Protein AF-A0A4Q6B9K8-F1 (afdb_monomer)

Foldseek 3Di:
DDDDDDDDDYDDDDDDDDDDDDDKDQQPFDADDLLQQLFKKFKAFPVQLFGQAIWTAQDQFKTKFFQVVPVPHDQQRIWIGGQVDDIFGWPDKDQQDDPDDDALPSRMMMTGTPDGDDPSRDHFAAQQDCQVQAFHKWKWKFQAIQDPDDDRPPPVRNNRHITMDIWGFNHQDPDDSDHGKTKIFAAPRHFDWRSHGNTFIWDDDPNDIHGQWGFRFDDCVVWVQQDDDTTGHTITITHGVNLCQVVCCVVVVDHGDDDPVRDDDDNDDSDPDDPDDDQAQLSLQSDDDLPDLVVLVNQLLLVQLDDADADPLRGGDADSVRSVSSLVSSLVSCVVVLADELADDDDDPNPPSNAHADPQNLLNCLPSRRQEYAYEQHQHQDPVSVLSNVNHAYYHHEQHDHDDHAADELLSVQRYQYYAHENHERNHDQQNVLNNQNHAYYHYYPYEDEQEDENPHAHHAYYAYYQYHYPAEYEYDYQNHAEDAHAYAEHYEYDLHHQRHAYAHEHNYQEYEYEQHVQRVCNHQYDAYENHAYYDYDDPCLNNQNHAEAHHEQHEDPDDPPAQQSNQNHAEHAQANHADQDYEHLANNARHAYDHHDHYAHQEDYQNHRPQRHAYYHHDQYAHEDARNCPPVQNYAEYEHANYQYPALANCLRHARHAYYHHEHNPNAAPADNHNVPNHLNHQEYAHAQGEHAECVRVLSRLNHQYYHHANYAYADPLVVLSNQNHNAYEHEAYNYPDDDDNYPNPDHYDYYYPDPPD

Radius of gyration: 46.2 Å; Cα contacts (8 Å, |Δi|>4): 1924; chains: 1; bounding box: 108×88×118 Å

Sequence (759 aa):
MKHILFPLILLSLALSCGRGVSELKIIDGKSPSADVRSSTVSLVQSQTNLSFCSGTLIARNLVLTAAHCITDKKVEAIEVRLDQGETYQVLQLAPYKSEQKFGVNFDVAWVMLDRDVPEGYEPMELLRDPSVLSGENVRIAGYGQTASICKPGDTACATGNLFEAETTVSEFLDRGRWHKLLLTHSNDRQGPCLGDSGGPLFAKIGTKTFLAGNFVGWDKRLVPEVASKICDKGEAIYNAAGLYFDWIEASSGIKLLFTAASNSLPKESLEPVFTGKPKNFAEWCQYRNHEDPAWYTMQRIISLAGDFALDNNGDIRANFDDCSIAAENLKAKIKADRGLDLDAYAPTSFGEKAVITDLSPLAALADFGIDRISLKGHRIEDFSPLLNLRRLKKVEIINNEASVFGPLDAGTLTSVETLTVRNSPGAMRLDNLPSVKSLRFLEIAGEAIPSEMVWDTSLVRNITLDNVRASDTLNFSMPKLQNLTVKARIAISLPNHLPELQTLQLQDLTAFNMPRSLPKARSITVLNSQQINRLSGAVRFEDLTSLETLEMRDNQGIEDFALLPKLMKLRSVILSGNGFRSIDGFQSLPKLTRLDISTNQLEVLPYFEDLPSIDELDASSNLLTGDLGLDGVDSLKSLNLSDNPLSSLIGISRLPQLTKLDVEHIRNGTLDSLEGLSGIETLEQLRMGRNSFRSVKEFLRFPKLQVLVLSDNQIQDISKLKALGELGYLEVVNNPLTAWTCPLSNVKFCRFEWANSNL

Structure (mmCIF, N/CA/C/O backbone):
data_AF-A0A4Q6B9K8-F1
#
_entry.id   AF-A0A4Q6B9K8-F1
#
loop_
_atom_site.group_PDB
_atom_site.id
_atom_site.type_symbol
_atom_site.label_atom_id
_atom_site.label_alt_id
_atom_site.label_comp_id
_atom_site.label_asym_id
_atom_site.label_entity_id
_atom_site.label_seq_id
_atom_site.pdbx_PDB_ins_code
_atom_site.Cartn_x
_atom_site.Cartn_y
_atom_site.Cartn_z
_atom_site.occupancy
_atom_site.B_iso_or_equiv
_atom_site.auth_seq_id
_atom_site.auth_comp_id
_atom_site.auth_asym_id
_atom_site.auth_atom_id
_atom_site.pdbx_PDB_model_num
ATOM 1 N N . MET A 1 1 ? -49.668 71.266 -7.932 1.00 33.38 1 MET A N 1
ATOM 2 C CA . MET A 1 1 ? -48.649 70.187 -7.883 1.00 33.38 1 MET A CA 1
ATOM 3 C C . MET A 1 1 ? -47.981 70.280 -6.516 1.00 33.38 1 MET A C 1
ATOM 5 O O . MET A 1 1 ? -47.536 71.369 -6.214 1.00 33.38 1 MET A O 1
ATOM 9 N N . LYS A 1 2 ? -47.906 69.304 -5.609 1.00 31.75 2 LYS A N 1
ATOM 10 C CA . LYS A 1 2 ? -48.245 67.874 -5.531 1.00 31.75 2 LYS A CA 1
ATOM 11 C C . LYS A 1 2 ? -48.672 67.577 -4.072 1.00 31.75 2 LYS A C 1
ATOM 13 O O . LYS A 1 2 ? -48.239 68.260 -3.153 1.00 31.75 2 LYS A O 1
ATOM 18 N N . HIS A 1 3 ? -49.517 66.561 -3.935 1.00 35.41 3 HIS A N 1
ATOM 19 C CA . HIS A 1 3 ? -50.049 65.892 -2.736 1.00 35.41 3 HIS A CA 1
ATOM 20 C C . HIS A 1 3 ? -48.977 65.038 -1.998 1.00 35.41 3 HIS A C 1
ATOM 22 O O . HIS A 1 3 ? -47.942 64.785 -2.607 1.00 35.41 3 HIS A O 1
ATOM 28 N N . ILE A 1 4 ? -49.090 64.526 -0.756 1.00 37.62 4 ILE A N 1
ATOM 29 C CA . ILE A 1 4 ? -50.190 64.176 0.184 1.00 37.62 4 ILE A CA 1
ATOM 30 C C . ILE A 1 4 ? -49.670 64.343 1.641 1.00 37.62 4 ILE A C 1
ATOM 32 O O . ILE A 1 4 ? -48.490 64.099 1.890 1.00 37.62 4 ILE A O 1
ATOM 36 N N . LEU A 1 5 ? -50.561 64.636 2.604 1.00 30.39 5 LEU A N 1
ATOM 37 C CA . LEU A 1 5 ? -50.374 64.411 4.051 1.00 30.39 5 LEU A CA 1
ATOM 38 C C . LEU A 1 5 ? -51.597 63.659 4.642 1.00 30.39 5 LEU A C 1
ATOM 40 O O . LEU A 1 5 ? -52.724 63.872 4.202 1.00 30.39 5 LEU A O 1
ATOM 44 N N . PHE A 1 6 ? -51.319 62.793 5.624 1.00 29.17 6 PHE A N 1
ATOM 45 C CA . PHE A 1 6 ? -52.181 62.128 6.639 1.00 29.17 6 PHE A CA 1
ATOM 46 C C . PHE A 1 6 ? -53.029 63.162 7.466 1.00 29.17 6 PHE A C 1
ATOM 48 O O . PHE A 1 6 ? -52.753 64.351 7.300 1.00 29.17 6 PHE A O 1
ATOM 55 N N . PRO A 1 7 ? -53.892 62.838 8.479 1.00 52.19 7 PRO A N 1
ATOM 56 C CA . PRO A 1 7 ? -54.614 61.595 8.873 1.00 52.19 7 PRO A CA 1
ATOM 57 C C . PRO A 1 7 ? -55.960 61.714 9.679 1.00 52.19 7 PRO A C 1
ATOM 59 O O . PRO A 1 7 ? -56.424 62.802 9.987 1.00 52.19 7 PRO A O 1
ATOM 62 N N . LEU A 1 8 ? -56.445 60.537 10.146 1.00 30.70 8 LEU A N 1
ATOM 63 C CA . LEU A 1 8 ? -56.975 60.187 11.500 1.00 30.70 8 LEU A CA 1
ATOM 64 C C . LEU A 1 8 ? -58.469 60.446 11.880 1.00 30.70 8 LEU A C 1
ATOM 66 O O . LEU A 1 8 ? -58.947 61.572 11.876 1.00 30.70 8 LEU A O 1
ATOM 70 N N . ILE A 1 9 ? -59.094 59.360 12.397 1.00 30.59 9 ILE A N 1
ATOM 71 C CA . ILE A 1 9 ? -59.856 59.231 13.677 1.00 30.59 9 ILE A CA 1
ATOM 72 C C . ILE A 1 9 ? -61.399 58.968 13.706 1.00 30.59 9 ILE A C 1
ATOM 74 O O . ILE A 1 9 ? -62.207 59.826 13.386 1.00 30.59 9 ILE A O 1
ATOM 78 N N . LEU A 1 10 ? -61.717 57.774 14.266 1.00 28.80 10 LEU A N 1
ATOM 79 C CA . LEU A 1 10 ? -62.749 57.330 15.253 1.00 28.80 10 LEU A CA 1
ATOM 80 C C . LEU A 1 10 ? -64.261 57.106 14.928 1.00 28.80 10 LEU A C 1
ATOM 82 O O . LEU A 1 10 ? -65.040 58.039 14.811 1.00 28.80 10 LEU A O 1
ATOM 86 N N . LEU A 1 11 ? -64.646 55.813 15.046 1.00 28.38 11 LEU A N 1
ATOM 87 C CA . LEU A 1 11 ? -65.524 55.173 16.073 1.00 28.38 11 LEU A CA 1
ATOM 88 C C . LEU A 1 11 ? -67.074 55.194 15.983 1.00 28.38 11 LEU A C 1
ATOM 90 O O . LEU A 1 11 ? -67.688 56.253 15.988 1.00 28.38 11 LEU A O 1
ATOM 94 N N . SER A 1 12 ? -67.686 53.993 16.088 1.00 27.38 12 SER A N 1
ATOM 95 C CA . SER A 1 12 ? -68.827 53.558 16.964 1.00 27.38 12 SER A CA 1
ATOM 96 C C . SER A 1 12 ? -69.593 52.368 16.314 1.00 27.38 12 SER A C 1
ATOM 98 O O . SER A 1 12 ? -69.889 52.429 15.129 1.00 27.38 12 SER A O 1
ATOM 100 N N . LEU A 1 13 ? -69.697 51.151 16.892 1.00 29.06 13 LEU A N 1
ATOM 101 C CA . LEU A 1 13 ? -70.411 50.598 18.080 1.00 29.06 13 LEU A CA 1
ATOM 102 C C . LEU A 1 13 ? -71.788 49.962 17.752 1.00 29.06 13 LEU A C 1
ATOM 104 O O . LEU A 1 13 ? -72.696 50.678 17.352 1.00 29.06 13 LEU A O 1
ATOM 108 N N . ALA A 1 14 ? -71.937 48.647 18.010 1.00 27.25 14 ALA A N 1
ATOM 109 C CA . ALA A 1 14 ? -73.146 47.931 18.499 1.00 27.25 14 ALA A CA 1
ATOM 110 C C . ALA A 1 14 ? -72.857 46.401 18.577 1.00 27.25 14 ALA A C 1
ATOM 112 O O . ALA A 1 14 ? -72.518 45.798 17.567 1.00 27.25 14 ALA A O 1
ATOM 113 N N . LEU A 1 15 ? -72.710 45.796 19.768 1.00 30.47 15 LEU A N 1
ATOM 114 C CA . LEU A 1 15 ? -73.724 45.168 20.655 1.00 30.47 15 LEU A CA 1
ATOM 115 C C . LEU A 1 15 ? -74.064 43.692 20.334 1.00 30.47 15 LEU A C 1
ATOM 117 O O . LEU A 1 15 ? -74.739 43.400 19.355 1.00 30.47 15 LEU A O 1
ATOM 121 N N . SER A 1 16 ? -73.678 42.779 21.239 1.00 26.70 16 SER A N 1
ATOM 122 C CA . SER A 1 16 ? -74.329 41.475 21.467 1.00 26.70 16 SER A CA 1
ATOM 123 C C . SER A 1 16 ? -73.978 40.925 22.861 1.00 26.70 16 SER A C 1
ATOM 125 O O . SER A 1 16 ? -72.825 40.966 23.280 1.00 26.70 16 SER A O 1
ATOM 127 N N . CYS A 1 17 ? -75.010 40.449 23.562 1.00 27.56 17 CYS A N 1
ATOM 128 C CA . CYS A 1 17 ? -75.104 40.068 24.974 1.00 27.56 17 CYS A CA 1
ATOM 129 C C . CYS A 1 17 ? -74.109 39.013 25.488 1.00 27.56 17 CYS A C 1
ATOM 131 O O . CYS A 1 17 ? -73.735 38.074 24.790 1.00 27.56 17 CYS A O 1
ATOM 133 N N . GLY A 1 18 ? -73.788 39.142 26.780 1.00 33.41 18 GLY A N 1
ATOM 134 C CA . GLY A 1 18 ? -72.961 38.224 27.551 1.00 33.41 18 GLY A CA 1
ATOM 135 C C . GLY A 1 18 ? -73.574 36.843 27.808 1.00 33.41 18 GLY A C 1
ATOM 136 O O . GLY A 1 18 ? -74.774 36.681 28.027 1.00 33.41 18 GLY A O 1
ATOM 137 N N . ARG A 1 19 ? -72.675 35.859 27.852 1.00 28.89 19 ARG A N 1
ATOM 138 C CA . ARG A 1 19 ? -72.798 34.580 28.555 1.00 28.89 19 ARG A CA 1
ATOM 139 C C . ARG A 1 19 ? -71.547 34.419 29.417 1.00 28.89 19 ARG A C 1
ATOM 141 O O . ARG A 1 19 ? -70.468 34.843 29.014 1.00 28.89 19 ARG A O 1
ATOM 148 N N . GLY A 1 20 ? -71.746 33.884 30.619 1.00 29.70 20 GLY A N 1
ATOM 149 C CA . GLY A 1 20 ? -70.755 33.806 31.686 1.00 29.70 20 GLY A CA 1
ATOM 150 C C . GLY A 1 20 ? -69.458 33.116 31.274 1.00 29.70 20 GLY A C 1
ATOM 151 O O . GLY A 1 20 ? -69.468 32.076 30.622 1.00 29.70 20 GLY A O 1
ATOM 152 N N . VAL A 1 21 ? -68.350 33.718 31.694 1.00 32.97 21 VAL A N 1
ATOM 153 C CA . VAL A 1 21 ? -67.008 33.144 31.633 1.00 32.97 21 VAL A CA 1
ATOM 154 C C . VAL A 1 21 ? -66.766 32.440 32.966 1.00 32.97 21 VAL A C 1
ATOM 156 O O . VAL A 1 21 ? -66.747 33.094 34.005 1.00 32.97 21 VAL A O 1
ATOM 159 N N . SER A 1 22 ? -66.628 31.116 32.949 1.00 36.06 22 SER A N 1
ATOM 160 C CA . SER A 1 22 ? -66.145 30.332 34.091 1.00 36.06 22 SER A CA 1
ATOM 161 C C . SER A 1 22 ? -65.715 28.940 33.622 1.00 36.06 22 SER A C 1
ATOM 163 O O . SER A 1 22 ? -66.409 27.958 33.867 1.00 36.06 22 SER A O 1
ATOM 165 N N . GLU A 1 23 ? -64.554 28.845 32.981 1.00 33.56 23 GLU A N 1
ATOM 166 C CA . GLU A 1 23 ? -63.808 27.584 32.888 1.00 33.56 23 GLU A CA 1
ATOM 167 C C . GLU A 1 23 ? -62.324 27.882 33.169 1.00 33.56 23 GLU A C 1
ATOM 169 O O . GLU A 1 23 ? -61.596 28.387 32.322 1.00 33.56 23 GLU A O 1
ATOM 174 N N . LEU A 1 24 ? -61.904 27.635 34.411 1.00 37.47 24 LEU A N 1
ATOM 175 C CA . LEU A 1 24 ? -60.509 27.549 34.875 1.00 37.47 24 LEU A CA 1
ATOM 176 C C . LEU A 1 24 ? -60.312 26.135 35.454 1.00 37.47 24 LEU A C 1
ATOM 178 O O . LEU A 1 24 ? -61.333 25.549 35.817 1.00 37.47 24 LEU A O 1
ATOM 182 N N . LYS A 1 25 ? -59.060 25.641 35.573 1.00 50.19 25 LYS A N 1
ATOM 183 C CA . LYS A 1 25 ? -58.497 24.728 36.623 1.00 50.19 25 LYS A CA 1
ATOM 184 C C . LYS A 1 25 ? -57.404 23.781 36.058 1.00 50.19 25 LYS A C 1
ATOM 186 O O . LYS A 1 25 ? -57.462 23.466 34.878 1.00 50.19 25 LYS A O 1
ATOM 191 N N . ILE A 1 26 ? -56.520 23.220 36.910 1.00 49.00 26 ILE A N 1
ATOM 192 C CA . ILE A 1 26 ? -56.069 21.801 36.795 1.00 49.00 26 ILE A CA 1
ATOM 193 C C . ILE A 1 26 ? -57.290 20.997 36.354 1.00 49.00 26 ILE A C 1
ATOM 195 O O . ILE A 1 26 ? -58.329 21.191 36.971 1.00 49.00 26 ILE A O 1
ATOM 199 N N . ILE A 1 27 ? -57.262 20.176 35.307 1.00 47.72 27 ILE A N 1
ATOM 200 C CA . ILE A 1 27 ? -58.531 19.624 34.798 1.00 47.72 27 ILE A CA 1
ATOM 201 C C . ILE A 1 27 ? -59.299 18.931 35.970 1.00 47.72 27 ILE A C 1
ATOM 203 O O . ILE A 1 27 ? -58.695 18.207 36.758 1.00 47.72 27 ILE A O 1
ATOM 207 N N . ASP A 1 28 ? -60.568 19.310 36.211 1.00 49.44 28 ASP A N 1
ATOM 208 C CA . ASP A 1 28 ? -61.411 18.948 37.382 1.00 49.44 28 ASP A CA 1
ATOM 209 C C . ASP A 1 28 ? -60.836 19.160 38.810 1.00 49.44 28 ASP A C 1
ATOM 211 O O . ASP A 1 28 ? -61.362 18.622 39.788 1.00 49.44 28 ASP A O 1
ATOM 215 N N . GLY A 1 29 ? -59.834 20.025 38.982 1.00 58.72 29 GLY A N 1
ATOM 216 C CA . GLY A 1 29 ? -59.271 20.387 40.284 1.00 58.72 29 GLY A CA 1
ATOM 217 C C . GLY A 1 29 ? -60.322 20.931 41.262 1.00 58.72 29 GLY A C 1
ATOM 218 O O . GLY A 1 29 ? -61.122 21.821 40.928 1.00 58.72 29 GLY A O 1
ATOM 219 N N . LYS A 1 30 ? -60.326 20.397 42.488 1.00 72.25 30 LYS A N 1
ATOM 220 C CA . LYS A 1 30 ? -61.183 20.861 43.590 1.00 72.25 30 LYS A CA 1
ATOM 221 C C . LYS A 1 30 ? -60.432 21.858 44.471 1.00 72.25 30 LYS A C 1
ATOM 223 O O . LYS A 1 30 ? -59.213 22.000 44.383 1.00 72.25 30 LYS A O 1
ATOM 228 N N . SER A 1 31 ? -61.175 22.584 45.307 1.00 79.00 31 SER A N 1
ATOM 229 C CA . SER A 1 31 ? -60.559 23.428 46.331 1.00 79.00 31 SER A CA 1
ATOM 230 C C . SER A 1 31 ? -59.670 22.566 47.236 1.00 79.00 31 SER A C 1
ATOM 232 O O . SER A 1 31 ? -60.151 21.535 47.706 1.00 79.00 31 SER A O 1
ATOM 234 N N . PRO A 1 32 ? -58.419 22.978 47.495 1.00 85.19 32 PRO A N 1
ATOM 235 C CA . PRO A 1 32 ? -57.452 22.144 48.195 1.00 85.19 32 PRO A CA 1
ATOM 236 C C . PRO A 1 32 ? -57.866 21.901 49.646 1.00 85.19 32 PRO A C 1
ATOM 238 O O . PRO A 1 32 ? -58.441 22.787 50.302 1.00 85.19 32 PRO A O 1
ATOM 241 N N . SER A 1 33 ? -57.569 20.702 50.142 1.00 87.88 33 SER A N 1
ATOM 242 C CA . SER A 1 33 ? -57.733 20.333 51.544 1.00 87.88 33 SER A CA 1
ATOM 243 C C . SER A 1 33 ? -56.728 21.076 52.429 1.00 87.88 33 SER A C 1
ATOM 245 O O . SER A 1 33 ? -55.745 21.641 51.951 1.00 87.88 33 SER A O 1
ATOM 247 N N . ALA A 1 34 ? -56.976 21.101 53.741 1.00 85.38 34 ALA A N 1
ATOM 248 C CA . ALA A 1 34 ? -56.171 21.888 54.679 1.00 85.38 34 ALA A CA 1
ATOM 249 C C . ALA A 1 34 ? -54.674 21.526 54.644 1.00 85.38 34 ALA A C 1
ATOM 251 O O . ALA A 1 34 ? -53.839 22.422 54.644 1.00 85.38 34 ALA A O 1
ATOM 252 N N . ASP A 1 35 ? -54.345 20.236 54.543 1.00 84.12 35 ASP A N 1
ATOM 253 C CA . ASP A 1 35 ? -52.968 19.737 54.453 1.00 84.12 35 ASP A CA 1
ATOM 254 C C . ASP A 1 35 ? -52.276 20.105 53.130 1.00 84.12 35 ASP A C 1
ATOM 256 O O . ASP A 1 35 ? -51.075 20.377 53.104 1.00 84.12 35 ASP A O 1
ATOM 260 N N . VAL A 1 36 ? -53.028 20.174 52.029 1.00 90.06 36 VAL A N 1
ATOM 261 C CA . VAL A 1 36 ? -52.501 20.620 50.732 1.00 90.06 36 VAL A CA 1
ATOM 262 C C . VAL A 1 36 ? -52.221 22.122 50.755 1.00 90.06 36 VAL A C 1
ATOM 264 O O . VAL A 1 36 ? -51.150 22.543 50.318 1.00 90.06 36 VAL A O 1
ATOM 267 N N . ARG A 1 37 ? -53.126 22.924 51.336 1.00 88.62 37 ARG A N 1
ATOM 268 C CA . ARG A 1 37 ? -52.934 24.378 51.515 1.00 88.62 37 ARG A CA 1
ATOM 269 C C . ARG A 1 37 ? -51.747 24.713 52.406 1.00 88.62 37 ARG A C 1
ATOM 271 O O . ARG A 1 37 ? -51.006 25.642 52.111 1.00 88.62 37 ARG A O 1
ATOM 278 N N . SER A 1 38 ? -51.564 23.952 53.482 1.00 91.00 38 SER A N 1
ATOM 279 C CA . SER A 1 38 ? -50.523 24.214 54.477 1.00 91.00 38 SER A CA 1
ATOM 280 C C . SER A 1 38 ? -49.116 23.843 54.008 1.00 91.00 38 SER A C 1
ATOM 282 O O . SER A 1 38 ? -48.158 24.148 54.712 1.00 91.00 38 SER A O 1
ATOM 284 N N . SER A 1 39 ? -48.967 23.154 52.872 1.00 93.56 39 SER A N 1
ATOM 285 C CA . SER A 1 39 ? -47.677 22.607 52.430 1.00 93.56 39 SER A CA 1
ATOM 286 C C . SER A 1 39 ? -47.313 22.906 50.978 1.00 93.56 39 SER A C 1
ATOM 288 O O . SER A 1 39 ? -46.127 22.927 50.655 1.00 93.56 39 SER A O 1
ATOM 290 N N . THR A 1 40 ? -48.283 23.154 50.098 1.00 95.31 40 THR A N 1
ATOM 291 C CA . THR A 1 40 ? -48.011 23.451 48.685 1.00 95.31 40 THR A CA 1
ATOM 292 C C . THR A 1 40 ? -47.751 24.940 48.509 1.00 95.31 40 THR A C 1
ATOM 294 O O . THR A 1 40 ? -48.475 25.769 49.056 1.00 95.31 40 THR A O 1
ATOM 297 N N . VAL A 1 41 ? -46.724 25.290 47.737 1.00 95.06 41 VAL A N 1
ATOM 298 C CA . VAL A 1 41 ? -46.307 26.682 47.518 1.00 95.06 41 VAL A CA 1
ATOM 299 C C . VAL A 1 41 ? -46.141 26.995 46.036 1.00 95.06 41 VAL A C 1
ATOM 301 O O . VAL A 1 41 ? -45.921 26.102 45.217 1.00 95.06 41 VAL A O 1
ATOM 304 N N . SER A 1 42 ? -46.231 28.276 45.691 1.00 92.75 42 SER A N 1
ATOM 305 C CA . SER A 1 42 ? -46.005 28.779 44.337 1.00 92.75 42 SER A CA 1
ATOM 306 C C . SER A 1 42 ? -44.632 29.432 44.247 1.00 92.75 42 SER A C 1
ATOM 308 O O . SER A 1 42 ? -44.327 30.331 45.027 1.00 92.75 42 SER A O 1
ATOM 310 N N . LEU A 1 43 ? -43.837 29.068 43.243 1.00 92.81 43 LEU A N 1
ATOM 311 C CA . LEU A 1 43 ? -42.643 29.820 42.861 1.00 92.81 43 LEU A CA 1
ATOM 312 C C . LEU A 1 43 ? -43.061 30.941 41.907 1.00 92.81 43 LEU A C 1
ATOM 314 O O . LEU A 1 43 ? -43.675 30.688 40.866 1.00 92.81 43 LEU A O 1
ATOM 318 N N . VAL A 1 44 ? -42.746 32.183 42.270 1.00 89.69 44 VAL A N 1
ATOM 319 C CA . VAL A 1 44 ? -43.129 33.385 41.521 1.00 89.69 44 VAL A CA 1
ATOM 320 C C . VAL A 1 44 ? -41.903 34.189 41.101 1.00 89.69 44 VAL A C 1
ATOM 322 O O . VAL A 1 44 ? -40.861 34.166 41.754 1.00 89.69 44 VAL A O 1
ATOM 325 N N . GLN A 1 45 ? -42.001 34.888 39.972 1.00 87.62 45 GLN A N 1
ATOM 326 C CA . GLN A 1 45 ? -40.935 35.766 39.493 1.00 87.62 45 GLN A CA 1
ATOM 327 C C . GLN A 1 45 ? -41.019 37.133 40.187 1.00 87.62 45 GLN A C 1
ATOM 329 O O . GLN A 1 45 ? -42.007 37.843 39.999 1.00 87.62 45 GLN A O 1
ATOM 334 N N . SER A 1 46 ? -39.965 37.558 40.890 1.00 85.31 46 SER A N 1
ATOM 335 C CA . SER A 1 46 ? -39.985 38.744 41.775 1.00 85.31 46 SER A CA 1
ATOM 336 C C . SER A 1 46 ? -40.416 40.049 41.084 1.00 85.31 46 SER A C 1
ATOM 338 O O . SER A 1 46 ? -41.046 40.912 41.682 1.00 85.31 46 SER A O 1
ATOM 340 N N . GLN A 1 47 ? -40.112 40.213 39.790 1.00 80.88 47 GLN A N 1
ATOM 341 C CA . GLN A 1 47 ? -40.454 41.433 39.037 1.00 80.88 47 GLN A CA 1
ATOM 342 C C . GLN A 1 47 ? -41.918 41.503 38.589 1.00 80.88 47 GLN A C 1
ATOM 344 O O . GLN A 1 47 ? -42.445 42.591 38.371 1.00 80.88 47 GLN A O 1
ATOM 349 N N . THR A 1 48 ? -42.555 40.353 38.373 1.00 78.38 48 THR A N 1
ATOM 350 C CA . THR A 1 48 ? -43.879 40.264 37.737 1.00 78.38 48 THR A CA 1
ATOM 351 C C . THR A 1 48 ? -44.933 39.652 38.658 1.00 78.38 48 THR A C 1
ATOM 353 O O . THR A 1 48 ? -46.119 39.741 38.351 1.00 78.38 48 THR A O 1
ATOM 356 N N . ASN A 1 49 ? -44.513 39.039 39.773 1.00 77.38 49 ASN A N 1
ATOM 357 C CA . ASN A 1 49 ? -45.324 38.229 40.686 1.00 77.38 49 ASN A CA 1
ATOM 358 C C . ASN A 1 49 ? -46.097 37.096 39.974 1.00 77.38 49 ASN A C 1
ATOM 360 O O . ASN A 1 49 ? -47.112 36.600 40.466 1.00 77.38 49 ASN A O 1
ATOM 364 N N . LEU A 1 50 ? -45.633 36.699 38.783 1.00 79.94 50 LEU A N 1
ATOM 365 C CA . LEU A 1 50 ? -46.229 35.620 38.004 1.00 79.94 50 LEU A CA 1
ATOM 366 C C . LEU A 1 50 ? -45.721 34.277 38.524 1.00 79.94 50 LEU A C 1
ATOM 368 O O . LEU A 1 50 ? -44.509 34.068 38.623 1.00 79.94 50 LEU A O 1
ATOM 372 N N . SER A 1 51 ? -46.656 33.374 38.825 1.00 84.19 51 SER A N 1
ATOM 373 C CA . SER A 1 51 ? -46.353 31.976 39.136 1.00 84.19 51 SER A CA 1
ATOM 374 C C . SER A 1 51 ? -45.811 31.271 37.896 1.00 84.19 51 SER A C 1
ATOM 376 O O . SER A 1 51 ? -46.363 31.426 36.805 1.00 84.19 51 SER A O 1
ATOM 378 N N . PHE A 1 52 ? -44.714 30.531 38.055 1.00 85.12 52 PHE A N 1
ATOM 379 C CA . PHE A 1 52 ? -44.094 29.778 36.960 1.00 85.12 52 PHE A CA 1
ATOM 380 C C . PHE A 1 52 ? -43.844 28.304 37.291 1.00 85.12 52 PHE A C 1
ATOM 382 O O . PHE A 1 52 ? -43.683 27.510 36.369 1.00 85.12 52 PHE A O 1
ATOM 389 N N . CYS A 1 53 ? -43.803 27.950 38.574 1.00 91.50 53 CYS A N 1
ATOM 390 C CA . CYS A 1 53 ? -43.661 26.586 39.069 1.00 91.50 53 CYS A CA 1
ATOM 391 C C . CYS A 1 53 ? -44.356 26.454 40.427 1.00 91.50 53 CYS A C 1
ATOM 393 O O . CYS A 1 53 ? -44.685 27.448 41.081 1.00 91.50 53 CYS A O 1
ATOM 395 N N . SER A 1 54 ? -44.509 25.217 40.876 1.00 93.94 54 SER A N 1
ATOM 396 C CA . SER A 1 54 ? -45.009 24.857 42.197 1.00 93.94 54 SER A CA 1
ATOM 397 C C . SER A 1 54 ? -43.893 24.230 43.044 1.00 93.94 54 SER A C 1
ATOM 399 O O . SER A 1 54 ? -42.791 23.940 42.568 1.00 93.94 54 SER A O 1
ATOM 401 N N . GLY A 1 55 ? -44.156 24.047 44.330 1.00 96.00 55 GLY A N 1
ATOM 402 C CA . GLY A 1 55 ? -43.235 23.409 45.262 1.00 96.00 55 GLY A CA 1
ATOM 403 C C . GLY A 1 55 ? -43.953 22.885 46.497 1.00 96.00 55 GLY A C 1
ATOM 404 O O . GLY A 1 55 ? -45.145 23.129 46.684 1.00 96.00 55 GLY A O 1
ATOM 40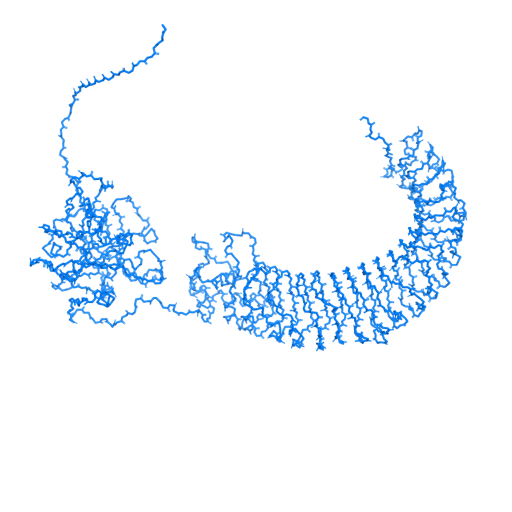5 N N . THR A 1 56 ? -43.217 22.187 47.357 1.00 97.75 56 THR A N 1
ATOM 406 C CA . THR A 1 56 ? -43.742 21.637 48.615 1.00 97.75 56 THR A CA 1
ATOM 407 C C . THR A 1 56 ? -42.834 21.987 49.784 1.00 97.75 56 THR A C 1
ATOM 409 O O . THR A 1 56 ? -41.630 21.761 49.705 1.00 97.75 56 THR A O 1
ATOM 412 N N . LEU A 1 57 ? -43.389 22.495 50.882 1.00 96.69 57 LEU A N 1
ATOM 413 C CA . LEU A 1 57 ? -42.672 22.688 52.141 1.00 96.69 57 LEU A CA 1
ATOM 414 C C . LEU A 1 57 ? -42.261 21.331 52.718 1.00 96.69 57 LEU A C 1
ATOM 416 O O . LEU A 1 57 ? -43.109 20.493 53.013 1.00 96.69 57 LEU A O 1
ATOM 420 N N . ILE A 1 58 ? -40.957 21.136 52.898 1.00 96.06 58 ILE A N 1
ATOM 421 C CA . ILE A 1 58 ? -40.346 19.935 53.496 1.00 96.06 58 ILE A CA 1
ATOM 422 C C . ILE A 1 58 ? -39.601 20.252 54.804 1.00 96.06 58 ILE A C 1
ATOM 424 O O . ILE A 1 58 ? -39.344 19.360 55.609 1.00 96.06 58 ILE A O 1
ATOM 428 N N . ALA A 1 59 ? -39.343 21.538 55.065 1.00 95.44 59 ALA A N 1
ATOM 429 C CA . ALA A 1 59 ? -39.064 22.098 56.388 1.00 95.44 59 ALA A CA 1
ATOM 430 C C . ALA A 1 59 ? -39.690 23.501 56.498 1.00 95.44 59 ALA A C 1
ATOM 432 O O . ALA A 1 59 ? -40.183 24.037 55.504 1.00 95.44 59 ALA A O 1
ATOM 433 N N . ARG A 1 60 ? -39.671 24.119 57.689 1.00 94.69 60 ARG A N 1
ATOM 434 C CA . ARG A 1 60 ? -40.319 25.429 57.926 1.00 94.69 60 ARG A CA 1
ATOM 435 C C . ARG A 1 60 ? -39.778 26.565 57.055 1.00 94.69 60 ARG A C 1
ATOM 437 O O . ARG A 1 60 ? -40.474 27.549 56.855 1.00 94.69 60 ARG A O 1
ATOM 444 N N . ASN A 1 61 ? -38.579 26.424 56.512 1.00 96.25 61 ASN A N 1
ATOM 445 C CA . ASN A 1 61 ? -37.959 27.372 55.595 1.00 96.25 61 ASN A CA 1
ATOM 446 C C . ASN A 1 61 ? -37.375 26.682 54.350 1.00 96.25 61 ASN A C 1
ATOM 448 O O . ASN A 1 61 ? -36.504 27.251 53.699 1.00 96.25 61 ASN A O 1
ATOM 452 N N . LEU A 1 62 ? -37.809 25.459 54.018 1.00 97.62 62 LEU A N 1
ATOM 453 C CA . LEU A 1 62 ? -37.244 2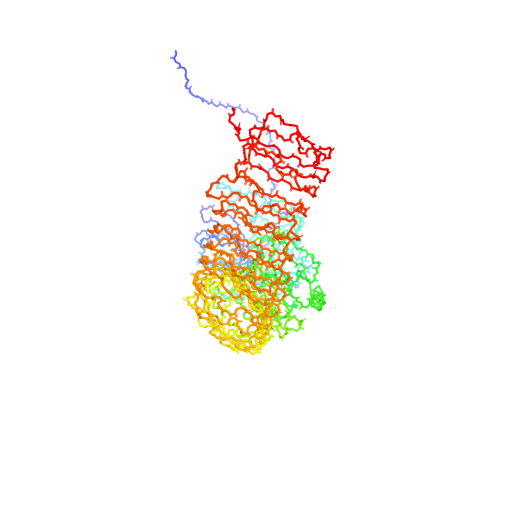4.689 52.908 1.00 97.62 62 LEU A CA 1
ATOM 454 C C . LEU A 1 62 ? -38.342 24.093 52.030 1.00 97.62 62 LEU A C 1
ATOM 456 O O . LEU A 1 62 ? -39.221 23.375 52.509 1.00 97.62 62 LEU A O 1
ATOM 460 N N . VAL A 1 63 ? -38.248 24.364 50.732 1.00 97.81 63 VAL A N 1
ATOM 461 C CA . VAL A 1 63 ? -39.205 23.957 49.702 1.00 97.81 63 VAL A CA 1
ATOM 462 C C . VAL A 1 63 ? -38.530 23.017 48.712 1.00 97.81 63 VAL A C 1
ATOM 464 O O . VAL A 1 63 ? -37.463 23.339 48.199 1.00 97.81 63 VAL A O 1
ATOM 467 N N . LEU A 1 64 ? -39.160 21.887 48.397 1.00 97.50 64 LEU A N 1
ATOM 468 C CA . LEU A 1 64 ? -38.776 20.998 47.299 1.00 97.50 64 LEU A CA 1
ATOM 469 C C . LEU A 1 64 ? -39.508 21.401 46.010 1.00 97.50 64 LEU A C 1
ATOM 471 O O . LEU A 1 64 ? -40.702 21.694 46.046 1.00 97.50 64 LEU A O 1
ATOM 475 N N . THR A 1 65 ? -38.809 21.409 44.878 1.00 96.31 65 THR A N 1
ATOM 476 C CA . THR A 1 65 ? -39.343 21.750 43.549 1.00 96.31 65 THR A CA 1
ATOM 477 C C . THR A 1 65 ? -38.559 21.016 42.445 1.00 96.31 65 THR A C 1
ATOM 479 O O . THR A 1 65 ? -37.675 20.210 42.737 1.00 96.31 65 THR A O 1
ATOM 482 N N . ALA A 1 66 ? -38.872 21.256 41.170 1.00 93.00 66 ALA A N 1
ATOM 483 C CA . ALA A 1 66 ? -38.128 20.701 40.037 1.00 93.00 66 ALA A CA 1
ATOM 484 C C . ALA A 1 66 ? -36.871 21.538 39.729 1.00 93.00 66 ALA A C 1
ATOM 486 O O . ALA A 1 66 ? -36.876 22.764 39.860 1.00 93.00 66 ALA A O 1
ATOM 487 N N . ALA A 1 67 ? -35.782 20.904 39.291 1.00 91.75 67 ALA A N 1
ATOM 488 C CA . ALA A 1 67 ? -34.531 21.608 38.999 1.00 91.75 67 ALA A CA 1
ATOM 489 C C . ALA A 1 67 ? -34.663 22.571 37.815 1.00 91.75 67 ALA A C 1
ATOM 491 O O . ALA A 1 67 ? -34.128 23.686 37.865 1.00 91.75 67 ALA A O 1
ATOM 492 N N . HIS A 1 68 ? -35.415 22.205 36.775 1.00 88.25 68 HIS A N 1
ATOM 493 C CA . HIS A 1 68 ? -35.643 23.079 35.621 1.00 88.25 68 HIS A CA 1
ATOM 494 C C . HIS A 1 68 ? -36.365 24.389 35.988 1.00 88.25 68 HIS A C 1
ATOM 496 O O . HIS A 1 68 ? -36.237 25.378 35.270 1.00 88.25 68 HIS A O 1
ATOM 502 N N . CYS A 1 69 ? -37.070 24.441 37.126 1.00 89.19 69 CYS A N 1
ATOM 503 C CA . CYS A 1 69 ? -37.697 25.667 37.625 1.00 89.19 69 CYS A CA 1
ATOM 504 C C . CYS A 1 69 ? -36.670 26.721 38.063 1.00 89.19 69 CYS A C 1
ATOM 506 O O . CYS A 1 69 ? -36.956 27.918 37.997 1.00 89.19 69 CYS A O 1
ATOM 508 N N . ILE A 1 70 ? -35.476 26.299 38.493 1.00 89.25 70 ILE A N 1
ATOM 509 C CA . ILE A 1 70 ? -34.467 27.185 39.095 1.00 89.25 70 ILE A CA 1
ATOM 510 C C . ILE A 1 70 ? -33.162 27.291 38.291 1.00 89.25 70 ILE A C 1
ATOM 512 O O . ILE A 1 70 ? -32.416 28.243 38.492 1.00 89.25 70 ILE A O 1
ATOM 516 N N . THR A 1 71 ? -32.875 26.345 37.387 1.00 83.12 71 THR A N 1
ATOM 517 C CA . THR A 1 71 ? -31.534 26.151 36.787 1.00 83.12 71 THR A CA 1
ATOM 518 C C . THR A 1 71 ? -30.990 27.377 36.040 1.00 83.12 71 THR A C 1
ATOM 520 O O . THR A 1 71 ? -29.796 27.651 36.126 1.00 83.12 71 THR A O 1
ATOM 523 N N . ASP A 1 72 ? -31.853 28.160 35.388 1.00 79.38 72 ASP A N 1
ATOM 524 C CA . ASP A 1 72 ? -31.459 29.359 34.626 1.00 79.38 72 ASP A CA 1
ATOM 525 C C . ASP A 1 72 ? -31.836 30.679 35.323 1.00 79.38 72 ASP A C 1
ATOM 527 O O . ASP A 1 72 ? -31.865 31.749 34.707 1.00 79.38 72 ASP A O 1
ATOM 531 N N . LYS A 1 73 ? -32.174 30.625 36.615 1.00 82.12 73 LYS A N 1
ATOM 532 C CA . LYS A 1 73 ? -32.644 31.782 37.382 1.00 82.12 73 LYS A CA 1
ATOM 533 C C . LYS A 1 73 ? -31.663 32.118 38.498 1.00 82.12 73 LYS A C 1
ATOM 535 O O . LYS A 1 73 ? -31.114 31.247 39.165 1.00 82.12 73 LYS A O 1
ATOM 540 N N . LYS A 1 74 ? -31.457 33.416 38.716 1.00 87.31 74 LYS A N 1
ATOM 541 C CA . LYS A 1 74 ? -30.741 33.905 39.898 1.00 87.31 74 LYS A CA 1
ATOM 542 C C . LYS A 1 74 ? -31.631 33.774 41.131 1.00 87.31 74 LYS A C 1
ATOM 544 O O . LYS A 1 74 ? -32.850 33.866 41.003 1.00 87.31 74 LYS A O 1
ATOM 549 N N . VAL A 1 75 ? -31.015 33.620 42.301 1.00 88.81 75 VAL A N 1
ATOM 550 C CA . VAL A 1 75 ? -31.706 33.529 43.598 1.00 88.81 75 VAL A CA 1
ATOM 551 C C . VAL A 1 75 ? -32.695 34.683 43.777 1.00 88.81 75 VAL A C 1
ATOM 553 O O . VAL A 1 75 ? -33.857 34.454 44.079 1.00 88.81 75 VAL A O 1
ATOM 556 N N . GLU A 1 76 ? -32.276 35.910 43.465 1.00 90.31 76 GLU A N 1
ATOM 557 C CA . GLU A 1 76 ? -33.073 37.126 43.670 1.00 90.31 76 GLU A CA 1
ATOM 558 C C . GLU A 1 76 ? -34.224 37.277 42.659 1.00 90.31 76 GLU A C 1
ATOM 560 O O . GLU A 1 76 ? -35.066 38.164 42.792 1.00 90.31 76 GLU A O 1
ATOM 565 N N . ALA A 1 77 ? -34.251 36.444 41.613 1.00 90.69 77 ALA A N 1
ATOM 566 C CA . ALA A 1 77 ? -35.305 36.443 40.602 1.00 90.69 77 ALA A CA 1
ATOM 567 C C . ALA A 1 77 ? -36.483 35.521 40.964 1.00 90.69 77 ALA A C 1
ATOM 569 O O . ALA A 1 77 ? -37.453 35.462 40.199 1.00 90.69 77 ALA A O 1
ATOM 570 N N . ILE A 1 78 ? -36.376 34.788 42.077 1.00 93.44 78 ILE A N 1
ATOM 571 C CA . ILE A 1 78 ? -37.373 33.837 42.556 1.00 93.44 78 ILE A CA 1
ATOM 572 C C . ILE A 1 78 ? -37.836 34.261 43.943 1.00 93.44 78 ILE A C 1
ATOM 574 O O . ILE A 1 78 ? -37.033 34.518 44.835 1.00 93.44 78 ILE A O 1
ATOM 578 N N . GLU A 1 79 ? -39.144 34.246 44.130 1.00 94.69 79 GLU A N 1
ATOM 579 C CA . GLU A 1 79 ? -39.789 34.331 45.430 1.00 94.69 79 GLU A CA 1
ATOM 580 C C . GLU A 1 79 ? -40.732 33.133 45.604 1.00 94.69 79 GLU A C 1
ATOM 582 O O . GLU A 1 79 ? -41.162 32.510 44.627 1.00 94.69 79 GLU A O 1
ATOM 587 N N . VAL A 1 80 ? -41.067 32.801 46.848 1.00 95.19 80 VAL A N 1
ATOM 588 C CA . VAL A 1 80 ? -42.005 31.718 47.171 1.00 95.19 80 VAL A CA 1
ATOM 589 C C . VAL A 1 80 ? -43.240 32.293 47.843 1.00 95.19 80 VAL A C 1
ATOM 591 O O . VAL A 1 80 ? -43.137 33.019 48.825 1.00 95.19 80 VAL A O 1
ATOM 594 N N . ARG A 1 81 ? -44.422 31.949 47.337 1.00 92.25 81 ARG A N 1
ATOM 595 C CA . ARG A 1 81 ? -45.712 32.412 47.852 1.00 92.25 81 ARG A CA 1
ATOM 596 C C . ARG A 1 81 ? -46.512 31.253 48.440 1.00 92.25 81 ARG A C 1
ATOM 598 O O . ARG A 1 81 ? -46.654 30.212 47.797 1.00 92.25 81 ARG A O 1
ATOM 605 N N . LEU A 1 82 ? -47.043 31.457 49.642 1.00 91.44 82 LEU A N 1
ATOM 606 C CA . LEU A 1 82 ? -47.905 30.506 50.351 1.00 91.44 82 LEU A CA 1
ATOM 607 C C . LEU A 1 82 ? -49.391 30.641 49.934 1.00 91.44 82 LEU A C 1
ATOM 609 O O . LEU A 1 82 ? -49.795 31.696 49.438 1.00 91.44 82 LEU A O 1
ATOM 613 N N . ASP A 1 83 ? -50.229 29.614 50.147 1.00 82.75 83 ASP A N 1
ATOM 614 C CA . ASP A 1 83 ? -51.679 29.678 49.854 1.00 82.75 83 ASP A CA 1
ATOM 615 C C . ASP A 1 83 ? -52.420 30.636 50.799 1.00 82.75 83 ASP A C 1
ATOM 617 O O . ASP A 1 83 ? -52.643 30.316 51.957 1.00 82.75 83 ASP A O 1
ATOM 621 N N . GLN A 1 84 ? -52.872 31.792 50.302 1.00 74.75 84 GLN A N 1
ATOM 622 C CA . GLN A 1 84 ? -53.472 32.865 51.125 1.00 74.75 84 GLN A CA 1
ATOM 623 C C . GLN A 1 84 ? -52.485 33.529 52.107 1.00 74.75 84 GLN A C 1
ATOM 625 O O . GLN A 1 84 ? -52.909 34.209 53.042 1.00 74.75 84 GLN A O 1
ATOM 630 N N . GLY A 1 85 ? -51.177 33.349 51.900 1.00 73.12 85 GLY A N 1
ATOM 631 C CA . GLY A 1 85 ? -50.121 33.926 52.731 1.00 73.12 85 GLY A CA 1
ATOM 632 C C . GLY A 1 85 ? -49.267 34.969 52.011 1.00 73.12 85 GLY A C 1
ATOM 633 O O . GLY A 1 85 ? -49.511 35.340 50.862 1.00 73.12 85 GLY A O 1
ATOM 634 N N . GLU A 1 86 ? -48.248 35.451 52.719 1.00 85.00 86 GLU A N 1
ATOM 635 C CA . GLU A 1 86 ? -47.270 36.396 52.182 1.00 85.00 86 GLU A CA 1
ATOM 636 C C . GLU A 1 86 ? -46.234 35.704 51.280 1.00 85.00 86 GLU A C 1
ATOM 638 O O . GLU A 1 86 ? -46.116 34.475 51.230 1.00 85.00 86 GLU A O 1
ATOM 643 N N . THR A 1 87 ? -45.475 36.526 50.560 1.00 90.19 87 THR A N 1
ATOM 644 C CA . THR A 1 87 ? -44.367 36.100 49.706 1.00 90.19 87 THR A CA 1
ATOM 645 C C . THR A 1 87 ? -43.035 36.164 50.472 1.00 90.19 87 THR A C 1
ATOM 647 O O . THR A 1 87 ? -42.790 37.081 51.260 1.00 90.19 87 THR A O 1
ATOM 650 N N . TYR A 1 88 ? -42.166 35.185 50.230 1.00 95.12 88 TYR A N 1
ATOM 651 C CA . TYR A 1 88 ? -40.880 34.968 50.889 1.00 95.12 88 TYR A CA 1
ATOM 652 C C . TYR A 1 88 ? -39.739 35.116 49.893 1.00 95.12 88 TYR A C 1
ATOM 654 O O . TYR A 1 88 ? -39.838 34.662 48.749 1.00 95.12 88 TYR A O 1
ATOM 662 N N . GLN A 1 89 ? -38.646 35.724 50.348 1.00 95.75 89 GLN A N 1
ATOM 663 C CA . GLN A 1 89 ? -37.431 35.824 49.550 1.00 95.75 89 GLN A CA 1
ATOM 664 C C . GLN A 1 89 ? -36.689 34.492 49.594 1.00 95.75 89 GLN A C 1
ATOM 666 O O . GLN A 1 89 ? -36.692 33.795 50.611 1.00 95.75 89 GLN A O 1
ATOM 671 N N . VAL A 1 90 ? -36.030 34.144 48.493 1.00 96.56 90 VAL A N 1
ATOM 672 C CA . VAL A 1 90 ? -35.155 32.974 48.458 1.00 96.56 90 VAL A CA 1
ATOM 673 C C . VAL A 1 90 ? -33.769 33.376 48.951 1.00 96.56 90 VAL A C 1
ATOM 675 O O . VAL A 1 90 ? -33.159 34.301 48.424 1.00 96.56 90 VAL A O 1
ATOM 678 N N . LEU A 1 91 ? -33.264 32.669 49.960 1.00 94.38 91 LEU A N 1
ATOM 679 C CA . LEU A 1 91 ? -31.916 32.854 50.499 1.00 94.38 91 LEU A CA 1
ATOM 680 C C . LEU A 1 91 ? -30.886 32.023 49.729 1.00 94.38 91 LEU A C 1
ATOM 682 O O . LEU A 1 91 ? -29.781 32.478 49.442 1.00 94.38 91 LEU A O 1
ATOM 686 N N . GLN A 1 92 ? -31.249 30.782 49.418 1.00 94.25 92 GLN A N 1
ATOM 687 C CA . GLN A 1 92 ? -30.382 29.821 48.752 1.00 94.25 92 GLN A CA 1
ATOM 688 C C . GLN A 1 92 ? -31.235 28.825 47.972 1.00 94.25 92 GLN A C 1
ATOM 690 O O . GLN A 1 92 ? -32.367 28.537 48.337 1.00 94.25 92 GLN A O 1
ATOM 695 N N . LEU A 1 93 ? -30.688 28.270 46.904 1.00 93.88 93 LEU A N 1
ATOM 696 C CA . LEU A 1 93 ? -31.296 27.182 46.151 1.00 93.88 93 LEU A CA 1
ATOM 697 C C . LEU A 1 93 ? -30.196 26.235 45.691 1.00 93.88 93 LEU A C 1
ATOM 699 O O . LEU A 1 93 ? -29.060 26.667 45.470 1.00 93.88 93 LEU A O 1
ATOM 703 N N . ALA A 1 94 ? -30.527 24.961 45.524 1.00 90.50 94 ALA A N 1
ATOM 704 C CA . ALA A 1 94 ? -29.626 24.009 44.895 1.00 90.50 94 ALA A CA 1
ATOM 705 C C . ALA A 1 94 ? -30.409 23.008 44.039 1.00 90.50 94 ALA A C 1
ATOM 707 O O . ALA A 1 94 ? -31.297 22.323 44.557 1.00 90.50 94 ALA A O 1
ATOM 708 N N . PRO A 1 95 ? -30.077 22.881 42.742 1.00 90.06 95 PRO A N 1
ATOM 709 C CA . PRO A 1 95 ? -30.515 21.744 41.953 1.00 90.06 95 PRO A CA 1
ATOM 710 C C . PRO A 1 95 ? -29.672 20.519 42.306 1.00 90.06 95 PRO A C 1
ATOM 712 O O . PRO A 1 95 ? -28.469 20.629 42.573 1.00 90.06 95 PRO A O 1
ATOM 715 N N . TYR A 1 96 ? -30.287 19.344 42.267 1.00 85.75 96 TYR A N 1
ATOM 716 C CA . TYR A 1 96 ? -29.556 18.091 42.320 1.00 85.75 96 TYR A CA 1
ATOM 717 C C . TYR A 1 96 ? -28.722 17.944 41.040 1.00 85.75 96 TYR A C 1
ATOM 719 O O . TYR A 1 96 ? -29.234 18.050 39.926 1.00 85.75 96 TYR A O 1
ATOM 727 N N . LYS A 1 97 ? -27.408 17.752 41.193 1.00 69.50 97 LYS A N 1
ATOM 728 C CA . LYS A 1 97 ? -26.465 17.604 40.077 1.00 69.50 97 LYS A CA 1
ATOM 729 C C . LYS A 1 97 ? -26.039 16.144 39.982 1.00 69.50 97 LYS A C 1
ATOM 731 O O . LYS A 1 97 ? -25.221 15.702 40.779 1.00 69.50 97 LYS A O 1
ATOM 736 N N . SER A 1 98 ? -26.587 15.427 39.005 1.00 59.41 98 SER A N 1
ATOM 737 C CA . SER A 1 98 ? -26.073 14.121 38.583 1.00 59.41 98 SER A CA 1
ATOM 738 C C . SER A 1 98 ? -25.024 14.314 37.485 1.00 59.41 98 SER A C 1
ATOM 740 O O . SER A 1 98 ? -25.182 15.194 36.634 1.00 59.41 98 SER A O 1
ATOM 742 N N . GLU A 1 99 ? -23.974 13.487 37.471 1.00 49.12 99 GLU A N 1
ATOM 743 C CA . GLU A 1 99 ? -23.004 13.422 36.362 1.00 49.12 99 GLU A CA 1
ATOM 744 C C . GLU A 1 99 ? -23.669 12.978 35.043 1.00 49.12 99 GLU A C 1
ATOM 746 O O . GLU A 1 99 ? -23.124 13.179 33.962 1.00 49.12 99 GLU A O 1
ATOM 751 N N . GLN A 1 100 ? -24.888 12.436 35.116 1.00 50.41 100 GLN A N 1
ATOM 752 C CA . GLN A 1 100 ? -25.656 11.930 33.988 1.00 50.41 100 GLN A CA 1
ATOM 753 C C . GLN A 1 100 ? -26.836 12.854 33.639 1.00 50.41 100 GLN A C 1
ATOM 755 O O . GLN A 1 100 ? -27.803 12.971 34.396 1.00 50.41 100 GLN A O 1
ATOM 760 N N . LYS A 1 101 ? -26.802 13.500 32.464 1.00 52.09 101 LYS A N 1
ATOM 761 C CA . LYS A 1 101 ? -27.911 14.333 31.955 1.00 52.09 101 LYS A CA 1
ATOM 762 C C . LYS A 1 101 ? -28.863 13.516 31.080 1.00 52.09 101 LYS A C 1
ATOM 764 O O . LYS A 1 101 ? -28.530 13.210 29.940 1.00 52.09 101 LYS A O 1
ATOM 769 N N . PHE A 1 102 ? -30.081 13.235 31.558 1.00 52.78 102 PHE A N 1
ATOM 770 C CA . PHE A 1 102 ? -31.054 12.437 30.789 1.00 52.78 102 PHE A CA 1
ATOM 771 C C . PHE A 1 102 ? -32.507 12.956 30.751 1.00 52.78 102 PHE A C 1
ATOM 773 O O . PHE A 1 102 ? -33.409 12.186 30.414 1.00 52.78 102 PHE A O 1
ATOM 780 N N . GLY A 1 103 ? -32.759 14.246 30.992 1.00 69.00 103 GLY A N 1
ATOM 781 C CA . GLY A 1 103 ? -34.107 14.833 30.893 1.00 69.00 103 GLY A CA 1
ATOM 782 C C . GLY A 1 103 ? -34.845 14.819 32.233 1.00 69.00 103 GLY A C 1
ATOM 783 O O . GLY A 1 103 ? -34.352 15.427 33.171 1.00 69.00 103 GLY A O 1
ATOM 784 N N . VAL A 1 104 ? -35.999 14.141 32.322 1.00 70.75 104 VAL A N 1
ATOM 785 C CA . VAL A 1 104 ? -36.854 14.082 33.536 1.00 70.75 104 VAL A CA 1
ATOM 786 C C . VAL A 1 104 ? -36.220 13.347 34.728 1.00 70.75 104 VAL A C 1
ATOM 788 O O . VAL A 1 104 ? -36.639 13.548 35.865 1.00 70.75 104 VAL A O 1
ATOM 791 N N . ASN A 1 105 ? -35.195 12.517 34.498 1.00 77.81 105 ASN A N 1
ATOM 792 C CA . ASN A 1 105 ? -34.438 11.908 35.593 1.00 77.81 105 ASN A CA 1
ATOM 793 C C . ASN A 1 105 ? -33.715 12.987 36.395 1.00 77.81 105 ASN A C 1
ATOM 795 O O . ASN A 1 105 ? -33.098 13.874 35.805 1.00 77.81 105 ASN A O 1
ATOM 799 N N . PHE A 1 106 ? -33.692 12.843 37.720 1.00 82.31 106 PHE A N 1
ATOM 800 C CA . PHE A 1 106 ? -32.886 13.693 38.603 1.00 82.31 106 PHE A CA 1
ATOM 801 C C . PHE A 1 106 ? -33.267 15.186 38.591 1.00 82.31 106 PHE A C 1
ATOM 803 O O . PHE A 1 106 ? -32.563 16.002 39.181 1.00 82.31 106 PHE A O 1
ATOM 810 N N . ASP A 1 107 ? -34.386 15.547 37.958 1.00 87.81 107 ASP A N 1
ATOM 811 C CA . ASP A 1 107 ? -34.944 16.899 37.922 1.00 87.81 107 ASP A CA 1
ATOM 812 C C . ASP A 1 107 ? -35.587 17.297 39.268 1.00 87.81 107 ASP A C 1
ATOM 814 O O . ASP A 1 107 ? -36.805 17.388 39.426 1.00 87.81 107 ASP A O 1
ATOM 818 N N . VAL A 1 108 ? -34.756 17.489 40.289 1.00 90.81 108 VAL A N 1
ATOM 819 C CA . VAL A 1 108 ? -35.187 17.894 41.630 1.00 90.81 108 VAL A CA 1
ATOM 820 C C . VAL A 1 108 ? -34.286 18.993 42.178 1.00 90.81 108 VAL A C 1
ATOM 822 O O . VAL A 1 108 ? -33.081 19.031 41.931 1.00 90.81 108 VAL A O 1
ATOM 825 N N . ALA A 1 109 ? -34.874 19.905 42.933 1.00 93.62 109 ALA A N 1
ATOM 826 C CA . ALA A 1 109 ? -34.191 21.011 43.570 1.00 93.62 109 ALA A CA 1
ATOM 827 C C . ALA A 1 109 ? -34.828 21.344 44.910 1.00 93.62 109 ALA A C 1
ATOM 829 O O . ALA A 1 109 ? -36.017 21.110 45.115 1.00 93.62 109 ALA A O 1
ATOM 830 N N . TRP A 1 110 ? -34.059 21.976 45.790 1.00 96.31 110 TRP A N 1
ATOM 831 C CA . TRP A 1 110 ? -34.619 22.654 46.951 1.00 96.31 110 TRP A CA 1
ATOM 832 C C . TRP A 1 110 ? -34.354 24.160 46.902 1.00 96.31 110 TRP A C 1
ATOM 834 O O . TRP A 1 110 ? -33.395 24.632 46.283 1.00 96.31 110 TRP A O 1
ATOM 844 N N . VAL A 1 111 ? -35.231 24.906 47.567 1.00 96.88 111 VAL A N 1
ATOM 845 C CA . VAL A 1 111 ? -35.231 26.363 47.703 1.00 96.88 111 VAL A CA 1
ATOM 846 C C . VAL A 1 111 ? -35.398 26.701 49.186 1.00 96.88 111 VAL A C 1
ATOM 848 O O . VAL A 1 111 ? -36.351 26.261 49.825 1.00 96.88 111 VAL A O 1
ATOM 851 N N . MET A 1 112 ? -34.458 27.460 49.737 1.00 97.25 112 MET A N 1
ATOM 852 C CA . MET A 1 112 ? -34.428 27.918 51.124 1.00 97.25 112 MET A CA 1
ATOM 853 C C . MET A 1 112 ? -35.020 29.322 51.218 1.00 97.25 112 MET A C 1
ATOM 855 O O . MET A 1 112 ? -34.580 30.233 50.514 1.00 97.25 112 MET A O 1
ATOM 859 N N . LEU A 1 113 ? -35.988 29.496 52.108 1.00 97.00 113 LEU A N 1
ATOM 860 C CA . LEU A 1 113 ? -36.624 30.773 52.408 1.00 97.00 113 LEU A CA 1
ATOM 861 C C . LEU A 1 113 ? -35.754 31.600 53.362 1.00 97.00 113 LEU A C 1
ATOM 863 O O . LEU A 1 113 ? -34.990 31.058 54.162 1.00 97.00 113 LEU A O 1
ATOM 867 N N . ASP A 1 114 ? -35.893 32.920 53.296 1.00 95.88 114 ASP A N 1
ATOM 868 C CA . ASP A 1 114 ? -35.197 33.878 54.162 1.00 95.88 114 ASP A CA 1
ATOM 869 C C . ASP A 1 114 ? -35.584 33.773 55.648 1.00 95.88 114 ASP A C 1
ATOM 871 O O . ASP A 1 114 ? -34.819 34.192 56.519 1.00 95.88 114 ASP A O 1
ATOM 875 N N . ARG A 1 115 ? -36.758 33.206 55.945 1.00 95.38 115 ARG A N 1
ATOM 876 C CA . ARG A 1 115 ? -37.290 32.994 57.298 1.00 95.38 115 ARG A CA 1
ATOM 877 C C . ARG A 1 115 ? -38.294 31.837 57.329 1.00 95.38 115 ARG A C 1
ATOM 879 O O . ARG A 1 115 ? -38.789 31.413 56.287 1.00 95.38 115 ARG A O 1
ATOM 886 N N . ASP A 1 116 ? -38.615 31.364 58.531 1.00 96.12 116 ASP A N 1
ATOM 887 C CA . ASP A 1 116 ? -39.633 30.329 58.740 1.00 96.12 116 ASP A CA 1
ATOM 888 C C . ASP A 1 116 ? -41.040 30.800 58.330 1.00 96.12 116 ASP A C 1
ATOM 890 O O . ASP A 1 116 ? -41.422 31.960 58.529 1.00 96.12 116 ASP A O 1
ATOM 894 N N . VAL A 1 117 ? -41.838 29.869 57.806 1.00 94.31 117 VAL A N 1
ATOM 895 C CA . VAL A 1 117 ? -43.276 30.054 57.570 1.00 94.31 117 VAL A CA 1
ATOM 896 C C . VAL A 1 117 ? -44.058 30.136 58.897 1.00 94.31 117 VAL A C 1
ATOM 898 O O . VAL A 1 117 ? -43.633 29.558 59.906 1.00 94.31 117 VAL A O 1
ATOM 901 N N . PRO A 1 118 ? -45.194 30.862 58.942 1.00 92.62 118 PRO A N 1
ATOM 902 C CA . PRO A 1 118 ? -46.000 31.027 60.147 1.00 92.62 118 PRO A CA 1
ATOM 903 C C . PRO A 1 118 ? -46.688 29.725 60.568 1.00 92.62 118 PRO A C 1
ATOM 905 O O . PRO A 1 118 ? -46.778 28.759 59.810 1.00 92.62 118 PRO A O 1
ATOM 908 N N . GLU A 1 119 ? -47.221 29.719 61.791 1.00 87.56 119 GLU A N 1
ATOM 909 C CA . GLU A 1 119 ? -48.093 28.640 62.260 1.00 87.56 119 GLU A CA 1
ATOM 910 C C . GLU A 1 119 ? -49.294 28.440 61.321 1.00 87.56 119 GLU A C 1
ATOM 912 O O . GLU A 1 119 ? -49.865 29.403 60.807 1.00 87.56 119 GLU A O 1
ATOM 917 N N . GLY A 1 120 ? -49.666 27.177 61.096 1.00 86.31 120 GLY A N 1
ATOM 918 C CA . GLY A 1 120 ? -50.690 26.788 60.122 1.00 86.31 120 GLY A CA 1
ATOM 919 C C . GLY A 1 120 ? -50.133 26.324 58.772 1.00 86.31 120 GLY A C 1
ATOM 920 O O . GLY A 1 120 ? -50.884 25.726 58.004 1.00 86.31 120 GLY A O 1
ATOM 921 N N . TYR A 1 121 ? -48.835 26.524 58.509 1.00 91.69 121 TYR A N 1
ATOM 922 C CA . TYR A 1 121 ? -48.112 25.895 57.401 1.00 91.69 121 TYR A CA 1
ATOM 923 C C . TYR A 1 121 ? -47.181 24.812 57.935 1.00 91.69 121 TYR A C 1
ATOM 925 O O . TYR A 1 121 ? -46.244 25.090 58.685 1.00 91.69 121 TYR A O 1
ATOM 933 N N . GLU A 1 122 ? -47.457 23.568 57.556 1.00 88.56 122 GLU A N 1
ATOM 934 C CA . GLU A 1 122 ? -46.813 22.386 58.117 1.00 88.56 122 GLU A CA 1
ATOM 935 C C . GLU A 1 122 ? -45.997 21.662 57.040 1.00 88.56 122 GLU A C 1
ATOM 937 O O . GLU A 1 122 ? -46.556 21.287 56.001 1.00 88.56 122 GLU A O 1
ATOM 942 N N . PRO A 1 123 ? -44.687 21.446 57.266 1.00 93.50 123 PRO A N 1
ATOM 943 C CA . PRO A 1 123 ? -43.850 20.705 56.336 1.00 93.50 123 PRO A CA 1
ATOM 944 C C . PRO A 1 123 ? -44.287 19.250 56.168 1.00 93.50 123 PRO A C 1
ATOM 946 O O . PRO A 1 123 ? -44.701 18.585 57.120 1.00 93.50 123 PRO A O 1
ATOM 949 N N . MET A 1 124 ? -44.128 18.734 54.955 1.00 93.56 124 MET A N 1
ATOM 950 C CA . MET A 1 124 ? -44.487 17.369 54.598 1.00 93.56 124 MET A CA 1
ATOM 951 C C . MET A 1 124 ? -43.311 16.420 54.770 1.00 93.56 124 MET A C 1
ATOM 953 O O . MET A 1 124 ? -42.201 16.673 54.303 1.00 93.56 124 MET A O 1
ATOM 957 N N . GLU A 1 125 ? -43.575 15.287 55.417 1.00 91.88 125 GLU A N 1
ATOM 958 C CA . GLU A 1 125 ? -42.596 14.213 55.537 1.00 91.88 125 GLU A CA 1
ATOM 959 C C . GLU A 1 125 ? -42.457 13.457 54.212 1.00 91.88 125 GLU A C 1
ATOM 961 O O . GLU A 1 125 ? -43.454 13.105 53.578 1.00 91.88 125 GLU A O 1
ATOM 966 N N . LEU A 1 126 ? -41.215 13.189 53.807 1.00 90.81 126 LEU A N 1
ATOM 967 C CA . LEU A 1 126 ? -40.914 12.462 52.578 1.00 90.81 126 LEU A CA 1
ATOM 968 C C . LEU A 1 126 ? -41.161 10.956 52.748 1.00 90.81 126 LEU A C 1
ATOM 970 O O . LEU A 1 126 ? -40.667 10.341 53.695 1.00 90.81 126 LEU A O 1
ATOM 974 N N . LEU A 1 127 ? -41.857 10.338 51.793 1.00 88.38 127 LEU A N 1
ATOM 975 C CA . LEU A 1 127 ? -41.980 8.881 51.715 1.00 88.38 127 LEU A CA 1
ATOM 976 C C . LEU A 1 127 ? -40.688 8.290 51.134 1.00 88.38 127 LEU A C 1
ATOM 978 O O . LEU A 1 127 ? -40.405 8.496 49.955 1.00 88.38 127 LEU A O 1
ATOM 982 N N . ARG A 1 128 ? -39.896 7.567 51.942 1.00 81.12 128 ARG A N 1
ATOM 983 C CA . ARG A 1 128 ? -38.607 7.004 51.491 1.00 81.12 128 ARG A CA 1
ATOM 984 C C . ARG A 1 128 ? -38.773 5.890 50.462 1.00 81.12 128 ARG A C 1
ATOM 986 O O . ARG A 1 128 ? -37.965 5.838 49.544 1.00 81.12 128 ARG A O 1
ATOM 993 N N . ASP A 1 129 ? -39.785 5.035 50.611 1.00 79.88 129 ASP A N 1
ATOM 994 C CA . ASP A 1 129 ? -40.086 3.969 49.649 1.00 79.88 129 ASP A CA 1
ATOM 995 C C . ASP A 1 129 ? -41.400 4.229 48.899 1.00 79.88 129 ASP A C 1
ATOM 997 O O . ASP A 1 129 ? -42.473 3.859 49.380 1.00 79.88 129 ASP A O 1
ATOM 1001 N N . PRO A 1 130 ? -41.359 4.865 47.719 1.00 81.56 130 PRO A N 1
ATOM 1002 C CA . PRO A 1 130 ? -42.550 5.054 46.907 1.00 81.56 130 PRO A CA 1
ATOM 1003 C C . PRO A 1 130 ? -42.856 3.870 45.977 1.00 81.56 130 PRO A C 1
ATOM 1005 O O . PRO A 1 130 ? -43.861 3.920 45.271 1.00 81.56 130 PRO A O 1
ATOM 1008 N N . SER A 1 131 ? -42.046 2.799 45.962 1.00 80.88 131 SER A N 1
ATOM 1009 C CA . SER A 1 131 ? -42.291 1.639 45.084 1.00 80.88 131 SER A CA 1
ATOM 1010 C C . SER A 1 131 ? -43.605 0.921 45.416 1.00 80.88 131 SER A C 1
ATOM 1012 O O . SER A 1 131 ? -44.280 0.397 44.526 1.00 80.88 131 SER A O 1
ATOM 1014 N N . VAL A 1 132 ? -44.020 1.000 46.685 1.00 80.31 132 VAL A N 1
ATOM 1015 C CA . VAL A 1 132 ? -45.283 0.462 47.211 1.00 80.31 132 VAL A CA 1
ATOM 1016 C C . VAL A 1 132 ? -46.530 1.149 46.656 1.00 80.31 132 VAL A C 1
ATOM 1018 O O . VAL A 1 132 ? -47.633 0.678 46.901 1.00 80.31 132 VAL A O 1
ATOM 1021 N N . LEU A 1 133 ? -46.380 2.267 45.941 1.00 86.62 133 LEU A N 1
ATOM 1022 C CA . LEU A 1 133 ? -47.511 3.056 45.463 1.00 86.62 133 LEU A CA 1
ATOM 1023 C C . LEU A 1 133 ? -48.058 2.595 44.112 1.00 86.62 133 LEU A C 1
ATOM 1025 O O . LEU A 1 133 ? -49.080 3.120 43.693 1.00 86.62 133 LEU A O 1
ATOM 1029 N N . SER A 1 134 ? -47.424 1.648 43.415 1.00 88.06 134 SER A N 1
ATOM 1030 C CA . SER A 1 134 ? -47.925 1.187 42.109 1.00 88.06 134 SER A CA 1
ATOM 1031 C C . SER A 1 134 ? -49.347 0.618 42.233 1.00 88.06 134 SER A C 1
ATOM 1033 O O . SER A 1 134 ? -49.561 -0.382 42.912 1.00 88.06 134 SER A O 1
ATOM 1035 N N . GLY A 1 135 ? -50.315 1.250 41.567 1.00 85.75 135 GLY A N 1
ATOM 1036 C CA . GLY A 1 135 ? -51.746 0.939 41.641 1.00 85.75 135 GLY A CA 1
ATOM 1037 C C . GLY A 1 135 ? -52.526 1.687 42.732 1.00 85.75 135 GLY A C 1
ATOM 1038 O O . GLY A 1 135 ? -53.750 1.570 42.778 1.00 85.75 135 GLY A O 1
ATOM 1039 N N . GLU A 1 136 ? -51.862 2.469 43.585 1.00 88.75 136 GLU A N 1
ATOM 1040 C CA . GLU A 1 136 ? -52.489 3.198 44.691 1.00 88.75 136 GLU A CA 1
ATOM 1041 C C . GLU A 1 136 ? -53.021 4.573 44.267 1.00 88.75 136 GLU A C 1
ATOM 1043 O O . GLU A 1 136 ? -52.453 5.263 43.412 1.00 88.75 136 GLU A O 1
ATOM 1048 N N . ASN A 1 137 ? -54.107 5.002 44.919 1.00 90.25 137 ASN A N 1
ATOM 1049 C CA . ASN A 1 137 ? -54.666 6.340 44.738 1.00 90.25 137 ASN A CA 1
ATOM 1050 C C . ASN A 1 137 ? -53.844 7.381 45.502 1.00 90.25 137 ASN A C 1
ATOM 1052 O O . ASN A 1 137 ? -53.589 7.258 46.701 1.00 90.25 137 ASN A O 1
ATOM 1056 N N . VAL A 1 138 ? -53.488 8.452 44.806 1.00 91.75 138 VAL A N 1
ATOM 1057 C CA . VAL A 1 138 ? -52.660 9.549 45.304 1.00 91.75 138 VAL A CA 1
ATOM 1058 C C . VAL A 1 138 ? -53.315 10.889 44.985 1.00 91.75 138 VAL A C 1
ATOM 1060 O O . VAL A 1 138 ? -54.209 10.984 44.141 1.00 91.75 138 VAL A O 1
ATOM 1063 N N . ARG A 1 139 ? -52.894 11.946 45.681 1.00 91.88 139 ARG A N 1
ATOM 1064 C CA . ARG A 1 139 ? -53.345 13.315 45.397 1.00 91.88 139 ARG A CA 1
ATOM 1065 C C . ARG A 1 139 ? -52.213 14.117 44.793 1.00 91.88 139 ARG A C 1
ATOM 1067 O O . ARG A 1 139 ? -51.101 14.065 45.298 1.00 91.88 139 ARG A O 1
ATOM 1074 N N . ILE A 1 140 ? -52.506 14.892 43.766 1.00 91.06 140 ILE A N 1
ATOM 1075 C CA . ILE A 1 140 ? -51.571 15.848 43.175 1.00 91.06 140 ILE A CA 1
ATOM 1076 C C . ILE A 1 140 ? -52.087 17.262 43.415 1.00 91.06 140 ILE A C 1
ATOM 1078 O O . ILE A 1 140 ? -53.301 17.471 43.488 1.00 91.06 140 ILE A O 1
ATOM 1082 N N . ALA A 1 141 ? -51.185 18.228 43.554 1.00 91.00 141 ALA A N 1
ATOM 1083 C CA . ALA A 1 141 ? -51.567 19.626 43.706 1.00 91.00 141 ALA A CA 1
ATOM 1084 C C . ALA A 1 141 ? -50.561 20.568 43.050 1.00 91.00 141 ALA A C 1
ATOM 1086 O O . ALA A 1 141 ? -49.399 20.215 42.843 1.00 91.00 141 ALA A O 1
ATOM 1087 N N . GLY A 1 142 ? -51.012 21.784 42.761 1.00 90.19 142 GLY A N 1
ATOM 1088 C CA . GLY A 1 142 ? -50.154 22.832 42.233 1.00 90.19 142 GLY A CA 1
ATOM 1089 C C . GLY A 1 142 ? -50.912 24.092 41.826 1.00 90.19 142 GLY A C 1
ATOM 1090 O O . GLY A 1 142 ? -52.126 24.220 42.018 1.00 90.19 142 GLY A O 1
ATOM 1091 N N . TYR A 1 143 ? -50.142 25.052 41.325 1.00 86.19 143 TYR A N 1
ATOM 1092 C CA . TYR A 1 143 ? -50.565 26.402 40.947 1.00 86.19 143 TYR A CA 1
ATOM 1093 C C . TYR A 1 143 ? -50.649 26.604 39.424 1.00 86.19 143 TYR A C 1
ATOM 1095 O O . TYR A 1 143 ? -50.740 27.739 38.941 1.00 86.19 143 TYR A O 1
ATOM 1103 N N . GLY A 1 144 ? -50.581 25.512 38.666 1.00 76.75 144 GLY A N 1
ATOM 1104 C CA . GLY A 1 144 ? -50.600 25.480 37.214 1.00 76.75 144 GLY A CA 1
ATOM 1105 C C . GLY A 1 144 ? -51.926 25.930 36.609 1.00 76.75 144 GLY A C 1
ATOM 1106 O O . GLY A 1 144 ? -52.965 26.027 37.267 1.00 76.75 144 GLY A O 1
ATOM 1107 N N . GLN A 1 145 ? -51.878 26.271 35.321 1.00 69.62 145 GLN A N 1
ATOM 1108 C CA . GLN A 1 145 ? -52.982 26.921 34.614 1.00 69.62 145 GLN A CA 1
ATOM 1109 C C . GLN A 1 145 ? -53.217 26.305 33.230 1.00 69.62 145 GLN A C 1
ATOM 1111 O O . GLN A 1 145 ? -52.286 25.912 32.532 1.00 69.62 145 GLN A O 1
ATOM 1116 N N . THR A 1 146 ? -54.480 26.300 32.796 1.00 60.25 146 THR A N 1
ATOM 1117 C CA . THR A 1 146 ? -54.934 25.819 31.477 1.00 60.25 146 THR A CA 1
ATOM 1118 C C . THR A 1 146 ? -54.762 26.821 30.333 1.00 60.25 146 THR A C 1
ATOM 1120 O O . THR A 1 146 ? -55.187 26.538 29.212 1.00 60.25 146 THR A O 1
ATOM 1123 N N . ALA A 1 147 ? -54.147 27.986 30.568 1.00 56.72 147 ALA A N 1
ATOM 1124 C CA . ALA A 1 147 ? -53.919 29.013 29.551 1.00 56.72 147 ALA A CA 1
ATOM 1125 C C . ALA A 1 147 ? -52.437 29.096 29.143 1.00 56.72 147 ALA A C 1
ATOM 1127 O O . ALA A 1 147 ? -51.539 29.126 29.981 1.00 56.72 147 ALA A O 1
ATOM 1128 N N . SER A 1 148 ? -52.163 29.167 27.838 1.00 53.84 148 SER A N 1
ATOM 1129 C CA . SER A 1 148 ? -50.802 29.296 27.308 1.00 53.84 148 SER A CA 1
ATOM 1130 C C . SER A 1 148 ? -50.302 30.747 27.347 1.00 53.84 148 SER A C 1
ATOM 1132 O O . SER A 1 148 ? -50.808 31.589 26.606 1.00 53.84 148 SER A O 1
ATOM 1134 N N . ILE A 1 149 ? -49.230 30.968 28.119 1.00 54.34 149 ILE A N 1
ATOM 1135 C CA . ILE A 1 149 ? -48.370 32.168 28.205 1.00 54.34 149 ILE A CA 1
ATOM 1136 C C . ILE A 1 149 ? -49.036 33.389 28.869 1.00 54.34 149 ILE A C 1
ATOM 1138 O O . ILE A 1 149 ? -49.682 34.209 28.219 1.00 54.34 149 ILE A O 1
ATOM 1142 N N . CYS A 1 150 ? -48.763 33.562 30.164 1.00 54.91 150 CYS A N 1
ATOM 1143 C CA . CYS A 1 150 ? -49.107 34.757 30.934 1.00 54.91 150 CYS A CA 1
ATOM 1144 C C . CYS A 1 150 ? -48.308 35.987 30.467 1.00 54.91 150 CYS A C 1
ATOM 1146 O O . CYS A 1 150 ? -47.084 35.928 30.331 1.00 54.91 150 CYS A O 1
ATOM 1148 N N . LYS A 1 151 ? -48.987 37.120 30.249 1.00 54.50 151 LYS A N 1
ATOM 1149 C CA . LYS A 1 151 ? -48.350 38.411 29.929 1.00 54.50 151 LYS A CA 1
ATOM 1150 C C . LYS A 1 151 ? -48.324 39.329 31.161 1.00 54.50 151 LYS A C 1
ATOM 1152 O O . LYS A 1 151 ? -49.214 39.231 32.005 1.00 54.50 151 LYS A O 1
ATOM 1157 N N . PRO A 1 152 ? -47.349 40.253 31.274 1.00 51.56 152 PRO A N 1
ATOM 1158 C CA . PRO A 1 152 ? -47.350 41.258 32.338 1.00 51.56 152 PRO A CA 1
ATOM 1159 C C . PRO A 1 152 ? -48.660 42.065 32.337 1.00 51.56 152 PRO A C 1
ATOM 1161 O O . PRO A 1 152 ? -49.026 42.634 31.309 1.00 51.56 152 PRO A O 1
ATOM 1164 N N . GLY A 1 153 ? -49.361 42.101 33.476 1.00 53.88 153 GLY A N 1
ATOM 1165 C CA . GLY A 1 153 ? -50.656 42.783 33.640 1.00 53.88 153 GLY A CA 1
ATOM 1166 C C . GLY A 1 153 ? -51.892 41.872 33.627 1.00 53.88 153 GLY A C 1
ATOM 1167 O O . GLY A 1 153 ? -52.997 42.362 33.851 1.00 53.88 153 GLY A O 1
ATOM 1168 N N . ASP A 1 154 ? -51.727 40.566 33.404 1.00 56.31 154 ASP A N 1
ATOM 1169 C CA . ASP A 1 154 ? -52.831 39.602 33.399 1.00 56.31 154 ASP A CA 1
ATOM 1170 C C . ASP A 1 154 ? -53.208 39.180 34.836 1.00 56.31 154 ASP A C 1
ATOM 1172 O O . ASP A 1 154 ? -52.519 38.382 35.480 1.00 56.31 154 ASP A O 1
ATOM 1176 N N . THR A 1 155 ? -54.285 39.753 35.385 1.00 50.91 155 THR A N 1
ATOM 1177 C CA . THR A 1 155 ? -54.699 39.546 36.790 1.00 50.91 155 THR A CA 1
ATOM 1178 C C . THR A 1 155 ? -55.143 38.112 37.087 1.00 50.91 155 THR A C 1
ATOM 1180 O O . THR A 1 155 ? -55.020 37.667 38.231 1.00 50.91 155 THR A O 1
ATOM 1183 N N . ALA A 1 156 ? -55.584 37.370 36.063 1.00 49.44 156 ALA A N 1
ATOM 1184 C CA . ALA A 1 156 ? -55.905 35.945 36.158 1.00 49.44 156 ALA A CA 1
ATOM 1185 C C . ALA A 1 156 ? -54.651 35.077 36.391 1.00 49.44 156 ALA A C 1
ATOM 1187 O O . ALA A 1 156 ? -54.709 34.103 37.136 1.00 49.44 156 ALA A O 1
ATOM 1188 N N . CYS A 1 157 ? -53.504 35.475 35.829 1.00 53.06 157 CYS A N 1
ATOM 1189 C CA . CYS A 1 157 ? -52.218 34.804 36.028 1.00 53.06 157 CYS A CA 1
ATOM 1190 C C . CYS A 1 157 ? -51.475 35.261 37.293 1.00 53.06 157 CYS A C 1
ATOM 1192 O O . CYS A 1 157 ? -50.693 34.500 37.862 1.00 53.06 157 CYS A O 1
ATOM 1194 N N . ALA A 1 158 ? -51.691 36.505 37.732 1.00 48.31 158 ALA A N 1
ATOM 1195 C CA . ALA A 1 158 ? -50.968 37.112 38.852 1.00 48.31 158 ALA A CA 1
ATOM 1196 C C . ALA A 1 158 ? -51.270 36.457 40.215 1.00 48.31 158 ALA A C 1
ATOM 1198 O O . ALA A 1 158 ? -50.458 36.540 41.138 1.00 48.31 158 ALA A O 1
ATOM 1199 N N . THR A 1 159 ? -52.418 35.784 40.354 1.00 53.38 159 THR A N 1
ATOM 1200 C CA . THR A 1 159 ? -52.911 35.300 41.655 1.00 53.38 159 THR A CA 1
ATOM 1201 C C . THR A 1 159 ? -52.929 33.788 41.836 1.00 53.38 159 THR A C 1
ATOM 1203 O O . THR A 1 159 ? -53.134 33.391 42.970 1.00 53.38 159 THR A O 1
ATOM 1206 N N . GLY A 1 160 ? -52.637 32.985 40.794 1.00 63.94 160 GLY A N 1
ATOM 1207 C CA . GLY A 1 160 ? -52.505 31.514 40.808 1.00 63.94 160 GLY A CA 1
ATOM 1208 C C . GLY A 1 160 ? -53.236 30.811 41.958 1.00 63.94 160 GLY A C 1
ATOM 1209 O O . GLY A 1 160 ? -52.709 30.739 43.063 1.00 63.94 160 GLY A O 1
ATOM 1210 N N . ASN A 1 161 ? -54.443 30.300 41.718 1.00 75.94 161 ASN A N 1
ATOM 1211 C CA . ASN A 1 161 ? -55.158 29.536 42.740 1.00 75.94 161 ASN A CA 1
ATOM 1212 C C . ASN A 1 161 ? -54.537 28.142 42.876 1.00 75.94 161 ASN A C 1
ATOM 1214 O O . ASN A 1 161 ? -54.279 27.489 41.867 1.00 75.94 161 ASN A O 1
ATOM 1218 N N . LEU A 1 162 ? -54.350 27.683 44.113 1.00 84.88 162 LEU A N 1
ATOM 1219 C CA . LEU A 1 162 ? -53.974 26.303 44.396 1.00 84.88 162 LEU A CA 1
ATOM 1220 C C . LEU A 1 162 ? -55.162 25.378 44.122 1.00 84.88 162 LEU A C 1
ATOM 1222 O O . LEU A 1 162 ? -56.278 25.634 44.588 1.00 84.88 162 LEU A O 1
ATOM 1226 N N . PHE A 1 163 ? -54.907 24.281 43.418 1.00 84.94 163 PHE A N 1
ATOM 1227 C CA . PHE A 1 163 ? -55.881 23.220 43.185 1.00 84.94 163 PHE A CA 1
ATOM 1228 C C . PHE A 1 163 ? -55.295 21.859 43.543 1.00 84.94 163 PHE A C 1
ATOM 1230 O O . PHE A 1 163 ? -54.082 21.663 43.501 1.00 84.94 163 PHE A O 1
ATOM 1237 N N . GLU A 1 164 ? -56.177 20.914 43.863 1.00 87.88 164 GLU A N 1
ATOM 1238 C CA . GLU A 1 164 ? -55.818 19.508 44.048 1.00 87.88 164 GLU A CA 1
ATOM 1239 C C . GLU A 1 164 ? -56.674 18.590 43.171 1.00 87.88 164 GLU A C 1
ATOM 1241 O O . GLU A 1 164 ? -57.838 18.894 42.885 1.00 87.88 164 GLU A O 1
ATOM 1246 N N . ALA A 1 165 ? -56.113 17.443 42.794 1.00 85.25 165 ALA A N 1
ATOM 1247 C CA . ALA A 1 165 ? -56.800 16.373 42.080 1.00 85.25 165 ALA A CA 1
ATOM 1248 C C . ALA A 1 165 ? -56.396 14.996 42.630 1.00 85.25 165 ALA A C 1
ATOM 1250 O O . ALA A 1 165 ? -55.320 14.826 43.202 1.00 85.25 165 ALA A O 1
ATOM 1251 N N . GLU A 1 166 ? -57.275 14.010 42.461 1.00 86.31 166 GLU A N 1
ATOM 1252 C CA . GLU A 1 166 ? -56.991 12.601 42.753 1.00 86.31 166 GLU A CA 1
ATOM 1253 C C . GLU A 1 166 ? -56.572 11.890 41.462 1.00 86.31 166 GLU A C 1
ATOM 1255 O O . GLU A 1 166 ? -57.155 12.122 40.404 1.00 86.31 166 GLU A O 1
ATOM 1260 N N . THR A 1 167 ? -55.552 11.040 41.555 1.00 86.06 167 THR A N 1
ATOM 1261 C CA . THR A 1 167 ? -55.020 10.217 40.460 1.00 86.06 167 THR A CA 1
ATOM 1262 C C . THR A 1 167 ? -54.518 8.884 41.026 1.00 86.06 167 THR A C 1
ATOM 1264 O O . THR A 1 167 ? -54.606 8.635 42.229 1.00 86.06 167 THR A O 1
ATOM 1267 N N . THR A 1 168 ? -53.994 8.013 40.173 1.00 88.31 168 THR A N 1
ATOM 1268 C CA . THR A 1 168 ? -53.435 6.713 40.545 1.00 88.31 168 THR A CA 1
ATOM 1269 C C . THR A 1 168 ? -52.009 6.632 40.020 1.00 88.31 168 THR A C 1
ATOM 1271 O O . THR A 1 168 ? -51.743 7.058 38.895 1.00 88.31 168 THR A O 1
ATOM 1274 N N . VAL A 1 169 ? -51.084 6.081 40.803 1.00 90.75 169 VAL A N 1
ATOM 1275 C CA . VAL A 1 169 ? -49.740 5.759 40.299 1.00 90.75 169 VAL A CA 1
ATOM 1276 C C . VAL A 1 169 ? -49.859 4.522 39.411 1.00 90.75 169 VAL A C 1
ATOM 1278 O O . VAL A 1 169 ? -50.229 3.455 39.893 1.00 90.75 169 VAL A O 1
ATOM 1281 N N . SER A 1 170 ? -49.583 4.648 38.116 1.00 86.94 170 SER A N 1
ATOM 1282 C CA . SER A 1 170 ? -49.646 3.527 37.175 1.00 86.94 170 SER A CA 1
ATOM 1283 C C . SER A 1 170 ? -48.450 2.594 37.327 1.00 86.94 170 SER A C 1
ATOM 1285 O O . SER A 1 170 ? -48.616 1.376 37.338 1.00 86.94 170 SER A O 1
ATOM 1287 N N . GLU A 1 171 ? -47.249 3.152 37.484 1.00 87.50 171 GLU A N 1
ATOM 1288 C CA . GLU A 1 171 ? -46.017 2.373 37.569 1.00 87.50 171 GLU A CA 1
ATOM 1289 C C . GLU A 1 171 ? -44.914 3.120 38.335 1.00 87.50 171 GLU A C 1
ATOM 1291 O O . GLU A 1 171 ? -44.745 4.334 38.200 1.00 87.50 171 GLU A O 1
ATOM 1296 N N . PHE A 1 172 ? -44.115 2.377 39.105 1.00 87.25 172 PHE A N 1
ATOM 1297 C CA . PHE A 1 172 ? -42.806 2.822 39.580 1.00 87.25 172 PHE A CA 1
ATOM 1298 C C . PHE A 1 172 ? -41.707 2.347 38.617 1.00 87.25 172 PHE A C 1
ATOM 1300 O O . PHE A 1 172 ? -41.470 1.149 38.453 1.00 87.25 172 PHE A O 1
ATOM 1307 N N . LEU A 1 173 ? -41.029 3.290 37.966 1.00 80.31 173 LEU A N 1
ATOM 1308 C CA . LEU A 1 173 ? -40.029 3.037 36.935 1.00 80.31 173 LEU A CA 1
ATOM 1309 C C . LEU A 1 173 ? -38.614 3.075 37.513 1.00 80.31 173 LEU A C 1
ATOM 1311 O O . LEU A 1 173 ? -38.086 4.142 37.823 1.00 80.31 173 LEU A O 1
ATOM 1315 N N . ASP A 1 174 ? -37.969 1.913 37.561 1.00 78.31 174 ASP A N 1
ATOM 1316 C CA . ASP A 1 174 ? -36.543 1.769 37.864 1.00 78.31 174 ASP A CA 1
ATOM 1317 C C . ASP A 1 174 ? -35.901 0.743 36.919 1.00 78.31 174 ASP A C 1
ATOM 1319 O O . ASP A 1 174 ? -35.571 -0.382 37.292 1.00 78.31 174 ASP A O 1
ATOM 1323 N N . ARG A 1 175 ? -35.831 1.096 35.629 1.00 67.62 175 ARG A N 1
ATOM 1324 C CA . ARG A 1 175 ? -35.321 0.215 34.569 1.00 67.62 175 ARG A CA 1
ATOM 1325 C C . ARG A 1 175 ? -34.723 0.987 33.396 1.00 67.62 175 ARG A C 1
ATOM 1327 O O . ARG A 1 175 ? -35.299 1.954 32.890 1.00 67.62 175 ARG A O 1
ATOM 1334 N N . GLY A 1 176 ? -33.601 0.483 32.883 1.00 66.38 176 GLY A N 1
ATOM 1335 C CA . GLY A 1 176 ? -32.928 1.042 31.711 1.00 66.38 176 GLY A CA 1
ATOM 1336 C C . GLY A 1 176 ? -32.533 2.504 31.927 1.00 66.38 176 GLY A C 1
ATOM 1337 O O . GLY A 1 176 ? -31.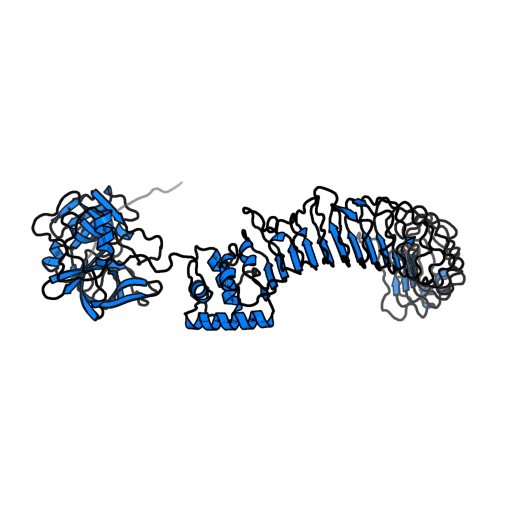766 2.812 32.830 1.00 66.38 176 GLY A O 1
ATOM 1338 N N . ARG A 1 177 ? -33.064 3.405 31.091 1.00 64.06 177 ARG A N 1
ATOM 1339 C CA . ARG A 1 177 ? -32.813 4.852 31.191 1.00 64.06 177 ARG A CA 1
ATOM 1340 C C . ARG A 1 177 ? -33.707 5.581 32.197 1.00 64.06 177 ARG A C 1
ATOM 1342 O O . ARG A 1 177 ? -33.519 6.778 32.350 1.00 64.06 177 ARG A O 1
ATOM 1349 N N . TRP A 1 178 ? -34.715 4.932 32.780 1.00 74.38 178 TRP A N 1
ATOM 1350 C CA . TRP A 1 178 ? -35.666 5.552 33.710 1.00 74.38 178 TRP A CA 1
ATOM 1351 C C . TRP A 1 178 ? -35.295 5.141 35.118 1.00 74.38 178 TRP A C 1
ATOM 1353 O O . TRP A 1 178 ? -35.318 3.949 35.427 1.00 74.38 178 TRP A O 1
ATOM 1363 N N . HIS A 1 179 ? -34.921 6.112 35.939 1.00 74.06 179 HIS A N 1
ATOM 1364 C CA . HIS A 1 179 ? -34.391 5.826 37.259 1.00 74.06 179 HIS A CA 1
ATOM 1365 C C . HIS A 1 179 ? -35.277 6.445 38.328 1.00 74.06 179 HIS A C 1
ATOM 1367 O O . HIS A 1 179 ? -35.348 7.666 38.450 1.00 74.06 179 HIS A O 1
ATOM 1373 N N . LYS A 1 180 ? -35.934 5.570 39.094 1.00 80.12 180 LYS A N 1
ATOM 1374 C CA . LYS A 1 180 ? -36.720 5.901 40.283 1.00 80.12 180 LYS A CA 1
ATOM 1375 C C . LYS A 1 180 ? -37.786 6.987 40.049 1.00 80.12 180 LYS A C 1
ATOM 1377 O O . LYS A 1 180 ? -37.892 7.954 40.807 1.00 80.12 180 LYS A O 1
ATOM 1382 N N . LEU A 1 181 ? -38.588 6.815 39.000 1.00 87.69 181 LEU A N 1
ATOM 1383 C CA . LEU A 1 181 ? -39.691 7.716 38.648 1.00 87.69 181 LEU A CA 1
ATOM 1384 C C . LEU A 1 181 ? -41.045 7.104 39.018 1.00 87.69 181 LEU A C 1
ATOM 1386 O O . LEU A 1 181 ? -41.240 5.898 38.906 1.00 87.69 181 LEU A O 1
ATOM 1390 N N . LEU A 1 182 ? -41.998 7.944 39.408 1.00 90.50 182 LEU A N 1
ATOM 1391 C CA . LEU A 1 182 ? -43.405 7.587 39.565 1.00 90.50 182 LEU A CA 1
ATOM 1392 C C . LEU A 1 182 ? -44.176 8.073 38.342 1.00 90.50 182 LEU A C 1
ATOM 1394 O O . LEU A 1 182 ? -44.154 9.262 38.018 1.00 90.50 182 LEU A O 1
ATOM 1398 N N . LEU A 1 183 ? -44.868 7.154 37.683 1.00 89.38 183 LEU A N 1
ATOM 1399 C CA . LEU A 1 183 ? -45.780 7.453 36.594 1.00 89.38 183 LEU A CA 1
ATOM 1400 C C . LEU A 1 183 ? -47.203 7.471 37.150 1.00 89.38 183 LEU A C 1
ATOM 1402 O O . LEU A 1 183 ? -47.594 6.575 37.894 1.00 89.38 183 LEU A O 1
ATOM 1406 N N . THR A 1 184 ? -47.965 8.517 36.848 1.00 86.88 184 THR A N 1
ATOM 1407 C CA . THR A 1 184 ? -49.363 8.655 37.287 1.00 86.88 184 THR A CA 1
ATOM 1408 C C . THR A 1 184 ? -50.291 8.652 36.098 1.00 86.88 184 THR A C 1
ATOM 1410 O O . THR A 1 184 ? -49.953 9.237 35.078 1.00 86.88 184 THR A O 1
ATOM 1413 N N . HIS A 1 185 ? -51.468 8.050 36.230 1.00 78.88 185 HIS A N 1
ATOM 1414 C CA . HIS A 1 185 ? -52.475 8.028 35.178 1.00 78.88 185 HIS A CA 1
ATOM 1415 C C . HIS A 1 185 ? -53.453 9.201 35.334 1.00 78.88 185 HIS A C 1
ATOM 1417 O O . HIS A 1 185 ? -54.314 9.218 36.217 1.00 78.88 185 HIS A O 1
ATOM 1423 N N . SER A 1 186 ? -53.310 10.193 34.464 1.00 63.69 186 SER A N 1
ATOM 1424 C CA . SER A 1 186 ? -54.137 11.395 34.376 1.00 63.69 186 SER A CA 1
ATOM 1425 C C . SER A 1 186 ? -55.132 11.225 33.214 1.00 63.69 186 SER A C 1
ATOM 1427 O O . SER A 1 186 ? -54.757 11.179 32.046 1.00 63.69 186 SER A O 1
ATOM 1429 N N . ASN A 1 187 ? -56.425 11.044 33.505 1.00 59.59 187 ASN A N 1
ATOM 1430 C CA . ASN A 1 187 ? -57.436 10.913 32.444 1.00 59.59 187 ASN A CA 1
ATOM 1431 C C . ASN A 1 187 ? -57.679 12.268 31.737 1.00 59.59 187 ASN A C 1
ATOM 1433 O O . ASN A 1 187 ? -57.191 13.303 32.182 1.00 59.59 187 ASN A O 1
ATOM 1437 N N . ASP A 1 188 ? -58.495 12.290 30.671 1.00 57.00 188 ASP A N 1
ATOM 1438 C CA . ASP A 1 188 ? -58.867 13.504 29.906 1.00 57.00 188 ASP A CA 1
ATOM 1439 C C . ASP A 1 188 ? -59.397 14.682 30.750 1.00 57.00 188 ASP A C 1
ATOM 1441 O O . ASP A 1 188 ? -59.598 15.785 30.227 1.00 57.00 188 ASP A O 1
ATOM 1445 N N . ARG A 1 189 ? -59.693 14.428 32.028 1.00 52.22 189 ARG A N 1
ATOM 1446 C CA . ARG A 1 189 ? -60.290 15.353 32.974 1.00 52.22 189 ARG A CA 1
ATOM 1447 C C . ARG A 1 189 ? -59.447 15.644 34.209 1.00 52.22 189 ARG A C 1
ATOM 1449 O O . ARG A 1 189 ? -59.924 16.431 35.002 1.00 52.22 189 ARG A O 1
ATOM 1456 N N . GLN A 1 190 ? -58.264 15.063 34.420 1.00 62.91 190 GLN A N 1
ATOM 1457 C CA . GLN A 1 190 ? -57.493 15.220 35.667 1.00 62.91 190 GLN A CA 1
ATOM 1458 C C . GLN A 1 190 ? -56.002 15.086 35.380 1.00 62.91 190 GLN A C 1
ATOM 1460 O O . GLN A 1 190 ? -55.630 14.034 34.889 1.00 62.91 190 GLN A O 1
ATOM 1465 N N . GLY A 1 191 ? -55.163 16.081 35.699 1.00 73.12 191 GLY A N 1
ATOM 1466 C CA . GLY A 1 191 ? -53.704 15.994 35.520 1.00 73.12 191 GLY A CA 1
ATOM 1467 C C . GLY A 1 191 ? -52.966 17.325 35.709 1.00 73.12 191 GLY A C 1
ATOM 1468 O O . GLY A 1 191 ? -53.615 18.376 35.705 1.00 73.12 191 GLY A O 1
ATOM 1469 N N . PRO A 1 192 ? -51.630 17.305 35.887 1.00 80.06 192 PRO A N 1
ATOM 1470 C CA . PRO A 1 192 ? -50.841 18.522 36.031 1.00 80.06 192 PRO A CA 1
ATOM 1471 C C . PRO A 1 192 ? -50.809 19.348 34.733 1.00 80.06 192 PRO A C 1
ATOM 1473 O O . PRO A 1 192 ? -50.978 18.845 33.620 1.00 80.06 192 PRO A O 1
ATOM 1476 N N . CYS A 1 193 ? -50.570 20.641 34.888 1.00 77.56 193 CYS A N 1
ATOM 1477 C CA . CYS A 1 193 ? -50.584 21.665 33.853 1.00 77.56 193 CYS A CA 1
ATOM 1478 C C . CYS A 1 193 ? -49.270 22.460 33.820 1.00 77.56 193 CYS A C 1
ATOM 1480 O O . CYS A 1 193 ? -48.388 22.315 34.670 1.00 77.56 193 CYS A O 1
ATOM 1482 N N . LEU A 1 194 ? -49.138 23.361 32.840 1.00 75.50 194 LEU A N 1
ATOM 1483 C CA . LEU A 1 194 ? -48.067 24.360 32.848 1.00 75.50 194 LEU A CA 1
ATOM 1484 C C . LEU A 1 194 ? -48.088 25.159 34.161 1.00 75.50 194 LEU A C 1
ATOM 1486 O O . LEU A 1 194 ? -49.097 25.772 34.506 1.00 75.50 194 LEU A O 1
ATOM 1490 N N . GLY A 1 195 ? -46.957 25.168 34.870 1.00 78.38 195 GLY A N 1
ATOM 1491 C CA . GLY A 1 195 ? -46.805 25.811 36.182 1.00 78.38 195 GLY A CA 1
ATOM 1492 C C . GLY A 1 195 ? -46.924 24.862 37.381 1.00 78.38 195 GLY A C 1
ATOM 1493 O O . GLY A 1 195 ? -46.564 25.248 38.493 1.00 78.38 195 GLY A O 1
ATOM 1494 N N . ASP A 1 196 ? -47.336 23.608 37.173 1.00 87.56 196 ASP A N 1
ATOM 1495 C CA . ASP A 1 196 ? -47.353 22.598 38.242 1.00 87.56 196 ASP A CA 1
ATOM 1496 C C . ASP A 1 196 ? -45.987 21.948 38.478 1.00 87.56 196 ASP A C 1
ATOM 1498 O O . ASP A 1 196 ? -45.831 21.207 39.446 1.00 87.56 196 ASP A O 1
ATOM 1502 N N . SER A 1 197 ? -44.986 22.199 37.623 1.00 90.75 197 SER A N 1
ATOM 1503 C CA . SER A 1 197 ? -43.627 21.662 37.785 1.00 90.75 197 SER A CA 1
ATOM 1504 C C . SER A 1 197 ? -43.103 21.911 39.199 1.00 90.75 197 SER A C 1
ATOM 1506 O O . SER A 1 197 ? -43.157 23.034 39.694 1.00 90.75 197 SER A O 1
ATOM 1508 N N . GLY A 1 198 ? -42.607 20.861 39.849 1.00 92.50 198 GLY A N 1
ATOM 1509 C CA . GLY A 1 198 ? -42.175 20.861 41.246 1.00 92.50 198 GLY A CA 1
ATOM 1510 C C . GLY A 1 198 ? -43.288 20.643 42.277 1.00 92.50 198 GLY A C 1
ATOM 1511 O O . GLY A 1 198 ? -42.984 20.482 43.457 1.00 92.50 198 GLY A O 1
ATOM 1512 N N . GLY A 1 199 ? -44.554 20.603 41.855 1.00 93.44 199 GLY A N 1
ATOM 1513 C CA . GLY A 1 199 ? -45.714 20.378 42.715 1.00 93.44 199 GLY A CA 1
ATOM 1514 C C . GLY A 1 199 ? -45.783 18.959 43.302 1.00 93.44 199 GLY A C 1
ATOM 1515 O O . GLY A 1 199 ? -45.199 18.025 42.739 1.00 93.44 199 GLY A O 1
ATOM 1516 N N . PRO A 1 200 ? -46.470 18.788 44.443 1.00 95.31 200 PRO A N 1
ATOM 1517 C CA . PRO A 1 200 ? -46.500 17.537 45.194 1.00 95.31 200 PRO A CA 1
ATOM 1518 C C . PRO A 1 200 ? -47.345 16.433 44.555 1.00 95.31 200 PRO A C 1
ATOM 1520 O O . PRO A 1 200 ? -48.432 16.669 44.027 1.00 95.31 200 PRO A O 1
ATOM 1523 N N . LEU A 1 201 ? -46.880 15.199 44.748 1.00 94.62 201 LEU A N 1
ATOM 1524 C CA . LEU A 1 201 ? -47.674 13.975 44.758 1.00 94.62 201 LEU A CA 1
ATOM 1525 C C . LEU A 1 201 ? -47.725 13.452 46.196 1.00 94.62 201 LEU A C 1
ATOM 1527 O O . LEU A 1 201 ? -46.723 12.998 46.752 1.00 94.62 201 LEU A O 1
ATOM 1531 N N . PHE A 1 202 ? -48.902 13.534 46.801 1.00 94.62 202 PHE A N 1
ATOM 1532 C CA . PHE A 1 202 ? -49.194 13.098 48.156 1.00 94.62 202 PHE A CA 1
ATOM 1533 C C . PHE A 1 202 ? -49.697 11.658 48.183 1.00 94.62 202 PHE A C 1
ATOM 1535 O O . PHE A 1 202 ? -50.684 11.318 47.526 1.00 94.62 202 PHE A O 1
ATOM 1542 N N . ALA A 1 203 ? -49.088 10.843 49.039 1.00 92.19 203 ALA A N 1
ATOM 1543 C CA . ALA A 1 203 ? -49.531 9.487 49.330 1.00 92.19 203 ALA A CA 1
ATOM 1544 C C . ALA A 1 203 ? -50.005 9.383 50.781 1.00 92.19 203 ALA A C 1
ATOM 1546 O O . ALA A 1 203 ? -49.394 9.949 51.689 1.00 92.19 203 ALA A O 1
ATOM 1547 N N . LYS A 1 204 ? -51.096 8.652 51.019 1.00 88.75 204 LYS A N 1
ATOM 1548 C CA . LYS A 1 204 ? -51.612 8.414 52.369 1.00 88.75 204 LYS A CA 1
ATOM 1549 C C . LYS A 1 204 ? -51.290 6.987 52.798 1.00 88.75 204 LYS A C 1
ATOM 1551 O O . LYS A 1 204 ? -51.831 6.046 52.232 1.00 88.75 204 LYS A O 1
ATOM 1556 N N . ILE A 1 205 ? -50.456 6.837 53.825 1.00 83.31 205 ILE A N 1
ATOM 1557 C CA . ILE A 1 205 ? -50.111 5.538 54.415 1.00 83.31 205 ILE A CA 1
ATOM 1558 C C . ILE A 1 205 ? -50.699 5.492 55.827 1.00 83.31 205 ILE A C 1
ATOM 1560 O O . ILE A 1 205 ? -50.301 6.242 56.724 1.00 83.31 205 ILE A O 1
ATOM 1564 N N . GLY A 1 206 ? -51.712 4.644 56.020 1.00 83.06 206 GLY A N 1
ATOM 1565 C CA . GLY A 1 206 ? -52.507 4.625 57.248 1.00 83.06 206 GLY A CA 1
ATOM 1566 C C . GLY A 1 206 ? -53.263 5.944 57.459 1.00 83.06 206 GLY A C 1
ATOM 1567 O O . GLY A 1 206 ? -54.067 6.362 56.625 1.00 83.06 206 GLY A O 1
ATOM 1568 N N . THR A 1 207 ? -53.031 6.611 58.590 1.00 83.00 207 THR A N 1
ATOM 1569 C CA . THR A 1 207 ? -53.662 7.904 58.916 1.00 83.00 207 THR A CA 1
ATOM 1570 C C . THR A 1 207 ? -52.835 9.117 58.492 1.00 83.00 207 THR A C 1
ATOM 1572 O O . THR A 1 207 ? -53.340 10.235 58.577 1.00 83.00 207 THR A O 1
ATOM 1575 N N . LYS A 1 208 ? -51.596 8.917 58.026 1.00 85.31 208 LYS A N 1
ATOM 1576 C CA . LYS A 1 208 ? -50.634 9.987 57.750 1.00 85.31 208 LYS A CA 1
ATOM 1577 C C . LYS A 1 208 ? -50.451 10.216 56.249 1.00 85.31 208 LYS A C 1
ATOM 1579 O O . LYS A 1 208 ? -50.425 9.267 55.467 1.00 85.31 208 LYS A O 1
ATOM 1584 N N . THR A 1 209 ? -50.317 11.482 55.867 1.00 89.56 209 THR A N 1
ATOM 1585 C CA . THR A 1 209 ? -49.993 11.914 54.502 1.00 89.56 209 THR A CA 1
ATOM 1586 C C . THR A 1 209 ? -48.488 12.156 54.387 1.00 89.56 209 THR A C 1
ATOM 1588 O O . THR A 1 209 ? -47.894 12.758 55.281 1.00 89.56 209 THR A O 1
ATOM 1591 N N . PHE A 1 210 ? -47.890 11.698 53.291 1.00 91.62 210 PHE A N 1
ATOM 1592 C CA . PHE A 1 210 ? -46.479 11.861 52.952 1.00 91.62 210 PHE A CA 1
ATOM 1593 C C . PHE A 1 210 ? -46.329 12.503 51.571 1.00 91.62 210 PHE A C 1
ATOM 1595 O O . PHE A 1 210 ? -47.192 12.332 50.706 1.00 91.62 210 PHE A O 1
ATOM 1602 N N . LEU A 1 211 ? -45.204 13.179 51.342 1.00 94.25 211 LEU A N 1
ATOM 1603 C CA . LEU A 1 211 ? -44.768 13.594 50.011 1.00 94.25 211 LEU A CA 1
ATOM 1604 C C . LEU A 1 211 ? -44.044 12.425 49.336 1.00 94.25 211 LEU A C 1
ATOM 1606 O O . LEU A 1 211 ? -42.940 12.054 49.734 1.00 94.25 211 LEU A O 1
ATOM 1610 N N . ALA A 1 212 ? -44.672 11.837 48.324 1.00 92.81 212 ALA A N 1
ATOM 1611 C CA . ALA A 1 212 ? -44.133 10.694 47.595 1.00 92.81 212 ALA A CA 1
ATOM 1612 C C . ALA A 1 212 ? -43.358 11.097 46.337 1.00 92.81 212 ALA A C 1
ATOM 1614 O O . ALA A 1 212 ? -42.367 10.450 45.996 1.00 92.81 212 ALA A O 1
ATOM 1615 N N . GLY A 1 213 ? -43.744 12.193 45.684 1.00 93.31 213 GLY A N 1
ATOM 1616 C CA . GLY A 1 213 ? -42.990 12.700 44.547 1.00 93.31 213 GLY A CA 1
ATOM 1617 C C . GLY A 1 213 ? -43.186 14.177 44.256 1.00 93.31 213 GLY A C 1
ATOM 1618 O O . GLY A 1 213 ? -44.089 14.810 44.797 1.00 93.31 213 GLY A O 1
ATOM 1619 N N . ASN A 1 214 ? -42.329 14.715 43.392 1.00 93.12 214 ASN A N 1
ATOM 1620 C CA . ASN A 1 214 ? -42.441 16.066 42.847 1.00 93.12 214 ASN A CA 1
ATOM 1621 C C . ASN A 1 214 ? -42.568 16.007 41.321 1.00 93.12 214 ASN A C 1
ATOM 1623 O O . ASN A 1 214 ? -41.854 15.248 40.667 1.00 93.12 214 ASN A O 1
ATOM 1627 N N . PHE A 1 215 ? -43.489 16.786 40.759 1.00 92.50 215 PHE A N 1
ATOM 1628 C CA . PHE A 1 215 ? -43.792 16.749 39.330 1.00 92.50 215 PHE A CA 1
ATOM 1629 C C . PHE A 1 215 ? -42.627 17.291 38.491 1.00 92.50 215 PHE A C 1
ATOM 1631 O O . PHE A 1 215 ? -42.086 18.349 38.815 1.00 92.50 215 PHE A O 1
ATOM 1638 N N . VAL A 1 216 ? -42.252 16.604 37.409 1.00 88.31 216 VAL A N 1
ATOM 1639 C CA . VAL A 1 216 ? -41.111 17.004 36.552 1.00 88.31 216 VAL A CA 1
ATOM 1640 C C . VAL A 1 216 ? -41.445 17.147 35.075 1.00 88.31 216 VAL A C 1
ATOM 1642 O O . VAL A 1 216 ? -40.632 17.644 34.299 1.00 88.31 216 VAL A O 1
ATOM 1645 N N . GLY A 1 217 ? -42.655 16.767 34.676 1.00 83.31 217 GLY A N 1
ATOM 1646 C CA . GLY A 1 217 ? -43.130 16.921 33.310 1.00 83.31 217 GLY A CA 1
ATOM 1647 C C . GLY A 1 217 ? -43.491 15.592 32.666 1.00 83.31 217 GLY A C 1
ATOM 1648 O O . GLY A 1 217 ? -44.040 14.691 33.300 1.00 83.31 217 GLY A O 1
ATOM 1649 N N . TRP A 1 218 ? -43.189 15.500 31.374 1.00 76.00 218 TRP A N 1
ATOM 1650 C CA . TRP A 1 218 ? -43.653 14.436 30.492 1.00 76.00 218 TRP A CA 1
ATOM 1651 C C . TRP A 1 218 ? -42.548 14.030 29.521 1.00 76.00 218 TRP A C 1
ATOM 1653 O O . TRP A 1 218 ? -41.735 14.861 29.109 1.00 76.00 218 TRP A O 1
ATOM 1663 N N . ASP A 1 219 ? -42.541 12.764 29.101 1.00 68.50 219 ASP A N 1
ATOM 1664 C CA . ASP A 1 219 ? -41.622 12.272 28.077 1.00 68.50 219 ASP A CA 1
ATOM 1665 C C . ASP A 1 219 ? -42.363 11.416 27.050 1.00 68.50 219 ASP A C 1
ATOM 1667 O O . ASP A 1 219 ? -42.904 10.364 27.382 1.00 68.50 219 ASP A O 1
ATOM 1671 N N . LYS A 1 220 ? -42.335 11.837 25.778 1.00 64.75 220 LYS A N 1
ATOM 1672 C CA . LYS A 1 220 ? -43.049 11.174 24.671 1.00 64.75 220 LYS A CA 1
ATOM 1673 C C . LYS A 1 220 ? -42.684 9.699 24.474 1.00 64.75 220 LYS A C 1
ATOM 1675 O O . LYS A 1 220 ? -43.406 8.983 23.788 1.00 64.75 220 LYS A O 1
ATOM 1680 N N . ARG A 1 221 ? -41.540 9.251 25.006 1.00 64.19 221 ARG A N 1
ATOM 1681 C CA . ARG A 1 221 ? -41.098 7.848 24.934 1.00 64.19 221 ARG A CA 1
ATOM 1682 C C . ARG A 1 221 ? -41.779 6.964 25.975 1.00 64.19 221 ARG A C 1
ATOM 1684 O O . ARG A 1 221 ? -41.841 5.759 25.762 1.00 64.19 221 ARG A O 1
ATOM 1691 N N . LEU A 1 222 ? -42.230 7.549 27.084 1.00 64.81 222 LEU A N 1
ATOM 1692 C CA . LEU A 1 222 ? -43.031 6.877 28.108 1.00 64.81 222 LEU A CA 1
ATOM 1693 C C . LEU A 1 222 ? -44.521 7.111 27.893 1.00 64.81 222 LEU A C 1
ATOM 1695 O O . LEU A 1 222 ? -45.304 6.202 28.113 1.00 64.81 222 LEU A O 1
ATOM 1699 N N . VAL A 1 223 ? -44.883 8.302 27.416 1.00 63.25 223 VAL A N 1
ATOM 1700 C CA . VAL A 1 223 ? -46.266 8.763 27.294 1.00 63.25 223 VAL A CA 1
ATOM 1701 C C . VAL A 1 223 ? -46.506 9.166 25.836 1.00 63.25 223 VAL A C 1
ATOM 1703 O O . VAL A 1 223 ? -46.275 10.314 25.467 1.00 63.25 223 VAL A O 1
ATOM 1706 N N . PRO A 1 224 ? -46.876 8.234 24.941 1.00 54.09 224 PRO A N 1
ATOM 1707 C CA . PRO A 1 224 ? -46.980 8.517 23.506 1.00 54.09 224 PRO A CA 1
ATOM 1708 C C . PRO A 1 224 ? -48.156 9.440 23.149 1.00 54.09 224 PRO A C 1
ATOM 1710 O O . PRO A 1 224 ? -48.125 10.102 22.111 1.00 54.09 224 PRO A O 1
ATOM 1713 N N . GLU A 1 225 ? -49.179 9.494 24.007 1.00 55.91 225 GLU A N 1
ATOM 1714 C CA . GLU A 1 225 ? -50.459 10.180 23.786 1.00 55.91 225 GLU A CA 1
ATOM 1715 C C . GLU A 1 225 ? -50.468 11.667 24.192 1.00 55.91 225 GLU A C 1
ATOM 1717 O O . GLU A 1 225 ? -51.538 12.208 24.440 1.00 55.91 225 GLU A O 1
ATOM 1722 N N . VAL A 1 226 ? -49.318 12.362 24.216 1.00 53.72 226 VAL A N 1
ATOM 1723 C CA . VAL A 1 226 ? -49.251 13.797 24.584 1.00 53.72 226 VAL A CA 1
ATOM 1724 C C . VAL A 1 226 ? -50.111 14.649 23.638 1.00 53.72 226 VAL A C 1
ATOM 1726 O O . VAL A 1 226 ? -49.670 15.072 22.559 1.00 53.72 226 VAL A O 1
ATOM 1729 N N . ALA A 1 227 ? -51.349 14.918 24.045 1.00 45.97 227 ALA A N 1
ATOM 1730 C CA . ALA A 1 227 ? -52.345 15.651 23.284 1.00 45.97 227 ALA A CA 1
ATOM 1731 C C . ALA A 1 227 ? -52.623 17.010 23.949 1.00 45.97 227 ALA A C 1
ATOM 1733 O O . ALA A 1 227 ? -53.442 17.139 24.853 1.00 45.97 227 ALA A O 1
ATOM 1734 N N . SER A 1 228 ? -52.008 18.051 23.374 1.00 48.59 228 SER A N 1
ATOM 1735 C CA . SER A 1 228 ? -52.188 19.495 23.632 1.00 48.59 228 SER A CA 1
ATOM 1736 C C . SER A 1 228 ? -51.147 20.167 24.547 1.00 48.59 228 SER A C 1
ATOM 1738 O O . SER A 1 228 ? -50.690 19.635 25.545 1.00 48.59 228 SER A O 1
ATOM 1740 N N . LYS A 1 229 ? -50.724 21.376 24.152 1.00 52.50 229 LYS A N 1
ATOM 1741 C CA . LYS A 1 229 ? -49.530 22.092 24.645 1.00 52.50 229 LYS A CA 1
ATOM 1742 C C . LYS A 1 229 ? -49.711 22.841 25.987 1.00 52.50 229 LYS A C 1
ATOM 1744 O O . LYS A 1 229 ? -48.945 23.771 26.228 1.00 52.50 229 LYS A O 1
ATOM 1749 N N . ILE A 1 230 ? -50.718 22.534 26.816 1.00 56.81 230 ILE A N 1
ATOM 1750 C CA . ILE A 1 230 ? -51.049 23.386 27.986 1.00 56.81 230 ILE A CA 1
ATOM 1751 C C . ILE A 1 230 ? -51.326 22.605 29.282 1.00 56.81 230 ILE A C 1
ATOM 1753 O O . ILE A 1 230 ? -50.769 22.940 30.324 1.00 56.81 230 ILE A O 1
ATOM 1757 N N . CYS A 1 231 ? -52.135 21.552 29.219 1.00 63.41 231 CYS A N 1
ATOM 1758 C CA . CYS A 1 231 ? -52.320 20.573 30.291 1.00 63.41 231 CYS A CA 1
ATOM 1759 C C . CYS A 1 231 ? -52.351 19.205 29.632 1.00 63.41 231 CYS A C 1
ATOM 1761 O O . CYS A 1 231 ? -52.999 19.070 28.588 1.00 63.41 231 CYS A O 1
ATOM 1763 N N . ASP A 1 232 ? -51.628 18.238 30.185 1.00 60.41 232 ASP A N 1
ATOM 1764 C CA . ASP A 1 232 ? -51.500 16.951 29.513 1.00 60.41 232 ASP A CA 1
ATOM 1765 C C . ASP A 1 232 ? -52.677 16.027 29.830 1.00 60.41 232 ASP A C 1
ATOM 1767 O O . ASP A 1 232 ? -53.274 16.080 30.908 1.00 60.41 232 ASP A O 1
ATOM 1771 N N . LYS A 1 233 ? -52.997 15.188 28.850 1.00 59.06 233 LYS A N 1
ATOM 1772 C CA . LYS A 1 233 ? -53.983 14.114 28.921 1.00 59.06 233 LYS A CA 1
ATOM 1773 C C . LYS A 1 233 ? -53.188 12.824 28.767 1.00 59.06 233 LYS A C 1
ATOM 1775 O O . LYS A 1 233 ? -52.592 12.622 27.715 1.00 59.06 233 LYS A O 1
ATOM 1780 N N . GLY A 1 234 ? -53.119 11.987 29.796 1.00 66.69 234 GLY A N 1
ATOM 1781 C CA . GLY A 1 234 ? -52.290 10.782 29.764 1.00 66.69 234 GLY A CA 1
ATOM 1782 C C . GLY A 1 234 ? -51.477 10.606 31.035 1.00 66.69 234 GLY A C 1
ATOM 1783 O O . GLY A 1 234 ? -51.973 10.831 32.124 1.00 66.69 234 GLY A O 1
ATOM 1784 N N . GLU A 1 235 ? -50.231 10.161 30.946 1.00 77.00 235 GLU A N 1
ATOM 1785 C CA . GLU A 1 235 ? -49.438 9.896 32.145 1.00 77.00 235 GLU A CA 1
ATOM 1786 C C . GLU A 1 235 ? -48.511 11.056 32.518 1.00 77.00 235 GLU A C 1
ATOM 1788 O O . GLU A 1 235 ? -47.892 11.659 31.649 1.00 77.00 235 GLU A O 1
ATOM 1793 N N . ALA A 1 236 ? -48.382 11.368 33.809 1.00 84.31 236 ALA A N 1
ATOM 1794 C CA . ALA A 1 236 ? -47.488 12.415 34.311 1.00 84.31 236 ALA A CA 1
ATOM 1795 C C . ALA A 1 236 ? -46.337 11.824 35.133 1.00 84.31 236 ALA A C 1
ATOM 1797 O O . ALA A 1 236 ? -46.539 10.877 35.900 1.00 84.31 236 ALA A O 1
ATOM 1798 N N . ILE A 1 237 ? -45.136 12.394 34.974 1.00 89.25 237 ILE A N 1
ATOM 1799 C CA . ILE A 1 237 ? -43.896 11.883 35.567 1.00 89.25 237 ILE A CA 1
ATOM 1800 C C . ILE A 1 237 ? -43.534 12.691 36.812 1.00 89.25 237 ILE A C 1
ATOM 1802 O O . ILE A 1 237 ? -43.439 13.922 36.781 1.00 89.25 237 ILE A O 1
ATOM 1806 N N . TYR A 1 238 ? -43.274 11.975 37.901 1.00 92.50 238 TYR A N 1
ATOM 1807 C CA . TYR A 1 238 ? -42.832 12.518 39.177 1.00 92.50 238 TYR A CA 1
ATOM 1808 C C . TYR A 1 238 ? -41.503 11.881 39.585 1.00 92.50 238 TYR A C 1
ATOM 1810 O O . TYR A 1 238 ? -41.316 10.671 39.454 1.00 92.50 238 TYR A O 1
ATOM 1818 N N . ASN A 1 239 ? -40.587 12.680 40.126 1.00 90.94 239 ASN A N 1
ATOM 1819 C CA . ASN A 1 239 ? -39.412 12.149 40.815 1.00 90.94 239 ASN A CA 1
ATOM 1820 C C . ASN A 1 239 ? -39.824 11.603 42.184 1.00 90.94 239 ASN A C 1
ATOM 1822 O O . ASN A 1 239 ? -40.619 12.228 42.883 1.00 90.94 239 ASN A O 1
ATOM 1826 N N . ALA A 1 240 ? -39.265 10.462 42.587 1.00 90.88 240 ALA A N 1
ATOM 1827 C CA . ALA A 1 240 ? -39.452 9.890 43.918 1.00 90.88 240 ALA A CA 1
ATOM 1828 C C . ALA A 1 240 ? -38.768 10.757 44.997 1.00 90.88 240 ALA A C 1
ATOM 1830 O O . ALA A 1 240 ? -37.559 10.668 45.214 1.00 90.88 240 ALA A O 1
ATOM 1831 N N . ALA A 1 241 ? -39.540 11.594 45.696 1.00 87.94 241 ALA A N 1
ATOM 1832 C CA . ALA A 1 241 ? -39.004 12.664 46.543 1.00 87.94 241 ALA A CA 1
ATOM 1833 C C . ALA A 1 241 ? -38.149 12.146 47.715 1.00 87.94 241 ALA A C 1
ATOM 1835 O O . ALA A 1 241 ? -37.104 12.719 48.027 1.00 87.94 241 ALA A O 1
ATOM 1836 N N . GLY A 1 242 ? -38.549 11.042 48.355 1.00 85.69 242 GLY A N 1
ATOM 1837 C CA . GLY A 1 242 ? -37.843 10.516 49.528 1.00 85.69 242 GLY A CA 1
ATOM 1838 C C . GLY A 1 242 ? -36.474 9.902 49.257 1.00 85.69 242 GLY A C 1
ATOM 1839 O O . GLY A 1 242 ? -35.689 9.769 50.199 1.00 85.69 242 GLY A O 1
ATOM 1840 N N . LEU A 1 243 ? -36.136 9.604 48.001 1.00 82.31 243 LEU A N 1
ATOM 1841 C CA . LEU A 1 243 ? -34.795 9.133 47.644 1.00 82.31 243 LEU A CA 1
ATOM 1842 C C . LEU A 1 243 ? -33.747 10.244 47.744 1.00 82.31 243 LEU A C 1
ATOM 1844 O O . LEU A 1 243 ? -32.572 9.977 47.973 1.00 82.31 243 LEU A O 1
ATOM 1848 N N . TYR A 1 244 ? -34.179 11.501 47.651 1.00 85.94 244 TYR A N 1
ATOM 1849 C CA . TYR A 1 244 ? -33.309 12.670 47.735 1.00 85.94 244 TYR A CA 1
ATOM 1850 C C . TYR A 1 244 ? -33.100 13.178 49.158 1.00 85.94 244 TYR A C 1
ATOM 1852 O O . TYR A 1 244 ? -32.332 14.116 49.348 1.00 85.94 244 TYR A O 1
ATOM 1860 N N . PHE A 1 245 ? -33.737 12.570 50.163 1.00 86.44 245 PHE A N 1
ATOM 1861 C CA . PHE A 1 245 ? -33.683 13.022 51.556 1.00 86.44 245 PHE A CA 1
ATOM 1862 C C . PHE A 1 245 ? -32.246 13.259 52.039 1.00 86.44 245 PHE A C 1
ATOM 1864 O O . PHE A 1 245 ? -31.946 14.325 52.568 1.00 86.44 245 PHE A O 1
ATOM 1871 N N . ASP A 1 246 ? -31.350 12.291 51.829 1.00 83.88 246 ASP A N 1
ATOM 1872 C CA . ASP A 1 246 ? -29.976 12.367 52.335 1.00 83.88 246 ASP A CA 1
ATOM 1873 C C . ASP A 1 246 ? -29.191 13.494 51.646 1.00 83.88 246 ASP A C 1
ATOM 1875 O O . ASP A 1 246 ? -28.440 14.222 52.297 1.00 83.88 246 ASP A O 1
ATOM 1879 N N . TRP A 1 247 ? -29.401 13.685 50.338 1.00 87.75 247 TRP A N 1
ATOM 1880 C CA . TRP A 1 247 ? -28.829 14.818 49.611 1.00 87.75 247 TRP A CA 1
ATOM 1881 C C . TRP A 1 247 ? -29.402 16.148 50.104 1.00 87.75 247 TRP A C 1
ATOM 1883 O O . TRP A 1 247 ? -28.638 17.098 50.274 1.00 87.75 247 TRP A O 1
ATOM 1893 N N . ILE A 1 248 ? -30.712 16.233 50.352 1.00 90.31 248 ILE A N 1
ATOM 1894 C CA . ILE A 1 248 ? -31.354 17.455 50.843 1.00 90.31 248 ILE A CA 1
ATOM 1895 C C . ILE A 1 248 ? -30.756 17.837 52.195 1.00 90.31 248 ILE A C 1
ATOM 1897 O O . ILE A 1 248 ? -30.301 18.969 52.339 1.00 90.31 248 ILE A O 1
ATOM 1901 N N . GLU A 1 249 ? -30.680 16.917 53.160 1.00 89.81 249 GLU A N 1
ATOM 1902 C CA . GLU A 1 249 ? -30.087 17.218 54.470 1.00 89.81 249 GLU A CA 1
ATOM 1903 C C . GLU A 1 249 ? -28.614 17.623 54.348 1.00 89.81 249 GLU A C 1
ATOM 1905 O O . GLU A 1 249 ? -28.189 18.616 54.938 1.00 89.81 249 GLU A O 1
ATOM 1910 N N . ALA A 1 250 ? -27.834 16.889 53.547 1.00 85.12 250 ALA A N 1
ATOM 1911 C CA . ALA A 1 250 ? -26.406 17.147 53.390 1.00 85.12 250 ALA A CA 1
ATOM 1912 C C . ALA A 1 250 ? -26.111 18.487 52.698 1.00 85.12 250 ALA A C 1
ATOM 1914 O O . ALA A 1 250 ? -25.153 19.167 53.062 1.00 85.12 250 ALA A O 1
ATOM 1915 N N . SER A 1 251 ? -26.909 18.864 51.696 1.00 88.50 251 SER A N 1
ATOM 1916 C CA . SER A 1 251 ? -26.671 20.064 50.884 1.00 88.50 251 SER A CA 1
ATOM 1917 C C . SER A 1 251 ? -27.350 21.322 51.428 1.00 88.50 251 SER A C 1
ATOM 1919 O O . SER A 1 251 ? -26.803 22.409 51.255 1.00 88.50 251 SER A O 1
ATOM 1921 N N . SER A 1 252 ? -28.501 21.195 52.095 1.00 90.31 252 SER A N 1
ATOM 1922 C CA . SER A 1 252 ? -29.198 22.325 52.730 1.00 90.31 252 SER A CA 1
ATOM 1923 C C . SER A 1 252 ? -28.737 22.583 54.167 1.00 90.31 252 SER A C 1
ATOM 1925 O O . SER A 1 252 ? -28.873 23.697 54.665 1.00 90.31 252 SER A O 1
ATOM 1927 N N . GLY A 1 253 ? -28.212 21.563 54.856 1.00 90.81 253 GLY A N 1
ATOM 1928 C CA . GLY A 1 253 ? -27.905 21.627 56.286 1.00 90.81 253 GLY A CA 1
ATOM 1929 C C . GLY A 1 253 ? -29.139 21.586 57.200 1.00 90.81 253 GLY A C 1
ATOM 1930 O O . GLY A 1 253 ? -28.993 21.716 58.416 1.00 90.81 253 GLY A O 1
ATOM 1931 N N . ILE A 1 254 ? -30.343 21.399 56.648 1.00 91.44 254 ILE A N 1
ATOM 1932 C CA . ILE A 1 254 ? -31.602 21.309 57.395 1.00 91.44 254 ILE A CA 1
ATOM 1933 C C . ILE A 1 254 ? -31.941 19.845 57.654 1.00 91.44 254 ILE A C 1
ATOM 1935 O O . ILE A 1 254 ? -31.946 19.032 56.734 1.00 91.44 254 ILE A O 1
ATOM 1939 N N . LYS A 1 255 ? -32.270 19.515 58.906 1.00 89.62 255 LYS A N 1
ATOM 1940 C CA . LYS A 1 255 ? -32.791 18.189 59.253 1.00 89.62 255 LYS A CA 1
ATOM 1941 C C . LYS A 1 255 ? -34.271 18.099 58.913 1.00 89.62 255 LYS A C 1
ATOM 1943 O O . LYS A 1 255 ? -35.057 18.919 59.389 1.00 89.62 255 LYS A O 1
ATOM 1948 N N . LEU A 1 256 ? -34.644 17.101 58.123 1.00 88.44 256 LEU A N 1
ATOM 1949 C CA . LEU A 1 256 ? -36.026 16.889 57.706 1.00 88.44 256 LEU A CA 1
ATOM 1950 C C . LEU A 1 256 ? -36.802 16.080 58.755 1.00 88.44 256 LEU A C 1
ATOM 1952 O O . LEU A 1 256 ? -36.230 15.338 59.557 1.00 88.44 256 LEU A O 1
ATOM 1956 N N . LEU A 1 257 ? -38.131 16.217 58.749 1.00 81.56 257 LEU A N 1
ATOM 1957 C CA . LEU A 1 257 ? -39.009 15.394 59.584 1.00 81.56 257 LEU A CA 1
ATOM 1958 C C . LEU A 1 257 ? -38.862 13.916 59.192 1.00 81.56 257 LEU A C 1
ATOM 1960 O O . LEU A 1 257 ? -38.924 13.573 58.013 1.00 81.56 257 LEU A O 1
ATOM 1964 N N . PHE A 1 258 ? -38.675 13.043 60.185 1.00 73.38 258 PHE A N 1
ATOM 1965 C CA . PHE A 1 258 ? -38.540 11.603 59.972 1.00 73.38 258 PHE A CA 1
ATOM 1966 C C . PHE A 1 258 ? -39.222 10.807 61.087 1.00 73.38 258 PHE A C 1
ATOM 1968 O O . PHE A 1 258 ? -38.852 10.897 62.260 1.00 73.38 258 PHE A O 1
ATOM 1975 N N . THR A 1 259 ? -40.197 9.977 60.720 1.00 67.06 259 THR A N 1
ATOM 1976 C CA . THR A 1 259 ? -40.849 9.014 61.607 1.00 67.06 259 THR A CA 1
ATOM 1977 C C . THR A 1 259 ? -40.401 7.594 61.276 1.00 67.06 259 THR A C 1
ATOM 1979 O O . THR A 1 259 ? -40.816 6.999 60.282 1.00 67.06 259 THR A O 1
ATOM 1982 N N . ALA A 1 260 ? -39.589 7.021 62.172 1.00 58.41 260 ALA A N 1
ATOM 1983 C CA . ALA A 1 260 ? -38.987 5.690 62.031 1.00 58.41 260 ALA A CA 1
ATOM 1984 C C . ALA A 1 260 ? -40.000 4.551 61.794 1.00 58.41 260 ALA A C 1
ATOM 1986 O O . ALA A 1 260 ? -39.639 3.510 61.256 1.00 58.41 260 ALA A O 1
ATOM 1987 N N . ALA A 1 261 ? -41.268 4.745 62.170 1.00 50.62 261 ALA A N 1
ATOM 1988 C CA . ALA A 1 261 ? -42.330 3.753 62.016 1.00 50.62 261 ALA A CA 1
ATOM 1989 C C . ALA A 1 261 ? -42.824 3.561 60.566 1.00 50.62 261 ALA A C 1
ATOM 1991 O O . ALA A 1 261 ? -43.602 2.643 60.331 1.00 50.62 261 ALA A O 1
ATOM 1992 N N . SER A 1 262 ? -42.411 4.407 59.609 1.00 50.78 262 SER A N 1
ATOM 1993 C CA . SER A 1 262 ? -42.951 4.394 58.237 1.00 50.78 262 SER A CA 1
ATOM 1994 C C . SER A 1 262 ? -41.959 4.053 57.121 1.00 50.78 262 SER A C 1
ATOM 1996 O O . SER A 1 262 ? -42.395 3.934 55.986 1.00 50.78 262 SER A O 1
ATOM 1998 N N . ASN A 1 263 ? -40.658 3.880 57.389 1.00 50.44 263 ASN A N 1
ATOM 1999 C CA . ASN A 1 263 ? -39.659 3.692 56.329 1.00 50.44 263 ASN A CA 1
ATOM 2000 C C . ASN A 1 263 ? -38.375 3.023 56.851 1.00 50.44 263 ASN A C 1
ATOM 2002 O O . ASN A 1 263 ? -37.540 3.681 57.473 1.00 50.44 263 ASN A O 1
ATOM 2006 N N . SER A 1 264 ? -38.181 1.735 56.556 1.00 47.97 264 SER A N 1
ATOM 2007 C CA . SER A 1 264 ? -36.906 1.029 56.746 1.00 47.97 264 SER A CA 1
ATOM 2008 C C . SER A 1 264 ? -36.269 0.705 55.392 1.00 47.97 264 SER A C 1
ATOM 2010 O O . SER A 1 264 ? -36.169 -0.462 55.019 1.00 47.97 264 SER A O 1
ATOM 2012 N N . LEU A 1 265 ? -35.851 1.728 54.646 1.00 52.34 265 LEU A N 1
ATOM 2013 C CA . LEU A 1 265 ? -34.888 1.531 53.562 1.00 52.34 265 LEU A CA 1
ATOM 2014 C C . LEU A 1 265 ? -33.489 1.919 54.066 1.00 52.34 265 LEU A C 1
ATOM 2016 O O . LEU A 1 265 ? -33.344 2.971 54.698 1.00 52.34 265 LEU A O 1
ATOM 2020 N N . PRO A 1 266 ? -32.455 1.087 53.841 1.00 48.47 266 PRO A N 1
ATOM 2021 C CA . PRO A 1 266 ? -31.076 1.500 54.059 1.00 48.47 266 PRO A CA 1
ATOM 2022 C C . PRO A 1 266 ? -30.717 2.664 53.124 1.00 48.47 266 PRO A C 1
ATOM 2024 O O . PRO A 1 266 ? -31.391 2.892 52.124 1.00 48.47 266 PRO A O 1
ATOM 2027 N N . LYS A 1 267 ? -29.648 3.401 53.456 1.00 47.47 267 LYS A N 1
ATOM 2028 C CA . LYS A 1 267 ? -29.056 4.435 52.592 1.00 47.47 267 LYS A CA 1
ATOM 2029 C C . LYS A 1 267 ? -28.732 3.843 51.214 1.00 47.47 267 LYS A C 1
ATOM 2031 O O . LYS A 1 267 ? -27.660 3.268 51.040 1.00 47.47 267 LYS A O 1
ATOM 2036 N N . GLU A 1 268 ? -29.644 3.942 50.256 1.00 49.22 268 GLU A N 1
ATOM 2037 C CA . GLU A 1 268 ? -29.365 3.588 48.869 1.00 49.22 268 GLU A CA 1
ATOM 2038 C C . GLU A 1 268 ? -28.697 4.771 48.167 1.00 49.22 268 GLU A C 1
ATOM 2040 O O . GLU A 1 268 ? -29.137 5.917 48.262 1.00 49.22 268 GLU A O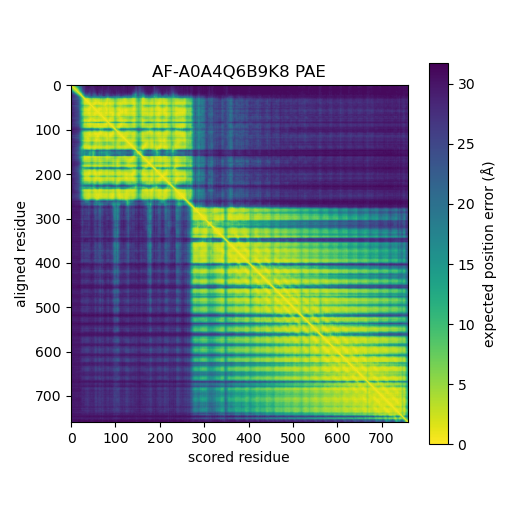 1
ATOM 2045 N N . SER A 1 269 ? -27.589 4.472 47.492 1.00 45.94 269 SER A N 1
ATOM 2046 C CA . SER A 1 269 ? -26.890 5.399 46.606 1.00 45.94 269 SER A CA 1
ATOM 2047 C C . SER A 1 269 ? -27.786 5.739 45.412 1.00 45.94 269 SER A C 1
ATOM 2049 O O . SER A 1 269 ? -28.300 4.836 44.759 1.00 45.94 269 SER A O 1
ATOM 2051 N N . LEU A 1 270 ? -27.930 7.030 45.104 1.00 51.81 270 LEU A N 1
ATOM 2052 C CA . LEU A 1 270 ? -28.621 7.548 43.913 1.00 51.81 270 LEU A CA 1
ATOM 2053 C C . LEU A 1 270 ? -27.813 7.367 42.607 1.00 51.81 270 LEU A C 1
ATOM 2055 O O . LEU A 1 270 ? -28.213 7.888 41.565 1.00 51.81 270 LEU A O 1
ATOM 2059 N N . GLU A 1 271 ? -26.669 6.674 42.639 1.00 44.03 271 GLU A N 1
ATOM 2060 C CA . GLU A 1 271 ? -25.847 6.456 41.445 1.00 44.03 271 GLU A CA 1
ATOM 2061 C C . GLU A 1 271 ? -26.214 5.160 40.699 1.00 44.03 271 GLU A C 1
ATOM 2063 O O . GLU A 1 271 ? -26.255 4.087 41.309 1.00 44.03 271 GLU A O 1
ATOM 2068 N N . PRO A 1 272 ? -26.429 5.208 39.370 1.00 43.00 272 PRO A N 1
ATOM 2069 C CA . PRO A 1 272 ? -26.615 4.005 38.568 1.00 43.00 272 PRO A CA 1
ATOM 2070 C C . PRO A 1 272 ? -25.328 3.161 38.489 1.00 43.00 272 PRO A C 1
ATOM 2072 O O . PRO A 1 272 ? -24.209 3.664 38.463 1.00 43.00 272 PRO A O 1
ATOM 2075 N N . VAL A 1 273 ? -25.513 1.843 38.398 1.00 43.62 273 VAL A N 1
ATOM 2076 C CA . VAL A 1 273 ? -24.550 0.754 38.690 1.00 43.62 273 VAL A CA 1
ATOM 2077 C C . VAL A 1 273 ? -23.294 0.661 37.789 1.00 43.62 273 VAL A C 1
ATOM 2079 O O . VAL A 1 273 ? -22.483 -0.240 37.975 1.00 43.62 273 VAL A O 1
ATOM 2082 N N . PHE A 1 274 ? -23.027 1.577 36.856 1.00 47.38 274 PHE A N 1
ATOM 2083 C CA . PHE A 1 274 ? -21.846 1.467 35.978 1.00 47.38 274 PHE A CA 1
ATOM 2084 C C . PHE A 1 274 ? -20.792 2.542 36.253 1.00 47.38 274 PHE A C 1
ATOM 2086 O O . PHE A 1 274 ? -20.557 3.429 35.440 1.00 47.38 274 PHE A O 1
ATOM 2093 N N . THR A 1 275 ?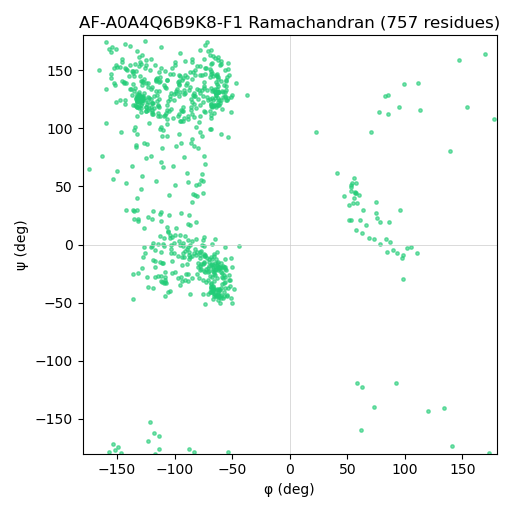 -20.107 2.426 37.391 1.00 43.28 275 THR A N 1
ATOM 2094 C CA . THR A 1 275 ? -18.987 3.302 37.791 1.00 43.28 275 THR A CA 1
ATOM 2095 C C . THR A 1 275 ? -17.613 2.827 37.283 1.00 43.28 275 THR A C 1
ATOM 2097 O O . THR A 1 275 ? -16.574 3.257 37.780 1.00 43.28 275 THR A O 1
ATOM 2100 N N . GLY A 1 276 ? -17.559 1.948 36.274 1.00 59.59 276 GLY A N 1
ATOM 2101 C CA . GLY A 1 276 ? -16.298 1.482 35.685 1.00 59.59 276 GLY A CA 1
ATOM 2102 C C . GLY A 1 276 ? -16.418 1.087 34.215 1.00 59.59 276 GLY A C 1
ATOM 2103 O O . GLY A 1 276 ? -17.497 0.704 33.760 1.00 59.59 276 GLY A O 1
ATOM 2104 N N . LYS A 1 277 ? -15.296 1.159 33.477 1.00 66.56 277 LYS A N 1
ATOM 2105 C CA . LYS A 1 277 ? -15.216 0.625 32.108 1.00 66.56 277 LYS A CA 1
ATOM 2106 C C . LYS A 1 277 ? -15.632 -0.861 32.118 1.00 66.56 277 LYS A C 1
ATOM 2108 O O . LYS A 1 277 ? -15.142 -1.602 32.979 1.00 66.56 277 LYS A O 1
ATOM 2113 N N . PRO A 1 278 ? -16.507 -1.303 31.196 1.00 78.25 278 PRO A N 1
ATOM 2114 C CA . PRO A 1 278 ? -16.940 -2.695 31.114 1.00 78.25 278 PRO A CA 1
ATOM 2115 C C . PRO A 1 278 ? -15.768 -3.685 31.014 1.00 78.25 278 PRO A C 1
ATOM 2117 O O . PRO A 1 278 ? -14.743 -3.406 30.387 1.00 78.25 278 PRO A O 1
ATOM 2120 N N . LYS A 1 279 ? -15.907 -4.863 31.630 1.00 78.19 279 LYS A N 1
ATOM 2121 C CA . LYS A 1 279 ? -14.816 -5.848 31.763 1.00 78.19 279 LYS A CA 1
ATOM 2122 C C . LYS A 1 279 ? -14.871 -6.981 30.747 1.00 78.19 279 LYS A C 1
ATOM 2124 O O . LYS A 1 279 ? -13.855 -7.619 30.485 1.00 78.19 279 LYS A O 1
ATOM 2129 N N . ASN A 1 280 ? -16.045 -7.273 30.203 1.00 84.75 280 ASN A N 1
ATOM 2130 C CA . ASN A 1 280 ? -16.261 -8.381 29.277 1.00 84.75 280 ASN A CA 1
ATOM 2131 C C . ASN A 1 280 ? -17.194 -7.970 28.133 1.00 84.75 280 ASN A C 1
ATOM 2133 O O . ASN A 1 280 ? -17.779 -6.888 28.147 1.00 84.75 280 ASN A O 1
ATOM 2137 N N . PHE A 1 281 ? -17.319 -8.840 27.128 1.00 86.31 281 PHE A N 1
ATOM 2138 C CA . PHE A 1 281 ? -18.092 -8.546 25.923 1.00 86.31 281 PHE A CA 1
ATOM 2139 C C . PHE A 1 281 ? -19.568 -8.264 26.224 1.00 86.31 281 PHE A C 1
ATOM 2141 O O . PHE A 1 281 ? -20.141 -7.369 25.615 1.00 86.31 281 PHE A O 1
ATOM 2148 N N . ALA A 1 282 ? -20.179 -8.998 27.161 1.00 82.25 282 ALA A N 1
ATOM 2149 C CA . ALA A 1 282 ? -21.589 -8.824 27.502 1.00 82.25 282 ALA A CA 1
ATOM 2150 C C . ALA A 1 282 ? -21.845 -7.449 28.137 1.00 82.25 282 ALA A C 1
ATOM 2152 O O . ALA A 1 282 ? -22.761 -6.745 27.720 1.00 82.25 282 ALA A O 1
ATOM 2153 N N . GLU A 1 283 ? -20.989 -7.026 29.073 1.00 81.19 283 GLU A N 1
ATOM 2154 C CA . GLU A 1 283 ? -21.065 -5.690 29.675 1.00 81.19 283 GLU A CA 1
ATOM 2155 C C . GLU A 1 283 ? -20.810 -4.588 28.635 1.00 81.19 283 GLU A C 1
ATOM 2157 O O . GLU A 1 283 ? -21.563 -3.619 28.567 1.00 81.19 283 GLU A O 1
ATOM 2162 N N . TRP A 1 284 ? -19.797 -4.746 27.772 1.00 83.44 284 TRP A N 1
ATOM 2163 C CA . TRP A 1 284 ? -19.530 -3.799 26.680 1.00 83.44 284 TRP A CA 1
ATOM 2164 C C . TRP A 1 284 ? -20.697 -3.712 25.692 1.00 83.44 284 TRP A C 1
ATOM 2166 O O . TRP A 1 284 ? -21.042 -2.627 25.232 1.00 83.44 284 TRP A O 1
ATOM 2176 N N . CYS A 1 285 ? -21.339 -4.839 25.391 1.00 79.50 285 CYS A N 1
ATOM 2177 C CA . CYS A 1 285 ? -22.484 -4.903 24.491 1.00 79.50 285 CYS A CA 1
ATOM 2178 C C . CYS A 1 285 ? -23.715 -4.162 25.034 1.00 79.50 285 CYS A C 1
ATOM 2180 O O . CYS A 1 285 ? -24.526 -3.653 24.256 1.00 79.50 285 CYS A O 1
ATOM 2182 N N . GLN A 1 286 ? -23.822 -4.024 26.356 1.00 75.69 286 GLN A N 1
ATOM 2183 C CA . GLN A 1 286 ? -24.878 -3.268 27.035 1.00 75.69 286 GLN A CA 1
ATOM 2184 C C . GLN A 1 286 ? -24.482 -1.841 27.412 1.00 75.69 286 GLN A C 1
ATOM 2186 O O . GLN A 1 286 ? -25.346 -1.052 27.791 1.00 75.69 286 GLN A O 1
ATOM 2191 N N . TYR A 1 287 ? -23.203 -1.491 27.293 1.00 75.50 287 TYR A N 1
ATOM 2192 C CA . TYR A 1 287 ? -22.710 -0.142 27.544 1.00 75.50 287 TYR A CA 1
ATOM 2193 C C . TYR A 1 287 ? -23.462 0.849 26.646 1.00 75.50 287 TYR A C 1
ATOM 2195 O O . TYR A 1 287 ? -23.753 0.513 25.511 1.00 75.50 287 TYR A O 1
ATOM 2203 N N . ARG A 1 288 ? -23.885 2.022 27.124 1.00 68.50 288 ARG A N 1
ATOM 2204 C CA . ARG A 1 288 ? -24.648 3.007 26.317 1.00 68.50 288 ARG A CA 1
ATOM 2205 C C . ARG A 1 288 ? -24.215 4.430 26.665 1.00 68.50 288 ARG A C 1
ATOM 2207 O O . ARG A 1 288 ? -25.033 5.270 27.030 1.00 68.50 288 ARG A O 1
ATOM 2214 N N . ASN A 1 289 ? -22.908 4.679 26.604 1.00 71.94 289 ASN A N 1
ATOM 2215 C CA . ASN A 1 289 ? -22.330 5.986 26.900 1.00 71.94 289 ASN A CA 1
ATOM 2216 C C . ASN A 1 289 ? -21.726 6.620 25.640 1.00 71.94 289 ASN A C 1
ATOM 2218 O O . ASN A 1 289 ? -20.604 6.306 25.264 1.00 71.94 289 ASN A O 1
ATOM 2222 N N . HIS A 1 290 ? -22.460 7.538 25.010 1.00 69.12 290 HIS A N 1
ATOM 2223 C CA . HIS A 1 290 ? -22.020 8.232 23.791 1.00 69.12 290 HIS A CA 1
ATOM 2224 C C . HIS A 1 290 ? -20.879 9.233 24.015 1.00 69.12 290 HIS A C 1
ATOM 2226 O O . HIS A 1 290 ? -20.304 9.719 23.041 1.00 69.12 290 HIS A O 1
ATOM 2232 N N . GLU A 1 291 ? -20.582 9.561 25.274 1.00 68.69 291 GLU A N 1
ATOM 2233 C CA . GLU A 1 291 ? -19.481 10.451 25.644 1.00 68.69 291 GLU A CA 1
ATOM 2234 C C . GLU A 1 291 ? -18.163 9.689 25.851 1.00 68.69 291 GLU A C 1
ATOM 2236 O O . GLU A 1 291 ? -17.102 10.307 25.807 1.00 68.69 291 GLU A O 1
ATOM 2241 N N . ASP A 1 292 ? -18.202 8.359 26.024 1.00 76.12 292 ASP A N 1
ATOM 2242 C CA . ASP A 1 292 ? -16.997 7.525 26.092 1.00 76.12 292 ASP A CA 1
ATOM 2243 C C . ASP A 1 292 ? -16.548 7.138 24.670 1.00 76.12 292 ASP A C 1
ATOM 2245 O O . ASP A 1 292 ? -17.278 6.429 23.972 1.00 76.12 292 ASP A O 1
ATOM 2249 N N . PRO A 1 293 ? -15.344 7.530 24.215 1.00 78.00 293 PRO A N 1
ATOM 2250 C CA . PRO A 1 293 ? -14.858 7.171 22.886 1.00 78.00 293 PRO A CA 1
ATOM 2251 C C . PRO A 1 293 ? -14.761 5.656 22.632 1.00 78.00 293 PRO A C 1
ATOM 2253 O O . PRO A 1 293 ? -14.877 5.219 21.483 1.00 78.00 293 PRO A O 1
ATOM 2256 N N . ALA A 1 294 ? -14.616 4.837 23.682 1.00 83.88 294 ALA A N 1
ATOM 2257 C CA . ALA A 1 294 ? -14.615 3.376 23.581 1.00 83.88 294 ALA A CA 1
ATOM 2258 C C . ALA A 1 294 ? -15.952 2.816 23.055 1.00 83.88 294 ALA A C 1
ATOM 2260 O O . ALA A 1 294 ? -16.001 1.717 22.492 1.00 83.88 294 ALA A O 1
ATOM 2261 N N . TRP A 1 295 ? -17.040 3.582 23.187 1.00 79.25 295 TRP A N 1
ATOM 2262 C CA . TRP A 1 295 ? -18.359 3.232 22.669 1.00 79.25 295 TRP A CA 1
ATOM 2263 C C . TRP A 1 295 ? -18.347 2.923 21.171 1.00 79.25 295 TRP A C 1
ATOM 2265 O O . TRP A 1 295 ? -18.917 1.918 20.741 1.00 79.25 295 TRP A O 1
ATOM 2275 N N . TYR A 1 296 ? -17.656 3.742 20.375 1.00 80.44 296 TYR A N 1
ATOM 2276 C CA . TYR A 1 296 ? -17.636 3.610 18.916 1.00 80.44 296 TYR A CA 1
ATOM 2277 C C . TYR A 1 296 ? -16.896 2.351 18.458 1.00 80.44 296 TYR A C 1
ATOM 2279 O O . TYR A 1 296 ? -17.343 1.661 17.537 1.00 80.44 296 TYR A O 1
ATOM 2287 N N . THR A 1 297 ? -15.822 1.982 19.158 1.00 87.88 297 THR A N 1
ATOM 2288 C CA . THR A 1 297 ? -15.121 0.709 18.948 1.00 87.88 297 THR A CA 1
ATOM 2289 C C . THR A 1 297 ? -16.049 -0.466 19.202 1.00 87.88 297 THR A C 1
ATOM 2291 O O . THR A 1 297 ? -16.103 -1.396 18.396 1.00 87.88 297 THR A O 1
ATOM 2294 N N . MET A 1 298 ? -16.829 -0.420 20.286 1.00 86.44 298 MET A N 1
ATOM 2295 C CA . MET A 1 298 ? -17.752 -1.505 20.588 1.00 86.44 298 MET A CA 1
ATOM 2296 C C . MET A 1 298 ? -18.920 -1.572 19.601 1.00 86.44 298 MET A C 1
ATOM 2298 O O . MET A 1 298 ? -19.248 -2.662 19.138 1.00 86.44 298 MET A O 1
ATOM 2302 N N . GLN A 1 299 ? -19.501 -0.439 19.198 1.00 80.88 299 GLN A N 1
ATOM 2303 C CA . GLN A 1 299 ? -20.513 -0.406 18.134 1.00 80.88 299 GLN A CA 1
ATOM 2304 C C . GLN A 1 299 ? -19.995 -1.069 16.855 1.00 80.88 299 GLN A C 1
ATOM 2306 O O . GLN A 1 299 ? -20.685 -1.899 16.256 1.00 80.88 299 GLN A O 1
ATOM 2311 N N . ARG A 1 300 ? -18.740 -0.790 16.478 1.00 83.88 300 ARG A N 1
ATOM 2312 C CA . ARG A 1 300 ? -18.104 -1.441 15.331 1.00 83.88 300 ARG A CA 1
ATOM 2313 C C . ARG A 1 300 ? -17.970 -2.946 15.537 1.00 83.88 300 ARG A C 1
ATOM 2315 O O . ARG A 1 300 ? -18.364 -3.704 14.655 1.00 83.88 300 ARG A O 1
ATOM 2322 N N . ILE A 1 301 ? -17.472 -3.385 16.690 1.00 87.62 301 ILE A N 1
ATOM 2323 C CA . ILE A 1 301 ? -17.324 -4.807 17.023 1.00 87.62 301 ILE A CA 1
ATOM 2324 C C . ILE A 1 301 ? -18.675 -5.538 16.954 1.00 87.62 301 ILE A C 1
ATOM 2326 O O . ILE A 1 301 ? -18.760 -6.598 16.335 1.00 87.62 301 ILE A O 1
ATOM 2330 N N . ILE A 1 302 ? -19.739 -4.972 17.532 1.00 82.19 302 ILE A N 1
ATOM 2331 C CA . ILE A 1 302 ? -21.076 -5.585 17.516 1.00 82.19 302 ILE A CA 1
ATOM 2332 C C . ILE A 1 302 ? -21.630 -5.613 16.090 1.00 82.19 302 ILE A C 1
ATOM 2334 O O . ILE A 1 302 ? -22.159 -6.640 15.679 1.00 82.19 302 ILE A O 1
ATOM 2338 N N . SER A 1 303 ? -21.432 -4.558 15.289 1.00 80.06 303 SER A N 1
ATOM 2339 C CA . SER A 1 303 ? -21.874 -4.537 13.882 1.00 80.06 303 SER A CA 1
ATOM 2340 C C . SER A 1 303 ? -21.288 -5.683 13.048 1.00 80.06 303 SER A C 1
ATOM 2342 O O . SER A 1 303 ? -21.878 -6.118 12.063 1.00 80.06 303 SER A O 1
ATOM 2344 N N . LEU A 1 304 ? -20.121 -6.210 13.438 1.00 82.12 304 LEU A N 1
ATOM 2345 C CA . LEU A 1 304 ? -19.508 -7.345 12.754 1.00 82.12 304 LEU A CA 1
ATOM 2346 C C . LEU A 1 304 ? -20.167 -8.678 13.115 1.00 82.12 304 LEU A C 1
ATOM 2348 O O . LEU A 1 304 ? -20.038 -9.617 12.327 1.00 82.12 304 LEU A O 1
ATOM 2352 N N . ALA A 1 305 ? -20.860 -8.759 14.252 1.00 79.75 305 ALA A N 1
ATOM 2353 C CA . ALA A 1 305 ? -21.507 -9.962 14.762 1.00 79.75 305 ALA A CA 1
ATOM 2354 C C . ALA A 1 305 ? -22.844 -10.302 14.071 1.00 79.75 305 ALA A C 1
ATOM 2356 O O . ALA A 1 305 ? -23.370 -11.390 14.292 1.00 79.75 305 ALA A O 1
ATOM 2357 N N . GLY A 1 306 ? -23.395 -9.416 13.234 1.00 73.00 306 GLY A N 1
ATOM 2358 C CA . GLY A 1 306 ? -24.618 -9.673 12.465 1.00 73.00 306 GLY A CA 1
ATOM 2359 C C . GLY A 1 306 ? -25.550 -8.466 12.370 1.00 73.00 306 GLY A C 1
ATOM 2360 O O . GLY A 1 306 ? -25.203 -7.368 12.801 1.00 73.00 306 GLY A O 1
ATOM 2361 N N . ASP A 1 307 ? -26.736 -8.688 11.802 1.00 66.50 307 ASP A N 1
ATOM 2362 C CA . ASP A 1 307 ? -27.768 -7.661 11.653 1.00 66.50 307 ASP A CA 1
ATOM 2363 C C . ASP A 1 307 ? -28.507 -7.462 12.981 1.00 66.50 307 ASP A C 1
ATOM 2365 O O . ASP A 1 307 ? -29.327 -8.288 13.386 1.00 66.50 307 ASP A O 1
ATOM 2369 N N . PHE A 1 308 ? -28.219 -6.355 13.662 1.00 67.81 308 PHE A N 1
ATOM 2370 C CA . PHE A 1 308 ? -28.957 -5.937 14.850 1.00 67.81 308 PHE A CA 1
ATOM 2371 C C . PHE A 1 308 ? -29.941 -4.824 14.506 1.00 67.81 308 PHE A C 1
ATOM 2373 O O . PHE A 1 308 ? -29.674 -3.974 13.654 1.00 67.81 308 PHE A O 1
ATOM 2380 N N . ALA A 1 309 ? -31.079 -4.806 15.202 1.00 61.19 309 ALA A N 1
ATOM 2381 C CA . ALA A 1 309 ? -32.021 -3.701 15.099 1.00 61.19 309 ALA A CA 1
ATOM 2382 C C . ALA A 1 309 ? -31.351 -2.406 15.574 1.00 61.19 309 ALA A C 1
ATOM 2384 O O . ALA A 1 309 ? -30.684 -2.401 16.607 1.00 61.19 309 ALA A O 1
ATOM 2385 N N . LEU A 1 310 ? -31.545 -1.313 14.839 1.00 60.78 310 LEU A N 1
ATOM 2386 C CA . LEU A 1 310 ? -31.074 0.006 15.251 1.00 60.78 310 LEU A CA 1
ATOM 2387 C C . LEU A 1 310 ? -32.164 0.725 16.057 1.00 60.78 310 LEU A C 1
ATOM 2389 O O . LEU A 1 310 ? -33.357 0.546 15.799 1.00 60.78 310 LEU A O 1
ATOM 2393 N N . ASP A 1 311 ? -31.772 1.523 17.043 1.00 58.91 311 ASP A N 1
ATOM 2394 C CA . ASP A 1 311 ? -32.672 2.446 17.723 1.00 58.91 311 ASP A CA 1
ATOM 2395 C C . ASP A 1 311 ? -32.834 3.764 16.938 1.00 58.91 311 ASP A C 1
ATOM 2397 O O . ASP A 1 311 ? -32.287 3.949 15.850 1.00 58.91 311 ASP A O 1
ATOM 2401 N N . ASN A 1 312 ? -33.620 4.697 17.479 1.00 51.75 312 ASN A N 1
ATOM 2402 C CA . ASN A 1 312 ? -33.927 5.964 16.806 1.00 51.75 312 ASN A CA 1
ATOM 2403 C C . ASN A 1 312 ? -32.714 6.901 16.653 1.00 51.75 312 ASN A C 1
ATOM 2405 O O . ASN A 1 312 ? -32.805 7.881 15.915 1.00 51.75 312 ASN A O 1
ATOM 2409 N N . ASN A 1 313 ? -31.604 6.621 17.338 1.00 53.22 313 ASN A N 1
ATOM 2410 C CA . ASN A 1 313 ? -30.339 7.335 17.181 1.00 53.22 313 ASN A CA 1
ATOM 2411 C C . ASN A 1 313 ? -29.418 6.653 16.159 1.00 53.22 313 ASN A C 1
ATOM 2413 O O . ASN A 1 313 ? -28.338 7.164 15.866 1.00 53.22 313 ASN A O 1
ATOM 2417 N N . GLY A 1 314 ? -29.862 5.525 15.598 1.00 57.69 314 GLY A N 1
ATOM 2418 C CA . GLY A 1 314 ? -29.087 4.674 14.715 1.00 57.69 314 GLY A CA 1
ATOM 2419 C C . GLY A 1 314 ? -28.255 3.637 15.460 1.00 57.69 314 GLY A C 1
ATOM 2420 O O . GLY A 1 314 ? -27.571 2.887 14.788 1.00 57.69 314 GLY A O 1
ATOM 2421 N N . ASP A 1 315 ? -28.302 3.540 16.791 1.00 61.25 315 ASP A N 1
ATOM 2422 C CA . ASP A 1 315 ? -27.421 2.653 17.558 1.00 61.25 315 ASP A CA 1
ATOM 2423 C C . ASP A 1 315 ? -27.924 1.211 17.604 1.00 61.25 315 ASP A C 1
ATOM 2425 O O . ASP A 1 315 ? -29.127 0.957 17.625 1.00 61.25 315 ASP A O 1
ATOM 2429 N N . ILE A 1 316 ? -27.009 0.243 17.697 1.00 64.19 316 ILE A N 1
ATOM 2430 C CA . ILE A 1 316 ? -27.379 -1.170 17.830 1.00 64.19 316 ILE A CA 1
ATOM 2431 C C . ILE A 1 316 ? -28.167 -1.400 19.133 1.00 64.19 316 ILE A C 1
ATOM 2433 O O . ILE A 1 316 ? -27.662 -1.202 20.243 1.00 64.19 316 ILE A O 1
ATOM 2437 N N . ARG A 1 317 ? -29.409 -1.879 19.009 1.00 64.50 317 ARG A N 1
ATOM 2438 C CA . ARG A 1 317 ? -30.287 -2.284 20.110 1.00 64.50 317 ARG A CA 1
ATOM 2439 C C . ARG A 1 317 ? -30.031 -3.757 20.435 1.00 64.50 317 ARG A C 1
ATOM 2441 O O . ARG A 1 317 ? -30.410 -4.631 19.665 1.00 64.50 317 ARG A O 1
ATOM 2448 N N . ALA A 1 318 ? -29.396 -4.013 21.577 1.00 59.88 318 ALA A N 1
ATOM 2449 C CA . ALA A 1 318 ? -29.109 -5.360 22.065 1.00 59.88 318 ALA A CA 1
ATOM 2450 C C . ALA A 1 318 ? -29.507 -5.477 23.544 1.00 59.88 318 ALA A C 1
ATOM 2452 O O . ALA A 1 318 ? -29.113 -4.641 24.361 1.00 59.88 318 ALA A O 1
ATOM 2453 N N . ASN A 1 319 ? -30.308 -6.486 23.883 1.00 60.44 319 ASN A N 1
ATOM 2454 C CA . ASN A 1 319 ? -30.552 -6.934 25.255 1.00 60.44 319 ASN A CA 1
ATOM 2455 C C . ASN A 1 319 ? -29.494 -7.986 25.685 1.00 60.44 319 ASN A C 1
ATOM 2457 O O . ASN A 1 319 ? -28.542 -8.257 24.957 1.00 60.44 319 ASN A O 1
ATOM 2461 N N . PHE A 1 320 ? -29.609 -8.568 26.886 1.00 55.34 320 PHE A N 1
ATOM 2462 C CA . PHE A 1 320 ? -28.634 -9.565 27.372 1.00 55.34 320 PHE A CA 1
ATOM 2463 C C . PHE A 1 320 ? -28.590 -10.851 26.523 1.00 55.34 320 PHE A C 1
ATOM 2465 O O . PHE A 1 320 ? -27.503 -11.379 26.259 1.00 55.34 320 PHE A O 1
ATOM 2472 N N . ASP A 1 321 ? -29.746 -11.325 26.055 1.00 61.62 321 ASP A N 1
ATOM 2473 C CA . ASP A 1 321 ? -29.839 -12.503 25.188 1.00 61.62 321 ASP A CA 1
ATOM 2474 C C . ASP A 1 321 ? -29.219 -12.208 23.809 1.00 61.62 321 ASP A C 1
ATOM 2476 O O . ASP A 1 321 ? -28.422 -13.001 23.301 1.00 61.62 321 ASP A O 1
ATOM 2480 N N . ASP A 1 322 ? -29.464 -11.011 23.265 1.00 70.81 322 ASP A N 1
ATOM 2481 C CA . ASP A 1 322 ? -28.879 -10.524 22.012 1.00 70.81 322 ASP A CA 1
ATOM 2482 C C . ASP A 1 322 ? -27.350 -10.429 22.109 1.00 70.81 322 ASP A C 1
ATOM 2484 O O . ASP A 1 322 ? -26.645 -10.789 21.169 1.00 70.81 322 ASP A O 1
ATOM 2488 N N . CYS A 1 323 ? -26.813 -9.992 23.252 1.00 76.56 323 CYS A N 1
ATOM 2489 C CA . CYS A 1 323 ? -25.370 -9.890 23.476 1.00 76.56 323 CYS A CA 1
ATOM 2490 C C . CYS A 1 323 ? -24.672 -11.253 23.551 1.00 76.56 323 CYS A C 1
ATOM 2492 O O . CYS A 1 323 ? -23.552 -11.398 23.055 1.00 76.56 323 CYS A O 1
ATOM 2494 N N . SER A 1 324 ? -25.321 -12.262 24.136 1.00 79.88 324 SER A N 1
ATOM 2495 C CA . SER A 1 324 ? -24.782 -13.628 24.152 1.00 79.88 324 SER A CA 1
ATOM 2496 C C . SER A 1 324 ? -24.731 -14.214 22.738 1.00 79.88 324 SER A C 1
ATOM 2498 O O . SER A 1 324 ? -23.715 -14.783 22.334 1.00 79.88 324 SER A O 1
ATOM 2500 N N . ILE A 1 325 ? -25.791 -14.003 21.952 1.00 81.00 325 ILE A N 1
ATOM 2501 C CA . ILE A 1 325 ? -25.853 -14.420 20.546 1.00 81.00 325 ILE A CA 1
ATOM 2502 C C . ILE A 1 325 ? -24.804 -13.668 19.716 1.00 81.00 325 ILE A C 1
ATOM 2504 O O . ILE A 1 325 ? -24.068 -14.283 18.943 1.00 81.00 325 ILE A O 1
ATOM 2508 N N . ALA A 1 326 ? -24.674 -12.355 19.917 1.00 82.94 326 ALA A N 1
ATOM 2509 C CA . ALA A 1 326 ? -23.672 -11.526 19.257 1.00 82.94 326 ALA A CA 1
ATOM 2510 C C . ALA A 1 326 ? -22.250 -12.036 19.518 1.00 82.94 326 ALA A C 1
ATOM 2512 O O . ALA A 1 326 ? -21.447 -12.138 18.593 1.00 82.94 326 ALA A O 1
ATOM 2513 N N . ALA A 1 327 ? -21.937 -12.402 20.764 1.00 86.31 327 ALA A N 1
ATOM 2514 C CA . ALA A 1 327 ? -20.630 -12.943 21.115 1.00 86.31 327 ALA A CA 1
ATOM 2515 C C . ALA A 1 327 ? -20.321 -14.233 20.337 1.00 86.31 327 ALA A C 1
ATOM 2517 O O . ALA A 1 327 ? -19.227 -14.374 19.788 1.00 86.31 327 ALA A O 1
ATOM 2518 N N . GLU A 1 328 ? -21.275 -15.163 20.260 1.00 87.81 328 GLU A N 1
ATOM 2519 C CA . GLU A 1 328 ? -21.099 -16.428 19.539 1.00 87.81 328 GLU A CA 1
ATOM 2520 C C . GLU A 1 328 ? -21.001 -16.227 18.023 1.00 87.81 328 GLU A C 1
ATOM 2522 O O . GLU A 1 328 ? -20.113 -16.800 17.384 1.00 87.81 328 GLU A O 1
ATOM 2527 N N . ASN A 1 329 ? -21.819 -15.345 17.446 1.00 87.56 329 ASN A N 1
ATOM 2528 C CA . ASN A 1 329 ? -21.722 -15.001 16.028 1.00 87.56 329 ASN A CA 1
ATOM 2529 C C . ASN A 1 329 ? -20.376 -14.348 15.694 1.00 87.56 329 ASN A C 1
ATOM 2531 O O . ASN A 1 329 ? -19.736 -14.707 14.702 1.00 87.56 329 ASN A O 1
ATOM 2535 N N . LEU A 1 330 ? -19.908 -13.427 16.541 1.00 89.38 330 LEU A N 1
ATOM 2536 C CA . LEU A 1 330 ? -18.610 -12.784 16.370 1.00 89.38 330 LEU A CA 1
ATOM 2537 C C . LEU A 1 330 ? -17.471 -13.805 16.449 1.00 89.38 330 LEU A C 1
ATOM 2539 O O . LEU A 1 330 ? -16.583 -13.787 15.600 1.00 89.38 330 LEU A O 1
ATOM 2543 N N . LYS A 1 331 ? -17.506 -14.735 17.415 1.00 89.94 331 LYS A N 1
ATOM 2544 C CA . LYS A 1 331 ? -16.532 -15.838 17.495 1.00 89.94 331 LYS A CA 1
ATOM 2545 C C . LYS A 1 331 ? -16.559 -16.710 16.244 1.00 89.94 331 LYS A C 1
ATOM 2547 O O . LYS A 1 331 ? -15.497 -17.072 15.740 1.00 89.94 331 LYS A O 1
ATOM 2552 N N . ALA A 1 332 ? -17.742 -17.053 15.734 1.00 88.06 332 ALA A N 1
ATOM 2553 C CA . ALA A 1 332 ? -17.879 -17.850 14.518 1.00 88.06 332 ALA A CA 1
ATOM 2554 C C . ALA A 1 332 ? -17.271 -17.131 13.305 1.00 88.06 332 ALA A C 1
ATOM 2556 O O . ALA A 1 332 ? -16.524 -17.744 12.540 1.00 88.06 332 ALA A O 1
ATOM 2557 N N . LYS A 1 333 ? -17.515 -15.822 13.179 1.00 87.44 333 LYS A N 1
ATOM 2558 C CA . LYS A 1 333 ? -16.958 -14.989 12.110 1.00 87.44 333 LYS A CA 1
ATOM 2559 C C . LYS A 1 333 ? -15.443 -14.837 12.218 1.00 87.44 333 LYS A C 1
ATOM 2561 O O . LYS A 1 333 ? -14.743 -15.110 11.252 1.00 87.44 333 LYS A O 1
ATOM 2566 N N . ILE A 1 334 ? -14.917 -14.530 13.405 1.00 90.00 334 ILE A N 1
ATOM 2567 C CA . ILE A 1 334 ? -13.465 -14.477 13.650 1.00 90.00 334 ILE A CA 1
ATOM 2568 C C . ILE A 1 334 ? -12.820 -15.834 13.360 1.00 90.00 334 ILE A C 1
ATOM 2570 O O . ILE A 1 334 ? -11.726 -15.886 12.813 1.00 90.00 334 ILE A O 1
ATOM 2574 N N . LYS A 1 335 ? -13.481 -16.951 13.675 1.00 87.69 335 LYS A N 1
ATOM 2575 C CA . LYS A 1 335 ? -12.966 -18.287 13.352 1.00 87.69 335 LYS A CA 1
ATOM 2576 C C . LYS A 1 335 ? -12.915 -18.546 11.841 1.00 87.69 335 LYS A C 1
ATOM 2578 O O . LYS A 1 335 ? -11.989 -19.217 11.391 1.00 87.69 335 LYS A O 1
ATOM 2583 N N . ALA A 1 336 ? -13.889 -18.044 11.082 1.00 86.81 336 ALA A N 1
ATOM 2584 C CA . ALA A 1 336 ? -13.940 -18.171 9.627 1.00 86.81 336 ALA A CA 1
ATOM 2585 C C . ALA A 1 336 ? -12.916 -17.257 8.929 1.00 86.81 336 ALA A C 1
ATOM 2587 O O . ALA A 1 336 ? -12.098 -17.738 8.147 1.00 86.81 336 ALA A O 1
ATOM 2588 N N . ASP A 1 337 ? -12.914 -15.969 9.272 1.00 84.31 337 ASP A N 1
ATOM 2589 C CA . ASP A 1 337 ? -12.101 -14.935 8.616 1.00 84.31 337 ASP A CA 1
ATOM 2590 C C . ASP A 1 337 ? -10.690 -14.821 9.208 1.00 84.31 337 ASP A C 1
ATOM 2592 O O . ASP A 1 337 ? -9.824 -14.122 8.676 1.00 84.31 337 ASP A O 1
ATOM 2596 N N . ARG A 1 338 ? -10.462 -15.491 10.343 1.00 83.50 338 ARG A N 1
ATOM 2597 C CA . ARG A 1 338 ? -9.244 -15.439 11.161 1.00 83.50 338 ARG A CA 1
ATOM 2598 C C . ARG A 1 338 ? -8.877 -14.029 11.647 1.00 83.50 338 ARG A C 1
ATOM 2600 O O . ARG A 1 338 ? -7.809 -13.815 12.208 1.00 83.50 338 ARG A O 1
ATOM 2607 N N . GLY A 1 339 ? -9.772 -13.053 11.525 1.00 89.94 339 GLY A N 1
ATOM 2608 C CA . GLY A 1 339 ? -9.459 -11.674 11.872 1.00 89.94 339 GLY A CA 1
ATOM 2609 C C . GLY A 1 339 ? -10.652 -10.795 12.199 1.00 89.94 339 GLY A C 1
ATOM 2610 O O . GLY A 1 339 ? -11.797 -11.240 12.215 1.00 89.94 339 GLY A O 1
ATOM 2611 N N . LEU A 1 340 ? -10.337 -9.534 12.475 1.00 91.88 340 LEU A N 1
ATOM 2612 C CA . LEU A 1 340 ? -11.270 -8.483 12.848 1.00 91.88 340 LEU A CA 1
ATOM 2613 C C . LEU A 1 340 ? -10.965 -7.221 12.020 1.00 91.88 340 LEU A C 1
ATOM 2615 O O . LEU A 1 340 ? -9.926 -6.594 12.218 1.00 91.88 340 LEU A O 1
ATOM 2619 N N . ASP A 1 341 ? -11.855 -6.856 11.093 1.00 90.81 341 ASP A N 1
ATOM 2620 C CA . ASP A 1 341 ? -11.758 -5.600 10.328 1.00 90.81 341 ASP A CA 1
ATOM 2621 C C . ASP A 1 341 ? -12.576 -4.508 11.005 1.00 90.81 341 ASP A C 1
ATOM 2623 O O . ASP A 1 341 ? -13.807 -4.502 10.936 1.00 90.81 341 ASP A O 1
ATOM 2627 N N . LEU A 1 342 ? -11.886 -3.563 11.638 1.00 90.81 342 LEU A N 1
ATOM 2628 C CA . LEU A 1 342 ? -12.518 -2.413 12.273 1.00 90.81 342 LEU A CA 1
ATOM 2629 C C . LEU A 1 342 ? -12.468 -1.163 11.393 1.00 90.81 342 LEU A C 1
ATOM 2631 O O . LEU A 1 342 ? -12.755 -0.087 11.894 1.00 90.81 342 LEU A O 1
ATOM 2635 N N . ASP A 1 343 ? -12.156 -1.285 10.101 1.00 88.38 343 ASP A N 1
ATOM 2636 C CA . ASP A 1 343 ? -12.044 -0.188 9.128 1.00 88.38 343 ASP A CA 1
ATOM 2637 C C . ASP A 1 343 ? -13.225 0.793 9.191 1.00 88.38 343 ASP A C 1
ATOM 2639 O O . ASP A 1 343 ? -14.387 0.380 9.329 1.00 88.38 343 ASP A O 1
ATOM 2643 N N . ALA A 1 344 ? -12.919 2.087 9.081 1.00 77.88 344 ALA A N 1
ATOM 2644 C CA . ALA A 1 344 ? -13.902 3.147 8.937 1.00 77.88 344 ALA A CA 1
ATOM 2645 C C . ALA A 1 344 ? -14.641 2.993 7.599 1.00 77.88 344 ALA A C 1
ATOM 2647 O O . ALA A 1 344 ? -14.029 2.799 6.547 1.00 77.88 344 ALA A O 1
ATOM 2648 N N . TYR A 1 345 ? -15.968 3.101 7.630 1.00 64.94 345 TYR A N 1
ATOM 2649 C CA . TYR A 1 345 ? -16.797 3.125 6.426 1.00 64.94 345 TYR A CA 1
ATOM 2650 C C . TYR A 1 345 ? -17.126 4.567 6.018 1.00 64.94 345 TYR A C 1
ATOM 2652 O O . TYR A 1 345 ? -17.437 5.406 6.861 1.00 64.94 345 TYR A O 1
ATOM 2660 N N . ALA A 1 346 ? -17.122 4.838 4.708 1.00 44.53 346 ALA A N 1
ATOM 2661 C CA . ALA A 1 346 ? -17.801 5.999 4.123 1.00 44.53 346 ALA A CA 1
ATOM 2662 C C . ALA A 1 346 ? -19.320 5.925 4.422 1.00 44.53 346 ALA A C 1
ATOM 2664 O O . ALA A 1 346 ? -19.830 4.829 4.663 1.00 44.53 346 ALA A O 1
ATOM 2665 N N . PRO A 1 347 ? -20.055 7.052 4.460 1.00 44.84 347 PRO A N 1
ATOM 2666 C CA . PRO A 1 347 ? -21.130 7.264 5.419 1.00 44.84 347 PRO A CA 1
ATOM 2667 C C . PRO A 1 347 ? -22.329 6.354 5.146 1.00 44.84 347 PRO A C 1
ATOM 2669 O O . PRO A 1 347 ? -23.193 6.652 4.326 1.00 44.84 347 PRO A O 1
ATOM 2672 N N . THR A 1 348 ? -22.427 5.260 5.895 1.00 42.81 348 THR A N 1
ATOM 2673 C CA . THR A 1 348 ? -23.730 4.723 6.285 1.00 42.81 348 THR A CA 1
ATOM 2674 C C . THR A 1 348 ? -24.324 5.635 7.365 1.00 42.81 348 THR A C 1
ATOM 2676 O O . THR A 1 348 ? -23.658 6.550 7.846 1.00 42.81 348 THR A O 1
ATOM 2679 N N . SER A 1 349 ? -25.582 5.407 7.734 1.00 44.91 349 SER A N 1
ATOM 2680 C CA . SER A 1 349 ? -26.476 6.200 8.607 1.00 44.91 349 SER A CA 1
ATOM 2681 C C . SER A 1 349 ? -25.925 6.783 9.930 1.00 44.91 349 SER A C 1
ATOM 2683 O O . SER A 1 349 ? -26.656 7.489 10.616 1.00 44.91 349 SER A O 1
ATOM 2685 N N . PHE A 1 350 ? -24.661 6.537 10.278 1.00 44.31 350 PHE A N 1
ATOM 2686 C CA . PHE A 1 350 ? -23.958 6.997 11.477 1.00 44.31 350 PHE A CA 1
ATOM 2687 C C . PHE A 1 350 ? -23.156 8.308 11.306 1.00 44.31 350 PHE A C 1
ATOM 2689 O O . PHE A 1 350 ? -22.728 8.887 12.304 1.00 44.31 350 PHE A O 1
ATOM 2696 N N . GLY A 1 351 ? -22.964 8.820 10.081 1.00 48.34 351 GLY A N 1
ATOM 2697 C CA . GLY A 1 351 ? -22.230 10.078 9.834 1.00 48.34 351 GLY A CA 1
ATOM 2698 C C . GLY A 1 351 ? -20.751 10.044 10.271 1.00 48.34 351 GLY A C 1
ATOM 2699 O O . GLY A 1 351 ? -20.182 8.972 10.450 1.00 48.34 351 GLY A O 1
ATOM 2700 N N . GLU A 1 352 ? -20.123 11.212 10.481 1.00 49.56 352 GLU A N 1
ATOM 2701 C CA . GLU A 1 352 ? -18.722 11.384 10.950 1.00 49.56 352 GLU A CA 1
ATOM 2702 C C . GLU A 1 352 ? -18.390 10.685 12.296 1.00 49.56 352 GLU A C 1
ATOM 2704 O O . GLU A 1 352 ? -17.248 10.713 12.746 1.00 49.56 352 GLU A O 1
ATOM 2709 N N . LYS A 1 353 ? -19.363 10.030 12.945 1.00 53.38 353 LYS A N 1
ATOM 2710 C CA . LYS A 1 353 ? -19.247 9.402 14.271 1.00 53.38 353 LYS A CA 1
ATOM 2711 C C . LYS A 1 353 ? -18.678 7.973 14.266 1.00 53.38 353 LYS A C 1
ATOM 2713 O O . LYS A 1 353 ? -18.611 7.360 15.319 1.00 53.38 353 LYS A O 1
ATOM 2718 N N . ALA A 1 354 ? -18.276 7.416 13.122 1.00 61.84 354 ALA A N 1
ATOM 2719 C CA . ALA A 1 354 ? -17.729 6.049 13.038 1.00 61.84 354 ALA A CA 1
ATOM 2720 C C . ALA A 1 354 ? -16.191 5.963 13.181 1.00 61.84 354 ALA A C 1
ATOM 2722 O O . ALA A 1 354 ? -15.610 4.897 12.971 1.00 61.84 354 ALA A O 1
ATOM 2723 N N . VAL A 1 355 ? -15.529 7.077 13.510 1.00 79.50 355 VAL A N 1
ATOM 2724 C CA . VAL A 1 355 ? -14.073 7.144 13.703 1.00 79.50 355 VAL A CA 1
ATOM 2725 C C . VAL A 1 355 ? -13.712 6.575 15.073 1.00 79.50 355 VAL A C 1
ATOM 2727 O O . VAL A 1 355 ? -14.148 7.090 16.101 1.00 79.50 355 VAL A O 1
ATOM 2730 N N . ILE A 1 356 ? -12.894 5.525 15.092 1.00 86.94 356 ILE A N 1
ATOM 2731 C CA . ILE A 1 356 ? -12.387 4.925 16.325 1.00 86.94 356 ILE A CA 1
ATOM 2732 C C . ILE A 1 356 ? -11.201 5.745 16.844 1.00 86.94 356 ILE A C 1
ATOM 2734 O O . ILE A 1 356 ? -10.285 6.076 16.088 1.00 86.94 356 ILE A O 1
ATOM 2738 N N . THR A 1 357 ? -11.207 6.036 18.146 1.00 85.50 357 THR A N 1
ATOM 2739 C CA . THR A 1 357 ? -10.088 6.682 18.855 1.00 85.50 357 THR A CA 1
ATOM 2740 C C . THR A 1 357 ? -9.580 5.870 20.057 1.00 85.50 357 THR A C 1
ATOM 2742 O O . THR A 1 357 ? -8.388 5.925 20.350 1.00 85.50 357 THR A O 1
ATOM 2745 N N . ASP A 1 358 ? -10.433 5.061 20.706 1.00 86.56 358 ASP A N 1
ATOM 2746 C CA . ASP A 1 358 ? -10.098 4.249 21.892 1.00 86.56 358 ASP A CA 1
ATOM 2747 C C . ASP A 1 358 ? -10.296 2.741 21.631 1.00 86.56 358 ASP A C 1
ATOM 2749 O O . ASP A 1 358 ? -11.418 2.260 21.466 1.00 86.56 358 ASP A O 1
ATOM 2753 N N . LEU A 1 359 ? -9.203 1.968 21.635 1.00 90.56 359 LEU A N 1
ATOM 2754 C CA . LEU A 1 359 ? -9.208 0.514 21.417 1.00 90.56 359 LEU A CA 1
ATOM 2755 C C . LEU A 1 359 ? -9.396 -0.331 22.692 1.00 90.56 359 LEU A C 1
ATOM 2757 O O . LEU A 1 359 ? -9.348 -1.561 22.616 1.00 90.56 359 LEU A O 1
ATOM 2761 N N . SER A 1 360 ? -9.619 0.272 23.862 1.00 88.00 360 SER A N 1
ATOM 2762 C CA . SER A 1 360 ? -9.763 -0.453 25.136 1.00 88.00 360 SER A CA 1
ATOM 2763 C C . SER A 1 360 ? -10.793 -1.600 25.133 1.00 88.00 360 SER A C 1
ATOM 2765 O O . SER A 1 360 ? -10.514 -2.612 25.787 1.00 88.00 360 SER A O 1
ATOM 2767 N N . PRO A 1 361 ? -11.897 -1.574 24.350 1.00 90.81 361 PRO A N 1
ATOM 2768 C CA . PRO A 1 361 ? -12.812 -2.717 24.255 1.00 90.81 361 PRO A CA 1
ATOM 2769 C C . PRO A 1 361 ? -12.186 -4.006 23.709 1.00 90.81 361 PRO A C 1
ATOM 2771 O O . PRO A 1 361 ? -12.709 -5.090 23.966 1.00 90.81 361 PRO A O 1
ATOM 2774 N N . LEU A 1 362 ? -11.045 -3.942 23.008 1.00 92.00 362 LEU A N 1
ATOM 2775 C CA . LEU A 1 362 ? -10.350 -5.140 22.518 1.00 92.00 362 LEU A CA 1
ATOM 2776 C C . LEU A 1 362 ? -9.929 -6.091 23.646 1.00 92.00 362 LEU A C 1
ATOM 2778 O O . LEU A 1 362 ? -9.800 -7.293 23.409 1.00 92.00 362 LEU A O 1
ATOM 2782 N N . ALA A 1 363 ? -9.772 -5.595 24.879 1.00 88.75 363 ALA A N 1
ATOM 2783 C CA . ALA A 1 363 ? -9.491 -6.432 26.044 1.00 88.75 363 ALA A CA 1
ATOM 2784 C C . ALA A 1 363 ? -10.569 -7.511 26.267 1.00 88.75 363 ALA A C 1
ATOM 2786 O O . ALA A 1 363 ? -10.249 -8.633 26.658 1.00 88.75 363 ALA A O 1
ATOM 2787 N N . ALA A 1 364 ? -11.830 -7.212 25.941 1.00 88.81 364 ALA A N 1
ATOM 2788 C CA . ALA A 1 364 ? -12.940 -8.153 26.058 1.00 88.81 364 ALA A CA 1
ATOM 2789 C C . ALA A 1 364 ? -12.917 -9.275 25.003 1.00 88.81 364 ALA A C 1
ATOM 2791 O O . ALA A 1 364 ? -13.656 -10.252 25.129 1.00 88.81 364 ALA A O 1
ATOM 2792 N N . LEU A 1 365 ? -12.072 -9.149 23.973 1.00 90.62 365 LEU A N 1
ATOM 2793 C CA . LEU A 1 365 ? -11.946 -10.099 22.866 1.00 90.62 365 LEU A CA 1
ATOM 2794 C C . LEU A 1 365 ? -10.690 -10.980 22.960 1.00 90.62 365 LEU A C 1
ATOM 2796 O O . LEU A 1 365 ? -10.397 -11.726 22.024 1.00 90.62 365 LEU A O 1
ATOM 2800 N N . ALA A 1 366 ? -9.950 -10.932 24.073 1.00 87.75 366 ALA A N 1
ATOM 2801 C CA . ALA A 1 366 ? -8.667 -11.626 24.231 1.00 87.75 366 ALA A CA 1
ATOM 2802 C C . ALA A 1 366 ? -8.722 -13.133 23.885 1.00 87.75 366 ALA A C 1
ATOM 2804 O O . ALA A 1 366 ? -7.787 -13.667 23.281 1.00 87.75 366 ALA A O 1
ATOM 2805 N N . ASP A 1 367 ? -9.837 -13.801 24.202 1.00 87.50 367 ASP A N 1
ATOM 2806 C CA . A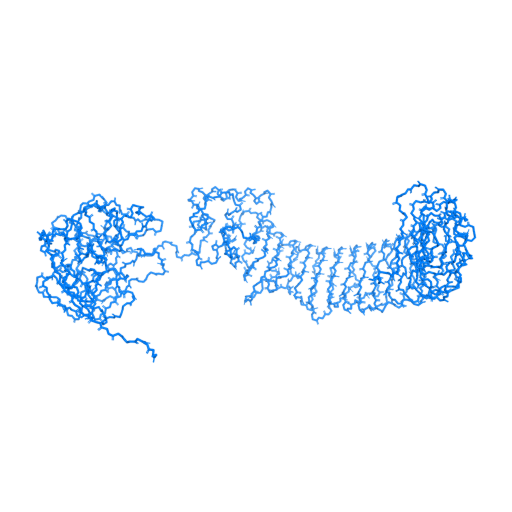SP A 1 367 ? -10.032 -15.244 23.995 1.00 87.50 367 ASP A CA 1
ATOM 2807 C C . ASP A 1 367 ? -10.765 -15.602 22.688 1.00 87.50 367 ASP A C 1
ATOM 2809 O O . ASP A 1 367 ? -11.008 -16.776 22.408 1.00 87.50 367 ASP A O 1
ATOM 2813 N N . PHE A 1 368 ? -11.091 -14.618 21.842 1.00 89.88 368 PHE A N 1
ATOM 2814 C CA . PHE A 1 368 ? -11.840 -14.846 20.596 1.00 89.88 368 PHE A CA 1
ATOM 2815 C C . PHE A 1 368 ? -10.960 -15.423 19.477 1.00 89.88 368 PHE A C 1
ATOM 2817 O O . PHE A 1 368 ? -11.457 -15.817 18.426 1.00 89.88 368 PHE A O 1
ATOM 2824 N N . GLY A 1 369 ? -9.648 -15.519 19.706 1.00 91.00 369 GLY A N 1
ATOM 2825 C CA . GLY A 1 369 ? -8.714 -16.151 18.780 1.00 91.00 369 GLY A CA 1
ATOM 2826 C C . GLY A 1 369 ? -8.397 -15.322 17.536 1.00 91.00 369 GLY A C 1
ATOM 2827 O O . GLY A 1 369 ? -8.049 -15.901 16.512 1.00 91.00 369 GLY A O 1
ATOM 2828 N N . ILE A 1 370 ? -8.494 -13.995 17.640 1.00 93.88 370 ILE A N 1
ATOM 2829 C CA . ILE A 1 370 ? -8.168 -13.039 16.575 1.00 93.88 370 ILE A CA 1
ATOM 2830 C C . ILE A 1 370 ? -6.685 -13.171 16.208 1.00 93.88 370 ILE A C 1
ATOM 2832 O O . ILE A 1 370 ? -5.822 -12.965 17.066 1.00 93.88 370 ILE A O 1
ATOM 2836 N N . ASP A 1 371 ? -6.389 -13.507 14.947 1.00 94.12 371 ASP A N 1
ATOM 2837 C CA . ASP A 1 371 ? -5.014 -13.574 14.435 1.00 94.12 371 ASP A CA 1
ATOM 2838 C C . ASP A 1 371 ? -4.660 -12.464 13.432 1.00 94.12 371 ASP A C 1
ATOM 2840 O O . ASP A 1 371 ? -3.478 -12.160 13.257 1.00 94.12 371 ASP A O 1
ATOM 2844 N N . ARG A 1 372 ? -5.652 -11.763 12.876 1.00 95.31 372 ARG A N 1
ATOM 2845 C CA . ARG A 1 372 ? -5.473 -10.538 12.083 1.00 95.31 372 ARG A CA 1
ATOM 2846 C C . ARG A 1 372 ? -6.351 -9.403 12.602 1.00 95.31 372 ARG A C 1
ATOM 2848 O O . ARG A 1 372 ? -7.522 -9.628 12.892 1.00 95.31 372 ARG A O 1
ATOM 2855 N N . ILE A 1 373 ? -5.826 -8.182 12.628 1.00 94.94 373 ILE A N 1
ATOM 2856 C CA . ILE A 1 373 ? -6.631 -6.967 12.807 1.00 94.94 373 ILE A CA 1
ATOM 2857 C C . ILE A 1 373 ? -6.315 -5.938 11.718 1.00 94.94 373 ILE A C 1
ATOM 2859 O O . ILE A 1 373 ? -5.148 -5.784 11.348 1.00 94.94 373 ILE A O 1
ATOM 2863 N N . SER A 1 374 ? -7.345 -5.248 11.222 1.00 94.25 374 SER A N 1
ATOM 2864 C CA . SER A 1 374 ? -7.192 -4.089 10.334 1.00 94.25 374 SER A CA 1
ATOM 2865 C C . SER A 1 374 ? -7.881 -2.860 10.908 1.00 94.25 374 SER A C 1
ATOM 2867 O O . SER A 1 374 ? -8.988 -2.941 11.452 1.00 94.25 374 SER A O 1
ATOM 2869 N N . LEU A 1 375 ? -7.165 -1.740 10.839 1.00 92.69 375 LEU A N 1
ATOM 2870 C CA . LEU A 1 375 ? -7.521 -0.449 11.408 1.00 92.69 375 LEU A CA 1
ATOM 2871 C C . LEU A 1 375 ? -7.280 0.630 10.349 1.00 92.69 375 LEU A C 1
ATOM 2873 O O . LEU A 1 375 ? -6.206 1.235 10.301 1.00 92.69 375 LEU A O 1
ATOM 2877 N N . LYS A 1 376 ? -8.269 0.854 9.475 1.00 91.50 376 LYS A N 1
ATOM 2878 C CA . LYS A 1 376 ? -8.168 1.861 8.404 1.00 91.50 376 LYS A CA 1
ATOM 2879 C C . LYS A 1 376 ? -9.046 3.086 8.629 1.00 91.50 376 LYS A C 1
ATOM 2881 O O . LYS A 1 376 ? -10.230 2.933 8.908 1.00 91.50 376 LYS A O 1
ATOM 2886 N N . GLY A 1 377 ? -8.497 4.279 8.398 1.00 89.31 377 GLY A N 1
ATOM 2887 C CA . GLY A 1 377 ? -9.258 5.535 8.347 1.00 89.31 377 GLY A CA 1
ATOM 2888 C C . GLY A 1 377 ? -9.706 6.057 9.713 1.00 89.31 377 GLY A C 1
ATOM 2889 O O . GLY A 1 377 ? -10.817 6.568 9.835 1.00 89.31 377 GLY A O 1
ATOM 2890 N N . HIS A 1 378 ? -8.867 5.892 10.736 1.00 87.69 378 HIS A N 1
ATOM 2891 C CA . HIS A 1 378 ? -9.200 6.199 12.132 1.00 87.69 378 HIS A CA 1
ATOM 2892 C C . HIS A 1 378 ? -8.333 7.312 12.728 1.00 87.69 378 HIS A C 1
ATOM 2894 O O . HIS A 1 378 ? -7.470 7.880 12.061 1.00 87.69 378 HIS A O 1
ATOM 2900 N N . ARG A 1 379 ? -8.576 7.645 13.999 1.00 84.94 379 ARG A N 1
ATOM 2901 C CA . ARG A 1 379 ? -7.776 8.597 14.788 1.00 84.94 379 ARG A CA 1
ATOM 2902 C C . ARG A 1 379 ? -7.384 7.967 16.125 1.00 84.94 379 ARG A C 1
ATOM 2904 O O . ARG A 1 379 ? -7.584 8.551 17.183 1.00 84.94 379 ARG A O 1
ATOM 2911 N N . ILE A 1 380 ? -6.880 6.737 16.072 1.00 85.75 380 ILE A N 1
ATOM 2912 C CA . ILE A 1 380 ? -6.480 5.960 17.247 1.00 85.75 380 ILE A CA 1
ATOM 2913 C C . ILE A 1 380 ? -5.213 6.562 17.839 1.00 85.75 380 ILE A C 1
ATOM 2915 O O . ILE A 1 380 ? -4.201 6.693 17.147 1.00 85.75 380 ILE A O 1
ATOM 2919 N N . GLU A 1 381 ? -5.287 6.895 19.124 1.00 76.81 381 GLU A N 1
ATOM 2920 C CA . GLU A 1 381 ? -4.192 7.512 19.875 1.00 76.81 381 GLU A CA 1
ATOM 2921 C C . GLU A 1 381 ? -3.374 6.489 20.675 1.00 76.81 381 GLU A C 1
ATOM 2923 O O . GLU A 1 381 ? -2.177 6.682 20.868 1.00 76.81 381 GLU A O 1
ATOM 2928 N N . ASP A 1 382 ? -3.995 5.384 21.106 1.00 79.75 382 ASP A N 1
ATOM 2929 C CA . ASP A 1 382 ? -3.343 4.317 21.868 1.00 79.75 382 ASP A CA 1
ATOM 2930 C C . ASP A 1 382 ? -3.617 2.936 21.254 1.00 79.75 382 ASP A C 1
ATOM 2932 O O . ASP A 1 382 ? -4.742 2.428 21.265 1.00 79.75 382 ASP A O 1
ATOM 2936 N N . PHE A 1 383 ? -2.558 2.301 20.745 1.00 85.81 383 PHE A N 1
ATOM 2937 C CA . PHE A 1 383 ? -2.608 0.936 20.215 1.00 85.81 383 PHE A CA 1
ATOM 2938 C C . PHE A 1 383 ? -2.188 -0.131 21.243 1.00 85.81 383 PHE A C 1
ATOM 2940 O O . PHE A 1 383 ? -2.235 -1.322 20.928 1.00 85.81 383 PHE A O 1
ATOM 2947 N N . SER A 1 384 ? -1.826 0.235 22.479 1.00 84.56 384 SER A N 1
ATOM 2948 C CA . SER A 1 384 ? -1.498 -0.721 23.549 1.00 84.56 384 SER A CA 1
ATOM 2949 C C . SER A 1 384 ? -2.575 -1.794 23.799 1.00 84.56 384 SER A C 1
ATOM 2951 O O . SER A 1 384 ? -2.198 -2.935 24.093 1.00 84.56 384 SER A O 1
ATOM 2953 N N . PRO A 1 385 ? -3.889 -1.549 23.579 1.00 89.62 385 PRO A N 1
ATOM 2954 C CA . PRO A 1 385 ? -4.903 -2.592 23.711 1.00 89.62 385 PRO A CA 1
ATOM 2955 C C . PRO A 1 385 ? -4.741 -3.774 22.745 1.00 89.62 385 PRO A C 1
ATOM 2957 O O . PRO A 1 385 ? -5.259 -4.855 23.039 1.00 89.62 385 PRO A O 1
ATOM 2960 N N . LEU A 1 386 ? -3.990 -3.624 21.643 1.00 90.19 386 LEU A N 1
ATOM 2961 C CA . LEU A 1 386 ? -3.644 -4.735 20.745 1.00 90.19 386 LEU A CA 1
ATOM 2962 C C . LEU A 1 386 ? -2.882 -5.855 21.470 1.00 90.19 386 LEU A C 1
ATOM 2964 O O . LEU A 1 386 ? -3.011 -7.021 21.098 1.00 90.19 386 LEU A O 1
ATOM 2968 N N . LEU A 1 387 ? -2.144 -5.529 22.538 1.00 87.12 387 LEU A N 1
ATOM 2969 C CA . LEU A 1 387 ? -1.385 -6.494 23.342 1.00 87.12 387 LEU A CA 1
ATOM 2970 C C . LEU A 1 387 ? -2.278 -7.513 24.064 1.00 87.12 387 LEU A C 1
ATOM 2972 O O . LEU A 1 387 ? -1.811 -8.589 24.438 1.00 87.12 387 LEU A O 1
ATOM 2976 N N . ASN A 1 388 ? -3.571 -7.216 24.225 1.00 88.50 388 ASN A N 1
ATOM 2977 C CA . ASN A 1 388 ? -4.531 -8.156 24.805 1.00 88.50 388 ASN A CA 1
ATOM 2978 C C . ASN A 1 388 ? -4.876 -9.311 23.851 1.00 88.50 388 ASN A C 1
ATOM 2980 O O . ASN A 1 388 ? -5.320 -10.372 24.296 1.00 88.50 388 ASN A O 1
ATOM 2984 N N . LEU A 1 389 ? -4.652 -9.141 22.545 1.00 91.12 389 LEU A N 1
ATOM 2985 C CA . LEU A 1 389 ? -4.969 -10.137 21.525 1.00 91.12 389 LEU A CA 1
ATOM 2986 C C . LEU A 1 389 ? -3.839 -11.172 21.419 1.00 91.12 389 LEU A C 1
ATOM 2988 O O . LEU A 1 389 ? -2.947 -11.096 20.577 1.00 91.12 389 LEU A O 1
ATOM 2992 N N . ARG A 1 390 ? -3.883 -12.193 22.279 1.00 85.88 390 ARG A N 1
ATOM 2993 C CA . ARG A 1 390 ? -2.779 -13.160 22.478 1.00 85.88 390 ARG A CA 1
ATOM 2994 C C . ARG A 1 390 ? -2.400 -13.991 21.246 1.00 85.88 390 ARG A C 1
ATOM 2996 O O . ARG A 1 390 ? -1.322 -14.583 21.222 1.00 85.88 390 ARG A O 1
ATOM 3003 N N . ARG A 1 391 ? -3.285 -14.087 20.250 1.00 90.62 391 ARG A N 1
ATOM 3004 C CA . ARG A 1 391 ? -3.058 -14.835 18.999 1.00 90.62 391 ARG A CA 1
ATOM 3005 C C . ARG A 1 391 ? -2.752 -13.940 17.801 1.00 90.62 391 ARG A C 1
ATOM 3007 O O . ARG A 1 391 ? -2.619 -14.471 16.704 1.00 90.62 391 ARG A O 1
ATOM 3014 N N . LEU A 1 392 ? -2.610 -12.630 18.002 1.00 93.06 392 LEU A N 1
ATOM 3015 C CA . LEU A 1 392 ? -2.417 -11.677 16.918 1.00 93.06 392 LEU A CA 1
ATOM 3016 C C . LEU A 1 392 ? -1.117 -11.962 16.153 1.00 93.06 392 LEU A C 1
ATOM 3018 O O . LEU A 1 392 ? -0.031 -12.007 16.726 1.00 93.06 392 LEU A O 1
ATOM 3022 N N . LYS A 1 393 ? -1.247 -12.179 14.845 1.00 94.12 393 LYS A N 1
ATOM 3023 C CA . LYS A 1 393 ? -0.165 -12.467 13.895 1.00 94.12 393 LYS A CA 1
ATOM 3024 C C . LYS A 1 393 ? -0.022 -11.405 12.821 1.00 94.12 393 LYS A C 1
ATOM 3026 O O . LYS A 1 393 ? 1.075 -11.249 12.289 1.00 94.12 393 LYS A O 1
ATOM 3031 N N . LYS A 1 394 ? -1.104 -10.711 12.480 1.00 95.69 394 LYS A N 1
ATOM 3032 C CA . LYS A 1 394 ? -1.135 -9.717 11.411 1.00 95.69 394 LYS A CA 1
ATOM 3033 C C . LYS A 1 394 ? -1.784 -8.429 11.897 1.00 95.69 394 LYS A C 1
ATOM 3035 O O . LYS A 1 394 ? -2.883 -8.471 12.448 1.00 95.69 394 LYS A O 1
ATOM 3040 N N . VAL A 1 395 ? -1.109 -7.308 11.676 1.00 94.00 395 VAL A N 1
ATOM 3041 C CA . VAL A 1 395 ? -1.599 -5.977 12.044 1.00 94.00 395 VAL A CA 1
ATOM 3042 C C . VAL A 1 395 ? -1.495 -5.057 10.839 1.00 94.00 395 VAL A C 1
ATOM 3044 O O . VAL A 1 395 ? -0.417 -4.909 10.265 1.00 94.00 395 VAL A O 1
ATOM 3047 N N . GLU A 1 396 ? -2.614 -4.440 10.478 1.00 94.62 396 GLU A N 1
ATOM 3048 C CA . GLU A 1 396 ? -2.705 -3.422 9.434 1.00 94.62 396 GLU A CA 1
ATOM 3049 C C . GLU A 1 396 ? -3.226 -2.114 10.040 1.00 94.62 396 GLU A C 1
ATOM 3051 O O . GLU A 1 396 ? -4.324 -2.079 10.596 1.00 94.62 396 GLU A O 1
ATOM 3056 N N . ILE A 1 397 ? -2.448 -1.038 9.921 1.00 92.50 397 ILE A N 1
ATOM 3057 C CA . ILE A 1 397 ? -2.826 0.317 10.340 1.00 92.50 397 ILE A CA 1
ATOM 3058 C C . ILE A 1 397 ? -2.665 1.230 9.125 1.00 92.50 397 ILE A C 1
ATOM 3060 O O . ILE A 1 397 ? -1.560 1.379 8.602 1.00 92.50 397 ILE A O 1
ATOM 3064 N N . ILE A 1 398 ? -3.761 1.800 8.623 1.00 92.50 398 ILE A N 1
ATOM 3065 C CA . ILE A 1 398 ? -3.739 2.602 7.390 1.00 92.50 398 ILE A CA 1
ATOM 3066 C C . ILE A 1 398 ? -4.531 3.891 7.582 1.00 92.50 398 ILE A C 1
ATOM 3068 O O . ILE A 1 398 ? -5.666 3.854 8.047 1.00 92.50 398 ILE A O 1
ATOM 3072 N N . ASN A 1 399 ? -3.987 5.023 7.137 1.00 91.12 399 ASN A N 1
ATOM 3073 C CA . ASN A 1 399 ? -4.646 6.329 7.210 1.00 91.12 399 ASN A CA 1
ATOM 3074 C C . ASN A 1 399 ? -5.122 6.661 8.642 1.00 91.12 399 ASN A C 1
ATOM 3076 O O . ASN A 1 399 ? -6.302 6.945 8.849 1.00 91.12 399 ASN A O 1
ATOM 3080 N N . ASN A 1 400 ? -4.231 6.554 9.635 1.00 87.31 400 ASN A N 1
ATOM 3081 C CA . ASN A 1 400 ? -4.524 6.943 11.015 1.00 87.31 400 ASN A CA 1
ATOM 3082 C C . ASN A 1 400 ? -4.038 8.372 11.310 1.00 87.31 400 ASN A C 1
ATOM 3084 O O . ASN A 1 400 ? -2.835 8.616 11.379 1.00 87.31 400 ASN A O 1
ATOM 3088 N N . GLU A 1 401 ? -4.961 9.308 11.526 1.00 79.06 401 GLU A N 1
ATOM 3089 C CA . GLU A 1 401 ? -4.680 10.746 11.686 1.00 79.06 401 GLU A CA 1
ATOM 3090 C C . GLU A 1 401 ? -4.661 11.196 13.166 1.00 79.06 401 GLU A C 1
ATOM 3092 O O . GLU A 1 401 ? -5.361 12.135 13.547 1.00 79.06 401 GLU A O 1
ATOM 3097 N N . ALA A 1 402 ? -3.904 10.520 14.035 1.00 68.12 402 ALA A N 1
ATOM 3098 C CA . ALA A 1 402 ? -3.789 10.899 15.451 1.00 68.12 402 ALA A CA 1
ATOM 3099 C C . ALA A 1 402 ? -2.592 11.832 15.706 1.00 68.12 402 ALA A C 1
ATOM 3101 O O . ALA A 1 402 ? -1.538 11.679 15.094 1.00 68.12 402 ALA A O 1
ATOM 3102 N N . SER A 1 403 ? -2.744 12.806 16.612 1.00 55.56 403 SER A N 1
ATOM 3103 C CA . SER A 1 403 ? -1.790 13.919 16.758 1.00 55.56 403 SER A CA 1
ATOM 3104 C C . SER A 1 403 ? -1.097 14.054 18.121 1.00 55.56 403 SER A C 1
ATOM 3106 O O . SER A 1 403 ? -0.281 14.966 18.252 1.00 55.56 403 SER A O 1
ATOM 3108 N N . VAL A 1 404 ? -1.376 13.218 19.138 1.00 49.28 404 VAL A N 1
ATOM 3109 C CA . VAL A 1 404 ? -1.059 13.640 20.527 1.00 49.28 404 VAL A CA 1
ATOM 3110 C C . VAL A 1 404 ? -0.403 12.610 21.465 1.00 49.28 404 VAL A C 1
ATOM 3112 O O . VAL A 1 404 ? 0.337 13.040 22.348 1.00 49.28 404 VAL A O 1
ATOM 3115 N N . PHE A 1 405 ? -0.550 11.290 21.301 1.00 46.28 405 PHE A N 1
ATOM 3116 C CA . PHE A 1 405 ? 0.025 10.326 22.262 1.00 46.28 405 PHE A CA 1
ATOM 3117 C C . PHE A 1 405 ? 1.169 9.483 21.700 1.00 46.28 405 PHE A C 1
ATOM 3119 O O . PHE A 1 405 ? 1.301 9.285 20.495 1.00 46.28 405 PHE A O 1
ATOM 3126 N N . GLY A 1 406 ? 2.063 9.067 22.606 1.00 54.09 406 GLY A N 1
ATOM 3127 C CA . GLY A 1 406 ? 3.311 8.396 22.270 1.00 54.09 406 GLY A CA 1
ATOM 3128 C C . GLY A 1 406 ? 3.052 7.139 21.430 1.00 54.09 406 GLY A C 1
ATOM 3129 O O . GLY A 1 406 ? 2.253 6.304 21.850 1.00 54.09 406 GLY A O 1
ATOM 3130 N N . PRO A 1 407 ? 3.718 6.986 20.275 1.00 62.56 407 PRO A N 1
ATOM 3131 C CA . PRO A 1 407 ? 3.466 5.877 19.367 1.00 62.56 407 PRO A CA 1
ATOM 3132 C C . PRO A 1 407 ? 3.607 4.518 20.070 1.00 62.56 407 PRO A C 1
ATOM 3134 O O . PRO A 1 407 ? 4.543 4.336 20.859 1.00 62.56 407 PRO A O 1
ATOM 3137 N N . LEU A 1 408 ? 2.743 3.542 19.744 1.00 66.81 408 LEU A N 1
ATOM 3138 C CA . LEU A 1 408 ? 2.929 2.173 20.232 1.00 66.81 408 LEU A CA 1
ATOM 3139 C C . LEU A 1 408 ? 4.305 1.691 19.801 1.00 66.81 408 LEU A C 1
ATOM 3141 O O . LEU A 1 408 ? 4.671 1.736 18.626 1.00 66.81 408 LEU A O 1
ATOM 3145 N N . ASP A 1 409 ? 5.070 1.216 20.768 1.00 71.88 409 ASP A N 1
ATOM 3146 C CA . ASP A 1 409 ? 6.351 0.611 20.492 1.00 71.88 409 ASP A CA 1
ATOM 3147 C C . ASP A 1 409 ? 6.135 -0.712 19.752 1.00 71.88 409 ASP A C 1
ATOM 3149 O O . ASP A 1 409 ? 5.628 -1.677 20.331 1.00 71.88 409 ASP A O 1
ATOM 3153 N N . ALA A 1 410 ? 6.530 -0.770 18.478 1.00 64.12 410 ALA A N 1
ATOM 3154 C CA . ALA A 1 410 ? 6.350 -1.964 17.660 1.00 64.12 410 ALA A CA 1
ATOM 3155 C C . ALA A 1 410 ? 6.999 -3.214 18.286 1.00 64.12 410 ALA A C 1
ATOM 3157 O O . ALA A 1 410 ? 6.498 -4.321 18.103 1.00 64.12 410 ALA A O 1
ATOM 3158 N N . GLY A 1 411 ? 8.063 -3.044 19.083 1.00 61.81 411 GLY A N 1
ATOM 3159 C CA . GLY A 1 411 ? 8.749 -4.111 19.811 1.00 61.81 411 GLY A CA 1
ATOM 3160 C C . GLY A 1 411 ? 7.875 -4.834 20.841 1.00 61.81 411 GLY A C 1
ATOM 3161 O O . GLY A 1 411 ? 8.177 -5.966 21.218 1.00 61.81 411 GLY A O 1
ATOM 3162 N N . THR A 1 412 ? 6.765 -4.227 21.269 1.00 78.12 412 THR A N 1
ATOM 3163 C CA . THR A 1 412 ? 5.804 -4.850 22.195 1.00 78.12 412 THR A CA 1
ATOM 3164 C C . THR A 1 412 ? 4.938 -5.919 21.521 1.00 78.12 412 THR A C 1
ATOM 3166 O O . THR A 1 412 ? 4.493 -6.860 22.182 1.00 78.12 412 THR A O 1
ATOM 3169 N N . LEU A 1 413 ? 4.779 -5.864 20.193 1.00 79.44 413 LEU A N 1
ATOM 3170 C CA . LEU A 1 413 ? 4.010 -6.816 19.382 1.00 79.44 413 LEU A CA 1
ATOM 3171 C C . LEU A 1 413 ? 4.811 -8.095 19.071 1.00 79.44 413 LEU A C 1
ATOM 3173 O O . LEU A 1 413 ? 4.930 -8.530 17.929 1.00 79.44 413 LEU A O 1
ATOM 3177 N N . THR A 1 414 ? 5.374 -8.721 20.104 1.00 80.88 414 THR A N 1
ATOM 3178 C CA . THR A 1 414 ? 6.386 -9.794 19.996 1.00 80.88 414 THR A CA 1
ATOM 3179 C C . THR A 1 414 ? 5.968 -11.037 19.192 1.00 80.88 414 THR A C 1
ATOM 3181 O O . THR A 1 414 ? 6.833 -11.806 18.759 1.00 80.88 414 THR A O 1
ATOM 3184 N N . SER A 1 415 ? 4.670 -11.258 18.973 1.00 86.00 415 SER A N 1
ATOM 3185 C CA . SER A 1 415 ? 4.092 -12.424 18.289 1.00 86.00 415 SER A CA 1
ATOM 3186 C C . SER A 1 415 ? 3.684 -12.180 16.827 1.00 86.00 415 SER A C 1
ATOM 3188 O O . SER A 1 415 ? 3.340 -13.157 16.144 1.00 86.00 415 SER A O 1
ATOM 3190 N N . VAL A 1 416 ? 3.746 -10.924 16.362 1.00 90.62 416 VAL A N 1
ATOM 3191 C CA . VAL A 1 416 ? 3.310 -10.473 15.033 1.00 90.62 416 VAL A CA 1
ATOM 3192 C C . VAL A 1 416 ? 4.297 -10.885 13.937 1.00 90.62 416 VAL A C 1
ATOM 3194 O O . VAL A 1 416 ? 5.488 -10.600 13.984 1.00 90.62 416 VAL A O 1
ATOM 3197 N N . GLU A 1 417 ? 3.769 -11.533 12.900 1.00 93.25 417 GLU A N 1
ATOM 3198 C CA . GLU A 1 417 ? 4.517 -12.038 11.744 1.00 93.25 417 GLU A CA 1
ATOM 3199 C C . GLU A 1 417 ? 4.369 -11.141 10.507 1.00 93.25 417 GLU A C 1
ATOM 3201 O O . GLU A 1 417 ? 5.229 -11.163 9.622 1.00 93.25 417 GLU A O 1
ATOM 3206 N N . THR A 1 418 ? 3.284 -10.367 10.419 1.00 94.06 418 THR A N 1
ATOM 3207 C CA . THR A 1 418 ? 3.018 -9.409 9.335 1.00 94.06 418 THR A CA 1
ATOM 3208 C C . THR A 1 418 ? 2.590 -8.074 9.913 1.00 94.06 418 THR A C 1
ATOM 3210 O O . THR A 1 418 ? 1.633 -8.015 10.685 1.00 94.06 418 THR A O 1
ATOM 3213 N N . LEU A 1 419 ? 3.276 -7.014 9.509 1.00 92.06 419 LEU A N 1
ATOM 3214 C CA . LEU A 1 419 ? 2.990 -5.663 9.961 1.00 92.06 419 LEU A CA 1
ATOM 3215 C C . LEU A 1 419 ? 2.938 -4.720 8.764 1.00 92.06 419 LEU A C 1
ATOM 3217 O O . LEU A 1 419 ? 3.907 -4.622 8.014 1.00 92.06 419 LEU A O 1
ATOM 3221 N N . THR A 1 420 ? 1.812 -4.032 8.614 1.00 94.31 420 THR A N 1
ATOM 3222 C CA . THR A 1 420 ? 1.592 -3.029 7.573 1.00 94.31 420 THR A CA 1
ATOM 3223 C C . THR A 1 420 ? 1.198 -1.719 8.233 1.00 94.31 420 THR A C 1
ATOM 3225 O O . THR A 1 420 ? 0.184 -1.664 8.929 1.00 94.31 420 THR A O 1
ATOM 3228 N N . VAL A 1 421 ? 1.977 -0.663 8.002 1.00 91.81 421 VAL A N 1
ATOM 3229 C CA . VAL A 1 421 ? 1.666 0.693 8.472 1.00 91.81 421 VAL A CA 1
ATOM 3230 C C . VAL A 1 421 ? 1.776 1.672 7.319 1.00 91.81 421 VAL A C 1
ATOM 3232 O O . VAL A 1 421 ? 2.826 1.772 6.690 1.00 91.81 421 VAL A O 1
ATOM 3235 N N . ARG A 1 422 ? 0.676 2.356 6.999 1.00 93.12 422 ARG A N 1
ATOM 3236 C CA . ARG A 1 422 ? 0.611 3.269 5.852 1.00 93.12 422 ARG A CA 1
ATOM 3237 C C . ARG A 1 422 ? -0.067 4.582 6.225 1.00 93.12 422 ARG A C 1
ATOM 3239 O O . ARG A 1 422 ? -1.174 4.554 6.759 1.00 93.12 422 ARG A O 1
ATOM 3246 N N . ASN A 1 423 ? 0.527 5.717 5.869 1.00 91.19 423 ASN A N 1
ATOM 3247 C CA . ASN A 1 423 ? -0.046 7.062 6.035 1.00 91.19 423 ASN A CA 1
ATOM 3248 C C . ASN A 1 423 ? -0.652 7.302 7.434 1.00 91.19 423 ASN A C 1
ATOM 3250 O O . ASN A 1 423 ? -1.753 7.825 7.574 1.00 91.19 423 ASN A O 1
ATOM 3254 N N . SER A 1 424 ? 0.038 6.844 8.463 1.00 88.38 424 SER A N 1
ATOM 3255 C CA . SER A 1 424 ? -0.382 6.782 9.857 1.00 88.38 424 SER A CA 1
ATOM 3256 C C . SER A 1 424 ? 0.684 7.427 10.754 1.00 88.38 424 SER A C 1
ATOM 3258 O O . SER A 1 424 ? 1.229 6.765 11.645 1.00 88.38 424 SER A O 1
ATOM 3260 N N . PRO A 1 425 ? 1.009 8.717 10.528 1.00 80.69 425 PRO A N 1
ATOM 3261 C CA . PRO A 1 425 ? 2.101 9.384 11.222 1.00 80.69 425 PRO A CA 1
ATOM 3262 C C . PRO A 1 425 ? 1.881 9.345 12.736 1.00 80.69 425 PRO A C 1
ATOM 3264 O O . PRO A 1 425 ? 0.832 9.737 13.232 1.00 80.69 425 PRO A O 1
ATOM 3267 N N . GLY A 1 426 ? 2.881 8.868 13.476 1.00 73.19 426 GLY A N 1
ATOM 3268 C CA . GLY A 1 426 ? 2.811 8.780 14.938 1.00 73.19 426 GLY A CA 1
ATOM 3269 C C . GLY A 1 426 ? 1.994 7.602 15.479 1.00 73.19 426 GLY A C 1
ATOM 3270 O O . GLY A 1 426 ? 1.945 7.433 16.692 1.00 73.19 426 GLY A O 1
ATOM 3271 N N . ALA A 1 427 ? 1.416 6.743 14.631 1.00 73.94 427 ALA A N 1
ATOM 3272 C CA . ALA A 1 427 ? 0.696 5.557 15.102 1.00 73.94 427 ALA A CA 1
ATOM 3273 C C . ALA A 1 427 ? 1.624 4.532 15.777 1.00 73.94 427 ALA A C 1
ATOM 3275 O O . ALA A 1 427 ? 1.246 3.874 16.747 1.00 73.94 427 ALA A O 1
ATOM 3276 N N . MET A 1 428 ? 2.852 4.388 15.270 1.00 76.00 428 MET A N 1
ATOM 3277 C CA . MET A 1 428 ? 3.777 3.351 15.718 1.00 76.00 428 MET A CA 1
ATOM 3278 C C . MET A 1 428 ? 5.229 3.824 15.729 1.00 76.00 428 MET A C 1
ATOM 3280 O O . MET A 1 428 ? 5.689 4.504 14.812 1.00 76.00 428 MET A O 1
ATOM 3284 N N . ARG A 1 429 ? 5.964 3.435 16.776 1.00 76.88 429 ARG A N 1
ATOM 3285 C CA . ARG A 1 429 ? 7.367 3.783 16.976 1.00 76.88 429 ARG A CA 1
ATOM 3286 C C . ARG A 1 429 ? 8.178 2.650 16.406 1.00 76.88 429 ARG A C 1
ATOM 3288 O O . ARG A 1 429 ? 8.109 1.519 16.887 1.00 76.88 429 ARG A O 1
ATOM 3295 N N . LEU A 1 430 ? 8.932 2.972 15.371 1.00 74.88 430 LEU A N 1
ATOM 3296 C CA . LEU A 1 430 ? 9.642 1.988 14.569 1.00 74.88 430 LEU A CA 1
ATOM 3297 C C . LEU A 1 430 ? 11.031 1.658 15.138 1.00 74.88 430 LEU A C 1
ATOM 3299 O O . LEU A 1 430 ? 11.605 0.643 14.757 1.00 74.88 430 LEU A O 1
ATOM 3303 N N . ASP A 1 431 ? 11.528 2.444 16.100 1.00 73.31 431 ASP A N 1
ATOM 3304 C CA . ASP A 1 431 ? 12.873 2.318 16.692 1.00 73.31 431 ASP A CA 1
ATOM 3305 C C . ASP A 1 431 ? 13.170 0.909 17.232 1.00 73.31 431 ASP A C 1
ATOM 3307 O O . ASP A 1 431 ? 14.271 0.388 17.082 1.00 73.31 431 ASP A O 1
ATOM 3311 N N . ASN A 1 432 ? 12.159 0.257 17.811 1.00 71.88 432 ASN A N 1
ATOM 3312 C CA . ASN A 1 432 ? 12.280 -1.047 18.461 1.00 71.88 432 ASN A CA 1
ATOM 3313 C C . ASN A 1 432 ? 11.682 -2.200 17.638 1.00 71.88 432 ASN A C 1
ATOM 3315 O O . ASN A 1 432 ? 11.613 -3.328 18.135 1.00 71.88 432 ASN A O 1
ATOM 3319 N N . LEU A 1 433 ? 11.322 -1.967 16.366 1.00 73.25 433 LEU A N 1
ATOM 3320 C CA . LEU A 1 433 ? 10.948 -3.036 15.426 1.00 73.25 433 LEU A CA 1
ATOM 3321 C C . LEU A 1 433 ? 11.939 -4.211 15.391 1.00 73.25 433 LEU A C 1
ATOM 3323 O O . LEU A 1 433 ? 11.476 -5.353 15.340 1.00 73.25 433 LEU A O 1
ATOM 3327 N N . PRO A 1 434 ? 13.272 -4.001 15.484 1.00 71.12 434 PRO A N 1
ATOM 3328 C CA . PRO A 1 434 ? 14.230 -5.105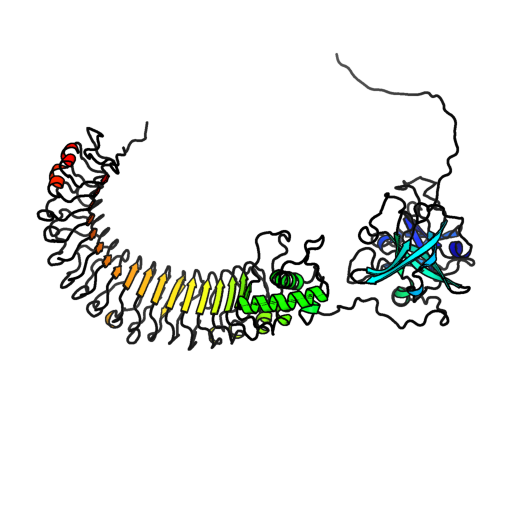 15.552 1.00 71.12 434 PRO A CA 1
ATOM 3329 C C . PRO A 1 434 ? 13.992 -6.094 16.707 1.00 71.12 434 PRO A C 1
ATOM 3331 O O . PRO A 1 434 ? 14.416 -7.245 16.628 1.00 71.12 434 PRO A O 1
ATOM 3334 N N . SER A 1 435 ? 13.280 -5.692 17.766 1.00 72.38 435 SER A N 1
ATOM 3335 C CA . SER A 1 435 ? 12.940 -6.569 18.897 1.00 72.38 435 SER A CA 1
ATOM 3336 C C . SER A 1 435 ? 11.836 -7.587 18.569 1.00 72.38 435 SER A C 1
ATOM 3338 O O . SER A 1 435 ? 11.667 -8.568 19.301 1.00 72.38 435 SER A O 1
ATOM 3340 N N . VAL A 1 436 ? 11.097 -7.408 17.466 1.00 78.50 436 VAL A N 1
ATOM 3341 C CA . VAL A 1 436 ? 10.004 -8.301 17.047 1.00 78.50 436 VAL A CA 1
ATOM 3342 C C . VAL A 1 436 ? 10.567 -9.549 16.363 1.00 78.50 436 VAL A C 1
ATOM 3344 O O . VAL A 1 436 ? 10.636 -9.663 15.141 1.00 78.50 436 VAL A O 1
ATOM 3347 N N . LYS A 1 437 ? 10.962 -10.536 17.172 1.00 79.62 437 LYS A N 1
ATOM 3348 C CA . LYS A 1 437 ? 11.628 -11.766 16.700 1.00 79.62 437 LYS A CA 1
ATOM 3349 C C . LYS A 1 437 ? 10.785 -12.643 15.770 1.00 79.62 437 LYS A C 1
ATOM 3351 O O . LYS A 1 437 ? 11.345 -13.520 15.121 1.00 79.62 437 LYS A O 1
ATOM 3356 N N . SER A 1 438 ? 9.466 -12.463 15.736 1.00 87.75 438 SER A N 1
ATOM 3357 C CA . SER A 1 438 ? 8.540 -13.260 14.921 1.00 87.75 438 SER A CA 1
ATOM 3358 C C . SER A 1 438 ? 8.257 -12.661 13.539 1.00 87.75 438 SER A C 1
ATOM 3360 O O . SER A 1 438 ? 7.695 -13.359 12.693 1.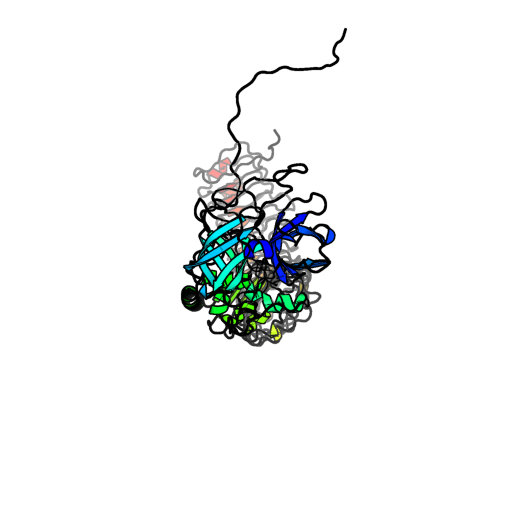00 87.75 438 SER A O 1
ATOM 3362 N N . LEU A 1 439 ? 8.677 -11.418 13.285 1.00 87.62 439 LEU A N 1
ATOM 3363 C CA . LEU A 1 439 ? 8.338 -10.683 12.072 1.00 87.62 439 LEU A CA 1
ATOM 3364 C C . LEU A 1 439 ? 8.908 -11.364 10.816 1.00 87.62 439 LEU A C 1
ATOM 3366 O O . LEU A 1 439 ? 10.075 -11.756 10.769 1.00 87.62 439 LEU A O 1
ATOM 3370 N N . ARG A 1 440 ? 8.071 -11.500 9.782 1.00 91.62 440 ARG A N 1
ATOM 3371 C CA . ARG A 1 440 ? 8.422 -12.103 8.481 1.00 91.62 440 ARG A CA 1
ATOM 3372 C C . ARG A 1 440 ? 8.176 -11.157 7.312 1.00 91.62 440 ARG A C 1
ATOM 3374 O O . ARG A 1 440 ? 8.941 -11.182 6.346 1.00 91.62 440 ARG A O 1
ATOM 3381 N N . PHE A 1 441 ? 7.107 -10.370 7.398 1.00 93.69 441 PHE A N 1
ATOM 3382 C CA . PHE A 1 441 ? 6.652 -9.441 6.369 1.00 93.69 441 PHE A CA 1
ATOM 3383 C C . PHE A 1 441 ? 6.465 -8.063 6.991 1.00 93.69 441 PHE A C 1
ATOM 3385 O O . PHE A 1 441 ? 5.769 -7.937 8.001 1.00 93.69 441 PHE A O 1
ATOM 3392 N N . LEU A 1 442 ? 7.071 -7.052 6.381 1.00 91.31 442 LEU A N 1
ATOM 3393 C CA . LEU A 1 442 ? 6.922 -5.671 6.803 1.00 91.31 442 LEU A CA 1
ATOM 3394 C C . LEU A 1 442 ? 6.635 -4.776 5.602 1.00 91.31 442 LEU A C 1
ATOM 3396 O O . LEU A 1 442 ? 7.382 -4.783 4.623 1.00 91.31 442 LEU A O 1
ATOM 3400 N N . GLU A 1 443 ? 5.588 -3.974 5.724 1.00 94.62 443 GL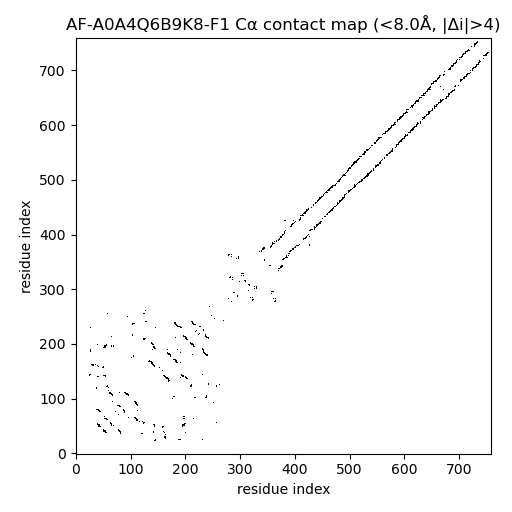U A N 1
ATOM 3401 C CA . GLU A 1 443 ? 5.241 -2.917 4.784 1.00 94.62 443 GLU A CA 1
ATOM 3402 C C . GLU A 1 443 ? 5.095 -1.595 5.539 1.00 94.62 443 GLU A C 1
ATOM 3404 O O . GLU A 1 443 ? 4.321 -1.492 6.492 1.00 94.62 443 GLU A O 1
ATOM 3409 N N . ILE A 1 444 ? 5.847 -0.582 5.119 1.00 91.75 444 ILE A N 1
ATOM 3410 C CA . ILE A 1 444 ? 5.778 0.768 5.680 1.00 91.75 444 ILE A CA 1
ATOM 3411 C C . ILE A 1 444 ? 5.589 1.747 4.527 1.00 91.75 444 ILE A C 1
ATOM 3413 O O . ILE A 1 444 ? 6.392 1.745 3.591 1.00 91.75 444 ILE A O 1
ATOM 3417 N N . ALA A 1 445 ? 4.563 2.600 4.595 1.00 94.50 445 ALA A N 1
ATOM 3418 C CA . ALA A 1 445 ? 4.342 3.623 3.582 1.00 94.50 445 ALA A CA 1
ATOM 3419 C C . ALA A 1 445 ? 3.970 5.001 4.140 1.00 94.50 445 ALA A C 1
ATOM 3421 O O . ALA A 1 445 ? 3.154 5.102 5.044 1.00 94.50 445 ALA A O 1
ATOM 3422 N N . GLY A 1 446 ? 4.531 6.080 3.591 1.00 90.94 446 GLY A N 1
ATOM 3423 C CA . GLY A 1 446 ? 4.202 7.453 4.011 1.00 90.94 446 GLY A CA 1
ATOM 3424 C C . GLY A 1 446 ? 4.680 7.834 5.423 1.00 90.94 446 GLY A C 1
ATOM 3425 O O . GLY A 1 446 ? 4.385 8.931 5.905 1.00 90.94 446 GLY A O 1
ATOM 3426 N N . GLU A 1 447 ? 5.436 6.957 6.086 1.00 86.56 447 GLU A N 1
ATOM 3427 C CA . GLU A 1 447 ? 5.920 7.160 7.452 1.00 86.56 447 GLU A CA 1
ATOM 3428 C C . GLU A 1 447 ? 7.284 7.846 7.508 1.00 86.56 447 GLU A C 1
ATOM 3430 O O . GLU A 1 447 ? 8.086 7.785 6.572 1.00 86.56 447 GLU A O 1
ATOM 3435 N N . ALA A 1 448 ? 7.574 8.468 8.651 1.00 83.88 448 ALA A N 1
ATOM 3436 C CA . ALA A 1 448 ? 8.945 8.785 9.027 1.00 83.88 448 ALA A CA 1
ATOM 3437 C C . ALA A 1 448 ? 9.583 7.553 9.688 1.00 83.88 448 ALA A C 1
ATOM 3439 O O . ALA A 1 448 ? 9.015 6.988 10.622 1.00 83.88 448 ALA A O 1
ATOM 3440 N N . ILE A 1 449 ? 10.756 7.149 9.208 1.00 79.75 449 ILE A N 1
ATOM 3441 C CA . ILE A 1 449 ? 11.550 6.055 9.768 1.00 79.75 449 ILE A CA 1
ATOM 3442 C C . ILE A 1 449 ? 12.841 6.622 10.382 1.00 79.75 449 ILE A C 1
ATOM 3444 O O . ILE A 1 449 ? 13.398 7.587 9.847 1.00 79.75 449 ILE A O 1
ATOM 3448 N N . PRO A 1 450 ? 13.331 6.063 11.502 1.00 72.31 450 PRO A N 1
ATOM 3449 C CA . PRO A 1 450 ? 14.604 6.478 12.083 1.00 72.31 450 PRO A CA 1
ATOM 3450 C C . PRO A 1 450 ? 15.766 6.192 11.119 1.00 72.31 450 PRO A C 1
ATOM 3452 O O . PRO A 1 450 ? 15.754 5.211 10.374 1.00 72.31 450 PRO A O 1
ATOM 3455 N N . SER A 1 451 ? 16.783 7.056 11.143 1.00 64.62 451 SER A N 1
ATOM 3456 C CA . SER A 1 451 ? 17.975 6.967 10.286 1.00 64.62 451 SER A CA 1
ATOM 3457 C C . SER A 1 451 ? 18.848 5.742 10.564 1.00 64.62 451 SER A C 1
ATOM 3459 O O . SER A 1 451 ? 19.461 5.205 9.646 1.00 64.62 451 SER A O 1
ATOM 3461 N N . GLU A 1 452 ? 18.887 5.271 11.811 1.00 60.16 452 GLU A N 1
ATOM 3462 C CA . GLU A 1 452 ? 19.582 4.043 12.192 1.00 60.16 452 GLU A CA 1
ATOM 3463 C C . GLU A 1 452 ? 18.565 2.976 12.570 1.00 60.16 452 GLU A C 1
ATOM 3465 O O . GLU A 1 452 ? 18.031 2.937 13.675 1.00 60.16 452 GLU A O 1
ATOM 3470 N N . MET A 1 453 ? 18.293 2.093 11.621 1.00 57.44 453 MET A N 1
ATOM 3471 C CA . MET A 1 453 ? 17.368 0.990 11.808 1.00 57.44 453 MET A CA 1
ATOM 3472 C C . MET A 1 453 ? 18.116 -0.299 11.462 1.00 57.44 453 MET A C 1
ATOM 3474 O O . MET A 1 453 ? 17.948 -0.888 10.400 1.00 57.44 453 MET A O 1
ATOM 3478 N N . VAL A 1 454 ? 19.003 -0.730 12.361 1.00 56.72 454 VAL A N 1
ATOM 3479 C CA . VAL A 1 454 ? 19.710 -2.010 12.219 1.00 56.72 454 VAL A CA 1
ATOM 3480 C C . VAL A 1 454 ? 18.736 -3.130 12.582 1.00 56.72 454 VAL A C 1
ATOM 3482 O O . VAL A 1 454 ? 18.570 -3.453 13.757 1.00 56.72 454 VAL A O 1
ATOM 3485 N N . TRP A 1 455 ? 18.037 -3.717 11.604 1.00 57.75 455 TRP A N 1
ATOM 3486 C CA . TRP A 1 455 ? 17.138 -4.837 11.914 1.00 57.75 455 TRP A CA 1
ATOM 3487 C C . TRP A 1 455 ? 17.933 -6.133 11.901 1.00 57.75 455 TRP A C 1
ATOM 3489 O O . TRP A 1 455 ? 17.971 -6.829 10.894 1.00 57.75 455 TRP A O 1
ATOM 3499 N N . ASP A 1 456 ? 18.522 -6.497 13.035 1.00 51.88 456 ASP A N 1
ATOM 3500 C CA . ASP A 1 456 ? 19.045 -7.850 13.258 1.00 51.88 456 ASP A CA 1
ATOM 3501 C C . ASP A 1 456 ? 17.894 -8.830 13.555 1.00 51.88 456 ASP A C 1
ATOM 3503 O O . ASP A 1 456 ? 17.809 -9.476 14.601 1.00 51.88 456 ASP A O 1
ATOM 3507 N N . THR A 1 457 ? 16.915 -8.887 12.649 1.00 56.62 457 THR A N 1
ATOM 3508 C CA . THR A 1 457 ? 15.825 -9.858 12.748 1.00 56.62 457 THR A CA 1
ATOM 3509 C C . THR A 1 457 ? 16.213 -11.090 11.942 1.00 56.62 457 THR A C 1
ATOM 3511 O O . THR A 1 457 ? 16.409 -11.053 10.727 1.00 56.62 457 THR A O 1
ATOM 3514 N N . SER A 1 458 ? 16.317 -12.227 12.621 1.00 65.88 458 SER A N 1
ATOM 3515 C CA . SER A 1 458 ? 16.724 -13.486 11.992 1.00 65.88 458 SER A CA 1
ATOM 3516 C C . SER A 1 458 ? 15.640 -14.125 11.114 1.00 65.88 458 SER A C 1
ATOM 3518 O O . SER A 1 458 ? 15.908 -15.173 10.536 1.00 65.88 458 SER A O 1
ATOM 3520 N N . LEU A 1 459 ? 14.435 -13.543 10.996 1.00 81.50 459 LEU A N 1
ATOM 3521 C CA . LEU A 1 459 ? 13.291 -14.150 10.296 1.00 81.50 459 LEU A CA 1
ATOM 3522 C C . LEU A 1 459 ? 12.616 -13.282 9.221 1.00 81.50 459 LEU A C 1
ATOM 3524 O O . LEU A 1 459 ? 11.799 -13.832 8.475 1.00 81.50 459 LEU A O 1
ATOM 3528 N N . VAL A 1 460 ? 12.928 -11.985 9.106 1.00 86.88 460 VAL A N 1
ATOM 3529 C CA . VAL A 1 460 ? 12.286 -11.118 8.103 1.00 86.88 460 VAL A CA 1
ATOM 3530 C C . VAL A 1 460 ? 12.701 -11.547 6.699 1.00 86.88 460 VAL A C 1
ATOM 3532 O O . VAL A 1 460 ? 13.887 -11.660 6.395 1.00 86.88 460 VAL A O 1
ATOM 3535 N N . ARG A 1 461 ? 11.700 -11.792 5.848 1.00 90.38 461 ARG A N 1
ATOM 3536 C CA . ARG A 1 461 ? 11.864 -12.261 4.465 1.00 90.38 461 ARG A CA 1
ATOM 3537 C C . ARG A 1 461 ? 11.465 -11.217 3.436 1.00 90.38 461 ARG A C 1
ATOM 3539 O O . ARG A 1 461 ? 12.036 -11.217 2.353 1.00 90.38 461 ARG A O 1
ATOM 3546 N N . ASN A 1 462 ? 10.491 -10.366 3.751 1.00 93.62 462 ASN A N 1
ATOM 3547 C CA . ASN A 1 462 ? 9.920 -9.414 2.804 1.00 93.62 462 ASN A CA 1
ATOM 3548 C C . ASN A 1 462 ? 9.815 -8.038 3.444 1.00 93.62 462 ASN A C 1
ATOM 3550 O O . ASN A 1 462 ? 9.211 -7.904 4.512 1.00 93.62 462 ASN A O 1
ATOM 3554 N N . ILE A 1 463 ? 10.381 -7.041 2.773 1.00 91.38 463 ILE A N 1
ATOM 3555 C CA . ILE A 1 463 ? 10.331 -5.643 3.191 1.00 91.38 463 ILE A CA 1
ATOM 3556 C C . ILE A 1 463 ? 9.846 -4.808 2.013 1.00 91.38 463 ILE A C 1
ATOM 3558 O O . ILE A 1 463 ? 10.416 -4.887 0.926 1.00 91.38 463 ILE A O 1
ATOM 3562 N N . THR A 1 464 ? 8.812 -4.004 2.243 1.00 95.38 464 THR A N 1
ATOM 3563 C CA . THR A 1 464 ? 8.338 -2.974 1.313 1.00 95.38 464 THR A CA 1
ATOM 3564 C C . THR A 1 464 ? 8.343 -1.621 2.011 1.00 95.38 464 THR A C 1
ATOM 3566 O O . THR A 1 464 ? 7.704 -1.457 3.049 1.00 95.38 464 THR A O 1
ATOM 3569 N N . LEU A 1 465 ? 9.070 -0.660 1.448 1.00 93.44 465 LEU A N 1
ATOM 3570 C CA . LEU A 1 465 ? 9.123 0.725 1.909 1.00 93.44 465 LEU A CA 1
ATOM 3571 C C . LEU A 1 465 ? 8.648 1.636 0.775 1.00 93.44 465 LEU A C 1
ATOM 3573 O O . LEU A 1 465 ? 9.282 1.659 -0.276 1.00 93.44 465 LEU A O 1
ATOM 3577 N N . ASP A 1 466 ? 7.565 2.385 0.971 1.00 95.81 466 ASP A N 1
ATOM 3578 C CA . ASP A 1 466 ? 6.979 3.256 -0.062 1.00 95.81 466 ASP A CA 1
ATOM 3579 C C . ASP A 1 466 ? 6.768 4.683 0.460 1.00 95.81 466 ASP A C 1
ATOM 3581 O O . ASP A 1 466 ? 6.122 4.907 1.476 1.00 95.81 466 ASP A O 1
ATOM 3585 N N . ASN A 1 467 ? 7.321 5.686 -0.213 1.00 94.50 467 ASN A N 1
ATOM 3586 C CA . ASN A 1 467 ? 7.219 7.094 0.166 1.00 94.50 467 ASN A CA 1
ATOM 3587 C C . ASN A 1 467 ? 7.598 7.370 1.642 1.00 94.50 467 ASN A C 1
ATOM 3589 O O . ASN A 1 467 ? 7.002 8.214 2.314 1.00 94.50 467 ASN A O 1
ATOM 3593 N N . VAL A 1 468 ? 8.565 6.617 2.174 1.00 90.50 468 VAL A N 1
ATOM 3594 C CA . VAL A 1 468 ? 9.079 6.802 3.538 1.00 90.50 468 VAL A CA 1
ATOM 3595 C C . VAL A 1 468 ? 10.048 7.983 3.607 1.00 90.50 468 VAL A C 1
ATOM 3597 O O . VAL A 1 468 ? 10.711 8.325 2.627 1.00 90.50 468 VAL A O 1
ATOM 3600 N N . ARG A 1 469 ? 10.163 8.598 4.785 1.00 88.38 469 ARG A N 1
ATOM 3601 C CA . ARG A 1 469 ? 11.111 9.686 5.066 1.00 88.38 469 ARG A CA 1
ATOM 3602 C C . ARG A 1 469 ? 12.156 9.213 6.069 1.00 88.38 469 ARG A C 1
ATOM 3604 O O . ARG A 1 469 ? 11.787 8.795 7.159 1.00 88.38 469 ARG A O 1
ATOM 3611 N N . ALA A 1 470 ? 13.434 9.324 5.724 1.00 85.31 470 ALA A N 1
ATOM 3612 C CA . ALA A 1 470 ? 14.560 9.034 6.611 1.00 85.31 470 ALA A CA 1
ATOM 3613 C C . ALA A 1 470 ? 15.508 10.240 6.648 1.00 85.31 470 ALA A C 1
ATOM 3615 O O . ALA A 1 470 ? 15.702 10.900 5.627 1.00 85.31 470 ALA A O 1
ATOM 3616 N N . SER A 1 471 ? 16.086 10.540 7.812 1.00 81.19 471 SER A N 1
ATOM 3617 C CA . SER A 1 471 ? 17.033 11.655 7.984 1.00 81.19 471 SER A CA 1
ATOM 3618 C C . SER A 1 471 ? 18.458 11.344 7.516 1.00 81.19 471 SER A C 1
ATOM 3620 O O . SER A 1 471 ? 19.243 12.270 7.341 1.00 81.19 471 SER A O 1
ATOM 3622 N N . ASP A 1 472 ? 18.792 10.068 7.320 1.00 83.50 472 ASP A N 1
ATOM 3623 C CA . ASP A 1 472 ? 20.111 9.592 6.890 1.00 83.50 472 ASP A CA 1
ATOM 3624 C C . ASP A 1 472 ? 19.966 8.301 6.056 1.00 83.50 472 ASP A C 1
ATOM 3626 O O . ASP A 1 472 ? 18.856 7.864 5.739 1.00 83.50 472 ASP A O 1
ATOM 3630 N N . THR A 1 473 ? 21.095 7.695 5.700 1.00 83.81 473 THR A N 1
ATOM 3631 C CA . THR A 1 473 ? 21.203 6.458 4.932 1.00 83.81 473 THR A CA 1
ATOM 3632 C C . THR A 1 473 ? 20.678 5.263 5.720 1.00 83.81 473 THR A C 1
ATOM 3634 O O . THR A 1 473 ? 21.237 4.878 6.747 1.00 83.81 473 THR A O 1
ATOM 3637 N N . LEU A 1 474 ? 19.652 4.607 5.182 1.00 84.00 474 LEU A N 1
ATOM 3638 C CA . LEU A 1 474 ? 19.092 3.396 5.761 1.00 84.00 474 LEU A CA 1
ATOM 3639 C C . LEU A 1 474 ? 20.009 2.195 5.486 1.00 84.00 474 LEU A C 1
ATOM 3641 O O . LEU A 1 474 ? 20.286 1.861 4.331 1.00 84.00 474 LEU A O 1
ATOM 3645 N N . ASN A 1 475 ? 20.456 1.526 6.548 1.00 78.81 475 ASN A N 1
ATOM 3646 C CA . ASN A 1 475 ? 21.302 0.336 6.469 1.00 78.81 475 ASN A CA 1
ATOM 3647 C C . ASN A 1 475 ? 20.489 -0.928 6.764 1.00 78.81 475 ASN A C 1
ATOM 3649 O O . ASN A 1 475 ? 19.844 -1.028 7.804 1.00 78.81 475 ASN A O 1
ATOM 3653 N N . PHE A 1 476 ? 20.563 -1.922 5.881 1.00 75.25 476 PHE A N 1
ATOM 3654 C CA . PHE A 1 476 ? 19.893 -3.212 6.074 1.00 75.25 476 PHE A CA 1
ATOM 3655 C C . PHE A 1 476 ? 20.854 -4.252 6.681 1.00 75.25 476 PHE A C 1
ATOM 3657 O O . PHE A 1 476 ? 22.041 -4.254 6.373 1.00 75.25 476 PHE A O 1
ATOM 3664 N N . SER A 1 477 ? 20.368 -5.164 7.532 1.00 73.25 477 SER A N 1
ATOM 3665 C CA . SER A 1 477 ? 21.172 -6.274 8.084 1.00 73.25 477 SER A CA 1
ATOM 3666 C C . SER A 1 477 ? 20.315 -7.509 8.388 1.00 73.25 477 SER A C 1
ATOM 3668 O O . SER A 1 477 ? 20.201 -7.932 9.532 1.00 73.25 477 SER A O 1
ATOM 3670 N N . MET A 1 478 ? 19.707 -8.110 7.361 1.00 78.38 478 MET A N 1
ATOM 3671 C CA . MET A 1 478 ? 18.806 -9.259 7.528 1.00 78.38 478 MET A CA 1
ATOM 3672 C C . MET A 1 478 ? 19.295 -10.477 6.726 1.00 78.38 478 MET A C 1
ATOM 3674 O O . MET A 1 478 ? 19.100 -10.534 5.510 1.00 78.38 478 MET A O 1
ATOM 3678 N N . PRO A 1 479 ? 19.886 -11.503 7.365 1.00 78.44 479 PRO A N 1
ATOM 3679 C CA . PRO A 1 479 ? 20.463 -12.641 6.643 1.00 78.44 479 PRO A CA 1
ATOM 3680 C C . PRO A 1 479 ? 19.415 -13.533 5.953 1.00 78.44 479 PRO A C 1
ATOM 3682 O O . PRO A 1 479 ? 19.770 -14.320 5.079 1.00 78.44 479 PRO A O 1
ATOM 3685 N N . LYS A 1 480 ? 18.136 -13.436 6.341 1.00 85.25 480 LYS A N 1
ATOM 3686 C CA . LYS A 1 480 ? 17.011 -14.202 5.770 1.00 85.25 480 LYS A CA 1
ATOM 3687 C C . LYS A 1 480 ? 16.139 -13.404 4.797 1.00 85.25 480 LYS A C 1
ATOM 3689 O O . LYS A 1 480 ? 15.105 -13.911 4.366 1.00 85.25 480 LYS A O 1
ATOM 3694 N N . LEU A 1 481 ? 16.536 -12.178 4.459 1.00 87.19 481 LEU A N 1
ATOM 3695 C CA . LEU A 1 481 ? 15.788 -11.344 3.525 1.00 87.19 481 LEU A CA 1
ATOM 3696 C C . LEU A 1 481 ? 15.776 -11.988 2.142 1.00 87.19 481 LEU A C 1
ATOM 3698 O O . LEU A 1 481 ? 16.831 -12.339 1.625 1.00 87.19 481 LEU A O 1
ATOM 3702 N N . GLN A 1 482 ? 14.584 -12.126 1.571 1.00 90.62 482 GLN A N 1
ATOM 3703 C CA . GLN A 1 482 ? 14.342 -12.704 0.251 1.00 90.62 482 GLN A CA 1
ATOM 3704 C C . GLN A 1 482 ? 13.938 -11.619 -0.742 1.00 90.62 482 GLN A C 1
ATOM 3706 O O . GLN A 1 482 ? 14.487 -11.571 -1.837 1.00 90.62 482 GLN A O 1
ATOM 3711 N N . ASN A 1 483 ? 13.047 -10.711 -0.341 1.00 92.75 483 ASN A N 1
ATOM 3712 C CA . ASN A 1 483 ? 12.552 -9.643 -1.200 1.00 92.75 483 ASN A CA 1
ATOM 3713 C C . ASN A 1 483 ? 12.676 -8.291 -0.502 1.00 92.75 483 ASN A C 1
ATOM 3715 O O . ASN A 1 483 ? 12.197 -8.114 0.624 1.00 92.75 483 ASN A O 1
ATOM 3719 N N . LEU A 1 484 ? 13.301 -7.341 -1.191 1.00 91.88 484 LEU A N 1
ATOM 3720 C CA . LEU A 1 484 ? 13.405 -5.955 -0.760 1.00 91.88 484 LEU A CA 1
ATOM 3721 C C . LEU A 1 484 ? 12.867 -5.036 -1.852 1.00 91.88 484 LEU A C 1
ATOM 3723 O O . LEU A 1 484 ? 13.439 -4.977 -2.940 1.00 91.88 484 LEU A O 1
ATOM 3727 N N . THR A 1 485 ? 11.817 -4.293 -1.519 1.00 95.31 485 THR A N 1
ATOM 3728 C CA . THR A 1 485 ? 11.239 -3.248 -2.363 1.00 95.31 485 THR A CA 1
ATOM 3729 C C . THR A 1 485 ? 11.332 -1.911 -1.635 1.00 95.31 485 THR A C 1
ATOM 3731 O O . THR A 1 485 ? 10.817 -1.765 -0.528 1.00 95.31 485 THR A O 1
ATOM 3734 N N . VAL A 1 486 ? 11.993 -0.928 -2.243 1.00 94.38 486 VAL A N 1
ATOM 3735 C CA . VAL A 1 486 ? 12.113 0.435 -1.709 1.00 94.38 486 VAL A CA 1
ATOM 3736 C C . VAL A 1 486 ? 11.767 1.428 -2.807 1.00 94.38 486 VAL A C 1
ATOM 3738 O O . VAL A 1 486 ? 12.452 1.485 -3.821 1.00 94.38 486 VAL A O 1
ATOM 3741 N N . LYS A 1 487 ? 10.730 2.232 -2.586 1.00 96.25 487 LYS A N 1
ATOM 3742 C CA . LYS A 1 487 ? 10.306 3.331 -3.450 1.00 96.25 487 LYS A CA 1
ATOM 3743 C C . LYS A 1 487 ? 10.198 4.602 -2.620 1.00 96.25 487 LYS A C 1
ATOM 3745 O O . LYS A 1 487 ? 9.144 4.877 -2.061 1.00 96.25 487 LYS A O 1
ATOM 3750 N N . ALA A 1 488 ? 11.281 5.349 -2.457 1.00 94.12 488 ALA A N 1
ATOM 3751 C CA . ALA A 1 488 ? 11.280 6.519 -1.580 1.00 94.12 488 ALA A CA 1
ATOM 3752 C C . ALA A 1 488 ? 12.500 7.407 -1.805 1.00 94.12 488 ALA A C 1
ATOM 3754 O O . ALA A 1 488 ? 13.592 6.903 -2.037 1.00 94.12 488 ALA A O 1
ATOM 3755 N N . ARG A 1 489 ? 12.349 8.717 -1.577 1.00 93.31 489 ARG A N 1
ATOM 3756 C CA . ARG A 1 489 ? 13.434 9.709 -1.674 1.00 93.31 489 ARG A CA 1
ATOM 3757 C C . ARG A 1 489 ? 14.389 9.676 -0.485 1.00 93.31 489 ARG A C 1
ATOM 3759 O O . ARG A 1 489 ? 14.549 10.665 0.227 1.00 93.31 489 ARG A O 1
ATOM 3766 N N . ILE A 1 490 ? 15.030 8.532 -0.282 1.00 90.69 490 ILE A N 1
ATOM 3767 C CA . ILE A 1 490 ? 15.992 8.275 0.791 1.00 90.69 490 ILE A CA 1
ATOM 3768 C C . ILE A 1 490 ? 17.291 7.701 0.231 1.00 90.69 490 ILE A C 1
ATOM 3770 O O . ILE A 1 490 ? 17.338 7.209 -0.898 1.00 90.69 490 ILE A O 1
ATOM 3774 N N . ALA A 1 491 ? 18.345 7.756 1.040 1.00 90.12 491 ALA A N 1
ATOM 3775 C CA . ALA A 1 491 ? 19.578 7.039 0.767 1.00 90.12 491 ALA A CA 1
ATOM 3776 C C . ALA A 1 491 ? 19.499 5.644 1.394 1.00 90.12 491 ALA A C 1
ATOM 3778 O O . ALA A 1 491 ? 19.037 5.511 2.529 1.00 90.12 491 ALA A O 1
ATOM 3779 N N . ILE A 1 492 ? 19.970 4.611 0.692 1.00 87.56 492 ILE A N 1
ATOM 3780 C CA . ILE A 1 492 ? 20.072 3.261 1.259 1.00 87.56 492 ILE A CA 1
ATOM 3781 C C . ILE A 1 492 ? 21.446 2.634 1.024 1.00 87.56 492 ILE A C 1
ATOM 3783 O O . ILE A 1 492 ? 22.133 2.920 0.041 1.00 87.56 492 ILE A O 1
ATOM 3787 N N . SER A 1 493 ? 21.811 1.717 1.913 1.00 85.00 493 SER A N 1
ATOM 3788 C CA . SER A 1 493 ? 23.036 0.929 1.852 1.00 85.00 493 SER A CA 1
ATOM 3789 C C . SER A 1 493 ? 22.730 -0.527 2.205 1.00 85.00 493 SER A C 1
ATOM 3791 O O . SER A 1 493 ? 22.089 -0.820 3.221 1.00 85.00 493 SER A O 1
ATOM 3793 N N . LEU A 1 494 ? 23.169 -1.452 1.349 1.00 80.00 494 LEU A N 1
ATOM 3794 C CA . LEU A 1 494 ? 23.044 -2.889 1.602 1.00 80.00 494 LEU A CA 1
ATOM 3795 C C . LEU A 1 494 ? 24.330 -3.448 2.229 1.00 80.00 494 LEU A C 1
ATOM 3797 O O . LEU A 1 494 ? 25.431 -3.029 1.868 1.00 80.00 494 LEU A O 1
ATOM 3801 N N . PRO A 1 495 ? 24.224 -4.433 3.135 1.00 77.94 495 PRO A N 1
ATOM 3802 C CA . PRO A 1 495 ? 25.380 -5.075 3.736 1.00 77.94 495 PRO A CA 1
ATOM 3803 C C . PRO A 1 495 ? 26.040 -6.029 2.730 1.00 77.94 495 PRO A C 1
ATOM 3805 O O . PRO A 1 495 ? 25.401 -6.548 1.816 1.00 77.94 495 PRO A O 1
ATOM 3808 N N . ASN A 1 496 ? 27.312 -6.364 2.956 1.00 73.44 496 ASN A N 1
ATOM 3809 C CA . ASN A 1 496 ? 28.065 -7.291 2.095 1.00 73.44 496 ASN A CA 1
ATOM 3810 C C . ASN A 1 496 ? 27.530 -8.746 2.108 1.00 73.44 496 ASN A C 1
ATOM 3812 O O . ASN A 1 496 ? 28.019 -9.590 1.357 1.00 73.44 496 ASN A O 1
ATOM 3816 N N . HIS A 1 497 ? 26.574 -9.088 2.984 1.00 74.38 497 HIS A N 1
ATOM 3817 C CA . HIS A 1 497 ? 26.097 -10.462 3.156 1.00 74.38 497 HIS A CA 1
ATOM 3818 C C . HIS A 1 497 ? 24.565 -10.566 3.222 1.00 74.38 497 HIS A C 1
ATOM 3820 O O . HIS A 1 497 ? 23.969 -10.384 4.278 1.00 74.38 497 HIS A O 1
ATOM 3826 N N . LEU A 1 498 ? 23.946 -10.968 2.103 1.00 78.88 498 LEU A N 1
ATOM 3827 C CA . LEU A 1 498 ? 22.514 -11.289 1.992 1.00 78.88 498 LEU A CA 1
ATOM 3828 C C . LEU A 1 498 ? 22.331 -12.621 1.234 1.00 78.88 498 LEU A C 1
ATOM 3830 O O . LEU A 1 498 ? 22.190 -12.620 0.013 1.00 78.88 498 LEU A O 1
ATOM 3834 N N . PRO A 1 499 ? 22.422 -13.781 1.913 1.00 79.19 499 PRO A N 1
ATOM 3835 C CA . PRO A 1 499 ? 22.490 -15.081 1.242 1.00 79.19 499 PRO A CA 1
ATOM 3836 C C . PRO A 1 499 ? 21.166 -15.560 0.639 1.00 79.19 499 PRO A C 1
ATOM 3838 O O . PRO A 1 499 ? 21.175 -16.393 -0.265 1.00 79.19 499 PRO A O 1
ATOM 3841 N N . GLU A 1 500 ? 20.031 -15.077 1.140 1.00 86.50 500 GLU A N 1
ATOM 3842 C CA . GLU A 1 500 ? 18.702 -15.511 0.693 1.00 86.50 500 GLU A CA 1
ATOM 3843 C C . GLU A 1 500 ? 18.007 -14.504 -0.230 1.00 86.50 500 GLU A C 1
ATOM 3845 O O . GLU A 1 500 ? 16.908 -14.802 -0.690 1.00 86.50 500 GLU A O 1
ATOM 3850 N N . LEU A 1 501 ? 18.636 -13.361 -0.536 1.00 86.94 501 LEU A N 1
ATOM 3851 C CA . LEU A 1 501 ? 18.010 -12.302 -1.327 1.00 86.94 501 LEU A CA 1
ATOM 3852 C C . LEU A 1 501 ? 17.784 -12.773 -2.766 1.00 86.94 501 LEU A C 1
ATOM 3854 O O . LEU A 1 501 ? 18.731 -13.088 -3.476 1.00 86.94 501 LEU A O 1
ATOM 3858 N N . GLN A 1 502 ? 16.526 -12.807 -3.188 1.00 89.50 502 GLN A N 1
ATOM 3859 C CA . GLN A 1 502 ? 16.073 -13.231 -4.510 1.00 89.50 502 GLN A CA 1
ATOM 3860 C C . GLN A 1 502 ? 15.692 -12.047 -5.394 1.00 89.50 502 GLN A C 1
ATOM 3862 O O . GLN A 1 502 ? 16.012 -12.047 -6.587 1.00 89.50 502 GLN A O 1
ATOM 3867 N N . THR A 1 503 ? 15.036 -11.042 -4.814 1.00 90.75 503 THR A N 1
ATOM 3868 C CA . THR A 1 503 ? 14.532 -9.876 -5.540 1.00 90.75 503 THR A CA 1
ATOM 3869 C C . THR A 1 503 ? 14.931 -8.587 -4.836 1.00 90.75 503 THR A C 1
ATOM 3871 O O . THR A 1 503 ? 14.693 -8.410 -3.639 1.00 90.75 503 THR A O 1
ATOM 3874 N N . LEU A 1 504 ? 15.519 -7.675 -5.609 1.00 91.19 504 LEU A N 1
ATOM 3875 C CA . LEU A 1 504 ? 15.862 -6.321 -5.191 1.00 91.19 504 LEU A CA 1
ATOM 3876 C C . LEU A 1 504 ? 15.192 -5.326 -6.143 1.00 91.19 504 LEU A C 1
ATOM 3878 O O . LEU A 1 504 ? 15.503 -5.325 -7.331 1.00 91.19 504 LEU A O 1
ATOM 3882 N N . GLN A 1 505 ? 14.274 -4.509 -5.629 1.00 94.00 505 GLN A N 1
ATOM 3883 C CA . GLN A 1 505 ? 13.536 -3.492 -6.382 1.00 94.00 505 GLN A CA 1
ATOM 3884 C C . GLN A 1 505 ? 13.711 -2.129 -5.719 1.00 94.00 505 GLN A C 1
ATOM 3886 O O . GLN A 1 505 ? 13.267 -1.924 -4.591 1.00 94.00 505 GLN A O 1
ATOM 3891 N N . LEU A 1 506 ? 14.357 -1.199 -6.411 1.00 93.25 506 LEU A N 1
ATOM 3892 C CA . LEU A 1 506 ? 14.729 0.110 -5.885 1.00 93.25 506 LEU A CA 1
ATOM 3893 C C . LEU A 1 506 ? 14.211 1.211 -6.812 1.00 93.25 506 LEU A C 1
ATOM 3895 O O . LEU A 1 506 ? 14.446 1.153 -8.013 1.00 93.25 506 LEU A O 1
ATOM 3899 N N . GLN A 1 507 ? 13.534 2.222 -6.274 1.00 95.50 507 GLN A N 1
ATOM 3900 C CA . GLN A 1 507 ? 12.960 3.312 -7.060 1.00 95.50 507 GLN A CA 1
ATOM 3901 C C . GLN A 1 507 ? 13.035 4.665 -6.330 1.00 95.50 507 GLN A C 1
ATOM 3903 O O . GLN A 1 507 ? 12.757 4.741 -5.134 1.00 95.50 507 GLN A O 1
ATOM 3908 N N . ASP A 1 508 ? 13.342 5.737 -7.069 1.00 94.56 508 ASP A N 1
ATOM 3909 C CA . ASP A 1 508 ? 13.314 7.143 -6.604 1.00 94.56 508 ASP A CA 1
ATOM 3910 C C . ASP A 1 508 ? 14.241 7.414 -5.401 1.00 94.56 508 ASP A C 1
ATOM 3912 O O . ASP A 1 508 ? 13.909 8.202 -4.518 1.00 94.56 508 ASP A O 1
ATOM 3916 N N . LEU A 1 509 ? 15.405 6.752 -5.338 1.00 92.62 509 LEU A N 1
ATOM 3917 C CA . LEU A 1 509 ? 16.353 6.916 -4.228 1.00 92.62 509 LEU A CA 1
ATOM 3918 C C . LEU A 1 509 ? 17.281 8.116 -4.441 1.00 92.62 509 LEU A C 1
ATOM 3920 O O . LEU A 1 509 ? 17.799 8.353 -5.535 1.00 92.62 509 LEU A O 1
ATOM 3924 N N . THR A 1 510 ? 17.602 8.829 -3.359 1.00 91.50 510 THR A N 1
ATOM 3925 C CA . THR A 1 510 ? 18.581 9.930 -3.409 1.00 91.50 510 THR A CA 1
ATOM 3926 C C . THR A 1 510 ? 20.015 9.423 -3.505 1.00 91.50 510 THR A C 1
ATOM 3928 O O . THR A 1 510 ? 20.860 10.076 -4.116 1.00 91.50 510 THR A O 1
ATOM 3931 N N . ALA A 1 511 ? 20.293 8.255 -2.930 1.00 89.31 511 ALA A N 1
ATOM 3932 C CA . ALA A 1 511 ? 21.548 7.547 -3.108 1.00 89.31 511 ALA A CA 1
ATOM 3933 C C . ALA A 1 511 ? 21.366 6.047 -2.871 1.00 89.31 511 ALA A C 1
ATOM 3935 O O . ALA A 1 511 ? 20.598 5.623 -2.007 1.00 89.31 511 ALA A O 1
ATOM 3936 N N . PHE A 1 512 ? 22.130 5.243 -3.596 1.00 87.56 512 PHE A N 1
ATOM 3937 C CA . PHE A 1 512 ? 22.258 3.819 -3.332 1.00 87.56 512 PHE A CA 1
ATOM 3938 C C . PHE A 1 512 ? 23.737 3.460 -3.256 1.00 87.56 512 PHE A C 1
ATOM 3940 O O . PHE A 1 512 ? 24.477 3.624 -4.229 1.00 87.56 512 PHE A O 1
ATOM 3947 N N . ASN A 1 513 ? 24.177 2.994 -2.088 1.00 81.50 513 ASN A N 1
ATOM 3948 C CA . ASN A 1 513 ? 25.507 2.429 -1.918 1.00 81.50 513 ASN A CA 1
ATOM 3949 C C . ASN A 1 513 ? 25.424 0.909 -2.048 1.00 81.50 513 ASN A C 1
ATOM 3951 O O . ASN A 1 513 ? 24.927 0.219 -1.150 1.00 81.50 513 ASN A O 1
ATOM 3955 N N . MET A 1 514 ? 25.897 0.393 -3.179 1.00 74.19 514 MET A N 1
ATOM 3956 C CA . MET A 1 514 ? 25.922 -1.041 -3.419 1.00 74.19 514 MET A CA 1
ATOM 3957 C C . MET A 1 514 ? 27.230 -1.637 -2.866 1.00 74.19 514 MET A C 1
ATOM 3959 O O . MET A 1 514 ? 28.311 -1.092 -3.112 1.00 74.19 514 MET A O 1
ATOM 3963 N N . PRO A 1 515 ? 27.180 -2.752 -2.113 1.00 72.19 515 PRO A N 1
ATOM 3964 C CA . PRO A 1 515 ? 28.377 -3.367 -1.549 1.00 72.19 515 PRO A CA 1
ATOM 3965 C C . PRO A 1 515 ? 29.349 -3.839 -2.642 1.00 72.19 515 PRO A C 1
ATOM 3967 O O . PRO A 1 515 ? 28.941 -4.344 -3.686 1.00 72.19 515 PRO A O 1
ATOM 3970 N N . ARG A 1 516 ? 30.661 -3.727 -2.373 1.00 66.38 516 ARG A N 1
ATOM 3971 C CA . ARG A 1 516 ? 31.748 -4.061 -3.327 1.00 66.38 516 ARG A CA 1
ATOM 3972 C C . ARG A 1 516 ? 31.781 -5.527 -3.770 1.00 66.38 516 ARG A C 1
ATOM 3974 O O . ARG A 1 516 ? 32.430 -5.854 -4.758 1.00 66.38 516 ARG A O 1
ATOM 3981 N N . SER A 1 517 ? 31.169 -6.418 -3.002 1.00 58.94 517 SER A N 1
ATOM 3982 C CA . SER A 1 517 ? 31.033 -7.832 -3.336 1.00 58.94 517 SER A CA 1
ATOM 3983 C C . SER A 1 517 ? 29.763 -8.352 -2.675 1.00 58.94 517 SER A C 1
ATOM 3985 O O . SER A 1 517 ? 29.489 -8.052 -1.509 1.00 58.94 517 SER A O 1
ATOM 3987 N N . LEU A 1 518 ? 29.013 -9.157 -3.423 1.00 62.91 518 LEU A N 1
ATOM 3988 C CA . LEU A 1 518 ? 27.854 -9.912 -2.950 1.00 62.91 518 LEU A CA 1
ATOM 3989 C C . LEU A 1 518 ? 28.160 -11.415 -3.084 1.00 62.91 518 LEU A C 1
ATOM 3991 O O . LEU A 1 518 ? 27.388 -12.156 -3.692 1.00 62.91 518 LEU A O 1
ATOM 3995 N N . PRO A 1 519 ? 29.264 -11.923 -2.502 1.00 50.47 519 PRO A N 1
ATOM 3996 C CA . PRO A 1 519 ? 29.856 -13.209 -2.890 1.00 50.47 519 PRO A CA 1
ATOM 3997 C C . PRO A 1 519 ? 28.978 -14.415 -2.511 1.00 50.47 519 PRO A C 1
ATOM 3999 O O . PRO A 1 519 ? 29.217 -15.550 -2.932 1.00 50.47 519 PRO A O 1
ATOM 4002 N N . LYS A 1 520 ? 27.939 -14.178 -1.697 1.00 54.34 520 LYS A N 1
ATOM 4003 C CA . LYS A 1 520 ? 26.937 -15.164 -1.281 1.00 54.34 520 LYS A CA 1
ATOM 4004 C C . LYS A 1 520 ? 25.505 -14.818 -1.697 1.00 54.34 520 LYS A C 1
ATOM 4006 O O . LYS A 1 520 ? 24.629 -15.627 -1.420 1.00 54.34 520 LYS A O 1
ATOM 4011 N N . ALA A 1 521 ? 25.257 -13.712 -2.401 1.00 57.53 521 ALA A N 1
ATOM 4012 C CA . ALA A 1 521 ? 23.933 -13.396 -2.952 1.00 57.53 521 ALA A CA 1
ATOM 4013 C C . ALA A 1 521 ? 23.691 -14.128 -4.287 1.00 57.53 521 ALA A C 1
ATOM 4015 O O . ALA A 1 521 ? 23.165 -13.577 -5.250 1.00 57.53 521 ALA A O 1
ATOM 4016 N N . ARG A 1 522 ? 24.074 -15.412 -4.349 1.00 63.41 522 ARG A N 1
ATOM 4017 C CA . ARG A 1 522 ? 23.862 -16.287 -5.518 1.00 63.41 522 ARG A CA 1
ATOM 4018 C C . ARG A 1 522 ? 22.384 -16.598 -5.759 1.00 63.41 522 ARG A C 1
ATOM 4020 O O . ARG A 1 522 ? 22.069 -17.394 -6.635 1.00 63.41 522 ARG A O 1
ATOM 4027 N N . SER A 1 523 ? 21.501 -16.062 -4.934 1.00 71.75 523 SER A N 1
ATOM 4028 C CA . SER A 1 523 ? 20.055 -16.215 -4.975 1.00 71.75 523 SER A CA 1
ATOM 4029 C C . SER A 1 523 ? 19.372 -15.091 -5.750 1.00 71.75 523 SER A C 1
ATOM 4031 O O . SER A 1 523 ? 18.239 -15.310 -6.170 1.00 71.75 523 SER A O 1
ATOM 4033 N N . ILE A 1 524 ? 20.033 -13.946 -5.993 1.00 80.12 524 ILE A N 1
ATOM 4034 C CA . ILE A 1 524 ? 19.400 -12.826 -6.698 1.00 80.12 524 ILE A CA 1
ATOM 4035 C C . ILE A 1 524 ? 19.119 -13.255 -8.136 1.00 80.12 524 ILE A C 1
ATOM 4037 O O . ILE A 1 524 ? 20.029 -13.615 -8.882 1.00 80.12 524 ILE A O 1
ATOM 4041 N N . THR A 1 525 ? 17.842 -13.218 -8.501 1.00 82.19 525 THR A N 1
ATOM 4042 C CA . THR A 1 525 ? 17.342 -13.527 -9.847 1.00 82.19 525 THR A CA 1
ATOM 4043 C C . THR A 1 525 ? 16.881 -12.268 -10.569 1.00 82.19 525 THR A C 1
ATOM 4045 O O . THR A 1 525 ? 17.020 -12.185 -11.790 1.00 82.19 525 THR A O 1
ATOM 4048 N N . VAL A 1 526 ? 16.400 -11.275 -9.812 1.00 86.25 526 VAL A N 1
ATOM 4049 C CA . VAL A 1 526 ? 15.895 -9.998 -10.324 1.00 86.25 526 VAL A CA 1
ATOM 4050 C C . VAL A 1 526 ? 16.527 -8.847 -9.549 1.00 86.25 526 VAL A C 1
ATOM 4052 O O . VAL A 1 526 ? 16.375 -8.753 -8.327 1.00 86.25 526 VAL A O 1
ATOM 4055 N N . LEU A 1 527 ? 17.198 -7.958 -10.278 1.00 88.25 527 LEU A N 1
ATOM 4056 C CA . LEU A 1 527 ? 17.665 -6.666 -9.787 1.00 88.25 527 LEU A CA 1
ATOM 4057 C C . LEU A 1 527 ? 17.011 -5.582 -10.636 1.00 88.25 527 LEU A C 1
ATOM 4059 O O . LEU A 1 527 ? 17.265 -5.517 -11.835 1.00 88.25 527 LEU A O 1
ATOM 4063 N N . ASN A 1 528 ? 16.179 -4.753 -10.012 1.00 89.19 528 ASN A N 1
ATOM 4064 C CA . ASN A 1 528 ? 15.573 -3.579 -10.622 1.00 89.19 528 ASN A CA 1
ATOM 4065 C C . ASN A 1 528 ? 15.975 -2.327 -9.826 1.00 89.19 528 ASN A C 1
ATOM 4067 O O . ASN A 1 528 ? 15.771 -2.269 -8.611 1.00 89.19 528 ASN A O 1
ATOM 4071 N N . SER A 1 529 ? 16.546 -1.337 -10.506 1.00 87.94 529 SER A N 1
ATOM 4072 C CA . SER A 1 529 ? 16.806 -0.008 -9.965 1.00 87.94 529 SER A CA 1
ATOM 4073 C C . SER A 1 529 ? 16.360 1.085 -10.935 1.00 87.94 529 SER A C 1
ATOM 4075 O O . SER A 1 529 ? 16.822 1.131 -12.076 1.00 87.94 529 SER A O 1
ATOM 4077 N N . GLN A 1 530 ? 15.511 1.999 -10.473 1.00 91.69 530 GLN A N 1
ATOM 4078 C CA . GLN A 1 530 ? 14.997 3.110 -11.265 1.00 91.69 530 GLN A CA 1
ATOM 4079 C C . GLN A 1 530 ? 15.186 4.457 -10.556 1.00 91.69 530 GLN A C 1
ATOM 4081 O O . GLN A 1 530 ? 14.877 4.577 -9.371 1.00 91.69 530 GLN A O 1
ATOM 4086 N N . GLN A 1 531 ? 15.602 5.497 -11.285 1.00 90.81 531 GLN A N 1
ATOM 4087 C CA . GLN A 1 531 ? 15.664 6.873 -10.759 1.00 90.81 531 GLN A CA 1
ATOM 4088 C C . GLN A 1 531 ? 16.538 7.000 -9.498 1.00 90.81 531 GLN A C 1
ATOM 4090 O O . GLN A 1 531 ? 16.154 7.621 -8.507 1.00 90.81 531 GLN A O 1
ATOM 4095 N N . ILE A 1 532 ? 17.717 6.377 -9.512 1.00 86.81 532 ILE A N 1
ATOM 4096 C CA . ILE A 1 532 ? 18.709 6.494 -8.441 1.00 86.81 532 ILE A CA 1
ATOM 4097 C C . ILE A 1 532 ? 19.621 7.695 -8.728 1.00 86.81 532 ILE A C 1
ATOM 4099 O O . ILE A 1 532 ? 20.451 7.649 -9.637 1.00 86.81 532 ILE A O 1
ATOM 4103 N N . ASN A 1 533 ? 19.512 8.757 -7.923 1.00 85.50 533 ASN A N 1
ATOM 4104 C CA . ASN A 1 533 ? 20.238 10.020 -8.152 1.00 85.50 533 ASN A CA 1
ATOM 4105 C C . ASN A 1 533 ? 21.754 9.922 -7.936 1.00 85.50 533 ASN A C 1
ATOM 4107 O O . ASN A 1 533 ? 22.519 10.710 -8.483 1.00 85.50 533 ASN A O 1
ATOM 4111 N N . ARG A 1 534 ? 22.204 9.002 -7.083 1.00 82.62 534 ARG A N 1
ATOM 4112 C CA . ARG A 1 534 ? 23.627 8.746 -6.858 1.00 82.62 534 ARG A CA 1
ATOM 4113 C C . ARG A 1 534 ? 23.838 7.275 -6.564 1.00 82.62 534 ARG A C 1
ATOM 4115 O O . ARG A 1 534 ? 23.696 6.840 -5.420 1.00 82.62 534 ARG A O 1
ATOM 4122 N N . LEU A 1 535 ? 24.199 6.512 -7.583 1.00 78.00 535 LEU A N 1
ATOM 4123 C CA . LEU A 1 535 ? 24.710 5.166 -7.389 1.00 78.00 535 LEU A CA 1
ATOM 4124 C C . LEU A 1 535 ? 26.204 5.263 -7.064 1.00 78.00 535 LEU A C 1
ATOM 4126 O O . LEU A 1 535 ? 26.957 5.960 -7.738 1.00 78.00 535 LEU A O 1
ATOM 4130 N N . SER A 1 536 ? 26.631 4.634 -5.974 1.00 68.56 536 SER A N 1
ATOM 4131 C CA . SER A 1 536 ? 28.038 4.607 -5.570 1.00 68.56 536 SER A CA 1
ATOM 4132 C C . SER A 1 536 ? 28.444 3.210 -5.113 1.00 68.56 536 SER A C 1
ATOM 4134 O O . SER A 1 536 ? 27.619 2.451 -4.607 1.00 68.56 536 SER A O 1
ATOM 4136 N N . GLY A 1 537 ? 29.716 2.873 -5.320 1.00 60.88 537 GLY A N 1
ATOM 4137 C CA . GLY A 1 537 ? 30.242 1.523 -5.116 1.00 60.88 537 GLY A CA 1
ATOM 4138 C C . GLY A 1 537 ? 30.629 0.861 -6.439 1.00 60.88 537 GLY A C 1
ATOM 4139 O O . GLY A 1 537 ? 29.939 0.993 -7.442 1.00 60.88 537 GLY A O 1
ATOM 4140 N N . ALA A 1 538 ? 31.764 0.160 -6.444 1.00 55.25 538 ALA A N 1
ATOM 4141 C CA . ALA A 1 538 ? 32.186 -0.653 -7.579 1.00 55.25 538 ALA A CA 1
ATOM 4142 C C . ALA A 1 538 ? 31.386 -1.959 -7.543 1.00 55.25 538 ALA A C 1
ATOM 4144 O O . ALA A 1 538 ? 31.725 -2.865 -6.775 1.00 55.25 538 ALA A O 1
ATOM 4145 N N . VAL A 1 539 ? 30.294 -2.033 -8.301 1.00 57.72 539 VAL A N 1
ATOM 4146 C CA . VAL A 1 539 ? 29.520 -3.270 -8.401 1.00 57.72 539 VAL A CA 1
ATOM 4147 C C . VAL A 1 539 ? 30.360 -4.301 -9.138 1.00 57.72 539 VAL A C 1
ATOM 4149 O O . VAL A 1 539 ? 30.721 -4.123 -10.295 1.00 57.72 539 VAL A O 1
ATOM 4152 N N . ARG A 1 540 ? 30.654 -5.414 -8.470 1.00 66.81 540 ARG A N 1
ATOM 4153 C CA . ARG A 1 540 ? 31.185 -6.608 -9.123 1.00 66.81 540 ARG A CA 1
ATOM 4154 C C . ARG A 1 540 ? 30.021 -7.530 -9.452 1.00 66.81 540 ARG A C 1
ATOM 4156 O O . ARG A 1 540 ? 29.663 -8.395 -8.654 1.00 66.81 540 ARG A O 1
ATOM 4163 N N . PHE A 1 541 ? 29.413 -7.330 -10.623 1.00 71.38 541 PHE A N 1
ATOM 4164 C CA . PHE A 1 541 ? 28.297 -8.163 -11.089 1.00 71.38 541 PHE A CA 1
ATOM 4165 C C . PHE A 1 541 ? 28.679 -9.648 -11.217 1.00 71.38 541 PHE A C 1
ATOM 4167 O O . PHE A 1 541 ? 27.799 -10.500 -11.161 1.00 71.38 541 PHE A O 1
ATOM 4174 N N . GLU A 1 542 ? 29.976 -9.976 -11.297 1.00 70.19 542 GLU A N 1
ATOM 4175 C CA . GLU A 1 542 ? 30.497 -11.348 -11.391 1.00 70.19 542 GLU A CA 1
ATOM 4176 C C . GLU A 1 542 ? 29.996 -12.319 -10.307 1.00 70.19 542 GLU A C 1
ATOM 4178 O O . GLU A 1 542 ? 29.931 -13.525 -10.556 1.00 70.19 542 GLU A O 1
ATOM 4183 N N . ASP A 1 543 ? 29.617 -11.820 -9.128 1.00 73.50 543 ASP A N 1
ATOM 4184 C CA . ASP A 1 543 ? 29.126 -12.651 -8.024 1.00 73.50 543 ASP A CA 1
ATOM 4185 C C . ASP A 1 543 ? 27.644 -13.064 -8.193 1.00 73.50 543 ASP A C 1
ATOM 4187 O O . ASP A 1 543 ? 27.197 -14.061 -7.610 1.00 73.50 543 ASP A O 1
ATOM 4191 N N . LEU A 1 544 ? 26.872 -12.356 -9.030 1.00 79.94 544 LEU A N 1
ATOM 4192 C CA . LEU A 1 544 ? 25.419 -12.525 -9.202 1.00 79.94 544 LEU A CA 1
ATOM 4193 C C . LEU A 1 544 ? 25.054 -13.645 -10.190 1.00 79.94 544 LEU A C 1
ATOM 4195 O O . LEU A 1 544 ? 24.151 -13.519 -11.005 1.00 79.94 544 LEU A O 1
ATOM 4199 N N . THR A 1 545 ? 25.736 -14.784 -10.104 1.00 82.62 545 THR A N 1
ATOM 4200 C CA . THR A 1 545 ? 25.652 -15.911 -11.063 1.00 82.62 545 THR A CA 1
ATOM 4201 C C . THR A 1 545 ? 24.256 -16.519 -11.310 1.00 82.62 545 THR A C 1
ATOM 4203 O O . THR A 1 545 ? 24.096 -17.305 -12.248 1.00 82.62 545 THR A O 1
ATOM 4206 N N . SER A 1 546 ? 23.242 -16.195 -10.499 1.00 87.00 546 SER A N 1
ATOM 4207 C CA . SER A 1 546 ? 21.849 -16.616 -10.731 1.00 87.00 546 SER A CA 1
ATOM 4208 C C . SER A 1 546 ? 20.952 -15.551 -11.357 1.00 87.00 546 SER A C 1
ATOM 4210 O O . SER A 1 546 ? 19.773 -15.834 -11.553 1.00 87.00 546 SER A O 1
ATOM 4212 N N . LEU A 1 547 ? 21.482 -14.369 -11.672 1.00 88.06 547 LEU A N 1
ATOM 4213 C CA . LEU A 1 547 ? 20.707 -13.261 -12.213 1.00 88.06 547 LEU A CA 1
ATOM 4214 C C . LEU A 1 547 ? 20.093 -13.644 -13.565 1.00 88.06 547 LEU A C 1
ATOM 4216 O O . LEU A 1 547 ? 20.797 -14.089 -14.473 1.00 88.06 547 LEU A O 1
ATOM 4220 N N . GLU A 1 548 ? 18.778 -13.479 -13.685 1.00 92.69 548 GLU A N 1
ATOM 4221 C CA . GLU A 1 548 ? 18.019 -13.724 -14.917 1.00 92.69 548 GLU A CA 1
ATOM 4222 C C . GLU A 1 548 ? 17.552 -12.410 -15.546 1.00 92.69 548 GLU A C 1
ATOM 4224 O O . GLU A 1 548 ? 17.479 -12.303 -16.771 1.00 92.69 548 GLU A O 1
ATOM 4229 N N . THR A 1 549 ? 17.266 -11.403 -14.716 1.00 93.00 549 THR A N 1
ATOM 4230 C CA . THR A 1 549 ? 16.803 -10.077 -15.138 1.00 93.00 549 THR A CA 1
ATOM 4231 C C . THR A 1 549 ? 17.593 -8.981 -14.426 1.00 93.00 549 THR A C 1
ATOM 4233 O O . THR A 1 549 ? 17.629 -8.937 -13.193 1.00 93.00 549 THR A O 1
ATOM 4236 N N . LEU A 1 550 ? 18.209 -8.098 -15.213 1.00 91.06 550 LEU A N 1
ATOM 4237 C CA . LEU A 1 550 ? 18.904 -6.897 -14.753 1.00 91.06 550 LEU A CA 1
ATOM 4238 C C . LEU A 1 550 ? 18.235 -5.667 -15.368 1.00 91.06 550 LEU A C 1
ATOM 4240 O O . LEU A 1 550 ? 18.329 -5.454 -16.573 1.00 91.06 550 LEU A O 1
ATOM 4244 N N . GLU A 1 551 ? 17.584 -4.855 -14.545 1.00 92.50 551 GLU A N 1
ATOM 4245 C CA . GLU A 1 551 ? 16.953 -3.606 -14.961 1.00 92.50 551 GLU A CA 1
ATOM 4246 C C . GLU A 1 551 ? 17.535 -2.442 -14.166 1.00 92.50 551 GLU A C 1
ATOM 4248 O O . GLU A 1 551 ? 17.407 -2.367 -12.951 1.00 92.50 551 GLU A O 1
ATOM 4253 N N . MET A 1 552 ? 18.183 -1.514 -14.851 1.00 89.44 552 MET A N 1
ATOM 4254 C CA . MET A 1 552 ? 18.742 -0.302 -14.278 1.00 89.44 552 MET A CA 1
ATOM 4255 C C . MET A 1 552 ? 18.327 0.859 -15.177 1.00 89.44 552 MET A C 1
ATOM 4257 O O . MET A 1 552 ? 18.971 1.111 -16.188 1.00 89.44 552 MET A O 1
ATOM 4261 N N . ARG A 1 553 ? 17.229 1.546 -14.847 1.00 92.50 553 ARG A N 1
ATOM 4262 C CA . ARG A 1 553 ? 16.698 2.662 -15.644 1.00 92.50 553 ARG A CA 1
ATOM 4263 C C . ARG A 1 553 ? 16.950 4.011 -14.976 1.00 92.50 553 ARG A C 1
ATOM 4265 O O . ARG A 1 553 ? 16.780 4.132 -13.769 1.00 92.50 553 ARG A O 1
ATOM 4272 N N . ASP A 1 554 ? 17.276 5.035 -15.754 1.00 92.56 554 ASP A N 1
ATOM 4273 C CA . ASP A 1 554 ? 17.295 6.433 -15.298 1.00 92.56 554 ASP A CA 1
ATOM 4274 C C . ASP A 1 554 ? 18.171 6.687 -14.051 1.00 92.56 554 ASP A C 1
ATOM 4276 O O . ASP A 1 554 ? 17.802 7.472 -13.176 1.00 92.56 554 ASP A O 1
ATOM 4280 N N . ASN A 1 555 ? 19.308 5.997 -13.915 1.00 89.19 555 ASN A N 1
ATOM 4281 C CA . ASN A 1 555 ? 20.210 6.155 -12.770 1.00 89.19 555 ASN A CA 1
ATOM 4282 C C . ASN A 1 555 ? 21.401 7.056 -13.112 1.00 89.19 555 ASN A C 1
ATOM 4284 O O . ASN A 1 555 ? 21.798 7.188 -14.266 1.00 89.19 555 ASN A O 1
ATOM 4288 N N . GLN A 1 556 ? 22.015 7.650 -12.088 1.00 84.31 556 GLN A N 1
ATOM 4289 C CA . GLN A 1 556 ? 23.220 8.471 -12.228 1.00 84.31 556 GLN A CA 1
ATOM 4290 C C . GLN A 1 556 ? 24.408 7.850 -11.486 1.00 84.31 556 GLN A C 1
ATOM 4292 O O . GLN A 1 556 ? 24.265 7.334 -10.374 1.00 84.31 556 GLN A O 1
ATOM 4297 N N . GLY A 1 557 ? 25.602 7.952 -12.077 1.00 75.56 557 GLY A N 1
ATOM 4298 C CA . GLY A 1 557 ? 26.853 7.499 -11.456 1.00 75.56 557 GLY A CA 1
ATOM 4299 C C . GLY A 1 557 ? 27.184 6.018 -11.662 1.00 75.56 557 GLY A C 1
ATOM 4300 O O . GLY A 1 557 ? 27.983 5.468 -10.909 1.00 75.56 557 GLY A O 1
ATOM 4301 N N . ILE A 1 558 ? 26.587 5.359 -12.662 1.00 74.56 558 ILE A N 1
ATOM 4302 C CA . ILE A 1 558 ? 27.042 4.033 -13.090 1.00 74.56 558 ILE A CA 1
ATOM 4303 C C . ILE A 1 558 ? 28.190 4.236 -14.084 1.00 74.56 558 ILE A C 1
ATOM 4305 O O . ILE A 1 558 ? 27.976 4.768 -15.169 1.00 74.56 558 ILE A O 1
ATOM 4309 N N . GLU A 1 559 ? 29.409 3.860 -13.700 1.00 65.75 559 GLU A N 1
ATOM 4310 C CA . GLU A 1 559 ? 30.619 4.145 -14.491 1.00 65.75 559 GLU A CA 1
ATOM 4311 C C . GLU A 1 559 ? 31.260 2.895 -15.119 1.00 65.75 559 GLU A C 1
ATOM 4313 O O . GLU A 1 559 ? 32.058 3.040 -16.040 1.00 65.75 559 GLU A O 1
ATOM 4318 N N . ASP A 1 560 ? 30.919 1.677 -14.671 1.00 61.12 560 ASP A N 1
ATOM 4319 C CA . ASP A 1 560 ? 31.588 0.449 -15.129 1.00 61.12 560 ASP A CA 1
ATOM 4320 C C . ASP A 1 560 ? 30.647 -0.778 -15.173 1.00 61.12 560 ASP A C 1
ATOM 4322 O O . ASP A 1 560 ? 30.033 -1.140 -14.167 1.00 61.12 560 ASP A O 1
ATOM 4326 N N . PHE A 1 561 ? 30.553 -1.416 -16.348 1.00 61.19 561 PHE A N 1
ATOM 4327 C CA . PHE A 1 561 ? 29.885 -2.709 -16.599 1.00 61.19 561 PHE A CA 1
ATOM 4328 C C . PHE A 1 561 ? 30.862 -3.821 -16.978 1.00 61.19 561 PHE A C 1
ATOM 4330 O O . PHE A 1 561 ? 30.431 -4.926 -17.330 1.00 61.19 561 PHE A O 1
ATOM 4337 N N . ALA A 1 562 ? 32.170 -3.566 -16.902 1.00 54.09 562 ALA A N 1
ATOM 4338 C CA . ALA A 1 562 ? 33.155 -4.594 -17.145 1.00 54.09 562 ALA A CA 1
ATOM 4339 C C . ALA A 1 562 ? 32.803 -5.812 -16.278 1.00 54.09 562 ALA A C 1
ATOM 4341 O O . ALA A 1 562 ? 32.672 -5.710 -15.057 1.00 54.09 562 ALA A O 1
ATOM 4342 N N . LEU A 1 563 ? 32.693 -6.979 -16.925 1.00 54.91 563 LEU A N 1
ATOM 4343 C CA . LEU A 1 563 ? 32.552 -8.309 -16.313 1.00 54.91 563 LEU A CA 1
ATOM 4344 C C . LEU A 1 563 ? 31.121 -8.893 -16.152 1.00 54.91 563 LEU A C 1
ATOM 4346 O O . LEU A 1 563 ? 30.921 -9.769 -15.305 1.00 54.91 563 LEU A O 1
ATOM 4350 N N . LEU A 1 564 ? 30.159 -8.551 -17.025 1.00 64.06 564 LEU A N 1
ATOM 4351 C CA . LEU A 1 564 ? 28.924 -9.348 -17.220 1.00 64.06 564 LEU A CA 1
ATOM 4352 C C . LEU A 1 564 ? 29.095 -10.799 -17.776 1.00 64.06 564 LEU A C 1
ATOM 4354 O O . LEU A 1 564 ? 28.196 -11.597 -17.496 1.00 64.06 564 LEU A O 1
ATOM 4358 N N . PRO A 1 565 ? 30.187 -11.244 -18.456 1.00 63.06 565 PRO A N 1
ATOM 4359 C CA . PRO A 1 565 ? 30.242 -12.564 -19.121 1.00 63.06 565 PRO A CA 1
ATOM 4360 C C . PRO A 1 565 ? 30.036 -13.794 -18.222 1.00 63.06 565 PRO A C 1
ATOM 4362 O O . PRO A 1 565 ? 29.786 -14.896 -18.698 1.00 63.06 565 PRO A O 1
ATOM 4365 N N . LYS A 1 566 ? 30.142 -13.648 -16.895 1.00 72.94 566 LYS A N 1
ATOM 4366 C CA . LYS A 1 566 ? 29.923 -14.748 -15.937 1.00 72.94 566 LYS A CA 1
ATOM 4367 C C . LYS A 1 566 ? 28.435 -15.010 -15.644 1.00 72.94 566 LYS A C 1
ATOM 4369 O O . LYS A 1 566 ? 28.107 -15.979 -14.955 1.00 72.94 566 LYS A O 1
ATOM 4374 N N . LEU A 1 567 ? 27.525 -14.179 -16.156 1.00 84.00 567 LEU A N 1
ATOM 4375 C CA . LEU A 1 567 ? 26.088 -14.227 -15.875 1.00 84.00 567 LEU A CA 1
ATOM 4376 C C . LEU A 1 567 ? 25.324 -15.145 -16.843 1.00 84.00 567 LEU A C 1
ATOM 4378 O O . LEU A 1 567 ? 24.396 -14.739 -17.535 1.00 84.00 567 LEU A O 1
ATOM 4382 N N . MET A 1 568 ? 25.667 -16.435 -16.844 1.00 86.44 568 MET A N 1
ATOM 4383 C CA . MET A 1 568 ? 25.169 -17.445 -17.801 1.00 86.44 568 MET A CA 1
ATOM 4384 C C . MET A 1 568 ? 23.649 -17.717 -17.764 1.00 86.44 568 MET A C 1
ATOM 4386 O O . MET A 1 568 ? 23.135 -18.509 -18.563 1.00 86.44 568 MET A O 1
ATOM 4390 N N . LYS A 1 569 ? 22.920 -17.135 -16.803 1.00 90.75 569 LYS A N 1
ATOM 4391 C CA . LYS A 1 569 ? 21.457 -17.243 -16.684 1.00 90.75 569 LYS A CA 1
ATOM 4392 C C . LYS A 1 569 ? 20.703 -16.002 -17.164 1.00 90.75 569 LYS A C 1
ATOM 4394 O O . LYS A 1 569 ? 19.481 -16.077 -17.254 1.00 90.75 569 LYS A O 1
ATOM 4399 N N . LEU A 1 570 ? 21.404 -14.917 -17.483 1.00 91.25 570 LEU A N 1
ATOM 4400 C CA . LEU A 1 570 ? 20.809 -13.633 -17.829 1.00 91.25 570 LEU A CA 1
ATOM 4401 C C . LEU A 1 570 ? 19.993 -13.747 -19.124 1.00 91.25 570 LEU A C 1
ATOM 4403 O O . LEU A 1 570 ? 20.471 -14.307 -20.109 1.00 91.25 570 LEU A O 1
ATOM 4407 N N . ARG A 1 571 ? 18.752 -13.254 -19.096 1.00 94.75 571 ARG A N 1
ATOM 4408 C CA . ARG A 1 571 ? 17.786 -13.300 -20.209 1.00 94.75 571 ARG A CA 1
ATOM 4409 C C . ARG A 1 571 ? 17.374 -11.918 -20.682 1.00 94.75 571 ARG A C 1
ATOM 4411 O O . ARG A 1 571 ? 17.197 -11.719 -21.877 1.00 94.75 571 ARG A O 1
ATOM 4418 N N . SER A 1 572 ? 17.227 -10.984 -19.748 1.00 95.19 572 SER A N 1
ATOM 4419 C CA . SER A 1 572 ? 16.800 -9.617 -20.026 1.00 95.19 572 SER A CA 1
ATOM 4420 C C . SER A 1 572 ? 17.736 -8.634 -19.339 1.00 95.19 572 SER A C 1
ATOM 4422 O O . SER A 1 572 ? 17.929 -8.709 -18.121 1.00 95.19 572 SER A O 1
ATOM 4424 N N . VAL A 1 573 ? 18.297 -7.714 -20.120 1.00 92.62 573 VAL A N 1
ATOM 4425 C CA . VAL A 1 573 ? 19.106 -6.596 -19.635 1.00 92.62 573 VAL A CA 1
ATOM 4426 C C . VAL A 1 573 ? 18.496 -5.295 -20.121 1.00 92.62 573 VAL A C 1
ATOM 4428 O O . VAL A 1 573 ? 18.261 -5.116 -21.310 1.00 92.62 573 VAL A O 1
ATOM 4431 N N . ILE A 1 574 ? 18.248 -4.385 -19.191 1.00 94.12 574 ILE A N 1
ATOM 4432 C CA . ILE A 1 574 ? 17.665 -3.080 -19.460 1.00 94.12 574 ILE A CA 1
ATOM 4433 C C . ILE A 1 574 ? 18.496 -2.032 -18.737 1.00 94.12 574 ILE A C 1
ATOM 4435 O O . ILE A 1 574 ? 18.567 -2.036 -17.516 1.00 94.12 574 ILE A O 1
ATOM 4439 N N . LEU A 1 575 ? 19.096 -1.125 -19.490 1.00 91.69 575 LEU A N 1
ATOM 4440 C CA . LEU A 1 575 ? 20.074 -0.139 -19.050 1.00 91.69 575 LEU A CA 1
ATOM 4441 C C . LEU A 1 575 ? 19.738 1.257 -19.594 1.00 91.69 575 LEU A C 1
ATOM 4443 O O . LEU A 1 575 ? 20.633 2.072 -19.839 1.00 91.69 575 LEU A O 1
ATOM 4447 N N . SER A 1 576 ? 18.455 1.542 -19.814 1.00 94.44 576 SER A N 1
ATOM 4448 C CA . SER A 1 576 ? 18.026 2.787 -20.444 1.00 94.44 576 SER A CA 1
ATOM 4449 C C . SER A 1 576 ? 18.250 4.016 -19.556 1.00 94.44 576 SER A C 1
ATOM 4451 O O . SER A 1 576 ? 18.002 3.947 -18.354 1.00 94.44 576 SER A O 1
ATOM 4453 N N . GLY A 1 577 ? 18.615 5.167 -20.119 1.00 93.06 577 GLY A N 1
ATOM 4454 C CA . GLY A 1 577 ? 18.564 6.436 -19.372 1.00 93.06 577 GLY A CA 1
ATOM 4455 C C . GLY A 1 577 ? 19.716 6.681 -18.389 1.00 93.06 577 GLY A C 1
ATOM 4456 O O . GLY A 1 577 ? 19.569 7.497 -17.486 1.00 93.06 577 GLY A O 1
ATOM 4457 N N . ASN A 1 578 ? 20.856 5.995 -18.517 1.00 89.38 578 ASN A N 1
ATOM 4458 C CA . ASN A 1 578 ? 21.962 6.095 -17.546 1.00 89.38 578 ASN A CA 1
ATOM 4459 C C . ASN A 1 578 ? 23.149 6.955 -18.020 1.00 89.38 578 ASN A C 1
ATOM 4461 O O . ASN A 1 578 ? 24.102 7.170 -17.274 1.00 89.38 578 ASN A O 1
ATOM 4465 N N . GLY A 1 579 ? 23.116 7.451 -19.259 1.00 89.50 579 GLY A N 1
ATOM 4466 C CA . GLY A 1 579 ? 24.165 8.308 -19.815 1.00 89.50 579 GLY A CA 1
ATOM 4467 C C . GLY A 1 579 ? 25.451 7.582 -20.225 1.00 89.50 579 GLY A C 1
ATOM 4468 O O . GLY A 1 579 ? 26.498 8.226 -20.302 1.00 89.50 579 GLY A O 1
ATOM 4469 N N . PHE A 1 580 ? 25.400 6.274 -20.505 1.00 87.38 580 PHE A N 1
ATOM 4470 C CA . PHE A 1 580 ? 26.579 5.521 -20.954 1.00 87.38 580 PHE A CA 1
ATOM 4471 C C . PHE A 1 580 ? 27.120 6.045 -22.279 1.00 87.38 580 PHE A C 1
ATOM 4473 O O . PHE A 1 580 ? 26.363 6.190 -23.231 1.00 87.38 580 PHE A O 1
ATOM 4480 N N . ARG A 1 581 ? 28.435 6.273 -22.351 1.00 88.81 581 ARG A N 1
ATOM 4481 C CA . ARG A 1 581 ? 29.141 6.611 -23.603 1.00 88.81 581 ARG A CA 1
ATOM 4482 C C . ARG A 1 581 ? 29.740 5.398 -24.301 1.00 88.81 581 ARG A C 1
ATOM 4484 O O . ARG A 1 581 ? 29.862 5.373 -25.519 1.00 88.81 581 ARG A O 1
ATOM 4491 N N . SER A 1 582 ? 30.076 4.388 -23.514 1.00 84.62 582 SER A N 1
ATOM 4492 C CA . SER A 1 582 ? 30.500 3.071 -23.961 1.00 84.62 582 SER A CA 1
ATOM 4493 C C . SER A 1 582 ? 29.915 2.036 -23.015 1.00 84.62 582 SER A C 1
ATOM 4495 O O . SER A 1 582 ? 29.702 2.312 -21.831 1.00 84.62 582 SER A O 1
ATOM 4497 N N . ILE A 1 583 ? 29.665 0.844 -23.534 1.00 80.56 583 ILE A N 1
ATOM 4498 C CA . ILE A 1 583 ? 29.276 -0.305 -22.733 1.00 80.56 583 ILE A CA 1
ATOM 4499 C C . ILE A 1 583 ? 30.008 -1.527 -23.276 1.00 80.56 583 ILE A C 1
ATOM 4501 O O . ILE A 1 583 ? 30.060 -1.719 -24.482 1.00 80.56 583 ILE A O 1
ATOM 4505 N N . ASP A 1 584 ? 30.588 -2.324 -22.387 1.00 75.50 584 ASP A N 1
ATOM 4506 C CA . ASP A 1 584 ? 31.318 -3.552 -22.703 1.00 75.50 584 ASP A CA 1
ATOM 4507 C C . ASP A 1 584 ? 30.841 -4.665 -21.758 1.00 75.50 584 ASP A C 1
ATOM 4509 O O . ASP A 1 584 ? 30.190 -4.398 -20.747 1.00 75.50 584 ASP A O 1
ATOM 4513 N N . GLY A 1 585 ? 31.174 -5.924 -22.053 1.00 73.50 585 GLY A N 1
ATOM 4514 C CA . GLY A 1 585 ? 30.886 -7.053 -21.161 1.00 73.50 585 GLY A CA 1
ATOM 4515 C C . GLY A 1 585 ? 29.737 -7.956 -21.608 1.00 73.50 585 GLY A C 1
ATOM 4516 O O . GLY A 1 585 ? 29.487 -8.963 -20.954 1.00 73.50 585 GLY A O 1
ATOM 4517 N N . PHE A 1 586 ? 29.060 -7.662 -22.719 1.00 75.25 586 PHE A N 1
ATOM 4518 C CA . PHE A 1 586 ? 28.003 -8.533 -23.256 1.00 75.25 586 PHE A CA 1
ATOM 4519 C C . PHE A 1 586 ? 28.522 -9.798 -23.951 1.00 75.25 586 PHE A C 1
ATOM 4521 O O . PHE A 1 586 ? 27.719 -10.564 -24.478 1.00 75.25 586 PHE A O 1
ATOM 4528 N N . GLN A 1 587 ? 29.835 -10.043 -23.945 1.00 74.31 587 GLN A N 1
ATOM 4529 C CA . GLN A 1 587 ? 30.398 -11.235 -24.567 1.00 74.31 587 GLN A CA 1
ATOM 4530 C C . GLN A 1 587 ? 29.891 -12.506 -23.874 1.00 74.31 587 GLN A C 1
ATOM 4532 O O . GLN A 1 587 ? 29.851 -12.587 -22.642 1.00 74.31 587 GLN A O 1
ATOM 4537 N N . SER A 1 588 ? 29.557 -13.521 -24.671 1.00 77.94 588 SER A N 1
ATOM 4538 C CA . SER A 1 588 ? 29.265 -14.876 -24.187 1.00 77.94 588 SER A CA 1
ATOM 4539 C C . SER A 1 588 ? 28.090 -14.974 -23.195 1.00 77.94 588 SER A C 1
ATOM 4541 O O . SER A 1 588 ? 28.159 -15.725 -22.218 1.00 77.94 588 SER A O 1
ATOM 4543 N N . LEU A 1 589 ? 26.984 -14.261 -23.444 1.00 86.56 589 LEU A N 1
ATOM 4544 C CA . LEU A 1 589 ? 25.727 -14.405 -22.690 1.00 86.56 589 LEU A CA 1
ATOM 4545 C C . LEU A 1 589 ? 24.735 -15.309 -23.453 1.00 86.56 589 LEU A C 1
ATOM 4547 O O . LEU A 1 589 ? 23.842 -14.817 -24.145 1.00 86.56 589 LEU A O 1
ATOM 4551 N N . PRO A 1 590 ? 24.812 -16.649 -23.316 1.00 88.00 590 PRO A N 1
ATOM 4552 C CA . PRO A 1 590 ? 24.135 -17.580 -24.226 1.00 88.00 590 PRO A CA 1
ATOM 4553 C C . PRO A 1 590 ? 22.605 -17.563 -24.135 1.00 88.00 590 PRO A C 1
ATOM 4555 O O . PRO A 1 590 ? 21.932 -18.106 -25.010 1.00 88.00 590 PRO A O 1
ATOM 4558 N N . LYS A 1 591 ? 22.046 -17.008 -23.055 1.00 92.31 591 LYS A N 1
ATOM 4559 C CA . LYS A 1 591 ? 20.602 -16.975 -22.788 1.00 92.31 591 LYS A CA 1
ATOM 4560 C C . LYS A 1 591 ? 19.986 -15.587 -22.916 1.00 92.31 591 LYS A C 1
ATOM 4562 O O . LYS A 1 591 ? 18.777 -15.484 -22.707 1.00 92.31 591 LYS A O 1
ATOM 4567 N N . LEU A 1 592 ? 20.782 -14.561 -23.223 1.00 92.69 592 LEU A N 1
ATOM 4568 C CA . LEU A 1 592 ? 20.281 -13.201 -23.365 1.00 92.69 592 LEU A CA 1
ATOM 4569 C C . LEU A 1 592 ? 19.364 -13.150 -24.586 1.00 92.69 592 LEU A C 1
ATOM 4571 O O . LEU A 1 592 ? 19.803 -13.464 -25.687 1.00 92.69 592 LEU A O 1
ATOM 4575 N N . THR A 1 593 ? 18.101 -12.796 -24.369 1.00 95.62 593 THR A N 1
ATOM 4576 C CA . THR A 1 593 ? 17.109 -12.609 -25.433 1.00 95.62 593 THR A CA 1
ATOM 4577 C C . THR A 1 593 ? 16.840 -11.123 -25.639 1.00 95.62 593 THR A C 1
ATOM 4579 O O . THR A 1 593 ? 16.836 -10.650 -26.767 1.00 95.62 593 THR A O 1
ATOM 4582 N N . ARG A 1 594 ? 16.741 -10.350 -24.552 1.00 96.44 594 ARG A N 1
ATOM 4583 C CA . ARG A 1 594 ? 16.352 -8.939 -24.597 1.00 96.44 594 ARG A CA 1
ATOM 4584 C C . ARG A 1 594 ? 17.445 -8.014 -24.076 1.00 96.44 594 ARG A C 1
ATOM 4586 O O . ARG A 1 594 ? 17.908 -8.192 -22.947 1.00 96.44 594 ARG A O 1
ATOM 4593 N N . LEU A 1 595 ? 17.794 -7.000 -24.865 1.00 94.62 595 LEU A N 1
ATOM 4594 C CA . LEU A 1 595 ? 18.725 -5.937 -24.495 1.00 94.62 595 LEU A CA 1
ATOM 4595 C C . LEU A 1 595 ? 18.130 -4.556 -24.808 1.00 94.62 595 LEU A C 1
ATOM 4597 O O . LEU A 1 595 ? 17.886 -4.224 -25.961 1.00 94.62 595 LEU A O 1
ATOM 4601 N N . ASP A 1 596 ? 17.924 -3.736 -23.782 1.00 96.38 596 ASP A N 1
ATOM 4602 C CA . ASP A 1 596 ? 17.507 -2.334 -23.901 1.00 96.38 596 ASP A CA 1
ATOM 4603 C C . ASP A 1 596 ? 18.638 -1.442 -23.377 1.00 96.38 596 ASP A C 1
ATOM 4605 O O . ASP A 1 596 ? 18.936 -1.435 -22.187 1.00 96.38 596 ASP A O 1
ATOM 4609 N N . ILE A 1 597 ? 19.290 -0.710 -24.272 1.00 94.12 597 ILE A N 1
ATOM 4610 C CA . ILE A 1 597 ? 20.353 0.272 -24.004 1.00 94.12 597 ILE A CA 1
ATOM 4611 C C . ILE A 1 597 ? 19.936 1.669 -24.489 1.00 94.12 597 ILE A C 1
ATOM 4613 O O . ILE A 1 597 ? 20.783 2.532 -24.741 1.00 94.12 597 ILE A O 1
ATOM 4617 N N . SER A 1 598 ? 18.629 1.901 -24.623 1.00 97.31 598 SER A N 1
ATOM 4618 C CA . SER A 1 598 ? 18.061 3.142 -25.147 1.00 97.31 598 SER A CA 1
ATOM 4619 C C . SER A 1 598 ? 18.343 4.360 -24.259 1.00 97.31 598 SER A C 1
ATOM 4621 O O . SER A 1 598 ? 18.622 4.241 -23.068 1.00 97.31 598 SER A O 1
ATOM 4623 N N . THR A 1 599 ? 18.237 5.572 -24.801 1.00 96.19 599 THR A N 1
ATOM 4624 C CA . THR A 1 599 ? 18.360 6.818 -24.016 1.00 96.19 599 THR A CA 1
ATOM 4625 C C . THR A 1 599 ? 19.703 6.911 -23.267 1.00 96.19 599 THR A C 1
ATOM 4627 O O . THR A 1 599 ? 19.768 7.239 -22.084 1.00 96.19 599 THR A O 1
ATOM 4630 N N . ASN A 1 600 ? 20.805 6.577 -23.936 1.00 93.88 600 ASN A N 1
ATOM 4631 C CA . ASN A 1 600 ? 22.166 6.742 -23.417 1.00 93.88 600 ASN A CA 1
ATOM 4632 C C . ASN A 1 600 ? 22.954 7.721 -24.316 1.00 93.88 600 ASN A C 1
ATOM 4634 O O . ASN A 1 600 ? 22.373 8.540 -25.026 1.00 93.88 600 ASN A O 1
ATOM 4638 N N . GLN A 1 601 ? 24.283 7.717 -24.229 1.00 94.00 601 GLN A N 1
ATOM 4639 C CA . GLN A 1 601 ? 25.196 8.551 -25.022 1.00 94.00 601 GLN A CA 1
ATOM 4640 C C . GLN A 1 601 ? 26.130 7.679 -25.882 1.00 94.00 601 GLN A C 1
ATOM 4642 O O . GLN A 1 601 ? 27.266 8.074 -26.138 1.00 94.00 601 GLN A O 1
ATOM 4647 N N . LEU A 1 602 ? 25.691 6.477 -26.278 1.00 91.94 602 LEU A N 1
ATOM 4648 C CA . LEU A 1 602 ? 26.530 5.523 -27.004 1.00 91.94 602 LEU A CA 1
ATOM 4649 C C . LEU A 1 602 ? 26.810 6.029 -28.420 1.00 91.94 602 LEU A C 1
ATOM 4651 O O . LEU A 1 602 ? 25.872 6.298 -29.165 1.00 91.94 602 LEU A O 1
ATOM 4655 N N . GLU A 1 603 ? 28.084 6.121 -28.793 1.00 91.62 603 GLU A N 1
ATOM 4656 C CA . GLU A 1 603 ? 28.508 6.465 -30.162 1.00 91.62 603 GLU A CA 1
ATOM 4657 C C . GLU A 1 603 ? 28.668 5.226 -31.054 1.00 91.62 603 GLU A C 1
ATOM 4659 O O . GLU A 1 603 ? 28.514 5.301 -32.274 1.00 91.62 603 GLU A O 1
ATOM 4664 N N . VAL A 1 604 ? 28.930 4.078 -30.428 1.00 88.88 604 VAL A N 1
ATOM 4665 C CA . VAL A 1 604 ? 29.052 2.758 -31.051 1.00 88.88 604 VAL A CA 1
ATOM 4666 C C . VAL A 1 604 ? 28.306 1.729 -30.206 1.00 88.88 604 VAL A C 1
ATOM 4668 O O . VAL A 1 604 ? 28.212 1.868 -28.983 1.00 88.88 604 VAL A O 1
ATOM 4671 N N . LEU A 1 605 ? 27.767 0.696 -30.852 1.00 87.88 605 LEU A N 1
ATOM 4672 C CA . LEU A 1 605 ? 27.207 -0.452 -30.141 1.00 87.88 605 LEU A CA 1
ATOM 4673 C C . LEU A 1 605 ? 28.336 -1.310 -29.535 1.00 87.88 605 LEU A C 1
ATOM 4675 O O . LEU A 1 605 ? 29.449 -1.316 -30.068 1.00 87.88 605 LEU A O 1
ATOM 4679 N N . PRO A 1 606 ? 28.076 -2.028 -28.425 1.00 78.88 606 PRO A N 1
ATOM 4680 C CA . PRO A 1 606 ? 29.027 -3.000 -27.894 1.00 78.88 606 PRO A CA 1
ATOM 4681 C C . PRO A 1 606 ? 29.322 -4.104 -28.913 1.00 78.88 606 PRO A C 1
ATOM 4683 O O . PRO A 1 606 ? 28.475 -4.456 -29.731 1.00 78.88 606 PRO A O 1
ATOM 4686 N N . TYR A 1 607 ? 30.491 -4.732 -28.794 1.00 76.94 607 TYR A N 1
ATOM 4687 C CA . TYR A 1 607 ? 30.770 -5.969 -29.521 1.00 76.94 607 TYR A CA 1
ATOM 4688 C C . TYR A 1 607 ? 29.858 -7.097 -29.016 1.00 76.94 607 TYR A C 1
ATOM 4690 O O . TYR A 1 607 ? 29.994 -7.560 -27.882 1.00 76.94 607 TYR A O 1
ATOM 4698 N N . PHE A 1 608 ? 28.944 -7.558 -29.870 1.00 77.25 608 PHE A N 1
ATOM 4699 C CA . PHE A 1 608 ? 27.970 -8.616 -29.572 1.00 77.25 608 PHE A CA 1
ATOM 4700 C C . PHE A 1 608 ? 28.517 -10.041 -29.786 1.00 77.25 608 PHE A C 1
ATOM 4702 O O . PHE A 1 608 ? 27.797 -10.927 -30.248 1.00 77.25 608 PHE A O 1
ATOM 4709 N N . GLU A 1 609 ? 29.792 -10.275 -29.468 1.00 71.06 609 GLU A N 1
ATOM 4710 C CA . GLU A 1 609 ? 30.430 -11.582 -29.664 1.00 71.06 609 GLU A CA 1
ATOM 4711 C C . GLU A 1 609 ? 29.711 -12.674 -28.844 1.00 71.06 609 GLU A C 1
ATOM 4713 O O . GLU A 1 609 ? 29.583 -12.581 -27.619 1.00 71.06 609 GLU A O 1
ATOM 4718 N N . ASP A 1 610 ? 29.225 -13.712 -29.532 1.00 66.44 610 ASP A N 1
ATOM 4719 C CA . ASP A 1 610 ? 28.506 -14.854 -28.958 1.00 66.44 610 ASP A CA 1
ATOM 4720 C C . ASP A 1 610 ? 27.232 -14.502 -28.153 1.00 66.44 610 ASP A C 1
ATOM 4722 O O . ASP A 1 610 ? 27.034 -14.977 -27.027 1.00 66.44 610 ASP A O 1
ATOM 4726 N N . LEU A 1 611 ? 26.308 -13.739 -28.757 1.00 81.75 611 LEU A N 1
ATOM 4727 C CA . LEU A 1 611 ? 24.907 -13.608 -28.312 1.00 81.75 611 LEU A CA 1
ATOM 4728 C C . LEU A 1 611 ? 23.943 -14.466 -29.160 1.00 81.75 611 LEU A C 1
ATOM 4730 O O . LEU A 1 611 ? 23.088 -13.930 -29.865 1.00 81.75 611 LEU A O 1
ATOM 4734 N N . PRO A 1 612 ? 24.011 -15.810 -29.099 1.00 84.00 612 PRO A N 1
ATOM 4735 C CA . PRO A 1 612 ? 23.274 -16.680 -30.020 1.00 84.00 612 PRO A CA 1
ATOM 4736 C C . PRO A 1 612 ? 21.747 -16.586 -29.884 1.00 84.00 612 PRO A C 1
ATOM 4738 O O . PRO A 1 612 ? 21.032 -17.031 -30.778 1.00 84.00 612 PRO A O 1
ATOM 4741 N N . SER A 1 613 ? 21.232 -16.017 -28.790 1.00 91.00 613 SER A N 1
ATOM 4742 C CA . SER A 1 613 ? 19.803 -16.031 -28.450 1.00 91.00 613 SER A CA 1
ATOM 4743 C C . SER A 1 613 ? 19.126 -14.657 -28.460 1.00 91.00 613 SER A C 1
ATOM 4745 O O . SER A 1 613 ? 17.937 -14.605 -28.146 1.00 91.00 613 SER A O 1
ATOM 4747 N N . ILE A 1 614 ? 19.836 -13.567 -28.779 1.00 92.88 614 ILE A N 1
ATOM 4748 C CA . ILE A 1 614 ? 19.261 -12.216 -28.706 1.00 92.88 614 ILE A CA 1
ATOM 4749 C C . ILE A 1 614 ? 18.179 -12.037 -29.776 1.00 92.88 614 ILE A C 1
ATOM 4751 O O . ILE A 1 614 ? 18.430 -12.203 -30.964 1.00 92.88 614 ILE A O 1
ATOM 4755 N N . ASP A 1 615 ? 16.956 -11.722 -29.358 1.00 96.06 615 ASP A N 1
ATOM 4756 C CA . ASP A 1 615 ? 15.803 -11.532 -30.237 1.00 96.06 615 ASP A CA 1
ATOM 4757 C C . ASP A 1 615 ? 15.324 -10.076 -30.284 1.00 96.06 615 ASP A C 1
ATOM 4759 O O . ASP A 1 615 ? 14.815 -9.646 -31.323 1.00 96.06 615 ASP A O 1
ATOM 4763 N N . GLU A 1 616 ? 15.549 -9.306 -29.219 1.00 97.69 616 GLU A N 1
ATOM 4764 C CA . GLU A 1 616 ? 15.148 -7.907 -29.092 1.00 97.69 616 GLU A CA 1
ATOM 4765 C C . GLU A 1 616 ? 16.323 -7.016 -28.664 1.00 97.69 616 GLU A C 1
ATOM 4767 O O . GLU A 1 616 ? 16.894 -7.199 -27.586 1.00 97.69 616 GLU A O 1
ATOM 4772 N N . LEU A 1 617 ? 16.631 -6.007 -29.486 1.00 96.44 617 LEU A N 1
ATOM 4773 C CA . LEU A 1 617 ? 17.592 -4.946 -29.186 1.00 96.44 617 LEU A CA 1
ATOM 4774 C C . LEU A 1 617 ? 16.929 -3.572 -29.334 1.00 96.44 617 LEU A C 1
ATOM 4776 O O . LEU A 1 617 ? 16.522 -3.187 -30.432 1.00 96.44 617 LEU A O 1
ATOM 4780 N N . ASP A 1 618 ? 16.866 -2.814 -28.240 1.00 98.06 618 ASP A N 1
ATOM 4781 C CA . ASP A 1 618 ? 16.524 -1.393 -28.262 1.00 98.06 618 ASP A CA 1
ATOM 4782 C C . ASP A 1 618 ? 17.765 -0.546 -27.971 1.00 98.06 618 ASP A C 1
ATOM 4784 O O . ASP A 1 618 ? 18.297 -0.559 -26.862 1.00 98.06 618 ASP A O 1
ATOM 4788 N N . ALA A 1 619 ? 18.233 0.187 -28.977 1.00 96.12 619 ALA A N 1
ATOM 4789 C CA . ALA A 1 619 ? 19.334 1.137 -28.877 1.00 96.12 619 ALA A CA 1
ATOM 4790 C C . ALA A 1 619 ? 18.911 2.551 -29.313 1.00 96.12 619 ALA A C 1
ATOM 4792 O O . ALA A 1 619 ? 19.750 3.371 -29.703 1.00 96.12 619 ALA A O 1
ATOM 4793 N N . SER A 1 620 ? 17.613 2.854 -29.235 1.00 97.44 620 SER A N 1
ATOM 4794 C CA . SER A 1 620 ? 17.060 4.162 -29.590 1.00 97.44 620 SER A CA 1
ATOM 4795 C C . SER A 1 620 ? 17.587 5.299 -28.710 1.00 97.44 620 SER A C 1
ATOM 4797 O O . SER A 1 620 ? 18.061 5.083 -27.595 1.00 97.44 620 SER A O 1
ATOM 4799 N N . SER A 1 621 ? 17.498 6.540 -29.191 1.00 96.88 621 SER A N 1
ATOM 4800 C CA . SER A 1 621 ? 17.910 7.742 -28.449 1.00 96.88 621 SER A CA 1
ATOM 4801 C C . SER A 1 621 ? 19.352 7.677 -27.917 1.00 96.88 621 SER A C 1
ATOM 4803 O O . SER A 1 621 ? 19.608 7.999 -26.758 1.00 96.88 621 SER A O 1
ATOM 4805 N N . ASN A 1 622 ? 20.291 7.257 -28.763 1.00 96.00 622 ASN A N 1
ATOM 4806 C CA . ASN A 1 622 ? 21.732 7.280 -28.502 1.00 96.00 622 ASN A CA 1
ATOM 4807 C C . ASN A 1 622 ? 22.437 8.276 -29.449 1.00 96.00 622 ASN A C 1
ATOM 4809 O O . ASN A 1 622 ? 21.803 9.147 -30.052 1.00 96.00 622 ASN A O 1
ATOM 4813 N N . LEU A 1 623 ? 23.765 8.185 -29.551 1.00 94.75 623 LEU A N 1
ATOM 4814 C CA . LEU A 1 623 ? 24.612 8.978 -30.445 1.00 94.75 623 LEU A CA 1
ATOM 4815 C C . LEU A 1 623 ? 25.249 8.108 -31.542 1.00 94.75 623 LEU A C 1
ATOM 4817 O O . LEU A 1 623 ? 26.313 8.450 -32.054 1.00 94.75 623 LEU A O 1
ATOM 4821 N N . LEU A 1 624 ? 24.608 6.991 -31.908 1.00 92.69 624 LEU A N 1
ATOM 4822 C CA . LEU A 1 624 ? 25.165 6.024 -32.852 1.00 92.69 624 LEU A CA 1
ATOM 4823 C C . LEU A 1 624 ? 25.375 6.651 -34.232 1.00 92.69 624 LEU A C 1
ATOM 4825 O O . LEU A 1 624 ? 24.464 7.264 -34.797 1.00 92.69 624 LEU A O 1
ATOM 4829 N N . THR A 1 625 ? 26.568 6.454 -34.791 1.00 86.44 625 THR A N 1
ATOM 4830 C CA . THR A 1 625 ? 26.931 6.898 -36.143 1.00 86.44 625 THR A CA 1
ATOM 4831 C C . THR A 1 625 ? 27.630 5.776 -36.912 1.00 86.44 625 THR A C 1
ATOM 4833 O O . THR A 1 625 ? 28.331 4.960 -36.324 1.00 86.44 625 THR A O 1
ATOM 4836 N N . GLY A 1 626 ? 27.478 5.746 -38.239 1.00 79.38 626 GLY A N 1
ATOM 4837 C CA . GLY A 1 626 ? 28.233 4.825 -39.096 1.00 79.38 626 GLY A CA 1
ATOM 4838 C C . GLY A 1 626 ? 27.792 3.358 -39.016 1.00 79.38 626 GLY A C 1
ATOM 4839 O O . GLY A 1 626 ? 26.597 3.071 -39.039 1.00 79.38 626 GLY A O 1
ATOM 4840 N N . ASP A 1 627 ? 28.772 2.449 -39.018 1.00 79.94 627 ASP A N 1
ATOM 4841 C CA . ASP A 1 627 ? 28.563 0.997 -38.958 1.00 79.94 627 ASP A CA 1
ATOM 4842 C C . ASP A 1 627 ? 28.103 0.578 -37.557 1.00 79.94 627 ASP A C 1
ATOM 4844 O O . ASP A 1 627 ? 28.733 0.903 -36.552 1.00 79.94 627 ASP A O 1
ATOM 4848 N N . LEU A 1 628 ? 26.995 -0.152 -37.505 1.00 82.81 628 LEU A N 1
ATOM 4849 C CA . LEU A 1 628 ? 26.355 -0.575 -36.267 1.00 82.81 628 LEU A CA 1
ATOM 4850 C C . LEU A 1 628 ? 27.055 -1.771 -35.608 1.00 82.81 628 LEU A C 1
ATOM 4852 O O . LEU A 1 628 ? 26.722 -2.097 -34.474 1.00 82.81 628 LEU A O 1
ATOM 4856 N N . GLY A 1 629 ? 27.988 -2.450 -36.288 1.00 80.50 629 GLY A N 1
ATOM 4857 C CA . GLY A 1 629 ? 28.725 -3.573 -35.693 1.00 80.50 629 GLY A CA 1
ATOM 4858 C C . GLY A 1 629 ? 27.834 -4.767 -35.324 1.00 80.50 629 GLY A C 1
ATOM 4859 O O . GLY A 1 629 ? 28.122 -5.493 -34.377 1.00 80.50 629 GLY A O 1
ATOM 4860 N N . LEU A 1 630 ? 26.739 -4.968 -36.064 1.00 85.62 630 LEU A N 1
ATOM 4861 C CA . LEU A 1 630 ? 25.745 -6.030 -35.844 1.00 85.62 630 LEU A CA 1
ATOM 4862 C C . LEU A 1 630 ? 26.110 -7.361 -36.535 1.00 85.62 630 LEU A C 1
ATOM 4864 O O . LEU A 1 630 ? 25.256 -8.228 -36.723 1.00 85.62 630 LEU A O 1
ATOM 4868 N N . ASP A 1 631 ? 27.374 -7.529 -36.927 1.00 77.75 631 ASP A N 1
ATOM 4869 C CA . ASP A 1 631 ? 27.873 -8.762 -37.534 1.00 77.75 631 ASP A CA 1
ATOM 4870 C C . ASP A 1 631 ? 27.782 -9.937 -36.542 1.00 77.75 631 ASP A C 1
ATOM 4872 O O . ASP A 1 631 ? 28.260 -9.851 -35.413 1.00 77.75 631 ASP A O 1
ATOM 4876 N N . GLY A 1 632 ? 27.182 -11.055 -36.970 1.00 76.62 632 GLY A N 1
ATOM 4877 C CA . GLY A 1 632 ? 27.061 -12.279 -36.164 1.00 76.62 632 GLY A CA 1
ATOM 4878 C C . GLY A 1 632 ? 25.880 -12.312 -35.185 1.00 76.62 632 GLY A C 1
ATOM 4879 O O . GLY A 1 632 ? 25.731 -13.285 -34.446 1.00 76.62 632 GLY A O 1
ATOM 4880 N N . VAL A 1 633 ? 25.007 -11.297 -35.190 1.00 87.06 633 VAL A N 1
ATOM 4881 C CA . VAL A 1 633 ? 23.794 -11.236 -34.351 1.00 87.06 633 VAL A CA 1
ATOM 4882 C C . VAL A 1 633 ? 22.599 -11.906 -35.054 1.00 87.06 633 VAL A C 1
ATOM 4884 O O . VAL A 1 633 ? 21.532 -11.322 -35.250 1.00 87.06 633 VAL A O 1
ATOM 4887 N N . ASP A 1 634 ? 22.786 -13.158 -35.477 1.00 87.88 634 ASP A N 1
ATOM 4888 C CA . ASP A 1 634 ? 21.910 -13.838 -36.445 1.00 87.88 634 ASP A CA 1
ATOM 4889 C C . ASP A 1 634 ? 20.479 -14.109 -35.945 1.00 87.88 634 ASP A C 1
ATOM 4891 O O . ASP A 1 634 ? 19.563 -14.323 -36.745 1.00 87.88 634 ASP A O 1
ATOM 4895 N N . SER A 1 635 ? 20.274 -14.128 -34.626 1.00 92.12 635 SER A N 1
ATOM 4896 C CA . SER A 1 635 ? 18.990 -14.424 -33.980 1.00 92.12 635 SER A CA 1
ATOM 4897 C C . SER A 1 635 ? 18.062 -13.215 -33.839 1.00 92.12 635 SER A C 1
ATOM 4899 O O . SER A 1 635 ? 16.884 -13.409 -33.519 1.00 92.12 635 SER A O 1
ATOM 4901 N N . LEU A 1 636 ? 18.551 -12.000 -34.120 1.00 94.44 636 LEU A N 1
ATOM 4902 C CA . LEU A 1 636 ? 17.827 -10.761 -33.853 1.00 94.44 636 LEU A CA 1
ATOM 4903 C C . LEU A 1 636 ? 16.555 -10.643 -34.701 1.00 94.44 636 LEU A C 1
ATOM 4905 O O . LEU A 1 636 ? 16.595 -10.714 -35.930 1.00 94.44 636 LEU A O 1
ATOM 4909 N N . LYS A 1 637 ? 15.416 -10.414 -34.038 1.00 97.38 637 LYS A N 1
ATOM 4910 C CA . LYS A 1 637 ? 14.092 -10.295 -34.673 1.00 97.38 637 LYS A CA 1
ATOM 4911 C C . LYS A 1 637 ? 13.531 -8.885 -34.617 1.00 97.38 637 LYS A C 1
ATOM 4913 O O . LYS A 1 637 ? 12.799 -8.510 -35.534 1.00 97.38 637 LYS A O 1
ATOM 4918 N N . SER A 1 638 ? 13.847 -8.131 -33.568 1.00 98.31 638 SER A N 1
ATOM 4919 C CA . SER A 1 638 ? 13.367 -6.771 -33.340 1.00 98.31 638 SER A CA 1
ATOM 4920 C C . SER A 1 638 ? 14.531 -5.842 -33.028 1.00 98.31 638 SER A C 1
ATOM 4922 O O . SER A 1 638 ? 15.267 -6.076 -32.072 1.00 98.31 638 SER A O 1
ATOM 4924 N N . LEU A 1 639 ? 14.663 -4.778 -33.817 1.00 97.56 639 LEU A N 1
ATOM 4925 C CA . LEU A 1 639 ? 15.708 -3.771 -33.672 1.00 97.56 639 LEU A CA 1
ATOM 4926 C C . LEU A 1 639 ? 15.094 -2.372 -33.657 1.00 97.56 639 LEU A C 1
ATOM 4928 O O . LEU A 1 639 ? 14.407 -1.988 -34.605 1.00 97.56 639 LEU A O 1
ATOM 4932 N N . ASN A 1 640 ? 15.370 -1.611 -32.602 1.00 98.06 640 ASN A N 1
ATOM 4933 C CA . ASN A 1 640 ? 15.023 -0.198 -32.512 1.00 98.06 640 ASN A CA 1
ATOM 4934 C C . ASN A 1 640 ? 16.293 0.662 -32.476 1.00 98.06 640 ASN A C 1
ATOM 4936 O O . ASN A 1 640 ? 17.131 0.520 -31.587 1.00 98.06 640 ASN A O 1
ATOM 4940 N N . LEU A 1 641 ? 16.425 1.551 -33.458 1.00 95.50 641 LEU A N 1
ATOM 4941 C CA . LEU A 1 641 ? 17.518 2.511 -33.615 1.00 95.50 641 LEU A CA 1
ATOM 4942 C C . LEU A 1 641 ? 16.989 3.944 -33.762 1.00 95.50 641 LEU A C 1
ATOM 4944 O O . LEU A 1 641 ? 17.750 4.827 -34.170 1.00 95.50 641 LEU A O 1
ATOM 4948 N N . SER A 1 642 ? 15.712 4.186 -33.449 1.00 95.50 642 SER A N 1
ATOM 4949 C CA . SER A 1 642 ? 15.095 5.506 -33.568 1.00 95.50 642 SER A CA 1
ATOM 4950 C C . SER A 1 642 ? 15.898 6.571 -32.815 1.00 95.50 642 SER A C 1
ATOM 4952 O O . SER A 1 642 ? 16.650 6.270 -31.885 1.00 95.50 642 SER A O 1
ATOM 4954 N N . ASP A 1 643 ? 15.765 7.837 -33.206 1.00 95.00 643 ASP A N 1
ATOM 4955 C CA . ASP A 1 643 ? 16.388 8.958 -32.491 1.00 95.00 643 ASP A CA 1
ATOM 4956 C C . ASP A 1 643 ? 17.934 8.934 -32.420 1.00 95.00 643 ASP A C 1
ATOM 4958 O O . ASP A 1 643 ? 18.525 9.613 -31.576 1.00 95.00 643 ASP A O 1
ATOM 4962 N N . ASN A 1 644 ? 18.609 8.208 -33.317 1.00 94.69 644 ASN A N 1
ATOM 4963 C CA . ASN A 1 644 ? 20.071 8.218 -33.454 1.00 94.69 644 ASN A CA 1
ATOM 4964 C C . ASN A 1 644 ? 20.556 9.118 -34.610 1.00 94.69 644 ASN A C 1
ATOM 4966 O O . ASN A 1 644 ? 19.829 9.326 -35.583 1.00 94.69 644 ASN A O 1
ATOM 4970 N N . PRO A 1 645 ? 21.794 9.642 -34.563 1.00 92.19 645 PRO A N 1
ATOM 4971 C CA . PRO A 1 645 ? 22.403 10.435 -35.633 1.00 92.19 645 PRO A CA 1
ATOM 4972 C C . PRO A 1 645 ? 22.988 9.594 -36.794 1.00 92.19 645 PRO A C 1
ATOM 4974 O O . PRO A 1 645 ? 24.060 9.911 -37.316 1.00 92.19 645 PRO A O 1
ATOM 4977 N N . LEU A 1 646 ? 22.283 8.546 -37.231 1.00 87.94 646 LEU A N 1
ATOM 4978 C CA . LEU A 1 646 ? 22.717 7.675 -38.331 1.00 87.94 646 LEU A CA 1
ATOM 4979 C C . LEU A 1 646 ? 22.703 8.404 -39.688 1.00 87.94 646 LEU A C 1
ATOM 4981 O O . LEU A 1 646 ? 21.882 9.283 -39.933 1.00 87.94 646 LEU A O 1
ATOM 4985 N N . SER A 1 647 ? 23.606 8.019 -40.591 1.00 79.88 647 SER A N 1
ATOM 4986 C CA . SER A 1 647 ? 23.656 8.517 -41.979 1.00 79.88 647 SER A CA 1
ATOM 4987 C C . SER A 1 647 ? 23.326 7.443 -43.021 1.00 79.88 647 SER A C 1
ATOM 4989 O O . SER A 1 647 ? 23.054 7.762 -44.174 1.00 79.88 647 SER A O 1
ATOM 4991 N N . SER A 1 648 ? 23.347 6.170 -42.626 1.00 83.00 648 SER A N 1
ATOM 4992 C CA . SER A 1 648 ? 22.977 5.016 -43.445 1.00 83.00 648 SER A CA 1
ATOM 4993 C C . SER A 1 648 ? 22.529 3.872 -42.534 1.00 83.00 648 SER A C 1
ATOM 4995 O O . SER A 1 648 ? 22.720 3.939 -41.319 1.00 83.00 648 SER A O 1
ATOM 4997 N N . LEU A 1 649 ? 21.956 2.817 -43.115 1.00 87.88 649 LEU A N 1
ATOM 4998 C CA . LEU A 1 649 ? 21.555 1.602 -42.397 1.00 87.88 649 LEU A CA 1
ATOM 4999 C C . LEU A 1 649 ? 22.519 0.436 -42.672 1.00 87.88 649 LEU A C 1
ATOM 5001 O O . LEU A 1 649 ? 22.134 -0.736 -42.623 1.00 87.88 649 LEU A O 1
ATOM 5005 N N . ILE A 1 650 ? 23.769 0.748 -43.031 1.00 84.12 650 ILE A N 1
ATOM 5006 C CA . ILE A 1 650 ? 24.812 -0.249 -43.291 1.00 84.12 650 ILE A CA 1
ATOM 5007 C C . ILE A 1 650 ? 25.038 -1.092 -42.024 1.00 84.12 650 ILE A C 1
ATOM 5009 O O . ILE A 1 650 ? 24.967 -0.596 -40.904 1.00 84.12 650 ILE A O 1
ATOM 5013 N N . GLY A 1 651 ? 25.251 -2.396 -42.217 1.00 82.00 651 GLY A N 1
ATOM 5014 C CA . GLY A 1 651 ? 25.364 -3.390 -41.142 1.00 82.00 651 GLY A CA 1
ATOM 5015 C C . GLY A 1 651 ? 24.070 -4.172 -40.881 1.00 82.00 651 GLY A C 1
ATOM 5016 O O . GLY A 1 651 ? 24.135 -5.358 -40.577 1.00 82.00 651 GLY A O 1
ATOM 5017 N N . ILE A 1 652 ? 22.887 -3.587 -41.119 1.00 89.12 652 ILE A N 1
ATOM 5018 C CA . ILE A 1 652 ? 21.599 -4.268 -40.858 1.00 89.12 652 ILE A CA 1
ATOM 5019 C C . ILE A 1 652 ? 21.315 -5.376 -41.892 1.00 89.12 652 ILE A C 1
ATOM 5021 O O . ILE A 1 652 ? 20.732 -6.403 -41.557 1.00 89.12 652 ILE A O 1
ATOM 5025 N N . SER A 1 653 ? 21.763 -5.215 -43.146 1.00 85.88 653 SER A N 1
ATOM 5026 C CA . SER A 1 653 ? 21.598 -6.196 -44.247 1.00 85.88 653 SER A CA 1
ATOM 5027 C C . SER A 1 653 ? 22.009 -7.636 -43.924 1.00 85.88 653 SER A C 1
ATOM 5029 O O . SER A 1 653 ? 21.599 -8.557 -44.629 1.00 85.88 653 SER A O 1
ATOM 5031 N N . ARG A 1 654 ? 22.821 -7.835 -42.884 1.00 80.75 654 ARG A N 1
ATOM 5032 C CA . ARG A 1 654 ? 23.359 -9.130 -42.465 1.00 80.75 654 ARG A CA 1
ATOM 5033 C C . ARG A 1 654 ? 22.543 -9.808 -41.362 1.00 80.75 654 ARG A C 1
ATOM 5035 O O . ARG A 1 654 ? 22.984 -10.832 -40.867 1.00 80.75 654 ARG A O 1
ATOM 5042 N N . LEU A 1 655 ? 21.370 -9.280 -41.003 1.00 91.12 655 LEU A N 1
ATOM 5043 C CA . LEU A 1 655 ? 20.481 -9.844 -39.982 1.00 91.12 655 LEU A CA 1
ATOM 5044 C C . LEU A 1 655 ? 19.384 -10.719 -40.624 1.00 91.12 655 LEU A C 1
ATOM 5046 O O . LEU A 1 655 ? 18.348 -10.197 -41.048 1.00 91.12 655 LEU A O 1
ATOM 5050 N N . PRO A 1 656 ? 19.566 -12.051 -40.709 1.00 89.12 656 PRO A N 1
ATOM 5051 C CA . PRO A 1 656 ? 18.715 -12.922 -41.522 1.00 89.12 656 PRO A CA 1
ATOM 5052 C C . PRO A 1 656 ? 17.326 -13.186 -40.924 1.00 89.12 656 PRO A C 1
ATOM 5054 O O . PRO A 1 656 ? 16.458 -13.703 -41.624 1.00 89.12 656 PRO A O 1
ATOM 5057 N N . GLN A 1 657 ? 17.119 -12.899 -39.636 1.00 93.44 657 GLN A N 1
ATOM 5058 C CA . GLN A 1 657 ? 15.864 -13.155 -38.914 1.00 93.44 657 GLN A CA 1
ATOM 5059 C C . GLN A 1 657 ? 15.098 -11.870 -38.563 1.00 93.44 657 GLN A C 1
ATOM 5061 O O . GLN A 1 657 ? 14.074 -11.939 -37.878 1.00 93.44 657 GLN A O 1
ATOM 5066 N N . LEU A 1 658 ? 15.557 -10.701 -39.026 1.00 96.12 658 LEU A N 1
ATOM 5067 C CA . LEU A 1 658 ? 14.969 -9.423 -38.636 1.00 96.12 658 LEU A CA 1
ATOM 5068 C C . LEU A 1 658 ? 13.552 -9.276 -39.209 1.00 96.12 658 LEU A C 1
ATOM 5070 O O . LEU A 1 658 ? 13.350 -9.298 -40.424 1.00 96.12 658 LEU A O 1
ATOM 5074 N N . THR A 1 659 ? 12.566 -9.105 -38.330 1.00 97.75 659 THR A N 1
ATOM 5075 C CA . THR A 1 659 ? 11.141 -8.965 -38.692 1.00 97.75 659 THR A CA 1
ATOM 5076 C C . THR A 1 659 ? 10.586 -7.589 -38.346 1.00 97.75 659 THR A C 1
ATOM 5078 O O . THR A 1 659 ? 9.662 -7.126 -39.012 1.00 97.75 659 THR A O 1
ATOM 5081 N N . LYS A 1 660 ? 11.155 -6.911 -37.344 1.00 98.56 660 LYS A N 1
ATOM 5082 C CA . LYS A 1 660 ? 10.742 -5.575 -36.911 1.00 98.56 660 LYS A CA 1
ATOM 5083 C C . LYS A 1 660 ? 11.938 -4.637 -36.882 1.00 98.56 660 LYS A C 1
ATOM 5085 O O . LYS A 1 660 ? 12.935 -4.932 -36.224 1.00 98.56 660 LYS A O 1
ATOM 5090 N N . LEU A 1 661 ? 11.811 -3.510 -37.570 1.00 97.50 661 LEU A N 1
ATOM 5091 C CA . LEU A 1 661 ? 12.808 -2.448 -37.575 1.00 97.50 661 LEU A CA 1
ATOM 5092 C C . LEU A 1 661 ? 12.139 -1.099 -37.320 1.00 97.50 661 LEU A C 1
ATOM 5094 O O . LEU A 1 661 ? 11.196 -0.723 -38.022 1.00 97.50 661 LEU A O 1
ATOM 5098 N N . ASP A 1 662 ? 12.666 -0.375 -36.342 1.00 97.56 662 ASP A N 1
ATOM 5099 C CA . ASP A 1 662 ? 12.307 1.008 -36.055 1.00 97.56 662 ASP A CA 1
ATOM 5100 C C . ASP A 1 662 ? 13.533 1.912 -36.229 1.00 97.56 662 ASP A C 1
ATOM 5102 O O . ASP A 1 662 ? 14.551 1.738 -35.559 1.00 97.56 662 ASP A O 1
ATOM 5106 N N . VAL A 1 663 ? 13.436 2.846 -37.174 1.00 94.19 663 VAL A N 1
ATOM 5107 C CA . VAL A 1 663 ? 14.408 3.917 -37.432 1.00 94.19 663 VAL A CA 1
ATOM 5108 C C . VAL A 1 663 ? 13.683 5.260 -37.586 1.00 94.19 663 VAL A C 1
ATOM 5110 O O . VAL A 1 663 ? 13.982 6.062 -38.475 1.00 94.19 663 VAL A O 1
ATOM 5113 N N . GLU A 1 664 ? 12.664 5.503 -36.757 1.00 93.38 664 GLU A N 1
ATOM 5114 C CA . GLU A 1 664 ? 11.995 6.804 -36.711 1.00 93.38 664 GLU A CA 1
ATOM 5115 C C . GLU A 1 664 ? 12.965 7.922 -36.265 1.00 93.38 664 GLU A C 1
ATOM 5117 O O . GLU A 1 664 ? 13.806 7.737 -35.385 1.00 93.38 664 GLU A O 1
ATOM 5122 N N . HIS A 1 665 ? 12.838 9.110 -36.864 1.00 92.38 665 HIS A N 1
ATOM 5123 C CA . HIS A 1 665 ? 13.545 10.330 -36.446 1.00 92.38 665 HIS A CA 1
ATOM 5124 C C . HIS A 1 665 ? 15.087 10.217 -36.377 1.00 92.38 665 HIS A C 1
ATOM 5126 O O . HIS A 1 665 ? 15.710 10.507 -35.353 1.00 92.38 665 HIS A O 1
ATOM 5132 N N . ILE A 1 666 ? 15.735 9.845 -37.484 1.00 90.19 666 ILE A N 1
ATOM 5133 C CA . ILE A 1 666 ? 17.202 9.822 -37.570 1.00 90.19 666 ILE A CA 1
ATOM 5134 C C . ILE A 1 666 ? 17.762 11.258 -37.651 1.00 90.19 666 ILE A C 1
ATOM 5136 O O . ILE A 1 666 ? 17.530 11.996 -38.611 1.00 90.19 666 ILE A O 1
ATOM 5140 N N . ARG A 1 667 ? 18.494 11.681 -36.610 1.00 76.31 667 ARG A N 1
ATOM 5141 C CA . ARG A 1 667 ? 18.723 13.102 -36.260 1.00 76.31 667 ARG A CA 1
ATOM 5142 C C . ARG A 1 667 ? 19.752 13.854 -37.115 1.00 76.31 667 ARG A C 1
ATOM 5144 O O . ARG A 1 667 ? 19.769 15.080 -37.063 1.00 76.31 667 ARG A O 1
ATOM 5151 N N . ASN A 1 668 ? 20.614 13.175 -37.880 1.00 65.62 668 ASN A N 1
ATOM 5152 C CA . ASN A 1 668 ? 21.819 13.797 -38.467 1.00 65.62 668 ASN A CA 1
ATOM 5153 C C . ASN A 1 668 ? 21.820 13.942 -39.997 1.00 65.62 668 ASN A C 1
ATOM 5155 O O . ASN A 1 668 ? 22.874 14.117 -40.603 1.00 65.62 668 ASN A O 1
ATOM 5159 N N . GLY A 1 669 ? 20.647 13.904 -40.629 1.00 60.31 669 GLY A N 1
ATOM 5160 C CA . GLY A 1 669 ? 20.527 14.178 -42.061 1.00 60.31 669 GLY A CA 1
ATOM 5161 C C . GLY A 1 669 ? 19.566 13.231 -42.751 1.00 60.31 669 GLY A C 1
ATOM 5162 O O . GLY A 1 669 ? 19.997 12.282 -43.390 1.00 60.31 669 GLY A O 1
ATOM 5163 N N . THR A 1 670 ? 18.269 13.527 -42.623 1.00 65.12 670 THR A N 1
ATOM 5164 C CA . THR A 1 670 ? 17.245 13.252 -43.643 1.00 65.12 670 THR A CA 1
ATOM 5165 C C . THR A 1 670 ? 17.393 11.898 -44.342 1.00 65.12 670 THR A C 1
ATOM 5167 O O . THR A 1 670 ? 17.592 11.878 -45.554 1.00 65.12 670 THR A O 1
ATOM 5170 N N . LEU A 1 671 ? 17.313 10.784 -43.601 1.00 80.50 671 LEU A N 1
ATOM 5171 C CA . LEU A 1 671 ? 17.357 9.447 -44.200 1.00 80.50 671 LEU A CA 1
ATOM 5172 C C . LEU A 1 671 ? 16.325 9.381 -45.340 1.00 80.50 671 LEU A C 1
ATOM 5174 O O . LEU A 1 671 ? 15.123 9.544 -45.115 1.00 80.50 671 LEU A O 1
ATOM 5178 N N . ASP A 1 672 ? 16.805 9.233 -46.571 1.00 80.69 672 ASP A N 1
ATOM 5179 C CA . ASP A 1 672 ? 15.994 9.297 -47.791 1.00 80.69 672 ASP A CA 1
ATOM 5180 C C . ASP A 1 672 ? 16.171 8.067 -48.693 1.00 80.69 672 ASP A C 1
ATOM 5182 O O . ASP A 1 672 ? 15.478 7.944 -49.710 1.00 80.69 672 ASP A O 1
ATOM 5186 N N . SER A 1 673 ? 17.043 7.138 -48.288 1.00 84.50 673 SER A N 1
ATOM 5187 C CA . SER A 1 673 ? 17.299 5.865 -48.954 1.00 84.50 673 SER A CA 1
ATOM 5188 C C . SER A 1 673 ? 17.339 4.693 -47.967 1.00 84.50 673 SER A C 1
ATOM 5190 O O . SER A 1 673 ? 17.612 4.851 -46.777 1.00 84.50 673 SER A O 1
ATOM 5192 N N . LEU A 1 674 ? 17.065 3.492 -48.477 1.00 87.56 674 LEU A N 1
ATOM 5193 C CA . LEU A 1 674 ? 17.150 2.218 -47.755 1.00 87.56 674 LEU A CA 1
ATOM 5194 C C . LEU A 1 674 ? 18.499 1.510 -47.964 1.00 87.56 674 LEU A C 1
ATOM 5196 O O . LEU A 1 674 ? 18.571 0.273 -47.953 1.00 87.56 674 LEU A O 1
ATOM 5200 N N . GLU A 1 675 ? 19.563 2.268 -48.235 1.00 85.75 675 GLU A N 1
ATOM 5201 C CA . GLU A 1 675 ? 20.912 1.716 -48.345 1.00 85.75 675 GLU A CA 1
ATOM 5202 C C . GLU A 1 675 ? 21.311 1.019 -47.036 1.00 85.75 675 GLU A C 1
ATOM 5204 O O . GLU A 1 675 ? 21.118 1.551 -45.945 1.00 85.75 675 GLU A O 1
ATOM 5209 N N . GLY A 1 676 ? 21.839 -0.203 -47.150 1.00 85.06 676 GLY A N 1
ATOM 5210 C CA . GLY A 1 676 ? 22.173 -1.048 -46.002 1.00 85.06 676 GLY A CA 1
ATOM 5211 C C . GLY A 1 676 ? 21.071 -2.020 -45.563 1.00 85.06 676 GLY A C 1
ATOM 5212 O O . GLY A 1 676 ? 21.359 -2.920 -44.782 1.00 85.06 676 GLY A O 1
ATOM 5213 N N . LEU A 1 677 ? 19.857 -1.937 -46.130 1.00 88.50 677 LEU A N 1
ATOM 5214 C CA . LEU A 1 677 ? 18.781 -2.931 -45.933 1.00 88.50 677 LEU A CA 1
ATOM 5215 C C . LEU A 1 677 ? 18.649 -3.949 -47.081 1.00 88.50 677 LEU A C 1
ATOM 5217 O O . LEU A 1 677 ? 17.676 -4.703 -47.153 1.00 88.50 677 LEU A O 1
ATOM 5221 N N . SER A 1 678 ? 19.588 -3.966 -48.031 1.00 80.25 678 SER A N 1
ATOM 5222 C CA . SER A 1 678 ? 19.593 -4.951 -49.119 1.00 80.25 678 SER A CA 1
ATOM 5223 C C . SER A 1 678 ? 19.781 -6.364 -48.556 1.00 80.25 678 SER A C 1
ATOM 5225 O O . SER A 1 678 ? 20.819 -6.629 -47.966 1.00 80.25 678 SER A O 1
ATOM 5227 N N . GLY A 1 679 ? 18.812 -7.263 -48.757 1.00 76.44 679 GLY A N 1
ATOM 5228 C CA . GLY A 1 679 ? 18.895 -8.667 -48.317 1.00 76.44 679 GLY A CA 1
ATOM 5229 C C . GLY A 1 679 ? 17.950 -9.061 -47.175 1.00 76.44 679 GLY A C 1
ATOM 5230 O O . GLY A 1 679 ? 17.816 -10.248 -46.898 1.00 76.44 679 GLY A O 1
ATOM 5231 N N . ILE A 1 680 ? 17.241 -8.110 -46.558 1.00 88.38 680 ILE A N 1
ATOM 5232 C CA . ILE A 1 680 ? 16.307 -8.393 -45.454 1.00 88.38 680 ILE A CA 1
ATOM 5233 C C . ILE A 1 680 ? 14.885 -8.624 -45.986 1.00 88.38 680 ILE A C 1
ATOM 5235 O O . ILE A 1 680 ? 14.010 -7.769 -45.883 1.00 88.38 680 ILE A O 1
ATOM 5239 N N . GLU A 1 681 ? 14.633 -9.792 -46.575 1.00 86.19 681 GLU A N 1
ATOM 5240 C CA . GLU A 1 681 ? 13.306 -10.154 -47.113 1.00 86.19 681 GLU A CA 1
ATOM 5241 C C . GLU A 1 681 ? 12.292 -10.575 -46.030 1.00 86.19 681 GLU A C 1
ATOM 5243 O O . GLU A 1 681 ? 11.119 -10.830 -46.317 1.00 86.19 681 GLU A O 1
ATOM 5248 N N . THR A 1 682 ? 12.740 -10.670 -44.778 1.00 93.62 682 THR A N 1
ATOM 5249 C CA . THR A 1 682 ? 11.963 -11.127 -43.620 1.00 93.62 682 THR A CA 1
ATOM 5250 C C . THR A 1 682 ? 11.171 -10.028 -42.919 1.00 93.62 682 THR A C 1
ATOM 5252 O O . THR A 1 682 ? 10.361 -10.359 -42.060 1.00 93.62 682 THR A O 1
ATOM 5255 N N . LEU A 1 683 ? 11.370 -8.750 -43.264 1.00 96.19 683 LEU A N 1
ATOM 5256 C CA . LEU A 1 683 ? 10.716 -7.629 -42.582 1.00 96.19 683 LEU A CA 1
ATOM 5257 C C . LEU A 1 683 ? 9.186 -7.684 -42.698 1.00 96.19 683 LEU A C 1
ATOM 5259 O O . LEU A 1 683 ? 8.623 -7.675 -43.793 1.00 96.19 683 LEU A O 1
ATOM 5263 N N . GLU A 1 684 ? 8.531 -7.664 -41.539 1.00 97.38 684 GLU A N 1
ATOM 5264 C CA . GLU A 1 684 ? 7.077 -7.634 -41.366 1.00 97.38 684 GLU A CA 1
ATOM 5265 C C . GLU A 1 684 ? 6.605 -6.271 -40.847 1.00 97.38 684 GLU A C 1
ATOM 5267 O O . GLU A 1 684 ? 5.517 -5.814 -41.196 1.00 97.38 684 GLU A O 1
ATOM 5272 N N . GLN A 1 685 ? 7.414 -5.593 -40.029 1.00 97.88 685 GLN A N 1
ATOM 5273 C CA . GLN A 1 685 ? 7.100 -4.273 -39.489 1.00 97.88 685 GLN A CA 1
ATOM 5274 C C . GLN A 1 685 ? 8.262 -3.317 -39.712 1.00 97.88 685 GLN A C 1
ATOM 5276 O O . GLN A 1 685 ? 9.391 -3.591 -39.306 1.00 97.88 685 GLN A O 1
ATOM 5281 N N . LEU A 1 686 ? 7.964 -2.179 -40.331 1.00 97.12 686 LEU A N 1
ATOM 5282 C CA . LEU A 1 686 ? 8.948 -1.150 -40.609 1.00 97.12 686 LEU A CA 1
ATOM 5283 C C . LEU A 1 686 ? 8.413 0.227 -40.230 1.00 97.12 686 LEU A C 1
ATOM 5285 O O . LEU A 1 686 ? 7.410 0.692 -40.778 1.00 97.12 686 LEU A O 1
ATOM 5289 N N . ARG A 1 687 ? 9.106 0.883 -39.302 1.00 97.06 687 ARG A N 1
ATOM 5290 C CA . ARG A 1 687 ? 8.798 2.242 -38.862 1.00 97.06 687 ARG A CA 1
ATOM 5291 C C . ARG A 1 687 ? 9.928 3.184 -39.253 1.00 97.06 687 ARG A C 1
ATOM 5293 O O . ARG A 1 687 ? 11.078 2.973 -38.885 1.00 97.06 687 ARG A O 1
ATOM 5300 N N . MET A 1 688 ? 9.599 4.183 -40.066 1.00 93.38 688 MET A N 1
ATOM 5301 C CA . MET A 1 688 ? 10.537 5.164 -40.624 1.00 93.38 688 MET A CA 1
ATOM 5302 C C . MET A 1 688 ? 9.921 6.569 -40.682 1.00 93.38 688 MET A C 1
ATOM 5304 O O . MET A 1 688 ? 10.233 7.368 -41.572 1.00 93.38 688 MET A O 1
ATOM 5308 N N . GLY A 1 689 ? 9.015 6.879 -39.758 1.00 93.12 689 GLY A N 1
ATOM 5309 C CA . GLY A 1 689 ? 8.471 8.220 -39.598 1.00 93.12 689 GLY A CA 1
ATOM 5310 C C . GLY A 1 689 ? 9.541 9.279 -39.288 1.00 93.12 689 GLY A C 1
ATOM 5311 O O . GLY A 1 689 ? 10.625 8.958 -38.802 1.00 93.12 689 GLY A O 1
ATOM 5312 N N . ARG A 1 690 ? 9.237 10.553 -39.568 1.00 92.62 690 ARG A N 1
ATOM 5313 C CA . ARG A 1 690 ? 10.107 11.719 -39.313 1.00 92.62 690 ARG A CA 1
ATOM 5314 C C . ARG A 1 690 ? 11.478 11.617 -39.985 1.00 92.62 690 ARG A C 1
ATOM 5316 O O . ARG A 1 690 ? 12.502 11.910 -39.375 1.00 92.62 690 ARG A O 1
ATOM 5323 N N . ASN A 1 691 ? 11.480 11.201 -41.248 1.00 91.94 691 ASN A N 1
ATOM 5324 C CA . ASN A 1 691 ? 12.668 11.103 -42.096 1.00 91.94 691 ASN A CA 1
ATOM 5325 C C . ASN A 1 691 ? 12.481 11.974 -43.357 1.00 91.94 691 ASN A C 1
ATOM 5327 O O . ASN A 1 691 ? 11.820 13.012 -43.309 1.00 91.94 691 ASN A O 1
ATOM 5331 N N . SER A 1 692 ? 13.113 11.653 -44.491 1.00 90.62 692 SER A N 1
ATOM 5332 C CA . SER A 1 692 ? 13.008 12.469 -45.717 1.00 90.62 692 SER A CA 1
ATOM 5333 C C . SER A 1 692 ? 12.780 11.670 -46.991 1.00 90.62 692 SER A C 1
ATOM 5335 O O . SER A 1 692 ? 13.105 12.120 -48.092 1.00 90.62 692 SER A O 1
ATOM 5337 N N . PHE A 1 693 ? 12.134 10.514 -46.867 1.00 91.69 693 PHE A N 1
ATOM 5338 C CA . PHE A 1 693 ? 11.746 9.712 -48.018 1.00 91.69 693 PHE A CA 1
ATOM 5339 C C . PHE A 1 693 ? 10.786 10.485 -48.927 1.00 91.69 693 PHE A C 1
ATOM 5341 O O . PHE A 1 693 ? 9.781 11.037 -48.481 1.00 91.69 693 PHE A O 1
ATOM 5348 N N . ARG A 1 694 ? 11.081 10.498 -50.231 1.00 93.12 694 ARG A N 1
ATOM 5349 C CA . ARG A 1 694 ? 10.244 11.137 -51.269 1.00 93.12 694 ARG A CA 1
ATOM 5350 C C . ARG A 1 694 ? 9.401 10.154 -52.073 1.00 93.12 694 ARG A C 1
ATOM 5352 O O . ARG A 1 694 ? 8.502 10.550 -52.812 1.00 93.12 694 ARG A O 1
ATOM 5359 N N . SER A 1 695 ? 9.715 8.867 -51.975 1.00 92.19 695 SER A N 1
ATOM 5360 C CA . SER A 1 695 ? 9.156 7.822 -52.826 1.00 92.19 695 SER A CA 1
ATOM 5361 C C . SER A 1 695 ? 9.000 6.525 -52.054 1.00 92.19 695 SER A C 1
ATOM 5363 O O . SER A 1 695 ? 9.897 6.117 -51.323 1.00 92.19 695 SER A O 1
ATOM 5365 N N . VAL A 1 696 ? 7.894 5.823 -52.300 1.00 93.56 696 VAL A N 1
ATOM 5366 C CA . VAL A 1 696 ? 7.642 4.498 -51.720 1.00 93.56 696 VAL A CA 1
ATOM 5367 C C . VAL A 1 696 ? 8.314 3.347 -52.482 1.00 93.56 696 VAL A C 1
ATOM 5369 O O . VAL A 1 696 ? 8.195 2.189 -52.091 1.00 93.56 696 VAL A O 1
ATOM 5372 N N . LYS A 1 697 ? 8.981 3.628 -53.612 1.00 91.56 697 LYS A N 1
ATOM 5373 C CA . LYS A 1 697 ? 9.497 2.588 -54.523 1.00 91.56 697 LYS A CA 1
ATOM 5374 C C . LYS A 1 697 ? 10.428 1.605 -53.812 1.00 91.56 697 LYS A C 1
ATOM 5376 O O . LYS A 1 697 ? 10.410 0.421 -54.130 1.00 91.56 697 LYS A O 1
ATOM 5381 N N . GLU A 1 698 ? 11.245 2.093 -52.886 1.00 88.38 698 GLU A N 1
ATOM 5382 C CA . GLU A 1 698 ? 12.254 1.266 -52.232 1.00 88.38 698 GLU A CA 1
ATOM 5383 C C . GLU A 1 698 ? 11.654 0.249 -51.262 1.00 88.38 698 GLU A C 1
ATOM 5385 O O . GLU A 1 698 ? 12.193 -0.848 -51.168 1.00 88.38 698 GLU A O 1
ATOM 5390 N N . PHE A 1 699 ? 10.512 0.555 -50.640 1.00 92.31 699 PHE A N 1
ATOM 5391 C CA . PHE A 1 699 ? 9.813 -0.327 -49.697 1.00 92.31 699 PHE A CA 1
ATOM 5392 C C . PHE A 1 699 ? 9.177 -1.551 -50.368 1.00 92.31 699 PHE A C 1
ATOM 5394 O O . PHE A 1 699 ? 8.909 -2.549 -49.708 1.00 92.31 699 PHE A O 1
ATOM 5401 N N . LEU A 1 700 ? 8.987 -1.517 -51.694 1.00 91.44 700 LEU A N 1
ATOM 5402 C CA . LEU A 1 700 ? 8.437 -2.639 -52.468 1.00 91.44 700 LEU A CA 1
ATOM 5403 C C . LEU A 1 700 ? 9.338 -3.883 -52.459 1.00 91.44 700 LEU A C 1
ATOM 5405 O O . LEU A 1 700 ? 8.905 -4.952 -52.878 1.00 91.44 700 LEU A O 1
ATOM 5409 N N . ARG A 1 701 ? 10.589 -3.748 -51.998 1.00 89.81 701 ARG A N 1
ATOM 5410 C CA . ARG A 1 701 ? 11.538 -4.859 -51.862 1.00 89.81 701 ARG A CA 1
ATOM 5411 C C . ARG A 1 701 ? 11.234 -5.788 -50.680 1.00 89.81 701 ARG A C 1
ATOM 5413 O O . ARG A 1 701 ? 11.878 -6.822 -50.570 1.00 89.81 701 ARG A O 1
ATOM 5420 N N . PHE A 1 702 ? 10.288 -5.430 -49.809 1.00 93.38 702 PHE A N 1
ATOM 5421 C CA . PHE A 1 702 ? 9.934 -6.200 -48.615 1.00 93.38 702 PHE A CA 1
ATOM 5422 C C . PHE A 1 702 ? 8.533 -6.818 -48.766 1.00 93.38 702 PHE A C 1
ATOM 5424 O O . PHE A 1 702 ? 7.545 -6.248 -48.298 1.00 93.38 702 PHE A O 1
ATOM 5431 N N . PRO A 1 703 ? 8.404 -7.976 -49.439 1.00 91.00 703 PRO A N 1
ATOM 5432 C CA . PRO A 1 703 ? 7.101 -8.544 -49.797 1.00 91.00 703 PRO A CA 1
ATOM 5433 C C . PRO A 1 703 ? 6.268 -9.004 -48.591 1.00 91.00 703 PRO A C 1
ATOM 5435 O O . PRO A 1 703 ? 5.062 -9.180 -48.730 1.00 91.00 703 PRO A O 1
ATOM 5438 N N . LYS A 1 704 ? 6.899 -9.195 -47.423 1.00 94.44 704 LYS A N 1
ATOM 5439 C CA . LYS A 1 704 ? 6.257 -9.642 -46.178 1.00 94.44 704 LYS A CA 1
ATOM 5440 C C . LYS A 1 704 ? 5.787 -8.504 -45.268 1.00 94.44 704 LYS A C 1
ATOM 5442 O O . LYS A 1 704 ? 5.268 -8.790 -44.192 1.00 94.44 704 LYS A O 1
ATOM 5447 N N . LEU A 1 705 ? 5.956 -7.237 -45.663 1.00 94.12 705 LEU A N 1
ATOM 5448 C CA . LEU A 1 705 ? 5.541 -6.109 -44.829 1.00 94.12 705 LEU A CA 1
ATOM 5449 C C . LEU A 1 705 ? 4.040 -6.149 -44.542 1.00 94.12 705 LEU A C 1
ATOM 5451 O O . LEU A 1 705 ? 3.224 -6.107 -45.457 1.00 94.12 705 LEU A O 1
ATOM 5455 N N . GLN A 1 706 ? 3.710 -6.139 -43.256 1.00 94.44 706 GLN A N 1
ATOM 5456 C CA . GLN A 1 706 ? 2.363 -6.064 -42.700 1.00 94.44 706 GLN A CA 1
ATOM 5457 C C . GLN A 1 706 ? 2.085 -4.692 -42.076 1.00 94.44 706 GLN A C 1
ATOM 5459 O O . GLN A 1 706 ? 0.951 -4.213 -42.135 1.00 94.44 706 GLN A O 1
ATOM 5464 N N . VAL A 1 707 ? 3.109 -4.046 -41.507 1.00 95.25 707 VAL A N 1
ATOM 5465 C CA . VAL A 1 707 ? 3.020 -2.727 -40.862 1.00 95.25 707 VAL A CA 1
ATOM 5466 C C . VAL A 1 707 ? 4.071 -1.794 -41.452 1.00 95.25 707 VAL A C 1
ATOM 5468 O O . VAL A 1 707 ? 5.263 -2.095 -41.403 1.00 95.25 707 VAL A O 1
ATOM 5471 N N . LEU A 1 708 ? 3.636 -0.645 -41.970 1.00 95.56 708 LEU A N 1
ATOM 5472 C CA . LEU A 1 708 ? 4.515 0.383 -42.521 1.00 95.56 708 LEU A CA 1
ATOM 5473 C C . LEU A 1 708 ? 4.135 1.769 -41.984 1.00 95.56 708 LEU A C 1
ATOM 5475 O O . LEU A 1 708 ? 3.030 2.253 -42.229 1.00 95.56 708 LEU A O 1
ATOM 5479 N N . VAL A 1 709 ? 5.059 2.412 -41.269 1.00 96.00 709 VAL A N 1
ATOM 5480 C CA . VAL A 1 709 ? 4.897 3.777 -40.741 1.00 96.00 709 VAL A CA 1
ATOM 5481 C C . VAL A 1 709 ? 5.885 4.708 -41.430 1.00 96.00 709 VAL A C 1
ATOM 5483 O O . VAL A 1 709 ? 7.095 4.528 -41.330 1.00 96.00 709 VAL A O 1
ATOM 5486 N N . LEU A 1 710 ? 5.357 5.704 -42.135 1.00 94.81 710 LEU A N 1
ATOM 5487 C CA . LEU A 1 710 ? 6.078 6.686 -42.947 1.00 94.81 710 LEU A CA 1
ATOM 5488 C C . LEU A 1 710 ? 5.609 8.119 -42.653 1.00 94.81 710 LEU A C 1
ATOM 5490 O O . LEU A 1 710 ? 5.767 9.006 -43.494 1.00 94.81 710 LEU A O 1
ATOM 5494 N N . SER A 1 711 ? 5.012 8.358 -41.485 1.00 93.81 711 SER A N 1
ATOM 5495 C CA . SER A 1 711 ? 4.558 9.688 -41.058 1.00 93.81 711 SER A CA 1
ATOM 5496 C C . SER A 1 711 ? 5.678 10.731 -41.128 1.00 93.81 711 SER A C 1
ATOM 5498 O O . SER A 1 711 ? 6.843 10.383 -40.988 1.00 93.81 711 SER A O 1
ATOM 5500 N N . ASP A 1 712 ? 5.354 12.003 -41.353 1.00 92.69 712 ASP A N 1
ATOM 5501 C CA . ASP A 1 712 ? 6.317 13.114 -41.377 1.00 92.69 712 ASP A CA 1
ATOM 5502 C C . ASP A 1 712 ? 7.496 12.875 -42.355 1.00 92.69 712 ASP A C 1
ATOM 5504 O O . ASP A 1 712 ? 8.666 12.942 -41.983 1.00 92.69 712 ASP A O 1
ATOM 5508 N N . ASN A 1 713 ? 7.187 12.551 -43.614 1.00 92.69 713 ASN A N 1
ATOM 5509 C CA . ASN A 1 713 ? 8.158 12.394 -44.708 1.00 92.69 713 ASN A CA 1
ATOM 5510 C C . ASN A 1 713 ? 7.808 13.339 -45.886 1.00 92.69 713 ASN A C 1
ATOM 5512 O O . ASN A 1 713 ? 6.978 14.240 -45.768 1.00 92.69 713 ASN A O 1
ATOM 5516 N N . GLN A 1 714 ? 8.453 13.171 -47.047 1.00 93.44 714 GLN A N 1
ATOM 5517 C CA . GLN A 1 714 ? 8.263 14.003 -48.247 1.00 93.44 714 GLN A CA 1
ATOM 5518 C C . GLN A 1 714 ? 7.593 13.231 -49.404 1.00 93.44 714 GLN A C 1
ATOM 5520 O O . GLN A 1 714 ? 7.816 13.534 -50.580 1.00 93.44 714 GLN A O 1
ATOM 5525 N N . ILE A 1 715 ? 6.785 12.213 -49.092 1.00 93.88 715 ILE A N 1
ATOM 5526 C CA . ILE A 1 715 ? 6.181 11.301 -50.071 1.00 93.88 715 ILE A CA 1
ATOM 5527 C C . ILE A 1 715 ? 4.970 11.954 -50.745 1.00 93.88 715 ILE A C 1
ATOM 5529 O O . ILE A 1 715 ? 4.092 12.496 -50.082 1.00 93.88 715 ILE A O 1
ATOM 5533 N N . GLN A 1 716 ? 4.893 11.858 -52.075 1.00 93.88 716 GLN A N 1
ATOM 5534 C CA . GLN A 1 716 ? 3.783 12.420 -52.862 1.00 93.88 716 GLN A CA 1
ATOM 5535 C C . GLN A 1 716 ? 2.829 11.370 -53.443 1.00 93.88 716 GLN A C 1
ATOM 5537 O O . GLN A 1 716 ? 1.655 11.663 -53.677 1.00 93.88 716 GLN A O 1
ATOM 5542 N N . ASP A 1 717 ? 3.326 10.159 -53.701 1.00 92.88 717 ASP A N 1
ATOM 5543 C CA . ASP A 1 717 ? 2.577 9.074 -54.337 1.00 92.88 717 ASP A CA 1
ATOM 5544 C C . ASP A 1 717 ? 2.838 7.750 -53.610 1.00 92.88 717 ASP A C 1
ATOM 5546 O O . ASP A 1 717 ? 3.970 7.266 -53.542 1.00 92.88 717 ASP A O 1
ATOM 5550 N N . ILE A 1 718 ? 1.760 7.164 -53.092 1.00 93.25 718 ILE A N 1
ATOM 5551 C CA . ILE A 1 718 ? 1.741 5.878 -52.387 1.00 93.25 718 ILE A CA 1
ATOM 5552 C C . ILE A 1 718 ? 1.047 4.775 -53.199 1.00 93.25 718 ILE A C 1
ATOM 5554 O O . ILE A 1 718 ? 0.956 3.639 -52.740 1.00 93.25 718 ILE A O 1
ATOM 5558 N N . SER A 1 719 ? 0.567 5.066 -54.414 1.00 90.88 719 SER A N 1
ATOM 5559 C CA . SER A 1 719 ? -0.243 4.148 -55.233 1.00 90.88 719 SER A CA 1
ATOM 5560 C C . SER A 1 719 ? 0.453 2.816 -55.524 1.00 90.88 719 SER A C 1
ATOM 5562 O O . SER A 1 719 ? -0.201 1.784 -55.679 1.00 90.88 719 SER A O 1
ATOM 5564 N N . LYS A 1 720 ? 1.789 2.820 -55.564 1.00 93.31 720 LYS A N 1
ATOM 5565 C CA . LYS A 1 720 ? 2.612 1.627 -55.792 1.00 93.31 720 LYS A CA 1
ATOM 5566 C C . LYS A 1 720 ? 2.618 0.656 -54.611 1.00 93.31 720 LYS A C 1
ATOM 5568 O O . LYS A 1 720 ? 2.879 -0.521 -54.839 1.00 93.31 720 LYS A O 1
ATOM 5573 N N . LEU A 1 721 ? 2.278 1.098 -53.395 1.00 92.44 721 LEU A N 1
ATOM 5574 C CA . LEU A 1 721 ? 2.196 0.220 -52.218 1.00 92.44 721 LEU A CA 1
ATOM 5575 C C . LEU A 1 721 ? 1.116 -0.862 -52.357 1.00 92.44 721 LEU A C 1
ATOM 5577 O O . LEU A 1 721 ? 1.198 -1.868 -51.668 1.00 92.44 721 LEU A O 1
ATOM 5581 N N . LYS A 1 722 ? 0.175 -0.732 -53.308 1.00 88.94 722 LYS A N 1
ATOM 5582 C CA . LYS A 1 722 ? -0.780 -1.800 -53.664 1.00 88.94 722 LYS A CA 1
ATOM 5583 C C . LYS A 1 722 ? -0.111 -3.118 -54.078 1.00 88.94 722 LYS A C 1
ATOM 5585 O O . LYS A 1 722 ? -0.770 -4.148 -54.128 1.00 88.94 722 LYS A O 1
ATOM 5590 N N . ALA A 1 723 ? 1.169 -3.069 -54.457 1.00 91.56 723 ALA A N 1
ATOM 5591 C CA . ALA A 1 723 ? 1.952 -4.249 -54.798 1.00 91.56 723 ALA A CA 1
ATOM 5592 C C . ALA A 1 723 ? 2.376 -5.068 -53.562 1.00 91.56 723 ALA A C 1
ATOM 5594 O O . ALA A 1 723 ? 2.748 -6.227 -53.718 1.00 91.56 723 ALA A O 1
ATOM 5595 N N . LEU A 1 724 ? 2.314 -4.494 -52.352 1.00 90.88 724 LEU A N 1
ATOM 5596 C CA . LEU A 1 724 ? 2.570 -5.196 -51.093 1.00 90.88 724 LEU A CA 1
ATOM 5597 C C . LEU A 1 724 ? 1.285 -5.894 -50.629 1.00 90.88 724 LEU A C 1
ATOM 5599 O O . LEU A 1 724 ? 0.455 -5.298 -49.948 1.00 90.88 724 LEU A O 1
ATOM 5603 N N . GLY A 1 725 ? 1.111 -7.153 -51.039 1.00 86.38 725 GLY A N 1
ATOM 5604 C CA . GLY A 1 725 ? -0.123 -7.916 -50.805 1.00 86.38 725 GLY A CA 1
ATOM 5605 C C . GLY A 1 725 ? -0.439 -8.207 -49.333 1.00 86.38 725 GLY A C 1
ATOM 5606 O O . GLY A 1 725 ? -1.611 -8.337 -48.989 1.00 86.38 725 GLY A O 1
ATOM 5607 N N . GLU A 1 726 ? 0.582 -8.262 -48.474 1.00 90.44 726 GLU A N 1
ATOM 5608 C CA . GLU A 1 726 ? 0.452 -8.555 -47.037 1.00 90.44 726 GLU A CA 1
ATOM 5609 C C . GLU A 1 726 ? 0.275 -7.293 -46.170 1.00 90.44 726 GLU A C 1
ATOM 5611 O O . GLU A 1 726 ? 0.046 -7.398 -44.963 1.00 90.44 726 GLU A O 1
ATOM 5616 N N . LEU A 1 727 ? 0.364 -6.088 -46.757 1.00 90.88 727 LEU A N 1
ATOM 5617 C CA . LEU A 1 727 ? 0.338 -4.845 -45.986 1.00 90.88 727 LEU A CA 1
ATOM 5618 C C . LEU A 1 727 ? -1.057 -4.608 -45.391 1.00 90.88 727 LEU A C 1
ATOM 5620 O O . LEU A 1 727 ? -2.030 -4.386 -46.113 1.00 90.88 727 LEU A O 1
ATOM 5624 N N . GLY A 1 728 ? -1.145 -4.643 -44.060 1.00 89.56 728 GLY A N 1
ATOM 5625 C CA . GLY A 1 728 ? -2.390 -4.496 -43.301 1.00 89.56 728 GLY A CA 1
ATOM 5626 C C . GLY A 1 728 ? -2.526 -3.167 -42.551 1.00 89.56 728 GLY A C 1
ATOM 5627 O O . GLY A 1 728 ? -3.649 -2.737 -42.275 1.00 89.56 728 GLY A O 1
ATOM 5628 N N . TYR A 1 729 ? -1.408 -2.504 -42.239 1.00 91.88 729 TYR A N 1
ATOM 5629 C CA . TYR A 1 729 ? -1.356 -1.205 -41.563 1.00 91.88 729 TYR A CA 1
ATOM 5630 C C . TYR A 1 729 ? -0.414 -0.255 -42.304 1.00 91.88 729 TYR A C 1
ATOM 5632 O O . TYR A 1 729 ? 0.760 -0.571 -42.504 1.00 91.88 729 TYR A O 1
ATOM 5640 N N . LEU A 1 730 ? -0.924 0.921 -42.677 1.00 92.94 730 LEU A N 1
ATOM 5641 C CA . LEU A 1 730 ? -0.157 1.976 -43.334 1.00 92.94 730 LEU A CA 1
ATOM 5642 C C . LEU A 1 730 ? -0.432 3.321 -42.663 1.00 92.94 730 LEU A C 1
ATOM 5644 O O . LEU A 1 730 ? -1.564 3.805 -42.656 1.00 92.94 730 LEU A O 1
ATOM 5648 N N . GLU A 1 731 ? 0.620 3.967 -42.180 1.00 93.62 731 GLU A N 1
ATOM 5649 C CA . GLU A 1 731 ? 0.549 5.322 -41.643 1.00 93.62 731 GLU A CA 1
ATOM 5650 C C . GLU A 1 731 ? 1.459 6.253 -42.444 1.00 93.62 731 GLU A C 1
ATOM 5652 O O . GLU A 1 731 ? 2.651 5.999 -42.582 1.00 93.62 731 GLU A O 1
ATOM 5657 N N . VAL A 1 732 ? 0.885 7.312 -43.014 1.00 93.06 732 VAL A N 1
ATOM 5658 C CA . VAL A 1 732 ? 1.574 8.274 -43.904 1.00 93.06 732 VAL A CA 1
ATOM 5659 C C . VAL A 1 732 ? 1.193 9.716 -43.554 1.00 93.06 732 VAL A C 1
ATOM 5661 O O . VAL A 1 732 ? 1.153 10.594 -44.416 1.00 93.06 732 VAL A O 1
ATOM 5664 N N . VAL A 1 733 ? 0.873 9.958 -42.282 1.00 92.19 733 VAL A N 1
ATOM 5665 C CA . VAL A 1 733 ? 0.485 11.271 -41.743 1.00 92.19 733 VAL A CA 1
ATOM 5666 C C . VAL A 1 733 ? 1.536 12.327 -42.109 1.00 92.19 733 VAL A C 1
ATOM 5668 O O . VAL A 1 733 ? 2.716 12.008 -42.199 1.00 92.19 733 VAL A O 1
ATOM 5671 N N . ASN A 1 734 ? 1.135 13.577 -42.356 1.00 91.75 734 ASN A N 1
ATOM 5672 C CA . ASN A 1 734 ? 2.062 14.686 -42.642 1.00 91.75 734 ASN A CA 1
ATOM 5673 C C . ASN A 1 734 ? 3.030 14.447 -43.819 1.00 91.75 734 ASN A C 1
ATOM 5675 O O . ASN A 1 734 ? 4.191 14.844 -43.775 1.00 91.75 734 ASN A O 1
ATOM 5679 N N . ASN A 1 735 ? 2.541 13.826 -44.894 1.00 92.19 735 ASN A N 1
ATOM 5680 C CA . ASN A 1 735 ? 3.232 13.757 -46.182 1.00 92.19 735 ASN A CA 1
ATOM 5681 C C . ASN A 1 735 ? 2.528 14.648 -47.226 1.00 92.19 735 ASN A C 1
ATOM 5683 O O . ASN A 1 735 ? 1.302 14.781 -47.179 1.00 92.19 735 ASN A O 1
ATOM 5687 N N . PRO A 1 736 ? 3.251 15.228 -48.204 1.00 93.25 736 PRO A N 1
ATOM 5688 C CA . PRO A 1 736 ? 2.674 16.028 -49.289 1.00 93.25 736 PRO A CA 1
ATOM 5689 C C . PRO A 1 736 ? 1.981 15.158 -50.361 1.00 93.25 736 PRO A C 1
ATOM 5691 O O . PRO A 1 736 ? 2.297 15.241 -51.548 1.00 93.25 736 PRO A O 1
ATOM 5694 N N . LEU A 1 737 ? 1.037 14.303 -49.955 1.00 91.38 737 LEU A N 1
ATOM 5695 C CA . LEU A 1 737 ? 0.348 13.364 -50.840 1.00 91.38 737 LEU A CA 1
ATOM 5696 C C . LEU A 1 737 ? -0.503 14.091 -51.889 1.00 91.38 737 LEU A C 1
ATOM 5698 O O . LEU A 1 737 ? -1.336 14.940 -51.575 1.00 91.38 737 LEU A O 1
ATOM 5702 N N . THR A 1 738 ? -0.341 13.689 -53.147 1.00 90.12 738 THR A N 1
ATOM 5703 C CA . THR A 1 738 ? -1.147 14.186 -54.276 1.00 90.12 738 THR A CA 1
ATOM 5704 C C . THR A 1 738 ? -2.535 13.542 -54.337 1.00 90.12 738 THR A C 1
ATOM 5706 O O . THR A 1 738 ? -3.458 14.120 -54.907 1.00 90.12 738 THR A O 1
ATOM 5709 N N . ALA A 1 739 ? -2.701 12.363 -53.726 1.00 85.69 739 ALA A N 1
ATOM 5710 C CA . ALA A 1 739 ? -3.964 11.643 -53.623 1.00 85.69 739 ALA A CA 1
ATOM 5711 C C . ALA A 1 739 ? -4.096 10.952 -52.257 1.00 85.69 739 ALA A C 1
ATOM 5713 O O . ALA A 1 739 ? -3.154 10.336 -51.762 1.00 85.69 739 ALA A O 1
ATOM 5714 N N . TRP A 1 740 ? -5.298 11.014 -51.683 1.00 80.56 740 TRP A N 1
ATOM 5715 C CA . TRP A 1 740 ? -5.623 10.525 -50.335 1.00 80.56 740 TRP A CA 1
ATOM 5716 C C . TRP A 1 740 ? -6.412 9.215 -50.396 1.00 80.56 740 TRP A C 1
ATOM 5718 O O . TRP A 1 740 ? -7.422 9.024 -49.724 1.00 80.56 740 TRP A O 1
ATOM 5728 N N . THR A 1 741 ? -5.986 8.322 -51.284 1.00 83.38 741 THR A N 1
ATOM 5729 C CA . THR A 1 741 ? -6.622 7.022 -51.494 1.00 83.38 741 THR A CA 1
ATOM 5730 C C . THR A 1 741 ? -5.760 5.934 -50.880 1.00 83.38 741 THR A C 1
ATOM 5732 O O . THR A 1 741 ? -4.596 5.790 -51.255 1.00 83.38 741 THR A O 1
ATOM 5735 N N . CYS A 1 742 ? -6.336 5.144 -49.974 1.00 85.25 742 CYS A N 1
ATOM 5736 C CA . CYS A 1 742 ? -5.666 3.970 -49.424 1.00 85.25 742 CYS A CA 1
ATOM 5737 C C . CYS A 1 742 ? -5.394 2.958 -50.552 1.00 85.25 742 CYS A C 1
ATOM 5739 O O . CYS A 1 742 ? -6.344 2.506 -51.193 1.00 85.25 742 CYS A O 1
ATOM 5741 N N . PRO A 1 743 ? -4.124 2.598 -50.823 1.00 83.69 743 PRO A N 1
ATOM 5742 C CA . PRO A 1 743 ? -3.775 1.664 -51.893 1.00 83.69 743 PRO A CA 1
ATOM 5743 C C . PRO A 1 743 ? -4.064 0.195 -51.529 1.00 83.69 743 PRO A C 1
ATOM 5745 O O . PRO A 1 743 ? -3.811 -0.689 -52.344 1.00 83.69 743 PRO A O 1
ATOM 5748 N N . LEU A 1 744 ? -4.571 -0.069 -50.320 1.00 82.31 744 LEU A N 1
ATOM 5749 C CA . LEU A 1 744 ? -4.784 -1.403 -49.760 1.00 82.31 744 LEU A CA 1
ATOM 5750 C C . LEU A 1 744 ? -6.239 -1.844 -49.926 1.00 82.31 744 LEU A C 1
ATOM 5752 O O . LEU A 1 744 ? -7.165 -1.095 -49.620 1.00 82.31 744 LEU A O 1
ATOM 5756 N N . SER A 1 745 ? -6.444 -3.080 -50.383 1.00 67.50 745 SER A N 1
ATOM 5757 C CA . SER A 1 745 ? -7.775 -3.656 -50.622 1.00 67.50 745 SER A CA 1
ATOM 5758 C C . SER A 1 745 ? -8.493 -4.122 -49.346 1.00 67.50 745 SER A C 1
ATOM 5760 O O . SER A 1 745 ? -9.713 -4.264 -49.366 1.00 67.50 745 SER A O 1
ATOM 5762 N N . ASN A 1 746 ? -7.771 -4.324 -48.232 1.00 61.31 746 ASN A N 1
ATOM 5763 C CA . ASN A 1 746 ? -8.316 -4.689 -46.916 1.00 61.31 746 ASN A CA 1
ATOM 5764 C C . ASN A 1 746 ? -8.256 -3.483 -45.955 1.00 61.31 746 ASN A C 1
ATOM 5766 O O . ASN A 1 746 ? -7.254 -3.231 -45.294 1.00 61.31 746 ASN A O 1
ATOM 5770 N N . VAL A 1 747 ? -9.347 -2.715 -45.891 1.00 52.94 747 VAL A N 1
ATOM 5771 C CA . VAL A 1 747 ? -9.441 -1.340 -45.348 1.00 52.94 747 VAL A CA 1
ATOM 5772 C C . VAL A 1 747 ? -9.424 -1.239 -43.808 1.00 52.94 747 VAL A C 1
ATOM 5774 O O . VAL A 1 747 ? -10.232 -0.512 -43.239 1.00 52.94 747 VAL A O 1
ATOM 5777 N N . LYS A 1 748 ? -8.557 -1.951 -43.077 1.00 55.34 748 LYS A N 1
ATOM 5778 C CA . LYS A 1 748 ? -8.582 -1.837 -41.603 1.00 55.34 748 LYS A CA 1
ATOM 5779 C C . LYS A 1 748 ? -7.722 -0.721 -41.005 1.00 55.34 748 LYS A C 1
ATOM 5781 O O . LYS A 1 748 ? -8.173 -0.169 -40.011 1.00 55.34 748 LYS A O 1
ATOM 5786 N N . PHE A 1 749 ? -6.584 -0.308 -41.576 1.00 68.00 749 PHE A N 1
ATOM 5787 C CA . PHE A 1 749 ? -5.734 0.686 -40.890 1.00 68.00 749 PHE A CA 1
ATOM 5788 C C . PHE A 1 749 ? -4.848 1.549 -41.812 1.00 68.00 749 PHE A C 1
ATOM 5790 O O . PHE A 1 749 ? -3.630 1.590 -41.652 1.00 68.00 749 PHE A O 1
ATOM 5797 N N . CYS A 1 750 ? -5.440 2.252 -42.781 1.00 79.56 750 CYS A N 1
ATOM 5798 C CA . CYS A 1 750 ? -4.765 3.391 -43.413 1.00 79.56 750 CYS A CA 1
ATOM 5799 C C . CYS A 1 750 ? -5.029 4.653 -42.576 1.00 79.56 750 CYS A C 1
ATOM 5801 O O . CYS A 1 750 ? -6.179 5.085 -42.487 1.00 79.56 750 CYS A O 1
ATOM 5803 N N . ARG A 1 751 ? -3.992 5.254 -41.983 1.00 79.75 751 ARG A N 1
ATOM 5804 C CA . ARG A 1 751 ? -4.106 6.517 -41.237 1.00 79.75 751 ARG A CA 1
ATOM 5805 C C . ARG A 1 751 ? -3.498 7.670 -42.039 1.00 79.75 751 ARG A C 1
ATOM 5807 O O . ARG A 1 751 ? -2.309 7.666 -42.362 1.00 79.75 751 ARG A O 1
ATOM 5814 N N . PHE A 1 752 ? -4.343 8.659 -42.327 1.00 79.19 752 PHE A N 1
ATOM 5815 C CA . PHE A 1 752 ? -3.996 9.913 -42.990 1.00 79.19 752 PHE A CA 1
ATOM 5816 C C . PHE A 1 752 ? -4.400 11.071 -42.076 1.00 79.19 752 PHE A C 1
ATOM 5818 O O . PHE A 1 752 ? -5.560 11.153 -41.685 1.00 79.19 752 PHE A O 1
ATOM 5825 N N . GLU A 1 753 ? -3.480 11.974 -41.757 1.00 64.12 753 GLU A N 1
ATOM 5826 C CA . GLU A 1 753 ? -3.768 13.218 -41.034 1.00 64.12 753 GLU A CA 1
ATOM 5827 C C . GLU A 1 753 ? -2.933 14.349 -41.654 1.00 64.12 753 GLU A C 1
ATOM 5829 O O . GLU A 1 753 ? -1.823 14.121 -42.147 1.00 64.12 753 GLU A O 1
ATOM 5834 N N . TRP A 1 754 ? -3.506 15.554 -41.684 1.00 49.41 754 TRP A N 1
ATOM 5835 C CA . TRP A 1 754 ? -2.889 16.760 -42.233 1.00 49.41 754 TRP A CA 1
ATOM 5836 C C . TRP A 1 754 ? -2.413 17.677 -41.104 1.00 49.41 754 TRP A C 1
ATOM 5838 O O . TRP A 1 754 ? -3.222 18.115 -40.286 1.00 49.41 754 TRP A O 1
ATOM 5848 N N . ALA A 1 755 ? -1.135 18.055 -41.104 1.00 45.31 755 ALA A N 1
ATOM 5849 C CA . ALA A 1 755 ? -0.630 19.206 -40.362 1.00 45.31 755 ALA A CA 1
ATOM 5850 C C . ALA A 1 755 ? -1.048 20.506 -41.069 1.00 45.31 755 ALA A C 1
ATOM 5852 O O . ALA A 1 755 ? -0.249 21.108 -41.781 1.00 45.31 755 ALA A O 1
ATOM 5853 N N . ASN A 1 756 ? -2.320 20.896 -40.926 1.00 44.28 756 ASN A N 1
ATOM 5854 C CA . ASN A 1 756 ? -2.780 22.292 -40.992 1.00 44.28 756 ASN A CA 1
ATOM 5855 C C . ASN A 1 756 ? -4.276 22.401 -40.640 1.00 44.28 756 ASN A C 1
ATOM 5857 O O . ASN A 1 756 ? -5.104 22.835 -41.429 1.00 44.28 756 ASN A O 1
ATOM 5861 N N . SER A 1 757 ? -4.654 22.092 -39.402 1.00 40.38 757 SER A N 1
ATOM 5862 C CA . SER A 1 757 ? -5.949 22.536 -38.861 1.00 40.38 757 SER A CA 1
ATOM 5863 C C . SER A 1 757 ? -5.901 24.013 -38.425 1.00 40.38 757 SER A C 1
ATOM 5865 O O . SER A 1 757 ? -6.235 24.329 -37.288 1.00 40.38 757 SER A O 1
ATOM 5867 N N . ASN A 1 758 ? -5.452 24.905 -39.311 1.00 37.22 758 ASN A N 1
ATOM 5868 C CA . ASN A 1 758 ? -5.645 26.353 -39.199 1.00 37.22 758 ASN A CA 1
ATOM 5869 C C . ASN A 1 758 ? -6.408 26.809 -40.449 1.00 37.22 758 ASN A C 1
ATOM 5871 O O . ASN A 1 758 ? -5.819 27.331 -41.398 1.00 37.22 758 ASN A O 1
ATOM 5875 N N . LEU A 1 759 ? -7.711 26.525 -40.448 1.00 37.38 759 LEU A N 1
ATOM 5876 C CA . LEU A 1 759 ? -8.719 27.221 -41.248 1.00 37.38 759 LEU A CA 1
ATOM 5877 C C . LEU A 1 759 ? -9.447 28.209 -40.341 1.00 37.38 759 LEU A C 1
ATOM 5879 O O . LEU A 1 759 ? -9.768 27.800 -39.201 1.00 37.38 759 LEU A O 1
#

pLDDT: mean 79.73, std 16.47, range [26.7, 98.56]

Mean predicted aligned error: 18.02 Å

Solvent-accessible surface area (backbone atoms only — not comparable to full-atom values): 39212 Å² total; per-residue (Å²): 140,83,90,89,82,89,85,91,89,86,91,86,91,87,92,81,84,89,77,88,88,86,86,85,49,37,41,79,37,41,83,51,52,72,72,51,45,24,21,41,31,31,34,22,33,61,93,70,48,34,60,63,21,11,17,26,27,38,35,60,35,31,30,38,26,23,19,82,78,46,73,91,55,59,59,82,48,38,26,43,33,43,67,97,54,68,75,38,52,42,68,47,70,49,59,58,82,65,99,68,91,73,69,66,51,71,40,33,21,41,40,28,40,71,55,68,60,59,92,82,48,52,51,43,34,56,31,56,69,53,68,80,37,49,70,35,75,31,38,37,38,31,36,22,37,66,67,82,78,85,56,96,88,43,69,81,47,46,64,47,66,64,30,27,41,76,40,31,26,67,40,59,39,72,55,92,95,40,62,56,29,38,33,28,50,18,51,93,52,30,40,67,26,50,23,16,42,4,6,38,31,35,36,68,62,88,94,45,71,25,33,29,20,29,26,49,49,78,52,65,91,83,33,76,64,74,56,63,98,31,44,51,33,40,56,44,37,20,40,42,45,21,68,44,47,67,58,49,31,70,74,70,71,50,85,63,67,81,66,78,92,76,55,91,73,74,94,70,75,92,68,76,92,73,90,60,83,63,79,39,54,56,50,46,55,60,58,86,49,92,85,45,57,41,43,44,39,42,53,50,56,52,57,69,24,48,96,62,56,60,44,99,85,60,46,78,56,51,57,76,69,51,28,56,51,33,52,52,39,32,37,54,46,17,64,72,70,36,30,48,79,66,48,47,73,80,77,56,96,66,53,91,63,64,54,36,38,34,45,65,60,45,52,44,45,32,83,49,56,37,25,29,42,36,44,32,55,28,37,47,44,51,57,66,37,59,70,41,36,78,53,36,29,33,45,37,39,30,44,24,74,31,88,86,48,79,37,34,55,43,32,72,50,46,63,29,30,33,42,36,45,28,50,26,53,58,51,57,32,67,88,41,41,42,61,22,67,46,28,31,37,42,36,41,24,54,31,79,47,70,34,80,52,72,34,72,23,81,46,31,27,36,42,37,39,35,54,36,44,46,88,40,58,38,43,52,51,35,58,41,25,26,36,44,37,39,37,24,74,27,31,38,34,53,56,58,66,35,51,44,26,30,37,41,38,40,29,47,21,55,25,37,40,50,41,64,44,39,82,52,22,50,43,25,30,38,42,38,38,32,40,26,63,31,39,42,63,64,64,49,62,57,36,36,46,42,24,30,35,43,37,42,32,44,31,32,66,75,86,74,54,78,49,45,44,58,30,61,48,26,30,36,40,34,46,27,41,37,60,41,54,70,64,58,33,61,36,50,26,61,48,26,28,36,40,33,51,21,43,27,44,25,41,56,63,50,71,51,51,57,28,72,42,27,32,37,43,33,48,21,37,25,46,34,46,63,68,51,63,48,75,80,41,52,44,28,27,33,42,32,45,21,44,13,41,34,78,57,44,41,52,55,32,68,30,79,46,32,27,33,42,34,48,28,36,35,69,61,55,55,52,54,71,71,57,30,51,67,77,42,57,54,28,29,33,42,35,43,22,47,34,40,32,52,60,56,73,74,63,69,69,29,61,48,26,30,34,42,34,42,24,41,25,51,31,36,61,60,69,71,56,46,75,37,80,52,44,49,33,40,32,48,26,45,34,68,53,79,65,96,68,76,47,53,92,64,85,78,38,73,46,78,52,73,91,67,94,78,128

Nearest PDB structures (foldseek):
  2omx-assembly1_A  TM=5.991E-01  e=3.109E-12  Listeria monocytogenes EGD-e
  2omu-assembly1_A  TM=5.916E-01  e=3.003E-10  Listeria monocytogenes EGD-e
  6mky-assembly1_A  TM=8.302E-01  e=6.108E-07  Homo sapiens
  6obn-assembly2_D  TM=6.224E-01  e=3.902E-07  Homo sapiens
  6hkw-assembly5_E  TM=6.292E-01  e=8.358E-07  Homo sapiens

Secondary structure (DSSP, 8-state):
------------------------SSTTPBPPPHHHHTTEEEEEETTTTEEEEEEEEEETTEEEE-GGGTTTS-GGGEEEEETTS-EEEEEEEEE---S---SSTT--EEEEESSPPPTT--PPPB-S--GGGTT-EEEEEE--BSSS-PPTT-HHHHS---EEEEEEEEEEEEETTEEEEEEEEE-TT---BBT-TT-EEEEEETTEEEEEEEEEE--TTT-TT---SSB-SEEEEEEEGGGGHHHHHHHH-PPPP--GGG-------SS-S--S---SHHHHHH---TTSTHHHHHHHHHHHT--PPB-TTS-B---HHHHHHHHHHHHHHHHHHSEEE-PPPS-STTGGGG---B-GGGGGGTTS---EEEEES---SB-GGGGG-TT--EEEEES----SSPPEEGGG-TT-SEEEEES-TTSEE-TTGGG-TT--EEEEES-EE-S------SS--EEEEES-EESS-EE---TT--EEEEESSSEEE--S--TT--EEEEES-SEEE--S--TT-TT--EEEEES-S-EES---GGG-TT--EEEEES-S-----TTGGG-TT--EEE-TTS--S-----TT-TT--EEE--SS--SS----TT-TT--EEE--SS---S----TT-TT--EEE-TT---S--TTGGG-TT--EEE----TTS-----TT-TT-TT--EEE--SS----SGGGGG-TT--EEE--SS-----GGGGG-TT--EEE-TT---S------SS-SEEE---S----

=== Feature glossary ===
The record interleaves many kinds of information about one protein. Here is each kind framed as the question it answers.

Q: What does the local fold look like, residue by residue?
A: A 3Di character summarizes, for each residue, the relative orientation of the Cα frame of its nearest spatial neighbor. Because it encodes fold topology rather than chemistry, 3Di alignments detect remote structural similarity that sequence alignment misses.

Q: Which residues are in helices, strands, or loops?
A: Secondary structure is the local, repeating backbone conformation. DSSP classifies it into eight states by reading the hydrogen-bond network: three helix types (H, G, I), two β types (E, B), two non-regular types (T, S), and unstructured coil (-).

Q: How big and how compact is the whole molecule?
A: Three whole-structure scalars: the radius of gyration (RMS distance of Cα from centroid, in Å), the count of Cα–Cα contacts (pairs closer than 8 Å and separated by more than four residues in sequence — i.e. tertiary, not local, contacts), and the bounding-box dimensions. Together they distinguish compact globular folds from extended fibres or disordered chains.

Q: How confident is the AlphaFold model at each residue?
A: For AlphaFold models, the B-factor field carries pLDDT — the model's own estimate of local accuracy on a 0–100 scale. Regions with pLDDT<50 should be treated as essentially unmodeled; they often correspond to intrinsically disordered segments.

Q: What family and function is it annotated with?
A: Functional annotations link the protein to curated databases. InterPro entries identify conserved domains and families by matching the sequence against member-database signatures (Pfam, PROSITE, CDD, …). Gene Ontology (GO) terms describe molecular function, biological process, and cellular component in a controlled vocabulary. CATH places the structure in a hierarchical fold classification (Class/Architecture/Topology/Homologous-superfamily). The organism is the source species.

Q: What known structures does this most resemble?
A: Nearest PDB neighbors are the top structural matches found by Foldseek when searching this structure against the entire Protein Data Bank. Each hit reports a TM-score (0 to 1; >0.5 almost always implies the same fold) and an E-value. These are *structural* homologs — they may share no detectable sequence similarity.

Q: Which residues are buried vs exposed?
A: Solvent-accessible surface area (SASA) is the area in Å² traced out by the centre of a 1.4 Å probe sphere (a water molecule) rolled over the protein's van der Waals surface (Shrake–Rupley / Lee–Richards construction). Buried residues have near-zero SASA; fully exposed residues can exceed 200 Å². The total SASA scales roughly with the number of surface residues.

Q: What are the backbone torsion angles?
A: φ (phi) and ψ (psi) are the two rotatable backbone dihedrals per residue: φ is the C(i-1)–N–Cα–C torsion, ψ is the N–Cα–C–N(i+1) torsion, both in degrees on (−180°, 180°]. α-helical residues cluster near (−60°, −45°); β-strand residues near (−120°, +130°). A Ramachandran plot is simply a scatter of (φ, ψ) for every residue.

Q: Are the domains correctly placed relative to each other?
A: Predicted aligned error is AlphaFold's pairwise confidence. Unlike pLDDT (per-residue), PAE is per-residue-pair and captures whether two parts of the structure are correctly placed relative to each other. Units are ångströms of expected positional error.

Q: What if only a Cα trace is available?
A: P-SEA three-state annotation labels each residue as helix, strand, or coil based purely on the geometry of the Cα trace. It serves as a fallback when the full backbone (and thus DSSP) is unavailable.

Q: What is the amino-acid chain?
A: This is the polypeptide sequence — one letter per residue, N-terminus first. Length ranges from a few dozen residues for small domains to over a thousand for large multi-domain proteins.

Q: What do the rendered images show?
A: The six renders are orthographic views along the three Cartesian axes in both directions. Representation (cartoon, sticks, or surface) and color scheme (sequence-rainbow or by-chain) vary across proteins so the training set covers all the common visualization conventions.

Q: What do the diagnostic plots show?
A: Plot images: a contact map (which residues are close in 3D, as an N×N binary image), a Ramachandran scatter (backbone torsion angles, revealing secondary-structure composition at a glance), and — for AlphaFold structures — a PAE heatmap (pairwise prediction confidence).

Q: How mobile is each atom in the crystal?
A: B-factor (Debye–Waller factor) reflects atomic displacement in the crystal lattice. It is an experimental observable (units Å²), not a prediction; low values mean the atom is pinned down, high values mean it moves or is heterogeneous across the crystal.

Q: Where is each backbone atom in 3D?
A: The mmCIF table is the protein's shape written out atom by atom. For each backbone N, Cα, C, and carbonyl O, it records an (x, y, z) coordinate triple in Å plus the residue type, chain letter, and residue number.